Protein AF-0000000087531389 (afdb_homodimer)

pLDDT: mean 83.0, std 13.51, range [29.88, 97.56]

Foldseek 3Di:
DAPLLVQLVVCLVPAPFFDALCRSCVSVVHDSVVSVVSLVVNQVVCVVQQWGWDQDPPQHTHIGGRDPVSNVVCCCVVVVCCVPPVVFQQNDLVSNLLVVLLVQLVDPFADALVVSCVRNVHDSVSSVVSVVVNQVVCVLLVWHWDQDPPGHTHIDDAPLSSLLSCLCRQQVPDPDLDLVSVVRRDVPPPNVLLVQLLVLLVVLLVVVQFDADSVLSVSLSSSVVSLVVCVVVPHDGDDDPVLLVVLCPDPLLVSLVSSQVSSCVVVVDDDDSVVSSVSSLSVQLTLTHDLDDADPVRLCVVFPPVLLVLLLVLLVQLCVFFVLVLSPPPSLSSVSSSNVRSVLSCVVVVRDADAPCLQVCCLQPVLLLLSLLSSQVSVCVVNVDHDASNSSSVNSVSVVVSSVVVLVVVWAAEEEEEEAPDDVLQVVVQVVCCVVQPGNYHYPYYDYPVCVVVDDCPRHQEYEYCDDDPDDDPHHYQHAHSPHDPVSVVSVVCSSVVLPDQLVVQEDQVQEAAAAADAAPLVVLVVSVVVCVVVVFFDPCQSVQQVVVCVSPWQDAPLQEGETEGSFATGQAWHWHKYAHNDWYDGDPDTHGIYIYTHHHGNCSVVVSSNSVNCVVVRVRNSLVVQCNPDDHDVSNVVSSVVVVD/DAPLLVQLVVCLVPAPFFDALCRSCVSVVHDSVVSVVSLVVNQVVCVVQQWGWDQDPPQHTHIGGRDPVSNVVCCCVVVVCCVPPVVFQQNDLVSNLLVVLLVQLPDPFADALVVSCVRNVHDSVSSVVSVVVNQVVCVLLVWHWDQDPPGHTHIDDAPLSSLLSCLCRQQVPDPDLDPVSVPRRCVPPPPVLLVQLLVLLVVLLVVVQFDADSVLSVSLSSSVSSLVVCVVVPHDGDDDPVLLVVLCPDPLLVSLVSSQVSSCVVVVDDDDSVVSSVSSLSVQLTLTHDLDDADPVRLCVVFPPVLLVLLLVLLVQLCVFFVLVLSPPPSLSSVSSSNVRSVLSCVVVVRDADAPCLQVCCLQPVLLLLSLLSSQVSVCVVNVDHDASNSSSVNSVSVVVSSVVVLVVVWAAEEEEEEAPDDVLQVVVQVVCCVVQPGNYHYPYYDYPVCVVVDDCVRHQEYEYCDDDPDDDPHHYQHAHSPHDPVSVVSVVCSSVVLPDQLVVQEDQVQEAAAAADADPLVVLVVSVVVCVVVVFFDPCQSVQQVVVCVSPWQDAPLQEGETEGSFATGQAWHWHKYAHNDWYDGDPDTHGIYIYTHHHGNCSVVVSSNSVNCVVVRVRSSLVVQCNPDDHDVSNVVSSVVVVD

Secondary structure (DSSP, 8-state):
--HHHHHHHHHHHH-SS-B-HHHHHHHTT--HHHHHHHHHHHHHHHGGGTEEEEEETTTEEEEEES-HHHHHHHHIIIIIHHHHTTTSS--SHHHHHHHHHHHHHH-SS-B-HHHHHHHHT--HHHHHHHHHHHHHHHHHTT-EEEEETTTEEEEE--HHHHHHHHHHHTSTT----SHHHHHHH-TTS-HHHHHHHHHHHHHHHHHTT----HHHHHHHHHHHHHHHHHHHTT------HHHHHHHHTSHHHHHHHHHHHHHHHHHT----HHHHHHHHHHHHTS-----TT--HHHHHHHS-HHHHHHHHHHHHHHHHHH--S-TT-HHHHHHHHHHHHHHHHHHHTT-----TTHHHHHHH-HHHHHHHHHHHHHHHHHHTSPPPHHHHHHHHHHHHHHHHHHHHHS--EEEEEE-SS-HHHHHHHHHHHHHHHGGGEEEEEEE-GGGGGGS--TT-SEEEESS---S--SS-EEE--SS--HHHHHHHHHHHTT----GGGGEEEEEEEEEE---SHHHHHHHHHHHHHHTTSS-TTHHHHHHHHHHHS--B-STTEE----SS--BSS-EEEEEEEEEEEEETTEEEEEEEEEEPBTT-HHHHHHHHHHHHHHHH-HHHHHHHHH--SHHHHHHHHHHHH-/--HHHHHHHHHHHH-SS-B-HHHHHHHTT--HHHHHHHHHHHHHHHGGGTEEEEEETTTEEEEEES-HHHHHHHHIIIIIHHHHTTTSS--SHHHHHHHHHHHHHH-SS-B-HHHHHHHHT--HHHHHHHHHHHHHHHHHTT-EEEEETTTEEEEE--HHHHHHHHHHHTSTT----SHHHHHHH-TTS-HHHHHHHHHHHHHHHHHTT----HHHHHHHHHHHHHHHHHHHTT------HHHHHHHHTSHHHHHHHHHHHHHHHHHT----HHHHHHHHHHHHTS-----TT--HHHHHHHS-HHHHHHHHHHHHHHHHHH--S-TT-HHHHHHHHHHHHHHHHHHHTT-----TTHHHHHHH-HHHHHHHHHHHHHHHHHHTSPPPHHHHHHHHHHHHHHHHHHHHHS--EEEEEE-SS-HHHHHHHHHHHHHHHGGGEEEEEEE-GGGGGGS--TT-SEEEESS---S--SS-EEE--SS--HHHHHHHHHHHTT----GGGGEEEEEEEEEE---SHHHHHHHHHHHHHHTTSS-TTHHHHHHHHHHHS--B-STTEE----SS--BSS-EEEEEEEEEEEEETTEEEEEEEEEEPBTT-HHHHHHHHHHHHHHHH-HHHHHHHHH--SHHHHHHHHHHHH-

Structure (mmCIF, N/CA/C/O backbone):
data_AF-0000000087531389-model_v1
#
loop_
_entity.id
_entity.type
_entity.pdbx_description
1 polymer 'Lichenan operon transcriptional antiterminator'
#
loop_
_atom_site.group_PDB
_atom_site.id
_atom_site.type_symbol
_atom_site.label_atom_id
_atom_site.label_alt_id
_atom_site.label_comp_id
_atom_site.label_asym_id
_atom_site.label_entity_id
_atom_site.label_seq_id
_atom_site.pdbx_PDB_ins_code
_atom_site.Cartn_x
_atom_site.Cartn_y
_atom_site.Cartn_z
_atom_site.occupancy
_atom_site.B_iso_or_equiv
_atom_site.auth_seq_id
_atom_site.auth_comp_id
_atom_site.auth_asym_id
_atom_site.auth_atom_id
_atom_site.pdbx_PDB_model_num
ATOM 1 N N . MET A 1 1 ? 5.367 38.719 -14.312 1 62.41 1 MET A N 1
ATOM 2 C CA . MET A 1 1 ? 4.031 38.188 -14.57 1 62.41 1 MET A CA 1
ATOM 3 C C . MET A 1 1 ? 3.006 38.812 -13.633 1 62.41 1 MET A C 1
ATOM 5 O O . MET A 1 1 ? 3.307 39.094 -12.469 1 62.41 1 MET A O 1
ATOM 9 N N . ASP A 1 2 ? 1.898 39.188 -14.148 1 63.62 2 ASP A N 1
ATOM 10 C CA . ASP A 1 2 ? 0.855 39.812 -13.336 1 63.62 2 ASP A CA 1
ATOM 11 C C . ASP A 1 2 ? 0.294 38.844 -12.312 1 63.62 2 ASP A C 1
ATOM 13 O O . ASP A 1 2 ? 0.524 37.625 -12.414 1 63.62 2 ASP A O 1
ATOM 17 N N . THR A 1 3 ? -0.313 39.406 -11.359 1 61.31 3 THR A N 1
ATOM 18 C CA . THR A 1 3 ? -0.785 38.656 -10.203 1 61.31 3 THR A CA 1
ATOM 19 C C . THR A 1 3 ? -1.704 37.5 -10.633 1 61.31 3 THR A C 1
ATOM 21 O O . THR A 1 3 ? -1.59 36.375 -10.125 1 61.31 3 THR A O 1
ATOM 24 N N . ARG A 1 4 ? -2.592 37.844 -11.531 1 71 4 ARG A N 1
ATOM 25 C CA . ARG A 1 4 ? -3.521 36.844 -12.039 1 71 4 ARG A CA 1
ATOM 26 C C . ARG A 1 4 ? -2.775 35.688 -12.703 1 71 4 ARG A C 1
ATOM 28 O O . ARG A 1 4 ? -3.096 34.5 -12.484 1 71 4 ARG A O 1
ATOM 35 N N . SER A 1 5 ? -1.825 36.125 -13.375 1 79.06 5 SER A N 1
ATOM 36 C CA . SER A 1 5 ? -1.039 35.156 -14.109 1 79.06 5 SER A CA 1
ATOM 37 C C . SER A 1 5 ? -0.225 34.281 -13.164 1 79.06 5 SER A C 1
ATOM 39 O O . SER A 1 5 ? -0.094 33.062 -13.383 1 79.06 5 SER A O 1
ATOM 41 N N . SER A 1 6 ? 0.169 34.875 -12.102 1 73.88 6 SER A N 1
ATOM 42 C CA . SER A 1 6 ? 0.965 34.125 -11.141 1 73.88 6 SER A CA 1
ATOM 43 C C . SER A 1 6 ? 0.119 33.062 -10.422 1 73.88 6 SER A C 1
ATOM 45 O O . SER A 1 6 ? 0.569 31.938 -10.211 1 73.88 6 SER A O 1
ATOM 47 N N . VAL A 1 7 ? -1.075 33.5 -10.078 1 72.31 7 VAL A N 1
ATOM 48 C CA . VAL A 1 7 ? -2.002 32.594 -9.414 1 72.31 7 VAL A CA 1
ATOM 49 C C . VAL A 1 7 ? -2.311 31.422 -10.328 1 72.31 7 VAL A C 1
ATOM 51 O O . VAL A 1 7 ? -2.287 30.266 -9.891 1 72.31 7 VAL A O 1
ATOM 54 N N . ILE A 1 8 ? -2.562 31.766 -11.531 1 81.12 8 ILE A N 1
ATOM 55 C CA . ILE A 1 8 ? -2.885 30.734 -12.508 1 81.12 8 ILE A CA 1
ATOM 56 C C . ILE A 1 8 ? -1.696 29.797 -12.672 1 81.12 8 ILE A C 1
ATOM 58 O O . ILE A 1 8 ? -1.863 28.562 -12.68 1 81.12 8 ILE A O 1
ATOM 62 N N . LEU A 1 9 ? -0.542 30.391 -12.688 1 81.44 9 LEU A N 1
ATOM 63 C CA . LEU A 1 9 ? 0.653 29.578 -12.883 1 81.44 9 LEU A CA 1
ATOM 64 C C . LEU A 1 9 ? 0.884 28.641 -11.695 1 81.44 9 LEU A C 1
ATOM 66 O O . LEU A 1 9 ? 1.198 27.469 -11.867 1 81.44 9 LEU A O 1
ATOM 70 N N . LYS A 1 10 ? 0.691 29.172 -10.516 1 73.38 10 LYS A N 1
ATOM 71 C CA . LYS A 1 10 ? 0.859 28.375 -9.312 1 73.38 10 LYS A CA 1
ATOM 72 C C . LYS A 1 10 ? -0.124 27.203 -9.281 1 73.38 10 LYS A C 1
ATOM 74 O O . LYS A 1 10 ? 0.245 26.094 -8.922 1 73.38 10 LYS A O 1
ATOM 79 N N . GLU A 1 11 ? -1.311 27.594 -9.656 1 75.69 11 GLU A N 1
ATOM 80 C CA . GLU A 1 11 ? -2.346 26.562 -9.695 1 75.69 11 GLU A CA 1
ATOM 81 C C . GLU A 1 11 ? -2.02 25.5 -10.734 1 75.69 11 GLU A C 1
ATOM 83 O O . GLU A 1 11 ? -2.219 24.297 -10.484 1 75.69 11 GLU A O 1
ATOM 88 N N . LEU A 1 12 ? -1.521 25.984 -11.828 1 81.44 12 LEU A N 1
ATOM 89 C CA . LEU A 1 12 ? -1.164 25.047 -12.898 1 81.44 12 LEU A CA 1
ATOM 90 C C . LEU A 1 12 ? 0.001 24.156 -12.484 1 81.44 12 LEU A C 1
ATOM 92 O O . LEU A 1 12 ? 0.037 22.984 -12.828 1 81.44 12 LEU A O 1
ATOM 96 N N . MET A 1 13 ? 0.821 24.703 -11.656 1 74.44 13 MET A N 1
ATOM 97 C CA . MET A 1 13 ? 2 23.969 -11.203 1 74.44 13 MET A CA 1
ATOM 98 C C . MET A 1 13 ? 1.619 22.906 -10.195 1 74.44 13 MET A C 1
ATOM 100 O O . MET A 1 13 ? 2.219 21.828 -10.164 1 74.44 13 MET A O 1
ATOM 104 N N . ALA A 1 14 ? 0.636 23.281 -9.406 1 65.12 14 ALA A N 1
ATOM 105 C CA . ALA A 1 14 ? 0.239 22.422 -8.289 1 65.12 14 ALA A CA 1
ATOM 106 C C . ALA A 1 14 ? -0.743 21.344 -8.742 1 65.12 14 ALA A C 1
ATOM 108 O O . ALA A 1 14 ? -0.89 20.312 -8.086 1 65.12 14 ALA A O 1
ATOM 109 N N . ALA A 1 15 ? -1.365 21.625 -9.883 1 66.62 15 ALA A N 1
ATOM 110 C CA . ALA A 1 15 ? -2.467 20.766 -10.32 1 66.62 15 ALA A CA 1
ATOM 111 C C . ALA A 1 15 ? -1.944 19.453 -10.914 1 66.62 15 ALA A C 1
ATOM 113 O O . ALA A 1 15 ? -1.051 19.469 -11.766 1 66.62 15 ALA A O 1
ATOM 114 N N . PRO A 1 16 ? -2.369 18.344 -10.328 1 61.03 16 PRO A N 1
ATOM 115 C CA . PRO A 1 16 ? -1.964 17.062 -10.914 1 61.03 16 PRO A CA 1
ATOM 116 C C . PRO A 1 16 ? -2.57 16.828 -12.297 1 61.03 16 PRO A C 1
ATOM 118 O O . PRO A 1 16 ? -2.135 15.93 -13.023 1 61.03 16 PRO A O 1
ATOM 121 N N . GLY A 1 17 ? -3.559 17.656 -12.75 1 66.88 17 GLY A N 1
ATOM 122 C CA . GLY A 1 17 ? -4.234 17.516 -14.031 1 66.88 17 GLY A CA 1
ATOM 123 C C . GLY A 1 17 ? -4.672 18.828 -14.633 1 66.88 17 GLY A C 1
ATOM 124 O O . GLY A 1 17 ? -4.336 19.891 -14.117 1 66.88 17 GLY A O 1
ATOM 125 N N . PRO A 1 18 ? -5.344 18.703 -15.812 1 80.25 18 PRO A N 1
ATOM 126 C CA . PRO A 1 18 ? -5.754 19.922 -16.516 1 80.25 18 PRO A CA 1
ATOM 127 C C . PRO A 1 18 ? -6.742 20.766 -15.703 1 80.25 18 PRO A C 1
ATOM 129 O O . PRO A 1 18 ? -7.602 20.219 -15.008 1 80.25 18 PRO A O 1
ATOM 132 N N . LEU A 1 19 ? -6.629 22.031 -15.758 1 83.19 19 LEU A N 1
ATOM 133 C CA . LEU A 1 19 ? -7.516 23 -15.109 1 83.19 19 LEU A CA 1
ATOM 134 C C . LEU A 1 19 ? -8.375 23.719 -16.141 1 83.19 19 LEU A C 1
ATOM 136 O O . LEU A 1 19 ? -7.879 24.156 -17.172 1 83.19 19 LEU A O 1
ATOM 140 N N . THR A 1 20 ? -9.68 23.812 -15.938 1 81.12 20 THR A N 1
ATOM 141 C CA . THR A 1 20 ? -10.586 24.469 -16.875 1 81.12 20 THR A CA 1
ATOM 142 C C . THR A 1 20 ? -10.477 26 -16.75 1 81.12 20 THR A C 1
ATOM 144 O O . THR A 1 20 ? -10.047 26.516 -15.719 1 81.12 20 THR A O 1
ATOM 147 N N . SER A 1 21 ? -10.875 26.641 -17.781 1 83.19 21 SER A N 1
ATOM 148 C CA . SER A 1 21 ? -10.906 28.109 -17.781 1 83.19 21 SER A CA 1
ATOM 149 C C . SER A 1 21 ? -11.867 28.641 -16.719 1 83.19 21 SER A C 1
ATOM 151 O O . SER A 1 21 ? -11.602 29.656 -16.078 1 83.19 21 SER A O 1
ATOM 153 N N . GLN A 1 22 ? -12.883 27.859 -16.562 1 76.62 22 GLN A N 1
ATOM 154 C CA . GLN A 1 22 ? -13.875 28.266 -15.578 1 76.62 22 GLN A CA 1
ATOM 155 C C . GLN A 1 22 ? -13.305 28.219 -14.164 1 76.62 22 GLN A C 1
ATOM 157 O O . GLN A 1 22 ? -13.523 29.125 -13.367 1 76.62 22 GLN A O 1
ATOM 162 N N . TYR A 1 23 ? -12.594 27.25 -13.93 1 78.19 23 TYR A N 1
ATOM 163 C CA . TYR A 1 23 ? -11.969 27.109 -12.617 1 78.19 23 TYR A CA 1
ATOM 164 C C . TYR A 1 23 ? -10.961 28.219 -12.375 1 78.19 23 TYR A C 1
ATOM 166 O O . TYR A 1 23 ? -10.953 28.844 -11.312 1 78.19 23 TYR A O 1
ATOM 174 N N . LEU A 1 24 ? -10.164 28.453 -13.391 1 81.62 24 LEU A N 1
ATOM 175 C CA . LEU A 1 24 ? -9.141 29.484 -13.266 1 81.62 24 LEU A CA 1
ATOM 176 C C . LEU A 1 24 ? -9.773 30.859 -13.117 1 81.62 24 LEU A C 1
ATOM 178 O O . LEU A 1 24 ? -9.25 31.719 -12.398 1 81.62 24 LEU A O 1
ATOM 182 N N . ALA A 1 25 ? -10.922 30.984 -13.781 1 79 25 ALA A N 1
ATOM 183 C CA . ALA A 1 25 ? -11.672 32.219 -13.672 1 79 25 ALA A CA 1
ATOM 184 C C . ALA A 1 25 ? -12.195 32.438 -12.25 1 79 25 ALA A C 1
ATOM 186 O O . ALA A 1 25 ? -12.117 33.531 -11.703 1 79 25 ALA A O 1
ATOM 187 N N . GLN A 1 26 ? -12.602 31.328 -11.797 1 70.94 26 GLN A N 1
ATOM 188 C CA . GLN A 1 26 ? -13.164 31.391 -10.453 1 70.94 26 GLN A CA 1
ATOM 189 C C . GLN A 1 26 ? -12.094 31.672 -9.414 1 70.94 26 GLN A C 1
ATOM 191 O O . GLN A 1 26 ? -12.328 32.406 -8.453 1 70.94 26 GLN A O 1
ATOM 196 N N . LEU A 1 27 ? -10.961 31.109 -9.656 1 68.62 27 LEU A N 1
ATOM 197 C CA . LEU A 1 27 ? -9.836 31.312 -8.758 1 68.62 27 LEU A CA 1
ATOM 198 C C . LEU A 1 27 ? -9.477 32.781 -8.648 1 68.62 27 LEU A C 1
ATOM 200 O O . LEU A 1 27 ? -9.188 33.281 -7.555 1 68.62 27 LEU A O 1
ATOM 204 N N . ASN A 1 28 ? -9.562 33.469 -9.805 1 65.31 28 ASN A N 1
ATOM 205 C CA . ASN A 1 28 ? -9.172 34.875 -9.883 1 65.31 28 ASN A CA 1
ATOM 206 C C . ASN A 1 28 ? -10.391 35.812 -9.938 1 65.31 28 ASN A C 1
ATOM 208 O O . ASN A 1 28 ? -10.258 37 -10.18 1 65.31 28 ASN A O 1
ATOM 212 N N . ARG A 1 29 ? -11.602 35.156 -9.688 1 69.88 29 ARG A N 1
ATOM 213 C CA . ARG A 1 29 ? -12.859 35.906 -9.719 1 69.88 29 ARG A CA 1
ATOM 214 C C . ARG A 1 29 ? -12.961 36.75 -10.984 1 69.88 29 ARG A C 1
ATOM 216 O O . ARG A 1 29 ? -13.266 37.938 -10.914 1 69.88 29 ARG A O 1
ATOM 223 N N . VAL A 1 30 ? -12.664 36.219 -12.125 1 76.25 30 VAL A N 1
ATOM 224 C CA . VAL A 1 30 ? -12.797 36.875 -13.43 1 76.25 30 VAL A CA 1
ATOM 225 C C . VAL A 1 30 ? -13.625 36 -14.359 1 76.25 30 VAL A C 1
ATOM 227 O O . VAL A 1 30 ? -14.078 34.906 -13.969 1 76.25 30 VAL A O 1
ATOM 230 N N . THR A 1 31 ? -13.992 36.5 -15.438 1 75.44 31 THR A N 1
ATOM 231 C CA . THR A 1 31 ? -14.742 35.75 -16.438 1 75.44 31 THR A CA 1
ATOM 232 C C . THR A 1 31 ? -13.859 34.719 -17.109 1 75.44 31 THR A C 1
ATOM 234 O O . THR A 1 31 ? -12.633 34.844 -17.109 1 75.44 31 THR A O 1
ATOM 237 N N . SER A 1 32 ? -14.484 33.719 -17.672 1 84 32 SER A N 1
ATOM 238 C CA . SER A 1 32 ? -13.742 32.688 -18.391 1 84 32 SER A CA 1
ATOM 239 C C . SER A 1 32 ? -12.938 33.25 -19.547 1 84 32 SER A C 1
ATOM 241 O O . SER A 1 32 ? -11.867 32.75 -19.875 1 84 32 SER A O 1
ATOM 243 N N . ARG A 1 33 ? -13.484 34.312 -20.109 1 81.38 33 ARG A N 1
ATOM 244 C CA . ARG A 1 33 ? -12.789 34.969 -21.203 1 81.38 33 ARG A CA 1
ATOM 245 C C . ARG A 1 33 ? -11.484 35.594 -20.734 1 81.38 33 ARG A C 1
ATOM 247 O O . ARG A 1 33 ? -10.438 35.438 -21.375 1 81.38 33 ARG A O 1
ATOM 254 N N . THR A 1 34 ? -11.547 36.219 -19.656 1 81.44 34 THR A N 1
ATOM 255 C CA . THR A 1 34 ? -10.375 36.844 -19.078 1 81.44 34 THR A CA 1
ATOM 256 C C . THR A 1 34 ? -9.344 35.812 -18.656 1 81.44 34 THR A C 1
ATOM 258 O O . THR A 1 34 ? -8.141 36 -18.875 1 81.44 34 THR A O 1
ATOM 261 N N . ALA A 1 35 ? -9.859 34.75 -18.094 1 86.88 35 ALA A N 1
ATOM 262 C CA . ALA A 1 35 ? -8.961 33.688 -17.688 1 86.88 35 ALA A CA 1
ATOM 263 C C . ALA A 1 35 ? -8.211 33.094 -18.875 1 86.88 35 ALA A C 1
ATOM 265 O O . ALA A 1 35 ? -7.012 32.812 -18.781 1 86.88 35 ALA A O 1
ATOM 266 N N . ARG A 1 36 ? -8.867 33 -20.016 1 86.94 36 ARG A N 1
ATOM 267 C CA . ARG A 1 36 ? -8.242 32.469 -21.234 1 86.94 36 ARG A CA 1
ATOM 268 C C . ARG A 1 36 ? -7.152 33.406 -21.734 1 86.94 36 ARG A C 1
ATOM 270 O O . ARG A 1 36 ? -6.094 32.938 -22.172 1 86.94 36 ARG A O 1
ATOM 277 N N . GLU A 1 37 ? -7.496 34.625 -21.609 1 84.31 37 GLU A N 1
ATOM 278 C CA . GLU A 1 37 ? -6.516 35.656 -22.016 1 84.31 37 GLU A CA 1
ATOM 279 C C . GLU A 1 37 ? -5.289 35.625 -21.109 1 84.31 37 GLU A C 1
ATOM 281 O O . GLU A 1 37 ? -4.16 35.75 -21.578 1 84.31 37 GLU A O 1
ATOM 286 N N . ASP A 1 38 ? -5.605 35.406 -19.891 1 85.81 38 ASP A N 1
ATOM 287 C CA . ASP A 1 38 ? -4.508 35.344 -18.938 1 85.81 38 ASP A CA 1
ATOM 288 C C . ASP A 1 38 ? -3.609 34.156 -19.219 1 85.81 38 ASP A C 1
ATOM 290 O O . ASP A 1 38 ? -2.383 34.25 -19.203 1 85.81 38 ASP A O 1
ATOM 294 N N . VAL A 1 39 ? -4.191 33.062 -19.5 1 89.25 39 VAL A N 1
ATOM 295 C CA . VAL A 1 39 ? -3.451 31.844 -19.781 1 89.25 39 VAL A CA 1
ATOM 296 C C . VAL A 1 39 ? -2.588 32.031 -21.031 1 89.25 39 VAL A C 1
ATOM 298 O O . VAL A 1 39 ? -1.441 31.562 -21.062 1 89.25 39 VAL A O 1
ATOM 301 N N . LYS A 1 40 ? -3.172 32.688 -21.969 1 86.88 40 LYS A N 1
ATOM 302 C CA . LYS A 1 40 ? -2.43 32.969 -23.203 1 86.88 40 LYS A CA 1
ATOM 303 C C . LYS A 1 40 ? -1.195 33.812 -22.906 1 86.88 40 LYS A C 1
ATOM 305 O O . LYS A 1 40 ? -0.113 33.562 -23.438 1 86.88 40 LYS A O 1
ATOM 310 N N . GLN A 1 41 ? -1.404 34.75 -22.094 1 85 41 GLN A N 1
ATOM 311 C CA . GLN A 1 41 ? -0.305 35.625 -21.719 1 85 41 GLN A CA 1
ATOM 312 C C . GLN A 1 41 ? 0.778 34.875 -20.953 1 85 41 GLN A C 1
ATOM 314 O O . GLN A 1 41 ? 1.97 35.062 -21.203 1 85 41 GLN A O 1
ATOM 319 N N . ILE A 1 42 ? 0.321 34.062 -20.031 1 86.44 42 ILE A N 1
ATOM 320 C CA . ILE A 1 42 ? 1.239 33.219 -19.25 1 86.44 42 ILE A CA 1
ATOM 321 C C . ILE A 1 42 ? 2.037 32.344 -20.203 1 86.44 42 ILE A C 1
ATOM 323 O O . ILE A 1 42 ? 3.26 32.219 -20.078 1 86.44 42 ILE A O 1
ATOM 327 N N . ASN A 1 43 ? 1.38 31.766 -21.125 1 88.06 43 ASN A N 1
ATOM 328 C CA . ASN A 1 43 ? 1.995 30.828 -22.062 1 88.06 43 ASN A CA 1
ATOM 329 C C . ASN A 1 43 ? 3.061 31.516 -22.922 1 88.06 43 ASN A C 1
ATOM 331 O O . ASN A 1 43 ? 4.129 30.953 -23.156 1 88.06 43 ASN A O 1
ATOM 335 N N . ASP A 1 44 ? 2.754 32.656 -23.359 1 84.5 44 ASP A N 1
ATOM 336 C CA . ASP A 1 44 ? 3.693 33.438 -24.156 1 84.5 44 ASP A CA 1
ATOM 337 C C . ASP A 1 44 ? 4.992 33.688 -23.391 1 84.5 44 ASP A C 1
ATOM 339 O O . ASP A 1 44 ? 6.078 33.625 -23.969 1 84.5 44 ASP A O 1
ATOM 343 N N . LYS A 1 45 ? 4.789 33.875 -22.156 1 84.56 45 LYS A N 1
ATOM 344 C CA . LYS A 1 45 ? 5.957 34.125 -21.312 1 84.56 45 LYS A CA 1
ATOM 345 C C . LYS A 1 45 ? 6.723 32.844 -21.031 1 84.56 45 LYS A C 1
ATOM 347 O O . LYS A 1 45 ? 7.953 32.812 -21.078 1 84.56 45 LYS A O 1
ATOM 352 N N . LEU A 1 46 ? 6.031 31.844 -20.781 1 86.5 46 LEU A N 1
ATOM 353 C CA . LEU A 1 46 ? 6.621 30.578 -20.375 1 86.5 46 LEU A CA 1
ATOM 354 C C . LEU A 1 46 ? 7.344 29.906 -21.547 1 86.5 46 LEU A C 1
ATOM 356 O O . LEU A 1 46 ? 8.367 29.25 -21.344 1 86.5 46 LEU A O 1
ATOM 360 N N . MET A 1 47 ? 6.836 30.094 -22.734 1 84.06 47 MET A N 1
ATOM 361 C CA . MET A 1 47 ? 7.402 29.469 -23.938 1 84.06 47 MET A CA 1
ATOM 362 C C . MET A 1 47 ? 8.852 29.891 -24.125 1 84.06 47 MET A C 1
ATOM 364 O O . MET A 1 47 ? 9.656 29.125 -24.672 1 84.06 47 MET A O 1
ATOM 368 N N . GLN A 1 48 ? 9.219 31 -23.547 1 81.25 48 GLN A N 1
ATOM 369 C CA . GLN A 1 48 ? 10.578 31.516 -23.656 1 81.25 48 GLN A CA 1
ATOM 370 C C . GLN A 1 48 ? 11.445 31.016 -22.5 1 81.25 48 GLN A C 1
ATOM 372 O O . GLN A 1 48 ? 12.664 31.172 -22.516 1 81.25 48 GLN A O 1
ATOM 377 N N . HIS A 1 49 ? 10.781 30.391 -21.609 1 84.44 49 HIS A N 1
ATOM 378 C CA . HIS A 1 49 ? 11.516 30.031 -20.391 1 84.44 49 HIS A CA 1
ATOM 379 C C . HIS A 1 49 ? 11.359 28.547 -20.078 1 84.44 49 HIS A C 1
ATOM 381 O O . HIS A 1 49 ? 11.32 28.172 -18.906 1 84.44 49 HIS A O 1
ATOM 387 N N . GLY A 1 50 ? 11.195 27.797 -21.094 1 81.38 50 GLY A N 1
ATOM 388 C CA . GLY A 1 50 ? 11.336 26.359 -20.984 1 81.38 50 GLY A CA 1
ATOM 389 C C . GLY A 1 50 ? 10.047 25.672 -20.578 1 81.38 50 GLY A C 1
ATOM 390 O O . GLY A 1 50 ? 10.062 24.5 -20.172 1 81.38 50 GLY A O 1
ATOM 391 N N . ALA A 1 51 ? 8.875 26.375 -20.453 1 86.38 51 ALA A N 1
ATOM 392 C CA . ALA A 1 51 ? 7.586 25.766 -20.141 1 86.38 51 ALA A CA 1
ATOM 393 C C . ALA A 1 51 ? 6.488 26.281 -21.062 1 86.38 51 ALA A C 1
ATOM 395 O O . ALA A 1 51 ? 6.676 27.281 -21.75 1 86.38 51 ALA A O 1
ATOM 396 N N . GLU A 1 52 ? 5.469 25.531 -21.156 1 89.62 52 GLU A N 1
ATOM 397 C CA . GLU A 1 52 ? 4.312 25.953 -21.938 1 89.62 52 GLU A CA 1
ATOM 398 C C . GLU A 1 52 ? 3.01 25.469 -21.312 1 89.62 52 GLU A C 1
ATOM 400 O O . GLU A 1 52 ? 2.975 24.406 -20.688 1 89.62 52 GLU A O 1
ATOM 405 N N . VAL A 1 53 ? 1.988 26.328 -21.406 1 89.44 53 VAL A N 1
ATOM 406 C CA . VAL A 1 53 ? 0.642 25.922 -21 1 89.44 53 VAL A CA 1
ATOM 407 C C . VAL A 1 53 ? -0.102 25.344 -22.203 1 89.44 53 VAL A C 1
ATOM 409 O O . VAL A 1 53 ? -0.357 26.062 -23.188 1 89.44 53 VAL A O 1
ATOM 412 N N . GLN A 1 54 ? -0.346 24.094 -22.172 1 86.38 54 GLN A N 1
ATOM 413 C CA . GLN A 1 54 ? -1.035 23.422 -23.281 1 86.38 54 GLN A CA 1
ATOM 414 C C . GLN A 1 54 ? -2.533 23.312 -23 1 86.38 54 GLN A C 1
ATOM 416 O O . GLN A 1 54 ? -2.943 23.031 -21.875 1 86.38 54 GLN A O 1
ATOM 421 N N . SER A 1 55 ? -3.248 23.734 -23.984 1 84.88 55 SER A N 1
ATOM 422 C CA . SER A 1 55 ? -4.695 23.578 -23.906 1 84.88 55 SER A CA 1
ATOM 423 C C . SER A 1 55 ? -5.125 22.219 -24.438 1 84.88 55 SER A C 1
ATOM 425 O O . SER A 1 55 ? -4.887 21.891 -25.609 1 84.88 55 SER A O 1
ATOM 427 N N . LEU A 1 56 ? -5.57 21.406 -23.547 1 78.62 56 LEU A N 1
ATOM 428 C CA . LEU A 1 56 ? -6.125 20.109 -23.953 1 78.62 56 LEU A CA 1
ATOM 429 C C . LEU A 1 56 ? -7.613 20.234 -24.25 1 78.62 56 LEU A C 1
ATOM 431 O O . LEU A 1 56 ? -8.398 20.641 -23.391 1 78.62 56 LEU A O 1
ATOM 435 N N . LYS A 1 57 ? -7.996 19.969 -25.469 1 73.69 57 LYS A N 1
ATOM 436 C CA . LYS A 1 57 ? -9.383 20.125 -25.906 1 73.69 57 LYS A CA 1
ATOM 437 C C . LYS A 1 57 ? -10.336 19.344 -25 1 73.69 57 LYS A C 1
ATOM 439 O O . LYS A 1 57 ? -10.18 18.141 -24.812 1 73.69 57 LYS A O 1
ATOM 444 N N . GLY A 1 58 ? -11.297 20.078 -24.375 1 69.12 58 GLY A N 1
ATOM 445 C CA . GLY A 1 58 ? -12.344 19.516 -23.531 1 69.12 58 GLY A CA 1
ATOM 446 C C . GLY A 1 58 ? -11.867 19.172 -22.141 1 69.12 58 GLY A C 1
ATOM 447 O O . GLY A 1 58 ? -12.664 18.781 -21.281 1 69.12 58 GLY A O 1
ATOM 448 N N . LYS A 1 59 ? -10.625 19.312 -21.844 1 74.5 59 LYS A N 1
ATOM 449 C CA . LYS A 1 59 ? -10.109 18.906 -20.531 1 74.5 59 LYS A CA 1
ATOM 450 C C . LYS A 1 59 ? -9.602 20.109 -19.75 1 74.5 59 LYS A C 1
ATOM 452 O O . LYS A 1 59 ? -9.805 20.203 -18.531 1 74.5 59 LYS A O 1
ATOM 457 N N . GLY A 1 60 ? -8.961 21.031 -20.359 1 83.5 60 GLY A N 1
ATOM 458 C CA . GLY A 1 60 ? -8.461 22.219 -19.703 1 83.5 60 GLY A CA 1
ATOM 459 C C . GLY A 1 60 ? -6.996 22.5 -20 1 83.5 60 GLY A C 1
ATOM 460 O O . GLY A 1 60 ? -6.516 22.219 -21.094 1 83.5 60 GLY A O 1
ATOM 461 N N . TYR A 1 61 ? -6.398 23.266 -19.125 1 88.25 61 TYR A N 1
ATOM 462 C CA . TYR A 1 61 ? -5.02 23.703 -19.312 1 88.25 61 TYR A CA 1
ATOM 463 C C . TYR A 1 61 ? -4.066 22.875 -18.453 1 88.25 61 TYR A C 1
ATOM 465 O O . TYR A 1 61 ? -4.395 22.5 -17.328 1 88.25 61 TYR A O 1
ATOM 473 N N . VAL A 1 62 ? -3.006 22.453 -19 1 87.25 62 VAL A N 1
ATOM 474 C CA . VAL A 1 62 ? -1.965 21.75 -18.25 1 87.25 62 VAL A CA 1
ATOM 475 C C . VAL A 1 62 ? -0.621 22.453 -18.469 1 87.25 62 VAL A C 1
ATOM 477 O O . VAL A 1 62 ? -0.32 22.891 -19.578 1 87.25 62 VAL A O 1
ATOM 480 N N . LEU A 1 63 ? 0.167 22.516 -17.438 1 86 63 LEU A N 1
ATOM 481 C CA . LEU A 1 63 ? 1.52 23.062 -17.531 1 86 63 LEU A CA 1
ATOM 482 C C . LEU A 1 63 ? 2.51 21.969 -17.953 1 86 63 LEU A C 1
ATOM 484 O O . LEU A 1 63 ? 2.566 20.906 -17.328 1 86 63 LEU A O 1
ATOM 488 N N . VAL A 1 64 ? 3.162 22.141 -19.047 1 84.25 64 VAL A N 1
ATOM 489 C CA . VAL A 1 64 ? 4.172 21.203 -19.531 1 84.25 64 VAL A CA 1
ATOM 490 C C . VAL A 1 64 ? 5.555 21.844 -19.438 1 84.25 64 VAL A C 1
ATOM 492 O O . VAL A 1 64 ? 5.789 22.906 -20.031 1 84.25 64 VAL A O 1
ATOM 495 N N . ILE A 1 65 ? 6.461 21.281 -18.719 1 78.88 65 ILE A N 1
ATOM 496 C CA . ILE A 1 65 ? 7.809 21.812 -18.562 1 78.88 65 ILE A CA 1
ATOM 497 C C . ILE A 1 65 ? 8.75 21.125 -19.547 1 78.88 65 ILE A C 1
ATOM 499 O O . ILE A 1 65 ? 8.961 19.922 -19.469 1 78.88 65 ILE A O 1
ATOM 503 N N . GLU A 1 66 ? 9.234 21.766 -20.562 1 76.5 66 GLU A N 1
ATOM 504 C CA . GLU A 1 66 ? 10.133 21.266 -21.594 1 76.5 66 GLU A CA 1
ATOM 505 C C . GLU A 1 66 ? 11.586 21.312 -21.125 1 76.5 66 GLU A C 1
ATOM 507 O O . GLU A 1 66 ? 12.359 20.391 -21.406 1 76.5 66 GLU A O 1
ATOM 512 N N . ASP A 1 67 ? 11.945 22.422 -20.469 1 74.5 67 ASP A N 1
ATOM 513 C CA . ASP A 1 67 ? 13.273 22.656 -19.906 1 74.5 67 ASP A CA 1
ATOM 514 C C . ASP A 1 67 ? 13.188 23.031 -18.438 1 74.5 67 ASP A C 1
ATOM 516 O O . ASP A 1 67 ? 12.93 24.188 -18.094 1 74.5 67 ASP A O 1
ATOM 520 N N . ASP A 1 68 ? 13.375 22.062 -17.656 1 74.19 68 ASP A N 1
ATOM 521 C CA . ASP A 1 68 ? 13.203 22.219 -16.219 1 74.19 68 ASP A CA 1
ATOM 522 C C . ASP A 1 68 ? 14.156 23.281 -15.664 1 74.19 68 ASP A C 1
ATOM 524 O O . ASP A 1 68 ? 13.773 24.078 -14.805 1 74.19 68 ASP A O 1
ATOM 528 N N . ALA A 1 69 ? 15.391 23.203 -16.172 1 70.88 69 ALA A N 1
ATOM 529 C CA . ALA A 1 69 ? 16.375 24.156 -15.68 1 70.88 69 ALA A CA 1
ATOM 530 C C . ALA A 1 69 ? 15.984 25.594 -16.031 1 70.88 69 ALA A C 1
ATOM 532 O O . ALA A 1 69 ? 16.031 26.484 -15.172 1 70.88 69 ALA A O 1
ATOM 533 N N . ALA A 1 70 ? 15.641 25.75 -17.266 1 79.06 70 ALA A N 1
ATOM 534 C CA . ALA A 1 70 ? 15.227 27.078 -17.703 1 79.06 70 ALA A CA 1
ATOM 535 C C . ALA A 1 70 ? 13.977 27.547 -16.953 1 79.06 70 ALA A C 1
ATOM 537 O O . ALA A 1 70 ? 13.875 28.719 -16.578 1 79.06 70 ALA A O 1
ATOM 538 N N . PHE A 1 71 ? 13.047 26.672 -16.688 1 81.31 71 PHE A N 1
ATOM 539 C CA . PHE A 1 71 ? 11.805 27 -16 1 81.31 71 PHE A CA 1
ATOM 540 C C . PHE A 1 71 ? 12.07 27.312 -14.531 1 81.31 71 PHE A C 1
ATOM 542 O O . PHE A 1 71 ? 11.523 28.281 -13.992 1 81.31 71 PHE A O 1
ATOM 549 N N . LYS A 1 72 ? 13.008 26.547 -13.977 1 73.5 72 LYS A N 1
ATOM 550 C CA . LYS A 1 72 ? 13.375 26.812 -12.586 1 73.5 72 LYS A CA 1
ATOM 551 C C . LYS A 1 72 ? 14.055 28.172 -12.445 1 73.5 72 LYS A C 1
ATOM 553 O O . LYS A 1 72 ? 13.789 28.906 -11.484 1 73.5 72 LYS A O 1
ATOM 558 N N . SER A 1 73 ? 14.922 28.391 -13.336 1 71.5 73 SER A N 1
ATOM 559 C CA . SER A 1 73 ? 15.578 29.703 -13.359 1 71.5 73 SER A CA 1
ATOM 560 C C . SER A 1 73 ? 14.555 30.828 -13.523 1 71.5 73 SER A C 1
ATOM 562 O O . SER A 1 73 ? 14.664 31.875 -12.875 1 71.5 73 SER A O 1
ATOM 564 N N . PHE A 1 74 ? 13.523 30.609 -14.344 1 76.06 74 PHE A N 1
ATOM 565 C CA . PHE A 1 74 ? 12.438 31.562 -14.539 1 76.06 74 PHE A CA 1
ATOM 566 C C . PHE A 1 74 ? 11.641 31.75 -13.258 1 76.06 74 PHE A C 1
ATOM 568 O O . PHE A 1 74 ? 11.359 32.875 -12.859 1 76.06 74 PHE A O 1
ATOM 575 N N . LEU A 1 75 ? 11.406 30.594 -12.734 1 70.44 75 LEU A N 1
ATOM 576 C CA . LEU A 1 75 ? 10.625 30.641 -11.5 1 70.44 75 LEU A CA 1
ATOM 577 C C . LEU A 1 75 ? 11.391 31.391 -10.406 1 70.44 75 LEU A C 1
ATOM 579 O O . LEU A 1 75 ? 10.812 32.188 -9.672 1 70.44 75 LEU A O 1
ATOM 583 N N . GLU A 1 76 ? 12.695 31.016 -10.305 1 61.38 76 GLU A N 1
ATOM 584 C CA . GLU A 1 76 ? 13.555 31.703 -9.344 1 61.38 76 GLU A CA 1
ATOM 585 C C . GLU A 1 76 ? 13.602 33.188 -9.617 1 61.38 76 GLU A C 1
ATOM 587 O O . GLU A 1 76 ? 13.555 34 -8.68 1 61.38 76 GLU A O 1
ATOM 592 N N . LYS A 1 77 ? 13.844 33.5 -10.914 1 61.44 77 LYS A N 1
ATOM 593 C CA . LYS A 1 77 ? 13.883 34.906 -11.305 1 61.44 77 LYS A CA 1
ATOM 594 C C . LYS A 1 77 ? 12.531 35.562 -11.102 1 61.44 77 LYS A C 1
ATOM 596 O O . LYS A 1 77 ? 12.453 36.719 -10.625 1 61.44 77 LYS A O 1
ATOM 601 N N . GLU A 1 78 ? 11.562 34.812 -11.578 1 56.19 78 GLU A N 1
ATOM 602 C CA . GLU A 1 78 ? 10.211 35.344 -11.547 1 56.19 78 GLU A CA 1
ATOM 603 C C . GLU A 1 78 ? 9.648 35.344 -10.125 1 56.19 78 GLU A C 1
ATOM 605 O O . GLU A 1 78 ? 8.945 36.281 -9.727 1 56.19 78 GLU A O 1
ATOM 610 N N . PHE A 1 79 ? 10.094 34.156 -9.594 1 48.56 79 PHE A N 1
ATOM 611 C CA . PHE A 1 79 ? 9.562 34 -8.242 1 48.56 79 PHE A CA 1
ATOM 612 C C . PHE A 1 79 ? 10.625 34.375 -7.207 1 48.56 79 PHE A C 1
ATOM 614 O O . PHE A 1 79 ? 10.297 34.75 -6.082 1 48.56 79 PHE A O 1
ATOM 621 N N . GLN A 1 80 ? 11.969 34 -7.406 1 41.59 80 GLN A N 1
ATOM 622 C CA . GLN A 1 80 ? 13.023 34.5 -6.52 1 41.59 80 GLN A CA 1
ATOM 623 C C . GLN A 1 80 ? 13.109 36.031 -6.562 1 41.59 80 GLN A C 1
ATOM 625 O O . GLN A 1 80 ? 13.375 36.656 -5.543 1 41.59 80 GLN A O 1
ATOM 630 N N . THR A 1 81 ? 13.453 36.5 -7.895 1 36.12 81 THR A N 1
ATOM 631 C CA . THR A 1 81 ? 13.461 37.938 -7.883 1 36.12 81 THR A CA 1
ATOM 632 C C . THR A 1 81 ? 12.219 38.5 -7.184 1 36.12 81 THR A C 1
ATOM 634 O O . THR A 1 81 ? 12.195 39.625 -6.738 1 36.12 81 THR A O 1
ATOM 637 N N . ALA A 1 82 ? 11.234 37.75 -7.309 1 35.5 82 ALA A N 1
ATOM 638 C CA . ALA A 1 82 ? 10.094 38.188 -6.52 1 35.5 82 ALA A CA 1
ATOM 639 C C . ALA A 1 82 ? 10.359 38.031 -5.027 1 35.5 82 ALA A C 1
ATOM 641 O O . ALA A 1 82 ? 9.562 38.469 -4.195 1 35.5 82 ALA A O 1
ATOM 642 N N . SER A 1 83 ? 11.234 37.156 -4.656 1 33.16 83 SER A N 1
ATOM 643 C CA . SER A 1 83 ? 11.602 37.188 -3.246 1 33.16 83 SER A CA 1
ATOM 644 C C . SER A 1 83 ? 12.297 38.5 -2.889 1 33.16 83 SER A C 1
ATOM 646 O O . SER A 1 83 ? 12.039 39.094 -1.833 1 33.16 83 SER A O 1
ATOM 648 N N . VAL A 1 84 ? 13.688 38.812 -3.482 1 31.89 84 VAL A N 1
ATOM 649 C CA . VAL A 1 84 ? 14.398 40 -3.055 1 31.89 84 VAL A CA 1
ATOM 650 C C . VAL A 1 84 ? 13.688 41.25 -3.596 1 31.89 84 VAL A C 1
ATOM 652 O O . VAL A 1 84 ? 13.445 42.219 -2.855 1 31.89 84 VAL A O 1
ATOM 655 N N . LEU A 1 85 ? 13.93 41.688 -4.949 1 29.88 85 LEU A N 1
ATOM 656 C CA . LEU A 1 85 ? 13.508 42.969 -5.492 1 29.88 85 LEU A CA 1
ATOM 657 C C . LEU A 1 85 ? 12.055 42.906 -5.957 1 29.88 85 LEU A C 1
ATOM 659 O O . LEU A 1 85 ? 11.352 43.906 -5.93 1 29.88 85 LEU A O 1
ATOM 663 N N . ALA A 1 86 ? 11.719 42.062 -6.891 1 33.47 86 ALA A N 1
ATOM 664 C CA . ALA A 1 86 ? 10.359 42.094 -7.434 1 33.47 86 ALA A CA 1
ATOM 665 C C . ALA A 1 86 ? 9.352 41.594 -6.398 1 33.47 86 ALA A C 1
ATOM 667 O O . ALA A 1 86 ? 8.188 41.344 -6.734 1 33.47 86 ALA A O 1
ATOM 668 N N . SER A 1 87 ? 9.625 41.031 -5.43 1 35.94 87 SER A N 1
ATOM 669 C CA . SER A 1 87 ? 8.875 40.812 -4.195 1 35.94 87 SER A CA 1
ATOM 670 C C . SER A 1 87 ? 7.984 42 -3.863 1 35.94 87 SER A C 1
ATOM 672 O O . SER A 1 87 ? 7.27 41.969 -2.859 1 35.94 87 SER A O 1
ATOM 674 N N . SER A 1 88 ? 8.422 43.125 -4.141 1 35.34 88 SER A N 1
ATOM 675 C CA . SER A 1 88 ? 8.008 44.312 -3.398 1 35.34 88 SER A CA 1
ATOM 676 C C . SER A 1 88 ? 6.5 44.5 -3.475 1 35.34 88 SER A C 1
ATOM 678 O O . SER A 1 88 ? 5.863 44.844 -2.475 1 35.34 88 SER A O 1
ATOM 680 N N . PHE A 1 89 ? 6.039 44.875 -4.691 1 37.72 89 PHE A N 1
ATOM 681 C CA . PHE A 1 89 ? 4.641 45.25 -4.531 1 37.72 89 PHE A CA 1
ATOM 682 C C . PHE A 1 89 ? 3.736 44.031 -4.547 1 37.72 89 PHE A C 1
ATOM 684 O O . PHE A 1 89 ? 3.797 43.219 -5.477 1 37.72 89 PHE A O 1
ATOM 691 N N . PRO A 1 90 ? 3.346 43.438 -3.422 1 49.53 90 PRO A N 1
ATOM 692 C CA . PRO A 1 90 ? 2.393 42.344 -3.246 1 49.53 90 PRO A CA 1
ATOM 693 C C . PRO A 1 90 ? 1.248 42.375 -4.254 1 49.53 90 PRO A C 1
ATOM 695 O O . PRO A 1 90 ? 0.508 43.375 -4.312 1 49.53 90 PRO A O 1
ATOM 698 N N . ASP A 1 91 ? 1.269 41.75 -5.352 1 51.88 91 ASP A N 1
ATOM 699 C CA . ASP A 1 91 ? 0.246 41.812 -6.391 1 51.88 91 ASP A CA 1
ATOM 700 C C . ASP A 1 91 ? -1.035 41.094 -5.934 1 51.88 91 ASP A C 1
ATOM 702 O O . ASP A 1 91 ? -2.131 41.469 -6.371 1 51.88 91 ASP A O 1
ATOM 706 N N . PHE A 1 92 ? -0.945 40.094 -5.043 1 52.81 92 PHE A N 1
ATOM 707 C CA . PHE A 1 92 ? -2.162 39.438 -4.57 1 52.81 92 PHE A CA 1
ATOM 708 C C . PHE A 1 92 ? -2.736 40.188 -3.365 1 52.81 92 PHE A C 1
ATOM 710 O O . PHE A 1 92 ? -1.989 40.75 -2.562 1 52.81 92 PHE A O 1
ATOM 717 N N . PRO A 1 93 ? -4.047 40.25 -3.496 1 68.12 93 PRO A N 1
ATOM 718 C CA . PRO A 1 93 ? -4.668 40.938 -2.373 1 68.12 93 PRO A CA 1
ATOM 719 C C . PRO A 1 93 ? -4.141 40.469 -1.018 1 68.12 93 PRO A C 1
ATOM 721 O O . PRO A 1 93 ? -3.881 41.312 -0.135 1 68.12 93 PRO A O 1
ATOM 724 N N . GLU A 1 94 ? -3.859 39.156 -0.986 1 72 94 GLU A N 1
ATOM 725 C CA . GLU A 1 94 ? -3.406 38.656 0.298 1 72 94 GLU A CA 1
ATOM 726 C C . GLU A 1 94 ? -2 39.125 0.629 1 72 94 GLU A C 1
ATOM 728 O O . GLU A 1 94 ? -1.708 39.469 1.779 1 72 94 GLU A O 1
ATOM 733 N N . GLU A 1 95 ? -1.265 39.156 -0.372 1 74.75 95 GLU A N 1
ATOM 734 C CA . GLU A 1 95 ? 0.103 39.625 -0.176 1 74.75 95 GLU A CA 1
ATOM 735 C C . GLU A 1 95 ? 0.136 41.125 0.104 1 74.75 95 GLU A C 1
ATOM 737 O O . GLU A 1 95 ? 0.924 41.594 0.931 1 74.75 95 GLU A O 1
ATOM 742 N N . ARG A 1 96 ? -0.764 41.844 -0.623 1 80.88 96 ARG A N 1
ATOM 743 C CA . ARG A 1 96 ? -0.848 43.281 -0.397 1 80.88 96 ARG A CA 1
ATOM 744 C C . ARG A 1 96 ? -1.32 43.594 1.021 1 80.88 96 ARG A C 1
ATOM 746 O O . ARG A 1 96 ? -0.786 44.5 1.68 1 80.88 96 ARG A O 1
ATOM 753 N N . VAL A 1 97 ? -2.285 42.812 1.356 1 87.12 97 VAL A N 1
ATOM 754 C CA . VAL A 1 97 ? -2.838 43 2.693 1 87.12 97 VAL A CA 1
ATOM 755 C C . VAL A 1 97 ? -1.758 42.75 3.742 1 87.12 97 VAL A C 1
ATOM 757 O O . VAL A 1 97 ? -1.628 43.5 4.707 1 87.12 97 VAL A O 1
ATOM 760 N N . ARG A 1 98 ? -1.016 41.719 3.557 1 83.31 98 ARG A N 1
ATOM 761 C CA . ARG A 1 98 ? 0.073 41.406 4.48 1 83.31 98 ARG A CA 1
ATOM 762 C C . ARG A 1 98 ? 1.104 42.531 4.504 1 83.31 98 ARG A C 1
ATOM 764 O O . ARG A 1 98 ? 1.615 42.906 5.57 1 83.31 98 ARG A O 1
ATOM 771 N N . PHE A 1 99 ? 1.419 43.031 3.365 1 83.75 99 PHE A N 1
ATOM 772 C CA . PHE A 1 99 ? 2.354 44.156 3.252 1 83.75 99 PHE A CA 1
ATOM 773 C C . PHE A 1 99 ? 1.833 45.375 3.996 1 83.75 99 PHE A C 1
ATOM 775 O O . PHE A 1 99 ? 2.58 46.031 4.73 1 83.75 99 PHE A O 1
ATOM 782 N N . LEU A 1 100 ? 0.589 45.625 3.74 1 90.06 100 LEU A N 1
ATOM 783 C CA . LEU A 1 100 ? -0.025 46.812 4.371 1 90.06 100 LEU A CA 1
ATOM 784 C C . LEU A 1 100 ? -0.013 46.656 5.891 1 90.06 100 LEU A C 1
ATOM 786 O O . LEU A 1 100 ? 0.259 47.625 6.602 1 90.06 100 LEU A O 1
ATOM 790 N N . ILE A 1 101 ? -0.319 45.469 6.355 1 90.25 101 ILE A N 1
ATOM 791 C CA . ILE A 1 101 ? -0.311 45.219 7.793 1 90.25 101 ILE A CA 1
ATOM 792 C C . ILE A 1 101 ? 1.09 45.438 8.352 1 90.25 101 ILE A C 1
ATOM 794 O O . ILE A 1 101 ? 1.255 46.125 9.359 1 90.25 101 ILE A O 1
ATOM 798 N N . LYS A 1 102 ? 2.033 44.906 7.66 1 86.75 102 LYS A N 1
ATOM 799 C CA . LYS A 1 102 ? 3.424 45.062 8.078 1 86.75 102 LYS A CA 1
ATOM 800 C C . LYS A 1 102 ? 3.826 46.531 8.102 1 86.75 102 LYS A C 1
ATOM 802 O O . LYS A 1 102 ? 4.43 47 9.062 1 86.75 102 LYS A O 1
ATOM 807 N N . ARG A 1 103 ? 3.494 47.25 7.078 1 87.25 103 ARG A N 1
ATOM 808 C CA . ARG A 1 103 ? 3.842 48.688 6.941 1 87.25 103 ARG A CA 1
ATOM 809 C C . ARG A 1 103 ? 3.201 49.5 8.047 1 87.25 103 ARG A C 1
ATOM 811 O O . ARG A 1 103 ? 3.818 50.438 8.57 1 87.25 103 ARG A O 1
ATOM 818 N N . LEU A 1 104 ? 1.999 49.219 8.281 1 90.62 104 LEU A N 1
ATOM 819 C CA . LEU A 1 104 ? 1.246 50 9.273 1 90.62 104 LEU A CA 1
ATOM 820 C C . LEU A 1 104 ? 1.738 49.688 10.688 1 90.62 104 LEU A C 1
ATOM 822 O O . LEU A 1 104 ? 1.798 50.562 11.531 1 90.62 104 LEU A O 1
ATOM 826 N N . LEU A 1 105 ? 2.135 48.438 10.93 1 88.62 105 LEU A N 1
ATOM 827 C CA . LEU A 1 105 ? 2.58 48.031 12.258 1 88.62 105 LEU A CA 1
ATOM 828 C C . LEU A 1 105 ? 3.971 48.562 12.555 1 88.62 105 LEU A C 1
ATOM 830 O O . LEU A 1 105 ? 4.281 48.906 13.703 1 88.62 105 LEU A O 1
ATOM 834 N N . LEU A 1 106 ? 4.727 48.656 11.508 1 84.81 106 LEU A N 1
ATOM 835 C CA . LEU A 1 106 ? 6.117 49.031 11.711 1 84.81 106 LEU A CA 1
ATOM 836 C C . LEU A 1 106 ? 6.266 50.562 11.68 1 84.81 106 LEU A C 1
ATOM 838 O O . LEU A 1 106 ? 7.301 51.094 12.078 1 84.81 106 LEU A O 1
ATOM 842 N N . SER A 1 107 ? 5.211 51.188 11.266 1 82.81 107 SER A N 1
ATOM 843 C CA . SER A 1 107 ? 5.277 52.656 11.18 1 82.81 107 SER A CA 1
ATOM 844 C C . SER A 1 107 ? 4.859 53.281 12.5 1 82.81 107 SER A C 1
ATOM 846 O O . SER A 1 107 ? 3.918 52.844 13.148 1 82.81 107 SER A O 1
ATOM 848 N N . ASN A 1 108 ? 5.629 54.281 12.961 1 79 108 ASN A N 1
ATOM 849 C CA . ASN A 1 108 ? 5.262 55.031 14.148 1 79 108 ASN A CA 1
ATOM 850 C C . ASN A 1 108 ? 4.523 56.344 13.789 1 79 108 ASN A C 1
ATOM 852 O O . ASN A 1 108 ? 4.191 57.125 14.664 1 79 108 ASN A O 1
ATOM 856 N N . THR A 1 109 ? 4.273 56.469 12.484 1 85.12 109 THR A N 1
ATOM 857 C CA . THR A 1 109 ? 3.621 57.688 12.023 1 85.12 109 THR A CA 1
ATOM 858 C C . THR A 1 109 ? 2.412 57.375 11.156 1 85.12 109 THR A C 1
ATOM 860 O O . THR A 1 109 ? 2.174 56.188 10.82 1 85.12 109 THR A O 1
ATOM 863 N N . PHE A 1 110 ? 1.642 58.375 10.945 1 92.88 110 PHE A N 1
ATOM 864 C CA . PHE A 1 110 ? 0.516 58.219 10.031 1 92.88 110 PHE A CA 1
ATOM 865 C C . PHE A 1 110 ? 1.003 58 8.602 1 92.88 110 PHE A C 1
ATOM 867 O O . PHE A 1 110 ? 1.981 58.625 8.172 1 92.88 110 PHE A O 1
ATOM 874 N N . LEU A 1 111 ? 0.441 57.125 7.953 1 92.81 111 LEU A N 1
ATOM 875 C CA . LEU A 1 111 ? 0.766 56.844 6.562 1 92.81 111 LEU A CA 1
ATOM 876 C C . LEU A 1 111 ? -0.387 57.25 5.645 1 92.81 111 LEU A C 1
ATOM 878 O O . LEU A 1 111 ? -1.528 56.812 5.859 1 92.81 111 LEU A O 1
ATOM 882 N N . LYS A 1 112 ? -0.092 57.969 4.66 1 92.31 112 LYS A N 1
ATOM 883 C CA . LYS A 1 112 ? -1.118 58.406 3.707 1 92.31 112 LYS A CA 1
ATOM 884 C C . LYS A 1 112 ? -1.483 57.25 2.758 1 92.31 112 LYS A C 1
ATOM 886 O O . LYS A 1 112 ? -0.608 56.531 2.289 1 92.31 112 LYS A O 1
ATOM 891 N N . LEU A 1 113 ? -2.736 57.188 2.525 1 90.56 113 LEU A N 1
ATOM 892 C CA . LEU A 1 113 ? -3.24 56.156 1.646 1 90.56 113 LEU A CA 1
ATOM 893 C C . LEU A 1 113 ? -2.631 56.281 0.253 1 90.56 113 LEU A C 1
ATOM 895 O O . LEU A 1 113 ? -2.34 55.25 -0.391 1 90.56 113 LEU A O 1
ATOM 899 N N . GLU A 1 114 ? -2.43 57.438 -0.195 1 86.56 114 GLU A N 1
ATOM 900 C CA . GLU A 1 114 ? -1.872 57.688 -1.521 1 86.56 114 GLU A CA 1
ATOM 901 C C . GLU A 1 114 ? -0.424 57.219 -1.608 1 86.56 114 GLU A C 1
ATOM 903 O O . GLU A 1 114 ? -0.009 56.656 -2.627 1 86.56 114 GLU A O 1
ATOM 908 N N . ASP A 1 115 ? 0.229 57.5 -0.538 1 90.44 115 ASP A N 1
ATOM 909 C CA . ASP A 1 115 ? 1.622 57.062 -0.504 1 90.44 115 ASP A CA 1
ATOM 910 C C . ASP A 1 115 ? 1.721 55.531 -0.552 1 90.44 115 ASP A C 1
ATOM 912 O O . ASP A 1 115 ? 2.604 54.969 -1.214 1 90.44 115 ASP A O 1
ATOM 916 N N . LEU A 1 116 ? 0.842 54.875 0.219 1 91 116 LEU A N 1
ATOM 917 C CA . LEU A 1 116 ? 0.82 53.438 0.245 1 91 116 LEU A CA 1
ATOM 918 C C . LEU A 1 116 ? 0.442 52.875 -1.121 1 91 116 LEU A C 1
ATOM 920 O O . LEU A 1 116 ? 1.012 51.875 -1.564 1 91 116 LEU A O 1
ATOM 924 N N . ALA A 1 117 ? -0.492 53.406 -1.789 1 86.56 117 ALA A N 1
ATOM 925 C CA . ALA A 1 117 ? -0.896 53 -3.131 1 86.56 117 ALA A CA 1
ATOM 926 C C . ALA A 1 117 ? 0.264 53.125 -4.113 1 86.56 117 ALA A C 1
ATOM 928 O O . ALA A 1 117 ? 0.459 52.281 -4.969 1 86.56 117 ALA A O 1
ATOM 929 N N . ASP A 1 118 ? 0.961 54.25 -3.979 1 80.81 118 ASP A N 1
ATOM 930 C CA . ASP A 1 118 ? 2.109 54.5 -4.844 1 80.81 118 ASP A CA 1
ATOM 931 C C . ASP A 1 118 ? 3.207 53.469 -4.605 1 80.81 118 ASP A C 1
ATOM 933 O O . ASP A 1 118 ? 3.844 53 -5.551 1 80.81 118 ASP A O 1
ATOM 937 N N . GLU A 1 119 ? 3.393 53.219 -3.346 1 82.25 119 GLU A N 1
ATOM 938 C CA . GLU A 1 119 ? 4.402 52.219 -2.992 1 82.25 119 GLU A CA 1
ATOM 939 C C . GLU A 1 119 ? 4.066 50.844 -3.584 1 82.25 119 GLU A C 1
ATOM 941 O O . GLU A 1 119 ? 4.965 50.094 -3.955 1 82.25 119 GLU A O 1
ATOM 946 N N . LEU A 1 120 ? 2.816 50.562 -3.572 1 81.62 120 LEU A N 1
ATOM 947 C CA . LEU A 1 120 ? 2.354 49.281 -4.043 1 81.62 120 LEU A CA 1
ATOM 948 C C . LEU A 1 120 ? 2.021 49.312 -5.531 1 81.62 120 LEU A C 1
ATOM 950 O O . LEU A 1 120 ? 1.727 48.281 -6.141 1 81.62 120 LEU A O 1
ATOM 954 N N . LEU A 1 121 ? 2.066 50.5 -6.082 1 76.06 121 LEU A N 1
ATOM 955 C CA . LEU A 1 121 ? 1.771 50.719 -7.488 1 76.06 121 LEU A CA 1
ATOM 956 C C . LEU A 1 121 ? 0.386 50.219 -7.852 1 76.06 121 LEU A C 1
ATOM 958 O O . LEU A 1 121 ? 0.236 49.469 -8.82 1 76.06 121 LEU A O 1
ATOM 962 N N . ILE A 1 122 ? -0.568 50.5 -7.027 1 80 122 ILE A N 1
ATOM 963 C CA . ILE A 1 122 ? -1.943 50.062 -7.277 1 80 122 ILE A CA 1
ATOM 964 C C . ILE A 1 122 ? -2.863 51.281 -7.285 1 80 122 ILE A C 1
ATOM 966 O O . ILE A 1 122 ? -2.451 52.375 -6.906 1 80 122 ILE A O 1
ATOM 970 N N . SER A 1 123 ? -4.047 51.062 -7.746 1 76.5 123 SER A N 1
ATOM 971 C CA . SER A 1 123 ? -5.027 52.125 -7.852 1 76.5 123 SER A CA 1
ATOM 972 C C . SER A 1 123 ? -5.613 52.469 -6.488 1 76.5 123 SER A C 1
ATOM 974 O O . SER A 1 123 ? -5.469 51.719 -5.531 1 76.5 123 SER A O 1
ATOM 976 N N . LYS A 1 124 ? -6.328 53.656 -6.43 1 81.62 124 LYS A N 1
ATOM 977 C CA . LYS A 1 124 ? -6.98 54.094 -5.203 1 81.62 124 LYS A CA 1
ATOM 978 C C . LYS A 1 124 ? -8.117 53.156 -4.805 1 81.62 124 LYS A C 1
ATOM 980 O O . LYS A 1 124 ? -8.336 52.906 -3.617 1 81.62 124 LYS A O 1
ATOM 985 N N . SER A 1 125 ? -8.75 52.688 -5.77 1 80.25 125 SER A N 1
ATOM 986 C CA . SER A 1 125 ? -9.852 51.781 -5.492 1 80.25 125 SER A CA 1
ATOM 987 C C . SER A 1 125 ? -9.344 50.469 -4.91 1 80.25 125 SER A C 1
ATOM 989 O O . SER A 1 125 ? -9.93 49.938 -3.971 1 80.25 125 SER A O 1
ATOM 991 N N . THR A 1 126 ? -8.266 50 -5.352 1 81 126 THR A N 1
ATOM 992 C CA . THR A 1 126 ? -7.676 48.719 -4.91 1 81 126 THR A CA 1
ATOM 993 C C . THR A 1 126 ? -7.16 48.844 -3.48 1 81 126 THR A C 1
ATOM 995 O O . THR A 1 126 ? -7.379 47.938 -2.66 1 81 126 THR A O 1
ATOM 998 N N . ILE A 1 127 ? -6.547 49.906 -3.223 1 89 127 ILE A N 1
ATOM 999 C CA . ILE A 1 127 ? -5.961 50.062 -1.895 1 89 127 ILE A CA 1
ATOM 1000 C C . ILE A 1 127 ? -7.074 50.219 -0.857 1 89 127 ILE A C 1
ATOM 1002 O O . ILE A 1 127 ? -6.93 49.781 0.285 1 89 127 ILE A O 1
ATOM 1006 N N . GLN A 1 128 ? -8.148 50.844 -1.283 1 88 128 GLN A N 1
ATOM 1007 C CA . GLN A 1 128 ? -9.273 50.969 -0.369 1 88 128 GLN A CA 1
ATOM 1008 C C . GLN A 1 128 ? -9.867 49.625 -0.007 1 88 128 GLN A C 1
ATOM 1010 O O . GLN A 1 128 ? -10.227 49.375 1.148 1 88 128 GLN A O 1
ATOM 1015 N N . ASN A 1 129 ? -9.922 48.844 -0.938 1 85.25 129 ASN A N 1
ATOM 1016 C CA . ASN A 1 129 ? -10.398 47.5 -0.69 1 85.25 129 ASN A CA 1
ATOM 1017 C C . ASN A 1 129 ? -9.438 46.719 0.196 1 85.25 129 ASN A C 1
ATOM 1019 O O . ASN A 1 129 ? -9.867 45.938 1.066 1 85.25 129 ASN A O 1
ATOM 1023 N N . ASP A 1 130 ? -8.219 46.844 -0.042 1 89.06 130 ASP A N 1
ATOM 1024 C CA . ASP A 1 130 ? -7.199 46.156 0.756 1 89.06 130 ASP A CA 1
ATOM 1025 C C . ASP A 1 130 ? -7.238 46.625 2.209 1 89.06 130 ASP A C 1
ATOM 1027 O O . ASP A 1 130 ? -7.055 45.812 3.129 1 89.06 130 ASP A O 1
ATOM 1031 N N . ILE A 1 131 ? -7.512 47.875 2.369 1 91.94 131 ILE A N 1
ATOM 1032 C CA . ILE A 1 131 ? -7.531 48.469 3.707 1 91.94 131 ILE A CA 1
ATOM 1033 C C . ILE A 1 131 ? -8.734 47.906 4.484 1 91.94 131 ILE A C 1
ATOM 1035 O O . ILE A 1 131 ? -8.656 47.719 5.699 1 91.94 131 ILE A O 1
ATOM 1039 N N . ARG A 1 132 ? -9.75 47.656 3.789 1 89.81 132 ARG A N 1
ATOM 1040 C CA . ARG A 1 132 ? -10.898 47.031 4.438 1 89.81 132 ARG A CA 1
ATOM 1041 C C . ARG A 1 132 ? -10.531 45.656 4.988 1 89.81 132 ARG A C 1
ATOM 1043 O O . ARG A 1 132 ? -10.93 45.312 6.098 1 89.81 132 ARG A O 1
ATOM 1050 N N . MET A 1 133 ? -9.781 45 4.242 1 88.88 133 MET A N 1
ATOM 1051 C CA . MET A 1 133 ? -9.32 43.688 4.68 1 88.88 133 MET A CA 1
ATOM 1052 C C . MET A 1 133 ? -8.367 43.812 5.859 1 88.88 133 MET A C 1
ATOM 1054 O O . MET A 1 133 ? -8.414 43 6.789 1 88.88 133 MET A O 1
ATOM 1058 N N . VAL A 1 134 ? -7.582 44.812 5.781 1 92.19 134 VAL A N 1
ATOM 1059 C CA . VAL A 1 134 ? -6.645 45.062 6.867 1 92.19 134 VAL A CA 1
ATOM 1060 C C . VAL A 1 134 ? -7.414 45.375 8.148 1 92.19 134 VAL A C 1
ATOM 1062 O O . VAL A 1 134 ? -7.066 44.875 9.227 1 92.19 134 VAL A O 1
ATOM 1065 N N . LYS A 1 135 ? -8.469 46.094 7.996 1 92.88 135 LYS A N 1
ATOM 1066 C CA . LYS A 1 135 ? -9.289 46.438 9.148 1 92.88 135 LYS A CA 1
ATOM 1067 C C . LYS A 1 135 ? -9.914 45.219 9.781 1 92.88 135 LYS A C 1
ATOM 1069 O O . LYS A 1 135 ? -9.984 45.094 11.008 1 92.88 135 LYS A O 1
ATOM 1074 N N . ASN A 1 136 ? -10.297 44.406 8.945 1 88.12 136 ASN A N 1
ATOM 1075 C CA . ASN A 1 136 ? -10.906 43.188 9.422 1 88.12 136 ASN A CA 1
ATOM 1076 C C . ASN A 1 136 ? -9.898 42.312 10.188 1 88.12 136 ASN A C 1
ATOM 1078 O O . ASN A 1 136 ? -10.234 41.719 11.203 1 88.12 136 ASN A O 1
ATOM 1082 N N . ILE A 1 137 ? -8.734 42.25 9.758 1 87.56 137 ILE A N 1
ATOM 1083 C CA . ILE A 1 137 ? -7.691 41.469 10.414 1 87.56 137 ILE A CA 1
ATOM 1084 C C . ILE A 1 137 ? -7.297 42.156 11.727 1 87.56 137 ILE A C 1
ATOM 1086 O O . ILE A 1 137 ? -7.137 41.469 12.75 1 87.56 137 ILE A O 1
ATOM 1090 N N . PHE A 1 138 ? -7.168 43.469 11.68 1 91.38 138 PHE A N 1
ATOM 1091 C CA . PHE A 1 138 ? -6.793 44.219 12.867 1 91.38 138 PHE A CA 1
ATOM 1092 C C . PHE A 1 138 ? -7.848 44.094 13.961 1 91.38 138 PHE A C 1
ATOM 1094 O O . PHE A 1 138 ? -7.516 44.031 15.148 1 91.38 138 PHE A O 1
ATOM 1101 N N . LYS A 1 139 ? -9.008 43.969 13.5 1 88.81 139 LYS A N 1
ATOM 1102 C CA . LYS A 1 139 ? -10.109 43.812 14.453 1 88.81 139 LYS A CA 1
ATOM 1103 C C . LYS A 1 139 ? -9.938 42.531 15.289 1 88.81 139 LYS A C 1
ATOM 1105 O O . LYS A 1 139 ? -10.266 42.531 16.484 1 88.81 139 LYS A O 1
ATOM 1110 N N . LYS A 1 140 ? -9.391 41.562 14.742 1 80.56 140 LYS A N 1
ATOM 1111 C CA . LYS A 1 140 ? -9.172 40.281 15.438 1 80.56 140 LYS A CA 1
ATOM 1112 C C . LYS A 1 140 ? -8.148 40.438 16.562 1 80.56 140 LYS A C 1
ATOM 1114 O O . LYS A 1 140 ? -8.148 39.656 17.516 1 80.56 140 LYS A O 1
ATOM 1119 N N . TYR A 1 141 ? -7.332 41.438 16.453 1 85.94 141 TYR A N 1
ATOM 1120 C CA . TYR A 1 141 ? -6.297 41.688 17.453 1 85.94 141 TYR A CA 1
ATOM 1121 C C . TYR A 1 141 ? -6.645 42.906 18.312 1 85.94 141 TYR A C 1
ATOM 1123 O O . TYR A 1 141 ? -5.797 43.406 19.047 1 85.94 141 TYR A O 1
ATOM 1131 N N . ASP A 1 142 ? -7.828 43.438 18.141 1 87.12 142 ASP A N 1
ATOM 1132 C CA . ASP A 1 142 ? -8.281 44.625 18.844 1 87.12 142 ASP A CA 1
ATOM 1133 C C . ASP A 1 142 ? -7.422 45.844 18.469 1 87.12 142 ASP A C 1
ATOM 1135 O O . ASP A 1 142 ? -7.023 46.594 19.344 1 87.12 142 ASP A O 1
ATOM 1139 N N . ILE A 1 143 ? -6.984 45.812 17.25 1 92.81 143 ILE A N 1
ATOM 1140 C CA . ILE A 1 143 ? -6.258 46.938 16.688 1 92.81 143 ILE A CA 1
ATOM 1141 C C . ILE A 1 143 ? -7.188 47.75 15.789 1 92.81 143 ILE A C 1
ATOM 1143 O O . ILE A 1 143 ? -8.008 47.188 15.062 1 92.81 143 ILE A O 1
ATOM 1147 N N . THR A 1 144 ? -7.145 49.031 15.891 1 94.19 144 THR A N 1
ATOM 1148 C CA . THR A 1 144 ? -7.965 49.906 15.047 1 94.19 144 THR A CA 1
ATOM 1149 C C . THR A 1 144 ? -7.094 50.781 14.18 1 94.19 144 THR A C 1
ATOM 1151 O O . THR A 1 144 ? -5.949 51.094 14.539 1 94.19 144 THR A O 1
ATOM 1154 N N . LEU A 1 145 ? -7.641 51.156 13.078 1 93.62 145 LEU A N 1
ATOM 1155 C CA . LEU A 1 145 ? -6.973 52.125 12.195 1 93.62 145 LEU A CA 1
ATOM 1156 C C . LEU A 1 145 ? -7.512 53.531 12.398 1 93.62 145 LEU A C 1
ATOM 1158 O O . LEU A 1 145 ? -8.641 53.812 12.008 1 93.62 145 LEU A O 1
ATOM 1162 N N . GLU A 1 146 ? -6.684 54.312 12.992 1 93.31 146 GLU A N 1
ATOM 1163 C CA . GLU A 1 146 ? -7.059 55.719 13.188 1 93.31 146 GLU A CA 1
ATOM 1164 C C . GLU A 1 146 ? -6.773 56.531 11.938 1 93.31 146 GLU A C 1
ATOM 1166 O O . GLU A 1 146 ? -5.68 56.469 11.367 1 93.31 146 GLU A O 1
ATOM 1171 N N . LYS A 1 147 ? -7.801 57.156 11.547 1 92.12 147 LYS A N 1
ATOM 1172 C CA . LYS A 1 147 ? -7.672 58 10.367 1 92.12 147 LYS A CA 1
ATOM 1173 C C . LYS A 1 147 ? -7.676 59.469 10.75 1 92.12 147 LYS A C 1
ATOM 1175 O O . LYS A 1 147 ? -8.555 59.938 11.484 1 92.12 147 LYS A O 1
ATOM 1180 N N . ARG A 1 148 ? -6.637 60.188 10.391 1 91.25 148 ARG A N 1
ATOM 1181 C CA . ARG A 1 148 ? -6.574 61.656 10.562 1 91.25 148 ARG A CA 1
ATOM 1182 C C . ARG A 1 148 ? -6.512 62.344 9.219 1 91.25 148 ARG A C 1
ATOM 1184 O O . ARG A 1 148 ? -5.641 62.062 8.391 1 91.25 148 ARG A O 1
ATOM 1191 N N . PRO A 1 149 ? -7.41 63.312 9.047 1 87 149 PRO A N 1
ATOM 1192 C CA . PRO A 1 149 ? -7.441 64 7.766 1 87 149 PRO A CA 1
ATOM 1193 C C . PRO A 1 149 ? -6.102 64.625 7.414 1 87 149 PRO A C 1
ATOM 1195 O O . PRO A 1 149 ? -5.445 65.25 8.273 1 87 149 PRO A O 1
ATOM 1198 N N . ASN A 1 150 ? -5.68 64.562 6.246 1 84.31 150 ASN A N 1
ATOM 1199 C CA . ASN A 1 150 ? -4.477 65.125 5.645 1 84.31 150 ASN A CA 1
ATOM 1200 C C . ASN A 1 150 ? -3.215 64.438 6.172 1 84.31 150 ASN A C 1
ATOM 1202 O O . ASN A 1 150 ? -2.107 64.75 5.734 1 84.31 150 ASN A O 1
ATOM 1206 N N . TYR A 1 151 ? -3.336 63.594 7.215 1 87.94 151 TYR A N 1
ATOM 1207 C CA . TYR A 1 151 ? -2.162 62.906 7.762 1 87.94 151 TYR A CA 1
ATOM 1208 C C . TYR A 1 151 ? -2.119 61.438 7.32 1 87.94 151 TYR A C 1
ATOM 1210 O O . TYR A 1 151 ? -1.053 60.938 6.988 1 87.94 151 TYR A O 1
ATOM 1218 N N . GLY A 1 152 ? -3.277 60.781 7.344 1 92.44 152 GLY A N 1
ATOM 1219 C CA . GLY A 1 152 ? -3.312 59.406 6.875 1 92.44 152 GLY A CA 1
ATOM 1220 C C . GLY A 1 152 ? -3.828 58.406 7.914 1 92.44 152 GLY A C 1
ATOM 1221 O O . GLY A 1 152 ? -4.754 58.75 8.664 1 92.44 152 GLY A O 1
ATOM 1222 N N . LEU A 1 153 ? -3.309 57.125 7.816 1 94.38 153 LEU A N 1
ATOM 1223 C CA . LEU A 1 153 ? -3.791 56.031 8.664 1 94.38 153 LEU A CA 1
ATOM 1224 C C . LEU A 1 153 ? -2.703 55.562 9.625 1 94.38 153 LEU A C 1
ATOM 1226 O O . LEU A 1 153 ? -1.518 55.594 9.289 1 94.38 153 LEU A O 1
ATOM 1230 N N . LYS A 1 154 ? -3.09 55.188 10.828 1 94.31 154 LYS A N 1
ATOM 1231 C CA . LYS A 1 154 ? -2.166 54.656 11.82 1 94.31 154 LYS A CA 1
ATOM 1232 C C . LYS A 1 154 ? -2.816 53.531 12.625 1 94.31 154 LYS A C 1
ATOM 1234 O O . LYS A 1 154 ? -3.988 53.625 13 1 94.31 154 LYS A O 1
ATOM 1239 N N . ALA A 1 155 ? -2.031 52.5 12.828 1 93.75 155 ALA A N 1
ATOM 1240 C CA . ALA A 1 155 ? -2.52 51.406 13.648 1 93.75 155 ALA A CA 1
ATOM 1241 C C . ALA A 1 155 ? -2.412 51.719 15.133 1 93.75 155 ALA A C 1
ATOM 1243 O O . ALA A 1 155 ? -1.357 52.156 15.609 1 93.75 155 ALA A O 1
ATOM 1244 N N . VAL A 1 156 ? -3.527 51.625 15.805 1 92.88 156 VAL A N 1
ATOM 1245 C CA . VAL A 1 156 ? -3.559 51.938 17.234 1 92.88 156 VAL A CA 1
ATOM 1246 C C . VAL A 1 156 ? -4.145 50.75 18 1 92.88 156 VAL A C 1
ATOM 1248 O O . VAL A 1 156 ? -5.145 50.156 17.594 1 92.88 156 VAL A O 1
ATOM 1251 N N . GLY A 1 157 ? -3.482 50.375 19.047 1 89.44 157 GLY A N 1
ATOM 1252 C CA . GLY A 1 157 ? -3.922 49.312 19.922 1 89.44 157 GLY A CA 1
ATOM 1253 C C . GLY A 1 157 ? -3.02 49.094 21.125 1 89.44 157 GLY A C 1
ATOM 1254 O O . GLY A 1 157 ? -2.027 49.812 21.281 1 89.44 157 GLY A O 1
ATOM 1255 N N . ASN A 1 158 ? -3.492 48.219 22.016 1 89.31 158 ASN A N 1
ATOM 1256 C CA . ASN A 1 158 ? -2.637 47.844 23.141 1 89.31 158 ASN A CA 1
ATOM 1257 C C . ASN A 1 158 ? -1.339 47.219 22.672 1 89.31 158 ASN A C 1
ATOM 1259 O O . ASN A 1 158 ? -1.337 46.438 21.703 1 89.31 158 ASN A O 1
ATOM 1263 N N . GLU A 1 159 ? -0.224 47.531 23.25 1 90.88 159 GLU A N 1
ATOM 1264 C CA . GLU A 1 159 ? 1.096 47.062 22.828 1 90.88 159 GLU A CA 1
ATOM 1265 C C . GLU A 1 159 ? 1.151 45.562 22.766 1 90.88 159 GLU A C 1
ATOM 1267 O O . GLU A 1 159 ? 1.8 45 21.891 1 90.88 159 GLU A O 1
ATOM 1272 N N . PHE A 1 160 ? 0.436 44.938 23.719 1 87.88 160 PHE A N 1
ATOM 1273 C CA . PHE A 1 160 ? 0.38 43.5 23.75 1 87.88 160 PHE A CA 1
ATOM 1274 C C . PHE A 1 160 ? -0.215 42.938 22.453 1 87.88 160 PHE A C 1
ATOM 1276 O O . PHE A 1 160 ? 0.339 42.031 21.844 1 87.88 160 PHE A O 1
ATOM 1283 N N . LYS A 1 161 ? -1.241 43.469 22.031 1 86.81 161 LYS A N 1
ATOM 1284 C CA . LYS A 1 161 ? -1.96 43.031 20.844 1 86.81 161 LYS A CA 1
ATOM 1285 C C . LYS A 1 161 ? -1.195 43.375 19.578 1 86.81 161 LYS A C 1
ATOM 1287 O O . LYS A 1 161 ? -1.242 42.656 18.594 1 86.81 161 LYS A O 1
ATOM 1292 N N . LEU A 1 162 ? -0.559 44.562 19.625 1 89.62 162 LEU A N 1
ATOM 1293 C CA . LEU A 1 162 ? 0.266 44.938 18.5 1 89.62 162 LEU A CA 1
ATOM 1294 C C . LEU A 1 162 ? 1.393 43.938 18.266 1 89.62 162 LEU A C 1
ATOM 1296 O O . LEU A 1 162 ? 1.647 43.562 17.125 1 89.62 162 LEU A O 1
ATOM 1300 N N . ARG A 1 163 ? 2.023 43.5 19.297 1 88.56 163 ARG A N 1
ATOM 1301 C CA . ARG A 1 163 ? 3.133 42.562 19.172 1 88.56 163 ARG A CA 1
ATOM 1302 C C . ARG A 1 163 ? 2.652 41.219 18.656 1 88.56 163 ARG A C 1
ATOM 1304 O O . ARG A 1 163 ? 3.357 40.531 17.891 1 88.56 163 ARG A O 1
ATOM 1311 N N . PHE A 1 164 ? 1.507 40.844 19.125 1 85.94 164 PHE A N 1
ATOM 1312 C CA . PHE A 1 164 ? 0.949 39.562 18.656 1 85.94 164 PHE A CA 1
ATOM 1313 C C . PHE A 1 164 ? 0.685 39.625 17.156 1 85.94 164 PHE A C 1
ATOM 1315 O O . PHE A 1 164 ? 0.955 38.688 16.422 1 85.94 164 PHE A O 1
ATOM 1322 N N . CYS A 1 165 ? 0.117 40.688 16.734 1 86.88 165 CYS A N 1
ATOM 1323 C CA . CYS A 1 165 ? -0.145 40.875 15.305 1 86.88 165 CYS A CA 1
ATOM 1324 C C . CYS A 1 165 ? 1.155 40.938 14.516 1 86.88 165 CYS A C 1
ATOM 1326 O O . CYS A 1 165 ? 1.24 40.375 13.422 1 86.88 165 CYS A O 1
ATOM 1328 N N . MET A 1 166 ? 2.188 41.594 15.062 1 85.94 166 MET A N 1
ATOM 1329 C CA . MET A 1 166 ? 3.498 41.656 14.422 1 85.94 166 MET A CA 1
ATOM 1330 C C . MET A 1 166 ? 4.102 40.281 14.258 1 85.94 166 MET A C 1
ATOM 1332 O O . MET A 1 166 ? 4.711 39.969 13.227 1 85.94 166 MET A O 1
ATOM 1336 N N . SER A 1 167 ? 3.963 39.469 15.266 1 83 167 SER A N 1
ATOM 1337 C CA . SER A 1 167 ? 4.531 38.125 15.211 1 83 167 SER A CA 1
ATOM 1338 C C . SER A 1 167 ? 3.922 37.344 14.07 1 83 167 SER A C 1
ATOM 1340 O O . SER A 1 167 ? 4.594 36.469 13.477 1 83 167 SER A O 1
ATOM 1342 N N . GLU A 1 168 ? 2.713 37.531 13.789 1 78.12 168 GLU A N 1
ATOM 1343 C CA . GLU A 1 168 ? 2.012 36.781 12.766 1 78.12 168 GLU A CA 1
ATOM 1344 C C . GLU A 1 168 ? 2.297 37.312 11.375 1 78.12 168 GLU A C 1
ATOM 1346 O O . GLU A 1 168 ? 2.354 36.562 10.398 1 78.12 168 GLU A O 1
ATOM 1351 N N . TYR A 1 169 ? 2.326 38.531 11.219 1 78.12 169 TYR A N 1
ATOM 1352 C CA . TYR A 1 169 ? 2.307 39.125 9.883 1 78.12 169 TYR A CA 1
ATOM 1353 C C . TYR A 1 169 ? 3.68 39.656 9.508 1 78.12 169 TYR A C 1
ATOM 1355 O O . TYR A 1 169 ? 3.969 39.875 8.328 1 78.12 169 TYR A O 1
ATOM 1363 N N . VAL A 1 170 ? 4.414 39.938 10.438 1 72.25 170 VAL A N 1
ATOM 1364 C CA . VAL A 1 170 ? 5.738 40.469 10.133 1 72.25 170 VAL A CA 1
ATOM 1365 C C . VAL A 1 170 ? 6.742 39.312 10.031 1 72.25 170 VAL A C 1
ATOM 1367 O O . VAL A 1 170 ? 7.613 39.312 9.164 1 72.25 170 VAL A O 1
ATOM 1370 N N . PHE A 1 171 ? 6.586 38.281 10.836 1 60.53 171 PHE A N 1
ATOM 1371 C CA . PHE A 1 171 ? 7.59 37.219 10.914 1 60.53 171 PHE A CA 1
ATOM 1372 C C . PHE A 1 171 ? 7.074 35.938 10.289 1 60.53 171 PHE A C 1
ATOM 1374 O O . PHE A 1 171 ? 7.848 35 10.031 1 60.53 171 PHE A O 1
ATOM 1381 N N . ALA A 1 172 ? 5.824 35.656 10.055 1 53.72 172 ALA A N 1
ATOM 1382 C CA . ALA A 1 172 ? 5.246 34.344 9.727 1 53.72 172 ALA A CA 1
ATOM 1383 C C . ALA A 1 172 ? 5.699 33.875 8.352 1 53.72 172 ALA A C 1
ATOM 1385 O O . ALA A 1 172 ? 5.422 32.75 7.953 1 53.72 172 ALA A O 1
ATOM 1386 N N . GLU A 1 173 ? 6.195 34.688 7.492 1 45.31 173 GLU A N 1
ATOM 1387 C CA . GLU A 1 173 ? 6.176 34.156 6.125 1 45.31 173 GLU A CA 1
ATOM 1388 C C . GLU A 1 173 ? 6.895 32.812 6.039 1 45.31 173 GLU A C 1
ATOM 1390 O O . GLU A 1 173 ? 6.645 32.031 5.121 1 45.31 173 GLU A O 1
ATOM 1395 N N . ARG A 1 174 ? 8.242 32.75 6.188 1 40.75 174 ARG A N 1
ATOM 1396 C CA . ARG A 1 174 ? 8.961 31.719 5.449 1 40.75 174 ARG A CA 1
ATOM 1397 C C . ARG A 1 174 ? 8.82 30.359 6.121 1 40.75 174 ARG A C 1
ATOM 1399 O O . ARG A 1 174 ? 9.172 30.203 7.293 1 40.75 174 ARG A O 1
ATOM 1406 N N . GLU A 1 175 ? 7.898 29.781 5.879 1 41.91 175 GLU A N 1
ATOM 1407 C CA . GLU A 1 175 ? 7.523 28.422 6.266 1 41.91 175 GLU A CA 1
ATOM 1408 C C . GLU A 1 175 ? 8.75 27.594 6.609 1 41.91 175 GLU A C 1
ATOM 1410 O O . GLU A 1 175 ? 8.625 26.484 7.152 1 41.91 175 GLU A O 1
ATOM 1415 N N . GLY A 1 176 ? 10.031 28 6.105 1 39.16 176 GLY A N 1
ATOM 1416 C CA . GLY A 1 176 ? 11.125 27.062 6.309 1 39.16 176 GLY A CA 1
ATOM 1417 C C . GLY A 1 176 ? 11.914 27.328 7.574 1 39.16 176 GLY A C 1
ATOM 1418 O O . GLY A 1 176 ? 12.336 28.469 7.824 1 39.16 176 GLY A O 1
ATOM 1419 N N . VAL A 1 177 ? 11.734 26.578 8.648 1 41.12 177 VAL A N 1
ATOM 1420 C CA . VAL A 1 177 ? 12.367 26.625 9.961 1 41.12 177 VAL A CA 1
ATOM 1421 C C . VAL A 1 177 ? 13.883 26.719 9.797 1 41.12 177 VAL A C 1
ATOM 1423 O O . VAL A 1 177 ? 14.633 26.391 10.719 1 41.12 177 VAL A O 1
ATOM 1426 N N . THR A 1 178 ? 14.562 26.672 8.727 1 39.06 178 THR A N 1
ATOM 1427 C CA . THR A 1 178 ? 16.016 26.516 8.812 1 39.06 178 THR A CA 1
ATOM 1428 C C . THR A 1 178 ? 16.656 27.797 9.344 1 39.06 178 THR A C 1
ATOM 1430 O O . THR A 1 178 ? 16.094 28.875 9.211 1 39.06 178 THR A O 1
ATOM 1433 N N . LYS A 1 179 ? 17.703 27.734 10.047 1 43.75 179 LYS A N 1
ATOM 1434 C CA . LYS A 1 179 ? 18.609 28.781 10.461 1 43.75 179 LYS A CA 1
ATOM 1435 C C . LYS A 1 179 ? 18.688 29.891 9.414 1 43.75 179 LYS A C 1
ATOM 1437 O O . LYS A 1 179 ? 18.781 31.078 9.758 1 43.75 179 LYS A O 1
ATOM 1442 N N . ASP A 1 180 ? 18.766 29.5 8.203 1 41.5 180 ASP A N 1
ATOM 1443 C CA . ASP A 1 180 ? 18.828 30.438 7.086 1 41.5 180 ASP A CA 1
ATOM 1444 C C . ASP A 1 180 ? 17.5 31.188 6.922 1 41.5 180 ASP A C 1
ATOM 1446 O O . ASP A 1 180 ? 17.406 32.125 6.121 1 41.5 180 ASP A O 1
ATOM 1450 N N . ILE A 1 181 ? 16.547 30.672 7.309 1 41 181 ILE A N 1
ATOM 1451 C CA . ILE A 1 181 ? 15.227 31.281 7.297 1 41 181 ILE A CA 1
ATOM 1452 C C . ILE A 1 181 ? 15.266 32.625 8.016 1 41 181 ILE A C 1
ATOM 1454 O O . ILE A 1 181 ? 14.578 33.562 7.625 1 41 181 ILE A O 1
ATOM 1458 N N . PHE A 1 182 ? 16.109 32.688 9.07 1 40.84 182 PHE A N 1
ATOM 1459 C CA . PHE A 1 182 ? 16.203 33.812 10.023 1 40.84 182 PHE A CA 1
ATOM 1460 C C . PHE A 1 182 ? 16.859 35.031 9.375 1 40.84 182 PHE A C 1
ATOM 1462 O O . PHE A 1 182 ? 16.516 36.156 9.688 1 40.84 182 PHE A O 1
ATOM 1469 N N . ASP A 1 183 ? 17.766 34.656 8.641 1 44.09 183 ASP A N 1
ATOM 1470 C CA . ASP A 1 183 ? 18.5 35.75 8.039 1 44.09 183 ASP A CA 1
ATOM 1471 C C . ASP A 1 183 ? 17.594 36.625 7.199 1 44.09 183 ASP A C 1
ATOM 1473 O O . ASP A 1 183 ? 17.766 37.844 7.145 1 44.09 183 ASP A O 1
ATOM 1477 N N . SER A 1 184 ? 16.641 36 6.641 1 41.47 184 SER A N 1
ATOM 1478 C CA . SER A 1 184 ? 15.914 36.781 5.652 1 41.47 184 SER A CA 1
ATOM 1479 C C . SER A 1 184 ? 14.703 37.469 6.277 1 41.47 184 SER A C 1
ATOM 1481 O O . SER A 1 184 ? 14.133 38.406 5.695 1 41.47 184 SER A O 1
ATOM 1483 N N . GLN A 1 185 ? 14.266 37.062 7.305 1 42.56 185 GLN A N 1
ATOM 1484 C CA . GLN A 1 185 ? 12.922 37.469 7.711 1 42.56 185 GLN A CA 1
ATOM 1485 C C . GLN A 1 185 ? 12.961 38.75 8.516 1 42.56 185 GLN A C 1
ATOM 1487 O O . GLN A 1 185 ? 11.93 39.375 8.734 1 42.56 185 GLN A O 1
ATOM 1492 N N . LEU A 1 186 ? 14.047 39.188 9.164 1 42.25 186 LEU A N 1
ATOM 1493 C CA . LEU A 1 186 ? 14.023 40.375 9.992 1 42.25 186 LEU A CA 1
ATOM 1494 C C . LEU A 1 186 ? 14.867 41.5 9.367 1 42.25 186 LEU A C 1
ATOM 1496 O O . LEU A 1 186 ? 16.031 41.656 9.727 1 42.25 186 LEU A O 1
ATOM 1500 N N . PRO A 1 187 ? 14.32 42.219 8.5 1 41.91 187 PRO A N 1
ATOM 1501 C CA . PRO A 1 187 ? 15.078 43.406 8.047 1 41.91 187 PRO A CA 1
ATOM 1502 C C . PRO A 1 187 ? 15.367 44.375 9.18 1 41.91 187 PRO A C 1
ATOM 1504 O O . PRO A 1 187 ? 14.477 44.719 9.953 1 41.91 187 PRO A O 1
ATOM 1507 N N . GLY A 1 188 ? 16.797 44.281 9.609 1 49.47 188 GLY A N 1
ATOM 1508 C CA . GLY A 1 188 ? 17.344 45.25 10.547 1 49.47 188 GLY A CA 1
ATOM 1509 C C . GLY A 1 188 ? 17.891 44.625 11.812 1 49.47 188 GLY A C 1
ATOM 1510 O O . GLY A 1 188 ? 18.578 45.281 12.602 1 49.47 188 GLY A O 1
ATOM 1511 N N . LEU A 1 189 ? 17.125 43.594 12.266 1 51.5 189 LEU A N 1
ATOM 1512 C CA . LEU A 1 189 ? 17.844 42.969 13.375 1 51.5 189 LEU A CA 1
ATOM 1513 C C . LEU A 1 189 ? 19.125 42.312 12.898 1 51.5 189 LEU A C 1
ATOM 1515 O O . LEU A 1 189 ? 19.109 41.531 11.953 1 51.5 189 LEU A O 1
ATOM 1519 N N . ILE A 1 190 ? 20.234 42.938 13.281 1 52.66 190 ILE A N 1
ATOM 1520 C CA . ILE A 1 190 ? 21.562 42.469 12.883 1 52.66 190 ILE A CA 1
ATOM 1521 C C . ILE A 1 190 ? 21.688 40.969 13.148 1 52.66 190 ILE A C 1
ATOM 1523 O O . ILE A 1 190 ? 21.281 40.5 14.203 1 52.66 190 ILE A O 1
ATOM 1527 N N . LYS A 1 191 ? 22.109 40.281 12.148 1 57.31 191 LYS A N 1
ATOM 1528 C CA . LYS A 1 191 ? 22.359 38.844 12.125 1 57.31 191 LYS A CA 1
ATOM 1529 C C . LYS A 1 191 ? 23 38.375 13.438 1 57.31 191 LYS A C 1
ATOM 1531 O O . LYS A 1 191 ? 22.625 37.344 13.977 1 57.31 191 LYS A O 1
ATOM 1536 N N . GLU A 1 192 ? 23.875 39.219 13.953 1 59.03 192 GLU A N 1
ATOM 1537 C CA . GLU A 1 192 ? 24.625 38.875 15.148 1 59.03 192 GLU A CA 1
ATOM 1538 C C . GLU A 1 192 ? 23.719 38.844 16.375 1 59.03 192 GLU A C 1
ATOM 1540 O O . GLU A 1 192 ? 23.828 37.938 17.203 1 59.03 192 GLU A O 1
ATOM 1545 N N . ASN A 1 193 ? 22.781 39.719 16.438 1 70.31 193 ASN A N 1
ATOM 1546 C CA . ASN A 1 193 ? 21.875 39.781 17.594 1 70.31 193 ASN A CA 1
ATOM 1547 C C . ASN A 1 193 ? 20.844 38.656 17.578 1 70.31 193 ASN A C 1
ATOM 1549 O O . ASN A 1 193 ? 20.5 38.125 18.641 1 70.31 193 ASN A O 1
ATOM 1553 N N . VAL A 1 194 ? 20.656 38.25 16.438 1 73.62 194 VAL A N 1
ATOM 1554 C CA . VAL A 1 194 ? 19.656 37.188 16.281 1 73.62 194 VAL A CA 1
ATOM 1555 C C . VAL A 1 194 ? 20.188 35.875 16.828 1 73.62 194 VAL A C 1
ATOM 1557 O O . VAL A 1 194 ? 19.484 35.156 17.562 1 73.62 194 VAL A O 1
ATOM 1560 N N . ASN A 1 195 ? 21.375 35.625 16.531 1 78.25 195 ASN A N 1
ATOM 1561 C CA . ASN A 1 195 ? 21.984 34.375 17 1 78.25 195 ASN A CA 1
ATOM 1562 C C . ASN A 1 195 ? 22.141 34.344 18.516 1 78.25 195 ASN A C 1
ATOM 1564 O O . ASN A 1 195 ? 21.969 33.312 19.141 1 78.25 195 ASN A O 1
ATOM 1568 N N . ASP A 1 196 ? 22.406 35.562 19.016 1 84.56 196 ASP A N 1
ATOM 1569 C CA . ASP A 1 196 ? 22.578 35.656 20.453 1 84.56 196 ASP A CA 1
ATOM 1570 C C . ASP A 1 196 ? 21.281 35.344 21.188 1 84.56 196 ASP A C 1
ATOM 1572 O O . ASP A 1 196 ? 21.266 34.625 22.188 1 84.56 196 ASP A O 1
ATOM 1576 N N . ILE A 1 197 ? 20.219 35.875 20.641 1 86.56 197 ILE A N 1
ATOM 1577 C CA . ILE A 1 197 ? 18.906 35.656 21.266 1 86.56 197 ILE A CA 1
ATOM 1578 C C . ILE A 1 197 ? 18.562 34.188 21.25 1 86.56 197 ILE A C 1
ATOM 1580 O O . ILE A 1 197 ? 18.141 33.625 22.281 1 86.56 197 ILE A O 1
ATOM 1584 N N . TRP A 1 198 ? 18.844 33.562 20.203 1 86.19 198 TRP A N 1
ATOM 1585 C CA . TRP A 1 198 ? 18.531 32.156 20.047 1 86.19 198 TRP A CA 1
ATOM 1586 C C . TRP A 1 198 ? 19.328 31.312 21.031 1 86.19 198 TRP A C 1
ATOM 1588 O O . TRP A 1 198 ? 18.766 30.438 21.703 1 86.19 198 TRP A O 1
ATOM 1598 N N . ASP A 1 199 ? 20.578 31.594 21.094 1 88 199 ASP A N 1
ATOM 1599 C CA . ASP A 1 199 ? 21.469 30.844 21.969 1 88 199 ASP A CA 1
ATOM 1600 C C . ASP A 1 199 ? 21.062 31 23.438 1 88 199 ASP A C 1
ATOM 1602 O O . ASP A 1 199 ? 21.141 30.047 24.203 1 88 199 ASP A O 1
ATOM 1606 N N . ILE A 1 200 ? 20.672 32.156 23.734 1 91.25 200 ILE A N 1
ATOM 1607 C CA . ILE A 1 200 ? 20.266 32.438 25.109 1 91.25 200 ILE A CA 1
ATOM 1608 C C . ILE A 1 200 ? 19.016 31.641 25.469 1 91.25 200 ILE A C 1
ATOM 1610 O O . ILE A 1 200 ? 18.922 31.047 26.547 1 91.25 200 ILE A O 1
ATOM 1614 N N . ILE A 1 201 ? 18.047 31.641 24.547 1 89.25 201 ILE A N 1
ATOM 1615 C CA . ILE A 1 201 ? 16.812 30.891 24.781 1 89.25 201 ILE A CA 1
ATOM 1616 C C . ILE A 1 201 ? 17.141 29.422 24.953 1 89.25 201 ILE A C 1
ATOM 1618 O O . ILE A 1 201 ? 16.625 28.766 25.875 1 89.25 201 ILE A O 1
ATOM 1622 N N . LEU A 1 202 ? 17.984 28.922 24.078 1 87.12 202 LEU A N 1
ATOM 1623 C CA . LEU A 1 202 ? 18.359 27.5 24.109 1 87.12 202 LEU A CA 1
ATOM 1624 C C . LEU A 1 202 ? 19.047 27.156 25.438 1 87.12 202 LEU A C 1
ATOM 1626 O O . LEU A 1 202 ? 18.719 26.141 26.047 1 87.12 202 LEU A O 1
ATOM 1630 N N . GLU A 1 203 ? 19.922 27.938 25.812 1 88.88 203 GLU A N 1
ATOM 1631 C CA . GLU A 1 203 ? 20.688 27.719 27.016 1 88.88 203 GLU A CA 1
ATOM 1632 C C . GLU A 1 203 ? 19.797 27.75 28.25 1 88.88 203 GLU A C 1
ATOM 1634 O O . GLU A 1 203 ? 19.906 26.875 29.125 1 88.88 203 GLU A O 1
ATOM 1639 N N . GLU A 1 204 ? 18.953 28.719 28.312 1 88.25 204 GLU A N 1
ATOM 1640 C CA . GLU A 1 204 ? 18.109 28.891 29.484 1 88.25 204 GLU A CA 1
ATOM 1641 C C . GLU A 1 204 ? 17.031 27.812 29.547 1 88.25 204 GLU A C 1
ATOM 1643 O O . GLU A 1 204 ? 16.625 27.391 30.641 1 88.25 204 GLU A O 1
ATOM 1648 N N . SER A 1 205 ? 16.547 27.453 28.406 1 83.38 205 SER A N 1
ATOM 1649 C CA . SER A 1 205 ? 15.578 26.359 28.359 1 83.38 205 SER A CA 1
ATOM 1650 C C . SER A 1 205 ? 16.188 25.062 28.891 1 83.38 205 SER A C 1
ATOM 1652 O O . SER A 1 205 ? 15.539 24.328 29.625 1 83.38 205 SER A O 1
ATOM 1654 N N . LYS A 1 206 ? 17.359 24.766 28.5 1 81.25 206 LYS A N 1
ATOM 1655 C CA . LYS A 1 206 ? 18.062 23.594 28.969 1 81.25 206 LYS A CA 1
ATOM 1656 C C . LYS A 1 206 ? 18.312 23.656 30.484 1 81.25 206 LYS A C 1
ATOM 1658 O O . LYS A 1 206 ? 18.109 22.672 31.188 1 81.25 206 LYS A O 1
ATOM 1663 N N . ALA A 1 207 ? 18.719 24.781 30.875 1 84.19 207 ALA A N 1
ATOM 1664 C CA . ALA A 1 207 ? 19.047 24.984 32.281 1 84.19 207 ALA A CA 1
ATOM 1665 C C . ALA A 1 207 ? 17.812 24.859 33.156 1 84.19 207 ALA A C 1
ATOM 1667 O O . ALA A 1 207 ? 17.906 24.375 34.312 1 84.19 207 ALA A O 1
ATOM 1668 N N . SER A 1 208 ? 16.766 25.297 32.719 1 79.81 208 SER A N 1
ATOM 1669 C CA . SER A 1 208 ? 15.531 25.266 33.5 1 79.81 208 SER A CA 1
ATOM 1670 C C . SER A 1 208 ? 14.742 23.984 33.25 1 79.81 208 SER A C 1
ATOM 1672 O O . SER A 1 208 ? 13.602 23.844 33.688 1 79.81 208 SER A O 1
ATOM 1674 N N . ASN A 1 209 ? 15.242 23.031 32.469 1 76.56 209 ASN A N 1
ATOM 1675 C CA . ASN A 1 209 ? 14.625 21.75 32.156 1 76.56 209 ASN A CA 1
ATOM 1676 C C . ASN A 1 209 ? 13.281 21.938 31.453 1 76.56 209 ASN A C 1
ATOM 1678 O O . ASN A 1 209 ? 12.297 21.281 31.797 1 76.56 209 ASN A O 1
ATOM 1682 N N . ILE A 1 210 ? 13.227 22.969 30.703 1 75.75 210 ILE A N 1
ATOM 1683 C CA . ILE A 1 210 ? 12.047 23.234 29.891 1 75.75 210 ILE A CA 1
ATOM 1684 C C . ILE A 1 210 ? 12.281 22.719 28.469 1 75.75 210 ILE A C 1
ATOM 1686 O O . ILE A 1 210 ? 13.312 23.016 27.859 1 75.75 210 ILE A O 1
ATOM 1690 N N . THR A 1 211 ? 11.383 21.875 28.078 1 75.69 211 THR A N 1
ATOM 1691 C CA . THR A 1 211 ? 11.492 21.406 26.703 1 75.69 211 THR A CA 1
ATOM 1692 C C . THR A 1 211 ? 10.484 22.125 25.812 1 75.69 211 THR A C 1
ATOM 1694 O O . THR A 1 211 ? 9.281 22.078 26.062 1 75.69 211 THR A O 1
ATOM 1697 N N . LEU A 1 212 ? 11.023 22.812 24.828 1 82.44 212 LEU A N 1
ATOM 1698 C CA . LEU A 1 212 ? 10.203 23.516 23.859 1 82.44 212 LEU A CA 1
ATOM 1699 C C . LEU A 1 212 ? 10.242 22.812 22.5 1 82.44 212 LEU A C 1
ATOM 1701 O O . LEU A 1 212 ? 11.273 22.266 22.109 1 82.44 212 LEU A O 1
ATOM 1705 N N . SER A 1 213 ? 9.047 22.766 21.906 1 80.88 213 SER A N 1
ATOM 1706 C CA . SER A 1 213 ? 9.07 22.344 20.516 1 80.88 213 SER A CA 1
ATOM 1707 C C . SER A 1 213 ? 9.836 23.344 19.641 1 80.88 213 SER A C 1
ATOM 1709 O O . SER A 1 213 ? 10.109 24.469 20.078 1 80.88 213 SER A O 1
ATOM 1711 N N . ASP A 1 214 ? 10.219 22.938 18.5 1 81.38 214 ASP A N 1
ATOM 1712 C CA . ASP A 1 214 ? 10.906 23.844 17.594 1 81.38 214 ASP A CA 1
ATOM 1713 C C . ASP A 1 214 ? 10.039 25.062 17.266 1 81.38 214 ASP A C 1
ATOM 1715 O O . ASP A 1 214 ? 10.539 26.188 17.188 1 81.38 214 ASP A O 1
ATOM 1719 N N . ILE A 1 215 ? 8.781 24.828 17.141 1 77.81 215 ILE A N 1
ATOM 1720 C CA . ILE A 1 215 ? 7.848 25.906 16.828 1 77.81 215 ILE A CA 1
ATOM 1721 C C . ILE A 1 215 ? 7.723 26.844 18.016 1 77.81 215 ILE A C 1
ATOM 1723 O O . ILE A 1 215 ? 7.711 28.062 17.859 1 77.81 215 ILE A O 1
ATOM 1727 N N . ALA A 1 216 ? 7.629 26.266 19.172 1 82 216 ALA A N 1
ATOM 1728 C CA . ALA A 1 216 ? 7.543 27.078 20.375 1 82 216 ALA A CA 1
ATOM 1729 C C . ALA A 1 216 ? 8.812 27.906 20.578 1 82 216 ALA A C 1
ATOM 1731 O O . ALA A 1 216 ? 8.75 29.062 21 1 82 216 ALA A O 1
ATOM 1732 N N . MET A 1 217 ? 9.898 27.328 20.312 1 83.44 217 MET A N 1
ATOM 1733 C CA . MET A 1 217 ? 11.188 28.016 20.406 1 83.44 217 MET A CA 1
ATOM 1734 C C . MET A 1 217 ? 11.242 29.188 19.438 1 83.44 217 MET A C 1
ATOM 1736 O O . MET A 1 217 ? 11.656 30.281 19.812 1 83.44 217 MET A O 1
ATOM 1740 N N . ASN A 1 218 ? 10.828 28.938 18.312 1 80.81 218 ASN A N 1
ATOM 1741 C CA . ASN A 1 218 ? 10.805 30 17.312 1 80.81 218 ASN A CA 1
ATOM 1742 C C . ASN A 1 218 ? 9.852 31.125 17.688 1 80.81 218 ASN A C 1
ATOM 1744 O O . ASN A 1 218 ? 10.141 32.312 17.469 1 80.81 218 ASN A O 1
ATOM 1748 N N . ASN A 1 219 ? 8.727 30.734 18.156 1 81.12 219 ASN A N 1
ATOM 1749 C CA . ASN A 1 219 ? 7.766 31.734 18.594 1 81.12 219 ASN A CA 1
ATOM 1750 C C . ASN A 1 219 ? 8.336 32.625 19.703 1 81.12 219 ASN A C 1
ATOM 1752 O O . ASN A 1 219 ? 8.164 33.844 19.688 1 81.12 219 ASN A O 1
ATOM 1756 N N . LEU A 1 220 ? 8.945 31.969 20.672 1 86.25 220 LEU A N 1
ATOM 1757 C CA . LEU A 1 220 ? 9.562 32.719 21.766 1 86.25 220 LEU A CA 1
ATOM 1758 C C . LEU A 1 220 ? 10.641 33.656 21.234 1 86.25 220 LEU A C 1
ATOM 1760 O O . LEU A 1 220 ? 10.75 34.781 21.672 1 86.25 220 LEU A O 1
ATOM 1764 N N . PHE A 1 221 ? 11.406 33.188 20.375 1 86.69 221 PHE A N 1
ATOM 1765 C CA . PHE A 1 221 ? 12.453 34 19.734 1 86.69 221 PHE A CA 1
ATOM 1766 C C . PHE A 1 221 ? 11.875 35.219 19.062 1 86.69 221 PHE A C 1
ATOM 1768 O O . PHE A 1 221 ? 12.375 36.344 19.266 1 86.69 221 PHE A O 1
ATOM 1775 N N . ILE A 1 222 ? 10.82 35 18.312 1 83.25 222 ILE A N 1
ATOM 1776 C CA . ILE A 1 222 ? 10.188 36.094 17.562 1 83.25 222 ILE A CA 1
ATOM 1777 C C . ILE A 1 222 ? 9.648 37.125 18.547 1 83.25 222 ILE A C 1
ATOM 1779 O O . ILE A 1 222 ? 9.844 38.344 18.359 1 83.25 222 ILE A O 1
ATOM 1783 N N . HIS A 1 223 ? 9.008 36.719 19.516 1 86.62 223 HIS A N 1
ATOM 1784 C CA . HIS A 1 223 ? 8.422 37.656 20.484 1 86.62 223 HIS A CA 1
ATOM 1785 C C . HIS A 1 223 ? 9.508 38.438 21.234 1 86.62 223 HIS A C 1
ATOM 1787 O O . HIS A 1 223 ? 9.328 39.594 21.578 1 86.62 223 HIS A O 1
ATOM 1793 N N . ILE A 1 224 ? 10.586 37.781 21.5 1 88.88 224 ILE A N 1
ATOM 1794 C CA . ILE A 1 224 ? 11.703 38.469 22.172 1 88.88 224 ILE A CA 1
ATOM 1795 C C . ILE A 1 224 ? 12.32 39.5 21.234 1 88.88 224 ILE A C 1
ATOM 1797 O O . ILE A 1 224 ? 12.656 40.594 21.641 1 88.88 224 ILE A O 1
ATOM 1801 N N . ALA A 1 225 ? 12.469 39.094 19.969 1 85.56 225 ALA A N 1
ATOM 1802 C CA . ALA A 1 225 ? 13.016 40 18.969 1 85.56 225 ALA A CA 1
ATOM 1803 C C . ALA A 1 225 ? 12.125 41.219 18.812 1 85.56 225 ALA A C 1
ATOM 1805 O O . ALA A 1 225 ? 12.617 42.344 18.719 1 85.56 225 ALA A O 1
ATOM 1806 N N . ILE A 1 226 ? 10.836 40.969 18.797 1 86.25 226 ILE A N 1
ATOM 1807 C CA . ILE A 1 226 ? 9.883 42.062 18.688 1 86.25 226 ILE A CA 1
ATOM 1808 C C . ILE A 1 226 ? 9.977 42.938 19.938 1 86.25 226 ILE A C 1
ATOM 1810 O O . ILE A 1 226 ? 9.984 44.188 19.828 1 86.25 226 ILE A O 1
ATOM 1814 N N . THR A 1 227 ? 10.055 42.375 21.078 1 88.94 227 THR A N 1
ATOM 1815 C CA . THR A 1 227 ? 10.18 43.094 22.344 1 88.94 227 THR A CA 1
ATOM 1816 C C . THR A 1 227 ? 11.414 44 22.328 1 88.94 227 THR A C 1
ATOM 1818 O O . THR A 1 227 ? 11.352 45.156 22.75 1 88.94 227 THR A O 1
ATOM 1821 N N . TYR A 1 228 ? 12.453 43.469 21.875 1 86.25 228 TYR A N 1
ATOM 1822 C CA . TYR A 1 228 ? 13.711 44.188 21.797 1 86.25 228 TYR A CA 1
ATOM 1823 C C . TYR A 1 228 ? 13.555 45.438 20.953 1 86.25 228 TYR A C 1
ATOM 1825 O O . TYR A 1 228 ? 13.906 46.531 21.375 1 86.25 228 TYR A O 1
ATOM 1833 N N . LYS A 1 229 ? 12.984 45.25 19.766 1 83 229 LYS A N 1
ATOM 1834 C CA . LYS A 1 229 ? 12.836 46.375 18.844 1 83 229 LYS A CA 1
ATOM 1835 C C . LYS A 1 229 ? 11.844 47.406 19.375 1 83 229 LYS A C 1
ATOM 1837 O O . LYS A 1 229 ? 12.023 48.625 19.172 1 83 229 LYS A O 1
ATOM 1842 N N . ARG A 1 230 ? 10.797 46.938 19.953 1 87.12 230 ARG A N 1
ATOM 1843 C CA . ARG A 1 230 ? 9.75 47.844 20.469 1 87.12 230 ARG A CA 1
ATOM 1844 C C . ARG A 1 230 ? 10.242 48.625 21.672 1 87.12 230 ARG A C 1
ATOM 1846 O O . ARG A 1 230 ? 9.992 49.812 21.781 1 87.12 230 ARG A O 1
ATOM 1853 N N . VAL A 1 231 ? 10.961 48 22.531 1 87.94 231 VAL A N 1
ATOM 1854 C CA . VAL A 1 231 ? 11.508 48.656 23.719 1 87.94 231 VAL A CA 1
ATOM 1855 C C . VAL A 1 231 ? 12.523 49.719 23.281 1 87.94 231 VAL A C 1
ATOM 1857 O O . VAL A 1 231 ? 12.562 50.812 23.844 1 87.94 231 VAL A O 1
ATOM 1860 N N . GLN A 1 232 ? 13.281 49.375 22.297 1 82.81 232 GLN A N 1
ATOM 1861 C CA . GLN A 1 232 ? 14.258 50.312 21.766 1 82.81 232 GLN A CA 1
ATOM 1862 C C . GLN A 1 232 ? 13.57 51.531 21.203 1 82.81 232 GLN A C 1
ATOM 1864 O O . GLN A 1 232 ? 14.109 52.656 21.266 1 82.81 232 GLN A O 1
ATOM 1869 N N . SER A 1 233 ? 12.406 51.344 20.703 1 82.69 233 SER A N 1
ATOM 1870 C CA . SER A 1 233 ? 11.672 52.469 20.109 1 82.69 233 SER A CA 1
ATOM 1871 C C . SER A 1 233 ? 10.773 53.156 21.125 1 82.69 233 SER A C 1
ATOM 1873 O O . SER A 1 233 ? 9.945 54 20.766 1 82.69 233 SER A O 1
ATOM 1875 N N . GLY A 1 234 ? 10.781 52.688 22.344 1 84.94 234 GLY A N 1
ATOM 1876 C CA . GLY A 1 234 ? 10.109 53.375 23.438 1 84.94 234 GLY A CA 1
ATOM 1877 C C . GLY A 1 234 ? 8.711 52.844 23.703 1 84.94 234 GLY A C 1
ATOM 1878 O O . GLY A 1 234 ? 7.934 53.469 24.438 1 84.94 234 GLY A O 1
ATOM 1879 N N . HIS A 1 235 ? 8.367 51.781 23.078 1 88 235 HIS A N 1
ATOM 1880 C CA . HIS A 1 235 ? 7.059 51.156 23.297 1 88 235 HIS A CA 1
ATOM 1881 C C . HIS A 1 235 ? 7.121 50.094 24.375 1 88 235 HIS A C 1
ATOM 1883 O O . HIS A 1 235 ? 7.895 49.125 24.266 1 88 235 HIS A O 1
ATOM 1889 N N . HIS A 1 236 ? 6.312 50.188 25.484 1 88.56 236 HIS A N 1
ATOM 1890 C CA . HIS A 1 236 ? 6.297 49.219 26.578 1 88.56 236 HIS A CA 1
ATOM 1891 C C . HIS A 1 236 ? 4.902 48.656 26.766 1 88.56 236 HIS A C 1
ATOM 1893 O O . HIS A 1 236 ? 3.902 49.281 26.438 1 88.56 236 HIS A O 1
ATOM 1899 N N . ILE A 1 237 ? 4.875 47.5 27.266 1 89.62 237 ILE A N 1
ATOM 1900 C CA . ILE A 1 237 ? 3.592 46.844 27.531 1 89.62 237 ILE A CA 1
ATOM 1901 C C . ILE A 1 237 ? 3.018 47.375 28.844 1 89.62 237 ILE A C 1
ATOM 1903 O O . ILE A 1 237 ? 3.746 47.938 29.656 1 89.62 237 ILE A O 1
ATOM 1907 N N . THR A 1 238 ? 1.733 47.281 28.906 1 86.69 238 THR A N 1
ATOM 1908 C CA . THR A 1 238 ? 1.045 47.625 30.141 1 86.69 238 THR A CA 1
ATOM 1909 C C . THR A 1 238 ? 0.294 46.438 30.703 1 86.69 238 THR A C 1
ATOM 1911 O O . THR A 1 238 ? -0.349 45.688 29.969 1 86.69 238 THR A O 1
ATOM 1914 N N . LEU A 1 239 ? 0.494 46.125 32 1 86.94 239 LEU A N 1
ATOM 1915 C CA . LEU A 1 239 ? -0.211 45.062 32.719 1 86.94 239 LEU A CA 1
ATOM 1916 C C . LEU A 1 239 ? -0.9 45.594 33.969 1 86.94 239 LEU A C 1
ATOM 1918 O O . LEU A 1 239 ? -0.382 46.469 34.625 1 86.94 239 LEU A O 1
ATOM 1922 N N . TYR A 1 240 ? -2.027 45 34.219 1 82.56 240 TYR A N 1
ATOM 1923 C CA . TYR A 1 240 ? -2.68 45.344 35.469 1 82.56 240 TYR A CA 1
ATOM 1924 C C . TYR A 1 240 ? -1.852 44.844 36.656 1 82.56 240 TYR A C 1
ATOM 1926 O O . TYR A 1 240 ? -1.272 43.75 36.594 1 82.56 240 TYR A O 1
ATOM 1934 N N . PRO A 1 241 ? -1.802 45.594 37.688 1 86.38 241 PRO A N 1
ATOM 1935 C CA . PRO A 1 241 ? -0.957 45.25 38.844 1 86.38 241 PRO A CA 1
ATOM 1936 C C . PRO A 1 241 ? -1.243 43.844 39.375 1 86.38 241 PRO A C 1
ATOM 1938 O O . PRO A 1 241 ? -0.313 43.125 39.719 1 86.38 241 PRO A O 1
ATOM 1941 N N . ARG A 1 242 ? -2.445 43.531 39.438 1 86.38 242 ARG A N 1
ATOM 1942 C CA . ARG A 1 242 ? -2.803 42.219 39.969 1 86.38 242 ARG A CA 1
ATOM 1943 C C . ARG A 1 242 ? -2.266 41.094 39.094 1 86.38 242 ARG A C 1
ATOM 1945 O O . ARG A 1 242 ? -1.763 40.094 39.594 1 86.38 242 ARG A O 1
ATOM 1952 N N . GLU A 1 243 ? -2.434 41.281 37.844 1 87.31 243 GLU A N 1
ATOM 1953 C CA . GLU A 1 243 ? -1.945 40.312 36.875 1 87.31 243 GLU A CA 1
ATOM 1954 C C . GLU A 1 243 ? -0.424 40.188 36.906 1 87.31 243 GLU A C 1
ATOM 1956 O O . GLU A 1 243 ? 0.128 39.094 36.812 1 87.31 243 GLU A O 1
ATOM 1961 N N . PHE A 1 244 ? 0.141 41.344 37.094 1 91 244 PHE A N 1
ATOM 1962 C CA . PHE A 1 244 ? 1.597 41.375 37.156 1 91 244 PHE A CA 1
ATOM 1963 C C . PHE A 1 244 ? 2.107 40.594 38.375 1 91 244 PHE A C 1
ATOM 1965 O O . PHE A 1 244 ? 3.074 39.844 38.281 1 91 244 PHE A O 1
ATOM 1972 N N . LYS A 1 245 ? 1.447 40.781 39.469 1 91.44 245 LYS A N 1
ATOM 1973 C CA . LYS A 1 245 ? 1.835 40.062 40.719 1 91.44 245 LYS A CA 1
ATOM 1974 C C . LYS A 1 245 ? 1.665 38.562 40.562 1 91.44 245 LYS A C 1
ATOM 1976 O O . LYS A 1 245 ? 2.494 37.781 41.031 1 91.44 245 LYS A O 1
ATOM 1981 N N . ASP A 1 246 ? 0.633 38.188 39.906 1 90.81 246 ASP A N 1
ATOM 1982 C CA . ASP A 1 246 ? 0.362 36.781 39.656 1 90.81 246 ASP A CA 1
ATOM 1983 C C . ASP A 1 246 ? 1.45 36.156 38.812 1 90.81 246 ASP A C 1
ATOM 1985 O O . ASP A 1 246 ? 1.911 35.062 39.094 1 90.81 246 ASP A O 1
ATOM 1989 N N . ILE A 1 247 ? 1.881 36.812 37.781 1 91.5 247 ILE A N 1
ATOM 1990 C CA . ILE A 1 247 ? 2.883 36.312 36.844 1 91.5 247 ILE A CA 1
ATOM 1991 C C . ILE A 1 247 ? 4.242 36.219 37.531 1 91.5 247 ILE A C 1
ATOM 1993 O O . ILE A 1 247 ? 4.996 35.281 37.312 1 91.5 247 ILE A O 1
ATOM 1997 N N . LYS A 1 248 ? 4.477 37.156 38.375 1 92.25 248 LYS A N 1
ATOM 1998 C CA . LYS A 1 248 ? 5.758 37.25 39.062 1 92.25 248 LYS A CA 1
ATOM 1999 C C . LYS A 1 248 ? 5.949 36.062 40 1 92.25 248 LYS A C 1
ATOM 2001 O O . LYS A 1 248 ? 7.082 35.656 40.281 1 92.25 248 LYS A O 1
ATOM 2006 N N . SER A 1 249 ? 4.875 35.5 40.438 1 90.56 249 SER A N 1
ATOM 2007 C CA . SER A 1 249 ? 4.941 34.406 41.375 1 90.56 249 SER A CA 1
ATOM 2008 C C . SER A 1 249 ? 5.18 33.062 40.688 1 90.56 249 SER A C 1
ATOM 2010 O O . SER A 1 249 ? 5.484 32.062 41.344 1 90.56 249 SER A O 1
ATOM 2012 N N . LYS A 1 250 ? 5.117 33.031 39.406 1 87.94 250 LYS A N 1
ATOM 2013 C CA . LYS A 1 250 ? 5.238 31.797 38.656 1 87.94 250 LYS A CA 1
ATOM 2014 C C . LYS A 1 250 ? 6.703 31.453 38.375 1 87.94 250 LYS A C 1
ATOM 2016 O O . LYS A 1 250 ? 7.555 32.344 38.344 1 87.94 250 LYS A O 1
ATOM 2021 N N . GLU A 1 251 ? 7.008 30.156 38.25 1 85.44 251 GLU A N 1
ATOM 2022 C CA . GLU A 1 251 ? 8.359 29.703 37.938 1 85.44 251 GLU A CA 1
ATOM 2023 C C . GLU A 1 251 ? 8.828 30.219 36.562 1 85.44 251 GLU A C 1
ATOM 2025 O O . GLU A 1 251 ? 10.008 30.5 36.375 1 85.44 251 GLU A O 1
ATOM 2030 N N . GLU A 1 252 ? 7.957 30.406 35.625 1 88.69 252 GLU A N 1
ATOM 2031 C CA . GLU A 1 252 ? 8.25 30.891 34.281 1 88.69 252 GLU A CA 1
ATOM 2032 C C . GLU A 1 252 ? 8.828 32.312 34.344 1 88.69 252 GLU A C 1
ATOM 2034 O O . GLU A 1 252 ? 9.656 32.688 33.5 1 88.69 252 GLU A O 1
ATOM 2039 N N . TYR A 1 253 ? 8.398 33.062 35.344 1 91.88 253 TYR A N 1
ATOM 2040 C CA . TYR A 1 253 ? 8.922 34.406 35.5 1 91.88 253 TYR A CA 1
ATOM 2041 C C . TYR A 1 253 ? 10.414 34.375 35.812 1 91.88 253 TYR A C 1
ATOM 2043 O O . TYR A 1 253 ? 11.18 35.188 35.281 1 91.88 253 TYR A O 1
ATOM 2051 N N . LYS A 1 254 ? 10.797 33.438 36.625 1 91.81 254 LYS A N 1
ATOM 2052 C CA . LYS A 1 254 ? 12.211 33.312 36.969 1 91.81 254 LYS A CA 1
ATOM 2053 C C . LYS A 1 254 ? 13.047 32.969 35.719 1 91.81 254 LYS A C 1
ATOM 2055 O O . LYS A 1 254 ? 14.125 33.531 35.531 1 91.81 254 LYS A O 1
ATOM 2060 N N . THR A 1 255 ? 12.531 32.125 34.969 1 90.56 255 THR A N 1
ATOM 2061 C CA . THR A 1 255 ? 13.211 31.797 33.719 1 90.56 255 THR A CA 1
ATOM 2062 C C . THR A 1 255 ? 13.281 33 32.812 1 90.56 255 THR A C 1
ATOM 2064 O O . THR A 1 255 ? 14.32 33.25 32.188 1 90.56 255 THR A O 1
ATOM 2067 N N . ALA A 1 256 ? 12.164 33.75 32.656 1 93.69 256 ALA A N 1
ATOM 2068 C CA . ALA A 1 256 ? 12.117 34.938 31.844 1 93.69 256 ALA A CA 1
ATOM 2069 C C . ALA A 1 256 ? 13.125 35.969 32.344 1 93.69 256 ALA A C 1
ATOM 2071 O O . ALA A 1 256 ? 13.766 36.656 31.531 1 93.69 256 ALA A O 1
ATOM 2072 N N . GLU A 1 257 ? 13.242 36.031 33.656 1 94.88 257 GLU A N 1
ATOM 2073 C CA . GLU A 1 257 ? 14.203 36.969 34.25 1 94.88 257 GLU A CA 1
ATOM 2074 C C . GLU A 1 257 ? 15.633 36.625 33.812 1 94.88 257 GLU A C 1
ATOM 2076 O O . GLU A 1 257 ? 16.422 37.531 33.531 1 94.88 257 GLU A O 1
ATOM 2081 N N . ARG A 1 258 ? 15.93 35.406 33.875 1 94.44 258 ARG A N 1
ATOM 2082 C CA . ARG A 1 258 ? 17.266 34.969 33.469 1 94.44 258 ARG A CA 1
ATOM 2083 C C . ARG A 1 258 ? 17.516 35.25 31.984 1 94.44 258 ARG A C 1
ATOM 2085 O O . ARG A 1 258 ? 18.594 35.719 31.609 1 94.44 258 ARG A O 1
ATOM 2092 N N . ILE A 1 259 ? 16.547 35 31.172 1 93.25 259 ILE A N 1
ATOM 2093 C CA . ILE A 1 259 ? 16.656 35.25 29.75 1 93.25 259 ILE A CA 1
ATOM 2094 C C . ILE A 1 259 ? 16.906 36.75 29.5 1 93.25 259 ILE A C 1
ATOM 2096 O O . ILE A 1 259 ? 17.828 37.125 28.781 1 93.25 259 ILE A O 1
ATOM 2100 N N . VAL A 1 260 ? 16.141 37.594 30.156 1 94.31 260 VAL A N 1
ATOM 2101 C CA . VAL A 1 260 ? 16.203 39.031 29.953 1 94.31 260 VAL A CA 1
ATOM 2102 C C . VAL A 1 260 ? 17.547 39.562 30.453 1 94.31 260 VAL A C 1
ATOM 2104 O O . VAL A 1 260 ? 18.141 40.469 29.844 1 94.31 260 VAL A O 1
ATOM 2107 N N . SER A 1 261 ? 17.969 39.031 31.578 1 94.75 261 SER A N 1
ATOM 2108 C CA . SER A 1 261 ? 19.25 39.469 32.125 1 94.75 261 SER A CA 1
ATOM 2109 C C . SER A 1 261 ? 20.406 39.188 31.156 1 94.75 261 SER A C 1
ATOM 2111 O O . SER A 1 261 ? 21.281 40.031 30.969 1 94.75 261 SER A O 1
ATOM 2113 N N . LYS A 1 262 ? 20.359 38.062 30.594 1 94.06 262 LYS A N 1
ATOM 2114 C CA . LYS A 1 262 ? 21.391 37.719 29.625 1 94.06 262 LYS A CA 1
ATOM 2115 C C . LYS A 1 262 ? 21.281 38.562 28.359 1 94.06 262 LYS A C 1
ATOM 2117 O O . LYS A 1 262 ? 22.297 38.938 27.766 1 94.06 262 LYS A O 1
ATOM 2122 N N . LEU A 1 263 ? 20.094 38.812 28 1 92.06 263 LEU A N 1
ATOM 2123 C CA . LEU A 1 263 ? 19.859 39.656 26.844 1 92.06 263 LEU A CA 1
ATOM 2124 C C . LEU A 1 263 ? 20.375 41.094 27.062 1 92.06 263 LEU A C 1
ATOM 2126 O O . LEU A 1 263 ? 20.984 41.688 26.188 1 92.06 263 LEU A O 1
ATOM 2130 N N . GLU A 1 264 ? 20.062 41.594 28.25 1 93.69 264 GLU A N 1
ATOM 2131 C CA . GLU A 1 264 ? 20.516 42.938 28.594 1 93.69 264 GLU A CA 1
ATOM 2132 C C . GLU A 1 264 ? 22.047 43.031 28.531 1 93.69 264 GLU A C 1
ATOM 2134 O O . GLU A 1 264 ? 22.594 44.031 28.016 1 93.69 264 GLU A O 1
ATOM 2139 N N . ALA A 1 265 ? 22.641 42 29.031 1 91.94 265 ALA A N 1
ATOM 2140 C CA . ALA A 1 265 ? 24.109 41.969 29.047 1 91.94 265 ALA A CA 1
ATOM 2141 C C . ALA A 1 265 ? 24.672 41.906 27.625 1 91.94 265 ALA A C 1
ATOM 2143 O O . ALA A 1 265 ? 25.672 42.562 27.328 1 91.94 265 ALA A O 1
ATOM 2144 N N . LYS A 1 266 ? 24.062 41.188 26.812 1 89 266 LYS A N 1
ATOM 2145 C CA . LYS A 1 266 ? 24.594 40.938 25.469 1 89 266 LYS A CA 1
ATOM 2146 C C . LYS A 1 266 ? 24.234 42.062 24.516 1 89 266 LYS A C 1
ATOM 2148 O O . LYS A 1 266 ? 25 42.375 23.594 1 89 266 LYS A O 1
ATOM 2153 N N . LEU A 1 267 ? 23.062 42.625 24.672 1 84.94 267 LEU A N 1
ATOM 2154 C CA . LEU A 1 267 ? 22.562 43.562 23.703 1 84.94 267 LEU A CA 1
ATOM 2155 C C . LEU A 1 267 ? 22.766 45 24.188 1 84.94 267 LEU A C 1
ATOM 2157 O O . LEU A 1 267 ? 22.656 45.938 23.406 1 84.94 267 LEU A O 1
ATOM 2161 N N . GLY A 1 268 ? 23.047 45.25 25.422 1 83.75 268 GLY A N 1
ATOM 2162 C CA . GLY A 1 268 ? 23.312 46.562 25.969 1 83.75 268 GLY A CA 1
ATOM 2163 C C . GLY A 1 268 ? 22.062 47.406 26.141 1 83.75 268 GLY A C 1
ATOM 2164 O O . GLY A 1 268 ? 22.078 48.594 25.875 1 83.75 268 GLY A O 1
ATOM 2165 N N . ILE A 1 269 ? 20.984 46.688 26.406 1 84.75 269 ILE A N 1
ATOM 2166 C CA . ILE A 1 269 ? 19.734 47.406 26.641 1 84.75 269 ILE A CA 1
ATOM 2167 C C . ILE A 1 269 ? 19.125 46.969 27.969 1 84.75 269 ILE A C 1
ATOM 2169 O O . ILE A 1 269 ? 19.453 45.906 28.5 1 84.75 269 ILE A O 1
ATOM 2173 N N . THR A 1 270 ? 18.312 47.844 28.547 1 90.31 270 THR A N 1
ATOM 2174 C CA . THR A 1 270 ? 17.609 47.531 29.797 1 90.31 270 THR A CA 1
ATOM 2175 C C . THR A 1 270 ? 16.125 47.312 29.531 1 90.31 270 THR A C 1
ATOM 2177 O O . THR A 1 270 ? 15.477 48.156 28.875 1 90.31 270 THR A O 1
ATOM 2180 N N . PHE A 1 271 ? 15.602 46.281 29.969 1 92.31 271 PHE A N 1
ATOM 2181 C CA . PHE A 1 271 ? 14.18 45.969 29.844 1 92.31 271 PHE A CA 1
ATOM 2182 C C . PHE A 1 271 ? 13.438 46.312 31.125 1 92.31 271 PHE A C 1
ATOM 2184 O O . PHE A 1 271 ? 13.875 45.938 32.219 1 92.31 271 PHE A O 1
ATOM 2191 N N . PRO A 1 272 ? 12.344 47 30.984 1 92.25 272 PRO A N 1
ATOM 2192 C CA . PRO A 1 272 ? 11.492 47.188 32.188 1 92.25 272 PRO A CA 1
ATOM 2193 C C . PRO A 1 272 ? 10.969 45.844 32.719 1 92.25 272 PRO A C 1
ATOM 2195 O O . PRO A 1 272 ? 10.859 44.875 31.969 1 92.25 272 PRO A O 1
ATOM 2198 N N . GLU A 1 273 ? 10.609 45.75 33.969 1 91.81 273 GLU A N 1
ATOM 2199 C CA . GLU A 1 273 ? 10.148 44.531 34.625 1 91.81 273 GLU A CA 1
ATOM 2200 C C . GLU A 1 273 ? 8.906 43.969 33.938 1 91.81 273 GLU A C 1
ATOM 2202 O O . GLU A 1 273 ? 8.711 42.75 33.875 1 91.81 273 GLU A O 1
ATOM 2207 N N . VAL A 1 274 ? 8.117 44.906 33.438 1 92.38 274 VAL A N 1
ATOM 2208 C CA . VAL A 1 274 ? 6.875 44.5 32.812 1 92.38 274 VAL A CA 1
ATOM 2209 C C . VAL A 1 274 ? 7.188 43.688 31.547 1 92.38 274 VAL A C 1
ATOM 2211 O O . VAL A 1 274 ? 6.398 42.812 31.141 1 92.38 274 VAL A O 1
ATOM 2214 N N . GLU A 1 275 ? 8.344 43.969 30.984 1 94.12 275 GLU A N 1
ATOM 2215 C CA . GLU A 1 275 ? 8.734 43.219 29.781 1 94.12 275 GLU A CA 1
ATOM 2216 C C . GLU A 1 275 ? 9.172 41.812 30.141 1 94.12 275 GLU A C 1
ATOM 2218 O O . GLU A 1 275 ? 9.039 40.875 29.328 1 94.12 275 GLU A O 1
ATOM 2223 N N . VAL A 1 276 ? 9.695 41.594 31.312 1 94.5 276 VAL A N 1
ATOM 2224 C CA . VAL A 1 276 ? 10 40.25 31.812 1 94.5 276 VAL A CA 1
ATOM 2225 C C . VAL A 1 276 ? 8.719 39.438 31.953 1 94.5 276 VAL A C 1
ATOM 2227 O O . VAL A 1 276 ? 8.68 38.25 31.594 1 94.5 276 VAL A O 1
ATOM 2230 N N . ALA A 1 277 ? 7.719 40.188 32.469 1 93.44 277 ALA A N 1
ATOM 2231 C CA . ALA A 1 277 ? 6.418 39.531 32.594 1 93.44 277 ALA A CA 1
ATOM 2232 C C . ALA A 1 277 ? 5.859 39.125 31.25 1 93.44 277 ALA A C 1
ATOM 2234 O O . ALA A 1 277 ? 5.203 38.094 31.125 1 93.44 277 ALA A O 1
ATOM 2235 N N . TYR A 1 278 ? 6.121 39.875 30.25 1 92.12 278 TYR A N 1
ATOM 2236 C CA . TYR A 1 278 ? 5.668 39.594 28.891 1 92.12 278 TYR A CA 1
ATOM 2237 C C . TYR A 1 278 ? 6.293 38.281 28.391 1 92.12 278 TYR A C 1
ATOM 2239 O O . TYR A 1 278 ? 5.598 37.438 27.828 1 92.12 278 TYR A O 1
ATOM 2247 N N . ILE A 1 279 ? 7.531 38.156 28.594 1 91.38 279 ILE A N 1
ATOM 2248 C CA . ILE A 1 279 ? 8.234 36.938 28.172 1 91.38 279 ILE A CA 1
ATOM 2249 C C . ILE A 1 279 ? 7.754 35.75 28.984 1 91.38 279 ILE A C 1
ATOM 2251 O O . ILE A 1 279 ? 7.594 34.656 28.453 1 91.38 279 ILE A O 1
ATOM 2255 N N . ALA A 1 280 ? 7.52 36 30.266 1 92.06 280 ALA A N 1
ATOM 2256 C CA . ALA A 1 280 ? 7.008 34.969 31.141 1 92.06 280 ALA A CA 1
ATOM 2257 C C . ALA A 1 280 ? 5.652 34.438 30.656 1 92.06 280 ALA A C 1
ATOM 2259 O O . ALA A 1 280 ? 5.355 33.25 30.75 1 92.06 280 ALA A O 1
ATOM 2260 N N . ILE A 1 281 ? 4.84 35.344 30.188 1 90 281 ILE A N 1
ATOM 2261 C CA . ILE A 1 281 ? 3.523 34.969 29.672 1 90 281 ILE A CA 1
ATOM 2262 C C . ILE A 1 281 ? 3.674 34 28.484 1 90 281 ILE A C 1
ATOM 2264 O O . ILE A 1 281 ? 2.934 33.031 28.375 1 90 281 ILE A O 1
ATOM 2268 N N . HIS A 1 282 ? 4.609 34.219 27.672 1 88.06 282 HIS A N 1
ATOM 2269 C CA . HIS A 1 282 ? 4.848 33.344 26.547 1 88.06 282 HIS A CA 1
ATOM 2270 C C . HIS A 1 282 ? 5.328 31.969 27 1 88.06 282 HIS A C 1
ATOM 2272 O O . HIS A 1 282 ? 4.969 30.953 26.406 1 88.06 282 HIS A O 1
ATOM 2278 N N . LEU A 1 283 ? 6.113 31.953 27.984 1 88.12 283 LEU A N 1
ATOM 2279 C CA . LEU A 1 283 ? 6.578 30.688 28.547 1 88.12 283 LEU A CA 1
ATOM 2280 C C . LEU A 1 283 ? 5.43 29.922 29.203 1 88.12 283 LEU A C 1
ATOM 2282 O O . LEU A 1 283 ? 5.355 28.703 29.094 1 88.12 283 LEU A O 1
ATOM 2286 N N . LEU A 1 284 ? 4.574 30.719 29.828 1 86.06 284 LEU A N 1
ATOM 2287 C CA . LEU A 1 284 ? 3.404 30.125 30.469 1 86.06 284 LEU A CA 1
ATOM 2288 C C . LEU A 1 284 ? 2.477 29.5 29.438 1 86.06 284 LEU A C 1
ATOM 2290 O O . LEU A 1 284 ? 1.79 28.516 29.719 1 86.06 284 LEU A O 1
ATOM 2294 N N . GLY A 1 285 ? 2.479 30.047 28.234 1 83.75 285 GLY A N 1
ATOM 2295 C CA . GLY A 1 285 ? 1.624 29.562 27.156 1 83.75 285 GLY A CA 1
ATOM 2296 C C . GLY A 1 285 ? 2.234 28.406 26.391 1 83.75 285 GLY A C 1
ATOM 2297 O O . GLY A 1 285 ? 1.626 27.891 25.453 1 83.75 285 GLY A O 1
ATOM 2298 N N . THR A 1 286 ? 3.396 28.062 26.672 1 77.88 286 THR A N 1
ATOM 2299 C CA . THR A 1 286 ? 4.086 27 25.969 1 77.88 286 THR A CA 1
ATOM 2300 C C . THR A 1 286 ? 4.289 25.781 26.859 1 77.88 286 THR A C 1
ATOM 2302 O O . THR A 1 286 ? 4.465 25.938 28.078 1 77.88 286 THR A O 1
ATOM 2305 N N . LYS A 1 287 ? 3.93 24.469 26.219 1 62.69 287 LYS A N 1
ATOM 2306 C CA . LYS A 1 287 ? 4.023 23.203 26.922 1 62.69 287 LYS A CA 1
ATOM 2307 C C . LYS A 1 287 ? 5.461 22.906 27.328 1 62.69 287 LYS A C 1
ATOM 2309 O O . LYS A 1 287 ? 6.371 22.938 26.5 1 62.69 287 LYS A O 1
ATOM 2314 N N . MET A 1 288 ? 5.863 22.906 28.672 1 51.72 288 MET A N 1
ATOM 2315 C CA . MET A 1 288 ? 7.25 22.781 29.109 1 51.72 288 MET A CA 1
ATOM 2316 C C . MET A 1 288 ? 7.633 21.312 29.25 1 51.72 288 MET A C 1
ATOM 2318 O O . MET A 1 288 ? 8.82 20.984 29.328 1 51.72 288 MET A O 1
ATOM 2322 N N . ILE A 1 289 ? 6.738 20.297 29.625 1 51.94 289 ILE A N 1
ATOM 2323 C CA . ILE A 1 289 ? 7.34 19.203 30.359 1 51.94 289 ILE A CA 1
ATOM 2324 C C . ILE A 1 289 ? 7.418 17.969 29.469 1 51.94 289 ILE A C 1
ATOM 2326 O O . ILE A 1 289 ? 6.504 17.703 28.688 1 51.94 289 ILE A O 1
ATOM 2330 N N . SER A 1 290 ? 8.641 17.266 29.328 1 48.72 290 SER A N 1
ATOM 2331 C CA . SER A 1 290 ? 8.961 15.977 28.734 1 48.72 290 SER A CA 1
ATOM 2332 C C . SER A 1 290 ? 8.148 14.852 29.359 1 48.72 290 SER A C 1
ATOM 2334 O O . SER A 1 290 ? 8.07 14.758 30.594 1 48.72 290 SER A O 1
ATOM 2336 N N . GLN A 1 291 ? 7.184 14.211 28.734 1 48 291 GLN A N 1
ATOM 2337 C CA . GLN A 1 291 ? 6.203 13.18 29.062 1 48 291 GLN A CA 1
ATOM 2338 C C . GLN A 1 291 ? 6.891 11.875 29.453 1 48 291 GLN A C 1
ATOM 2340 O O . GLN A 1 291 ? 6.227 10.914 29.844 1 48 291 GLN A O 1
ATOM 2345 N N . ALA A 1 292 ? 8.07 11.414 29.141 1 45.81 292 ALA A N 1
ATOM 2346 C CA . ALA A 1 292 ? 8.414 10.031 28.812 1 45.81 292 ALA A CA 1
ATOM 2347 C C . ALA A 1 292 ? 8.078 9.102 29.969 1 45.81 292 ALA A C 1
ATOM 2349 O O . ALA A 1 292 ? 7.805 7.914 29.766 1 45.81 292 ALA A O 1
ATOM 2350 N N . ASN A 1 293 ? 8.023 9.453 31.281 1 49.12 293 ASN A N 1
ATOM 2351 C CA . ASN A 1 293 ? 8.086 8.312 32.188 1 49.12 293 ASN A CA 1
ATOM 2352 C C . ASN A 1 293 ? 7.43 8.633 33.531 1 49.12 293 ASN A C 1
ATOM 2354 O O . ASN A 1 293 ? 8.016 8.391 34.594 1 49.12 293 ASN A O 1
ATOM 2358 N N . LEU A 1 294 ? 6.219 9.125 33.375 1 53.25 294 LEU A N 1
ATOM 2359 C CA . LEU A 1 294 ? 5.746 9.43 34.719 1 53.25 294 LEU A CA 1
ATOM 2360 C C . LEU A 1 294 ? 4.773 8.367 35.188 1 53.25 294 LEU A C 1
ATOM 2362 O O . LEU A 1 294 ? 3.932 7.891 34.438 1 53.25 294 LEU A O 1
ATOM 2366 N N . SER A 1 295 ? 4.957 7.719 36.438 1 54.34 295 SER A N 1
ATOM 2367 C CA . SER A 1 295 ? 3.986 6.887 37.125 1 54.34 295 SER A CA 1
ATOM 2368 C C . SER A 1 295 ? 2.682 7.641 37.375 1 54.34 295 SER A C 1
ATOM 2370 O O . SER A 1 295 ? 2.637 8.867 37.25 1 54.34 295 SER A O 1
ATOM 2372 N N . ALA A 1 296 ? 1.51 6.961 37.656 1 55.44 296 ALA A N 1
ATOM 2373 C CA . ALA A 1 296 ? 0.209 7.57 37.938 1 55.44 296 ALA A CA 1
ATOM 2374 C C . ALA A 1 296 ? 0.322 8.656 39 1 55.44 296 ALA A C 1
ATOM 2376 O O . ALA A 1 296 ? -0.298 9.719 38.875 1 55.44 296 ALA A O 1
ATOM 2377 N N . GLN A 1 297 ? 0.958 8.336 40.062 1 57.06 297 GLN A N 1
ATOM 2378 C CA . GLN A 1 297 ? 1.188 9.258 41.156 1 57.06 297 GLN A CA 1
ATOM 2379 C C . GLN A 1 297 ? 1.998 10.469 40.688 1 57.06 297 GLN A C 1
ATOM 2381 O O . GLN A 1 297 ? 1.718 11.602 41.094 1 57.06 297 GLN A O 1
ATOM 2386 N N . GLU A 1 298 ? 2.822 10.211 39.812 1 61.25 298 GLU A N 1
ATOM 2387 C CA . GLU A 1 298 ? 3.678 11.281 39.312 1 61.25 298 GLU A CA 1
ATOM 2388 C C . GLU A 1 298 ? 2.908 12.211 38.375 1 61.25 298 GLU A C 1
ATOM 2390 O O . GLU A 1 298 ? 3.172 13.414 38.344 1 61.25 298 GLU A O 1
ATOM 2395 N N . VAL A 1 299 ? 1.903 11.617 37.875 1 65.12 299 VAL A N 1
ATOM 2396 C CA . VAL A 1 299 ? 1.077 12.422 36.969 1 65.12 299 VAL A CA 1
ATOM 2397 C C . VAL A 1 299 ? 0.313 13.477 37.781 1 65.12 299 VAL A C 1
ATOM 2399 O O . VAL A 1 299 ? 0.245 14.641 37.375 1 65.12 299 VAL A O 1
ATOM 2402 N N . GLU A 1 300 ? -0.255 12.969 38.844 1 63.69 300 GLU A N 1
ATOM 2403 C CA . GLU A 1 300 ? -1.012 13.891 39.688 1 63.69 300 GLU A CA 1
ATOM 2404 C C . GLU A 1 300 ? -0.113 14.984 40.25 1 63.69 300 GLU A C 1
ATOM 2406 O O . GLU A 1 300 ? -0.542 16.125 40.438 1 63.69 300 GLU A O 1
ATOM 2411 N N . GLU A 1 301 ? 0.999 14.547 40.562 1 61.91 301 GLU A N 1
ATOM 2412 C CA . GLU A 1 301 ? 1.936 15.516 41.125 1 61.91 301 GLU A CA 1
ATOM 2413 C C . GLU A 1 301 ? 2.367 16.547 40.094 1 61.91 301 GLU A C 1
ATOM 2415 O O . GLU A 1 301 ? 2.561 17.719 40.406 1 61.91 301 GLU A O 1
ATOM 2420 N N . VAL A 1 302 ? 2.449 15.93 38.906 1 63.81 302 VAL A N 1
ATOM 2421 C CA . VAL A 1 302 ? 2.932 16.828 37.844 1 63.81 302 VAL A CA 1
ATOM 2422 C C . VAL A 1 302 ? 1.814 17.781 37.438 1 63.81 302 VAL A C 1
ATOM 2424 O O . VAL A 1 302 ? 2.059 18.953 37.188 1 63.81 302 VAL A O 1
ATOM 2427 N N . LEU A 1 303 ? 0.601 17.172 37.531 1 75.94 303 LEU A N 1
ATOM 2428 C CA . LEU A 1 303 ? -0.543 17.984 37.156 1 75.94 303 LEU A CA 1
ATOM 2429 C C . LEU A 1 303 ? -1.232 18.594 38.375 1 75.94 303 LEU A C 1
ATOM 2431 O O . LEU A 1 303 ? -1.42 17.906 39.375 1 75.94 303 LEU A O 1
ATOM 2435 N N . ASP A 1 304 ? -1.333 19.891 38.406 1 80.06 304 ASP A N 1
ATOM 2436 C CA . ASP A 1 304 ? -2.125 20.453 39.5 1 80.06 304 ASP A CA 1
ATOM 2437 C C . ASP A 1 304 ? -3.537 19.859 39.5 1 80.06 304 ASP A C 1
ATOM 2439 O O . ASP A 1 304 ? -4.035 19.422 38.469 1 80.06 304 ASP A O 1
ATOM 2443 N N . VAL A 1 305 ? -4.188 19.688 40.656 1 83.81 305 VAL A N 1
ATOM 2444 C CA . VAL A 1 305 ? -5.445 18.984 40.938 1 83.81 305 VAL A CA 1
ATOM 2445 C C . VAL A 1 305 ? -6.539 19.531 40 1 83.81 305 VAL A C 1
ATOM 2447 O O . VAL A 1 305 ? -7.258 18.766 39.375 1 83.81 305 VAL A O 1
ATOM 2450 N N . PRO A 1 306 ? -6.633 20.859 39.781 1 89.69 306 PRO A N 1
ATOM 2451 C CA . PRO A 1 306 ? -7.703 21.375 38.938 1 89.69 306 PRO A CA 1
ATOM 2452 C C . PRO A 1 306 ? -7.562 20.922 37.469 1 89.69 306 PRO A C 1
ATOM 2454 O O . PRO A 1 306 ? -8.562 20.609 36.812 1 89.69 306 PRO A O 1
ATOM 2457 N N . ILE A 1 307 ? -6.375 20.844 37.031 1 90.94 307 ILE A N 1
ATOM 2458 C CA . ILE A 1 307 ? -6.125 20.469 35.656 1 90.94 307 ILE A CA 1
ATOM 2459 C C . ILE A 1 307 ? -6.426 18.984 35.469 1 90.94 307 ILE A C 1
ATOM 2461 O O . ILE A 1 307 ? -6.984 18.578 34.438 1 90.94 307 ILE A O 1
ATOM 2465 N N . TYR A 1 308 ? -6.02 18.203 36.438 1 90.31 308 TYR A N 1
ATOM 2466 C CA . TYR A 1 308 ? -6.297 16.781 36.375 1 90.31 308 TYR A CA 1
ATOM 2467 C C . TYR A 1 308 ? -7.797 16.516 36.344 1 90.31 308 TYR A C 1
ATOM 2469 O O . TYR A 1 308 ? -8.258 15.672 35.562 1 90.31 308 TYR A O 1
ATOM 2477 N N . GLN A 1 309 ? -8.516 17.219 37.125 1 93.06 309 GLN A N 1
ATOM 2478 C CA . GLN A 1 309 ? -9.969 17.062 37.156 1 93.06 309 GLN A CA 1
ATOM 2479 C C . GLN A 1 309 ? -10.609 17.5 35.875 1 93.06 309 GLN A C 1
ATOM 2481 O O . GLN A 1 309 ? -11.555 16.859 35.375 1 93.06 309 GLN A O 1
ATOM 2486 N N . LEU A 1 310 ? -10.117 18.547 35.375 1 94.88 310 LEU A N 1
ATOM 2487 C CA . LEU A 1 310 ? -10.633 19.047 34.094 1 94.88 310 LEU A CA 1
ATOM 2488 C C . LEU A 1 310 ? -10.383 18.031 32.969 1 94.88 310 LEU A C 1
ATOM 2490 O O . LEU A 1 310 ? -11.281 17.75 32.188 1 94.88 310 LEU A O 1
ATOM 2494 N N . ALA A 1 311 ? -9.18 17.484 32.938 1 94.44 311 ALA A N 1
ATOM 2495 C CA . ALA A 1 311 ? -8.828 16.484 31.938 1 94.44 311 ALA A CA 1
ATOM 2496 C C . ALA A 1 311 ? -9.742 15.266 32.031 1 94.44 311 ALA A C 1
ATOM 2498 O O . ALA A 1 311 ? -10.211 14.742 31.031 1 94.44 311 ALA A O 1
ATOM 2499 N N . ASN A 1 312 ? -9.992 14.867 33.25 1 94.5 312 ASN A N 1
ATOM 2500 C CA . ASN A 1 312 ? -10.875 13.727 33.469 1 94.5 312 ASN A CA 1
ATOM 2501 C C . ASN A 1 312 ? -12.297 14.031 33.031 1 94.5 312 ASN A C 1
ATOM 2503 O O . ASN A 1 312 ? -12.977 13.156 32.469 1 94.5 312 ASN A O 1
ATOM 2507 N N . SER A 1 313 ? -12.711 15.211 33.312 1 96.25 313 SER A N 1
ATOM 2508 C CA . SER A 1 313 ? -14.047 15.609 32.906 1 96.25 313 SER A CA 1
ATOM 2509 C C . SER A 1 313 ? -14.188 15.602 31.375 1 96.25 313 SER A C 1
ATOM 2511 O O . SER A 1 313 ? -15.227 15.211 30.844 1 96.25 313 SER A O 1
ATOM 2513 N N . ILE A 1 314 ? -13.203 16.016 30.75 1 96.94 314 ILE A N 1
ATOM 2514 C CA . ILE A 1 314 ? -13.172 16.031 29.281 1 96.94 314 ILE A CA 1
ATOM 2515 C C . ILE A 1 314 ? -13.273 14.609 28.75 1 96.94 314 ILE A C 1
ATOM 2517 O O . ILE A 1 314 ? -14.094 14.312 27.891 1 96.94 314 ILE A O 1
ATOM 2521 N N . LEU A 1 315 ? -12.453 13.734 29.312 1 96.75 315 LEU A N 1
ATOM 2522 C CA . LEU A 1 315 ? -12.414 12.359 28.828 1 96.75 315 LEU A CA 1
ATOM 2523 C C . LEU A 1 315 ? -13.734 11.648 29.125 1 96.75 315 LEU A C 1
ATOM 2525 O O . LEU A 1 315 ? -14.188 10.82 28.312 1 96.75 315 LEU A O 1
ATOM 2529 N N . GLU A 1 316 ? -14.297 11.969 30.172 1 95.88 316 GLU A N 1
ATOM 2530 C CA . GLU A 1 316 ? -15.609 11.406 30.5 1 95.88 316 GLU A CA 1
ATOM 2531 C C . GLU A 1 316 ? -16.672 11.875 29.516 1 95.88 316 GLU A C 1
ATOM 2533 O O . GLU A 1 316 ? -17.516 11.086 29.094 1 95.88 316 GLU A O 1
ATOM 2538 N N . ALA A 1 317 ? -16.672 13.117 29.219 1 95.06 317 ALA A N 1
ATOM 2539 C CA . ALA A 1 317 ? -17.625 13.664 28.266 1 95.06 317 ALA A CA 1
ATOM 2540 C C . ALA A 1 317 ? -17.484 13.008 26.906 1 95.06 317 ALA A C 1
ATOM 2542 O O . ALA A 1 317 ? -18.469 12.68 26.25 1 95.06 317 ALA A O 1
ATOM 2543 N N . ILE A 1 318 ? -16.25 12.836 26.484 1 93.81 318 ILE A N 1
ATOM 2544 C CA . ILE A 1 318 ? -15.977 12.203 25.203 1 93.81 318 ILE A CA 1
ATOM 2545 C C . ILE A 1 318 ? -16.484 10.758 25.219 1 93.81 318 ILE A C 1
ATOM 2547 O O . ILE A 1 318 ? -17.125 10.312 24.266 1 93.81 318 ILE A O 1
ATOM 2551 N N . GLU A 1 319 ? -16.203 10.023 26.281 1 93.31 319 GLU A N 1
ATOM 2552 C CA . GLU A 1 319 ? -16.625 8.625 26.391 1 93.31 319 GLU A CA 1
ATOM 2553 C C . GLU A 1 319 ? -18.141 8.508 26.375 1 93.31 319 GLU A C 1
ATOM 2555 O O . GLU A 1 319 ? -18.688 7.633 25.703 1 93.31 319 GLU A O 1
ATOM 2560 N N . ASN A 1 320 ? -18.781 9.344 27.047 1 90.19 320 ASN A N 1
ATOM 2561 C CA . ASN A 1 320 ? -20.234 9.312 27.156 1 90.19 320 ASN A CA 1
ATOM 2562 C C . ASN A 1 320 ? -20.891 9.617 25.812 1 90.19 320 ASN A C 1
ATOM 2564 O O . ASN A 1 320 ? -21.891 9 25.453 1 90.19 320 ASN A O 1
ATOM 2568 N N . LYS A 1 321 ? -20.312 10.523 25.094 1 86.94 321 LYS A N 1
ATOM 2569 C CA . LYS A 1 321 ? -20.953 11.008 23.891 1 86.94 321 LYS A CA 1
ATOM 2570 C C . LYS A 1 321 ? -20.531 10.18 22.672 1 86.94 321 LYS A C 1
ATOM 2572 O O . LYS A 1 321 ? -21.312 10.016 21.719 1 86.94 321 LYS A O 1
ATOM 2577 N N . MET A 1 322 ? -19.281 9.672 22.734 1 88 322 MET A N 1
ATOM 2578 C CA . MET A 1 322 ? -18.766 9.078 21.5 1 88 322 MET A CA 1
ATOM 2579 C C . MET A 1 322 ? -18.375 7.617 21.719 1 88 322 MET A C 1
ATOM 2581 O O . MET A 1 322 ? -18.234 6.859 20.75 1 88 322 MET A O 1
ATOM 2585 N N . GLY A 1 323 ? -18.094 7.18 22.875 1 86.94 323 GLY A N 1
ATOM 2586 C CA . GLY A 1 323 ? -17.719 5.805 23.172 1 86.94 323 GLY A CA 1
ATOM 2587 C C . GLY A 1 323 ? -16.453 5.371 22.469 1 86.94 323 GLY A C 1
ATOM 2588 O O . GLY A 1 323 ? -16.406 4.305 21.844 1 86.94 323 GLY A O 1
ATOM 2589 N N . LEU A 1 324 ? -15.367 6.164 22.531 1 87.94 324 LEU A N 1
ATOM 2590 C CA . LEU A 1 324 ? -14.141 5.887 21.797 1 87.94 324 LEU A CA 1
ATOM 2591 C C . LEU A 1 324 ? -13.289 4.855 22.531 1 87.94 324 LEU A C 1
ATOM 2593 O O . LEU A 1 324 ? -12.367 4.281 21.938 1 87.94 324 LEU A O 1
ATOM 2597 N N . GLY A 1 325 ? -13.578 4.605 23.844 1 88.88 325 GLY A N 1
ATOM 2598 C CA . GLY A 1 325 ? -12.836 3.629 24.625 1 88.88 325 GLY A CA 1
ATOM 2599 C C . GLY A 1 325 ? -11.438 4.094 24.984 1 88.88 325 GLY A C 1
ATOM 2600 O O . GLY A 1 325 ? -10.523 3.279 25.141 1 88.88 325 GLY A O 1
ATOM 2601 N N . ILE A 1 326 ? -11.18 5.422 25.109 1 92 326 ILE A N 1
ATOM 2602 C CA . ILE A 1 326 ? -9.844 5.93 25.406 1 92 326 ILE A CA 1
ATOM 2603 C C . ILE A 1 326 ? -9.844 6.633 26.75 1 92 326 ILE A C 1
ATOM 2605 O O . ILE A 1 326 ? -8.891 7.328 27.109 1 92 326 ILE A O 1
ATOM 2609 N N . ARG A 1 327 ? -10.875 6.449 27.484 1 92.62 327 ARG A N 1
ATOM 2610 C CA . ARG A 1 327 ? -11.008 7.137 28.766 1 92.62 327 ARG A CA 1
ATOM 2611 C C . ARG A 1 327 ? -9.906 6.719 29.734 1 92.62 327 ARG A C 1
ATOM 2613 O O . ARG A 1 327 ? -9.422 7.535 30.516 1 92.62 327 ARG A O 1
ATOM 2620 N N . ARG A 1 328 ? -9.469 5.492 29.688 1 89.31 328 ARG A N 1
ATOM 2621 C CA . ARG A 1 328 ? -8.516 4.953 30.656 1 89.31 328 ARG A CA 1
ATOM 2622 C C . ARG A 1 328 ? -7.09 5.039 30.125 1 89.31 328 ARG A C 1
ATOM 2624 O O . ARG A 1 328 ? -6.168 4.469 30.703 1 89.31 328 ARG A O 1
ATOM 2631 N N . ASP A 1 329 ? -6.934 5.703 28.938 1 91.94 329 ASP A N 1
ATOM 2632 C CA . ASP A 1 329 ? -5.594 5.883 28.391 1 91.94 329 ASP A CA 1
ATOM 2633 C C . ASP A 1 329 ? -4.773 6.852 29.234 1 91.94 329 ASP A C 1
ATOM 2635 O O . ASP A 1 329 ? -4.98 8.07 29.172 1 91.94 329 ASP A O 1
ATOM 2639 N N . LYS A 1 330 ? -3.746 6.367 29.984 1 88.5 330 LYS A N 1
ATOM 2640 C CA . LYS A 1 330 ? -2.963 7.172 30.922 1 88.5 330 LYS A CA 1
ATOM 2641 C C . LYS A 1 330 ? -2.115 8.203 30.188 1 88.5 330 LYS A C 1
ATOM 2643 O O . LYS A 1 330 ? -1.948 9.328 30.656 1 88.5 330 LYS A O 1
ATOM 2648 N N . GLU A 1 331 ? -1.559 7.785 29.094 1 89.25 331 GLU A N 1
ATOM 2649 C CA . GLU A 1 331 ? -0.74 8.703 28.312 1 89.25 331 GLU A CA 1
ATOM 2650 C C . GLU A 1 331 ? -1.568 9.875 27.797 1 89.25 331 GLU A C 1
ATOM 2652 O O . GLU A 1 331 ? -1.084 11.008 27.734 1 89.25 331 GLU A O 1
ATOM 2657 N N . LEU A 1 332 ? -2.805 9.562 27.391 1 92.94 332 LEU A N 1
ATOM 2658 C CA . LEU A 1 332 ? -3.703 10.617 26.938 1 92.94 332 LEU A CA 1
ATOM 2659 C C . LEU A 1 332 ? -4.027 11.578 28.078 1 92.94 332 LEU A C 1
ATOM 2661 O O . LEU A 1 332 ? -4.027 12.797 27.875 1 92.94 332 LEU A O 1
ATOM 2665 N N . LEU A 1 333 ? -4.316 11.031 29.203 1 92.06 333 LEU A N 1
ATOM 2666 C CA . LEU A 1 333 ? -4.645 11.852 30.359 1 92.06 333 LEU A CA 1
ATOM 2667 C C . LEU A 1 333 ? -3.502 12.812 30.703 1 92.06 333 LEU A C 1
ATOM 2669 O O . LEU A 1 333 ? -3.727 14.008 30.906 1 92.06 333 LEU A O 1
ATOM 2673 N N . VAL A 1 334 ? -2.314 12.305 30.719 1 87.69 334 VAL A N 1
ATOM 2674 C CA . VAL A 1 334 ? -1.137 13.102 31.031 1 87.69 334 VAL A CA 1
ATOM 2675 C C . VAL A 1 334 ? -0.894 14.125 29.922 1 87.69 334 VAL A C 1
ATOM 2677 O O . VAL A 1 334 ? -0.673 15.312 30.203 1 87.69 334 VAL A O 1
ATOM 2680 N N . GLY A 1 335 ? -0.907 13.688 28.688 1 88.56 335 GLY A N 1
ATOM 2681 C CA . GLY A 1 335 ? -0.688 14.578 27.562 1 88.56 335 GLY A CA 1
ATOM 2682 C C . GLY A 1 335 ? -1.693 15.711 27.484 1 88.56 335 GLY A C 1
ATOM 2683 O O . GLY A 1 335 ? -1.326 16.859 27.234 1 88.56 335 GLY A O 1
ATOM 2684 N N . LEU A 1 336 ? -2.963 15.398 27.734 1 91.81 336 LEU A N 1
ATOM 2685 C CA . LEU A 1 336 ? -4.023 16.391 27.734 1 91.81 336 LEU A CA 1
ATOM 2686 C C . LEU A 1 336 ? -3.844 17.375 28.891 1 91.81 336 LEU A C 1
ATOM 2688 O O . LEU A 1 336 ? -4.023 18.594 28.719 1 91.81 336 LEU A O 1
ATOM 2692 N N . GLY A 1 337 ? -3.523 16.859 30.047 1 89.38 337 GLY A N 1
ATOM 2693 C CA . GLY A 1 337 ? -3.277 17.734 31.188 1 89.38 337 GLY A CA 1
ATOM 2694 C C . GLY A 1 337 ? -2.154 18.719 30.953 1 89.38 337 GLY A C 1
ATOM 2695 O O . GLY A 1 337 ? -2.289 19.906 31.266 1 89.38 337 GLY A O 1
ATOM 2696 N N . LEU A 1 338 ? -1.097 18.219 30.391 1 86.94 338 LEU A N 1
ATOM 2697 C CA . LEU A 1 338 ? 0.059 19.062 30.109 1 86.94 338 LEU A CA 1
ATOM 2698 C C . LEU A 1 338 ? -0.264 20.078 29.031 1 86.94 338 LEU A C 1
ATOM 2700 O O . LEU A 1 338 ? 0.355 21.156 28.953 1 86.94 338 LEU A O 1
ATOM 2704 N N . HIS A 1 339 ? -1.233 19.766 28.172 1 89.69 339 HIS A N 1
ATOM 2705 C CA . HIS A 1 339 ? -1.671 20.672 27.125 1 89.69 339 HIS A CA 1
ATOM 2706 C C . HIS A 1 339 ? -2.629 21.734 27.656 1 89.69 339 HIS A C 1
ATOM 2708 O O . HIS A 1 339 ? -2.57 22.891 27.266 1 89.69 339 HIS A O 1
ATOM 2714 N N . LEU A 1 340 ? -3.465 21.359 28.609 1 92 340 LEU A N 1
ATOM 2715 C CA . LEU A 1 340 ? -4.539 22.219 29.078 1 92 340 LEU A CA 1
ATOM 2716 C C . LEU A 1 340 ? -3.988 23.375 29.906 1 92 340 LEU A C 1
ATOM 2718 O O . LEU A 1 340 ? -4.496 24.5 29.844 1 92 340 LEU A O 1
ATOM 2722 N N . LYS A 1 341 ? -2.961 23.109 30.656 1 87.94 341 LYS A N 1
ATOM 2723 C CA . LYS A 1 341 ? -2.406 24.156 31.5 1 87.94 341 LYS A CA 1
ATOM 2724 C C . LYS A 1 341 ? -1.929 25.344 30.672 1 87.94 341 LYS A C 1
ATOM 2726 O O . LYS A 1 341 ? -2.381 26.469 30.875 1 87.94 341 LYS A O 1
ATOM 2731 N N . PRO A 1 342 ? -1.067 25.094 29.688 1 88.19 342 PRO A N 1
ATOM 2732 C CA . PRO A 1 342 ? -0.681 26.203 28.828 1 88.19 342 PRO A CA 1
ATOM 2733 C C . PRO A 1 342 ? -1.856 26.766 28.031 1 88.19 342 PRO A C 1
ATOM 2735 O O . PRO A 1 342 ? -1.922 27.969 27.781 1 88.19 342 PRO A O 1
ATOM 2738 N N . ALA A 1 343 ? -2.766 25.953 27.625 1 90.31 343 ALA A N 1
ATOM 2739 C CA . ALA A 1 343 ? -3.928 26.422 26.875 1 90.31 343 ALA A CA 1
ATOM 2740 C C . ALA A 1 343 ? -4.758 27.406 27.688 1 90.31 343 ALA A C 1
ATOM 2742 O O . ALA A 1 343 ? -5.188 28.438 27.188 1 90.31 343 ALA A O 1
ATOM 2743 N N . ILE A 1 344 ? -4.977 27.078 28.922 1 90.69 344 ILE A N 1
ATOM 2744 C CA . ILE A 1 344 ? -5.738 27.938 29.828 1 90.69 344 ILE A CA 1
ATOM 2745 C C . ILE A 1 344 ? -5.02 29.281 29.984 1 90.69 344 ILE A C 1
ATOM 2747 O O . ILE A 1 344 ? -5.656 30.344 29.953 1 90.69 344 ILE A O 1
ATOM 2751 N N . ASN A 1 345 ? -3.686 29.219 30.094 1 87.81 345 ASN A N 1
ATOM 2752 C CA . ASN A 1 345 ? -2.9 30.438 30.188 1 87.81 345 ASN A CA 1
ATOM 2753 C C . ASN A 1 345 ? -3.021 31.281 28.922 1 87.81 345 ASN A C 1
ATOM 2755 O O . ASN A 1 345 ? -3.08 32.5 29 1 87.81 345 ASN A O 1
ATOM 2759 N N . ARG A 1 346 ? -3.074 30.688 27.828 1 87.44 346 ARG A N 1
ATOM 2760 C CA . ARG A 1 346 ? -3.201 31.406 26.562 1 87.44 346 ARG A CA 1
ATOM 2761 C C . ARG A 1 346 ? -4.52 32.188 26.5 1 87.44 346 ARG A C 1
ATOM 2763 O O . ARG A 1 346 ? -4.559 33.344 26.078 1 87.44 346 ARG A O 1
ATOM 2770 N N . TYR A 1 347 ? -5.496 31.562 26.906 1 87.69 347 TYR A N 1
ATOM 2771 C CA . TYR A 1 347 ? -6.801 32.219 26.875 1 87.69 347 TYR A CA 1
ATOM 2772 C C . TYR A 1 347 ? -6.898 33.281 27.969 1 87.69 347 TYR A C 1
ATOM 2774 O O . TYR A 1 347 ? -7.477 34.344 27.766 1 87.69 347 TYR A O 1
ATOM 2782 N N . LYS A 1 348 ? -6.301 32.969 29.078 1 85.06 348 LYS A N 1
ATOM 2783 C CA . LYS A 1 348 ? -6.312 33.906 30.188 1 85.06 348 LYS A CA 1
ATOM 2784 C C . LYS A 1 348 ? -5.637 35.219 29.797 1 85.06 348 LYS A C 1
ATOM 2786 O O . LYS A 1 348 ? -6.105 36.312 30.172 1 85.06 348 LYS A O 1
ATOM 2791 N N . TYR A 1 349 ? -4.605 35.094 29.047 1 81.31 349 TYR A N 1
ATOM 2792 C CA . TYR A 1 349 ? -3.822 36.281 28.719 1 81.31 349 TYR A CA 1
ATOM 2793 C C . TYR A 1 349 ? -4.102 36.75 27.297 1 81.31 349 TYR A C 1
ATOM 2795 O O . TYR A 1 349 ? -3.385 37.594 26.766 1 81.31 349 TYR A O 1
ATOM 2803 N N . GLY A 1 350 ? -5.078 36.094 26.641 1 78.81 350 GLY A N 1
ATOM 2804 C CA . GLY A 1 350 ? -5.559 36.531 25.344 1 78.81 350 GLY A CA 1
ATOM 2805 C C . GLY A 1 350 ? -4.562 36.281 24.219 1 78.81 350 GLY A C 1
ATOM 2806 O O . GLY A 1 350 ? -4.434 37.125 23.312 1 78.81 350 GLY A O 1
ATOM 2807 N N . MET A 1 351 ? -3.846 35.281 24.328 1 78.69 351 MET A N 1
ATOM 2808 C CA . MET A 1 351 ? -2.883 34.938 23.281 1 78.69 351 MET A CA 1
ATOM 2809 C C . MET A 1 351 ? -3.59 34.375 22.047 1 78.69 351 MET A C 1
ATOM 2811 O O . MET A 1 351 ? -4.645 33.75 22.156 1 78.69 351 MET A O 1
ATOM 2815 N N . ASN A 1 352 ? -3.131 34.844 20.859 1 70.19 352 ASN A N 1
ATOM 2816 C CA . ASN A 1 352 ? -3.67 34.25 19.625 1 70.19 352 ASN A CA 1
ATOM 2817 C C . ASN A 1 352 ? -3.088 32.875 19.344 1 70.19 352 ASN A C 1
ATOM 2819 O O . ASN A 1 352 ? -1.91 32.625 19.609 1 70.19 352 ASN A O 1
ATOM 2823 N N . ILE A 1 353 ? -4.008 31.969 18.984 1 74 353 ILE A N 1
ATOM 2824 C CA . ILE A 1 353 ? -3.551 30.609 18.672 1 74 353 ILE A CA 1
ATOM 2825 C C . ILE A 1 353 ? -3.793 30.312 17.203 1 74 353 ILE A C 1
ATOM 2827 O O . ILE A 1 353 ? -4.902 30.484 16.703 1 74 353 ILE A O 1
ATOM 2831 N N . ARG A 1 354 ? -2.766 30.031 16.438 1 74.25 354 ARG A N 1
ATOM 2832 C CA . ARG A 1 354 ? -2.883 29.547 15.07 1 74.25 354 ARG A CA 1
ATOM 2833 C C . ARG A 1 354 ? -2.459 28.094 14.961 1 74.25 354 ARG A C 1
ATOM 2835 O O . ARG A 1 354 ? -1.494 27.672 15.602 1 74.25 354 ARG A O 1
ATOM 2842 N N . ASN A 1 355 ? -3.342 27.328 14.281 1 82.56 355 ASN A N 1
ATOM 2843 C CA . ASN A 1 355 ? -3.035 25.922 14.062 1 82.56 355 ASN A CA 1
ATOM 2844 C C . ASN A 1 355 ? -2.865 25.609 12.578 1 82.56 355 ASN A C 1
ATOM 2846 O O . ASN A 1 355 ? -3.848 25.406 11.867 1 82.56 355 ASN A O 1
ATOM 2850 N N . PRO A 1 356 ? -1.639 25.578 12.148 1 78.5 356 PRO A N 1
ATOM 2851 C CA . PRO A 1 356 ? -1.382 25.328 10.734 1 78.5 356 PRO A CA 1
ATOM 2852 C C . PRO A 1 356 ? -1.813 23.922 10.297 1 78.5 356 PRO A C 1
ATOM 2854 O O . PRO A 1 356 ? -1.928 23.656 9.094 1 78.5 356 PRO A O 1
ATOM 2857 N N . LEU A 1 357 ? -2.141 23.031 11.25 1 86.94 357 LEU A N 1
ATOM 2858 C CA . LEU A 1 357 ? -2.467 21.641 10.93 1 86.94 357 LEU A CA 1
ATOM 2859 C C . LEU A 1 357 ? -3.977 21.422 10.93 1 86.94 357 LEU A C 1
ATOM 2861 O O . LEU A 1 357 ? -4.445 20.297 10.734 1 86.94 357 LEU A O 1
ATOM 2865 N N . LEU A 1 358 ? -4.652 22.453 11.062 1 88 358 LEU A N 1
ATOM 2866 C CA . LEU A 1 358 ? -6.078 22.344 11.352 1 88 358 LEU A CA 1
ATOM 2867 C C . LEU A 1 358 ? -6.805 21.594 10.242 1 88 358 LEU A C 1
ATOM 2869 O O . LEU A 1 358 ? -7.547 20.641 10.508 1 88 358 LEU A O 1
ATOM 2873 N N . SER A 1 359 ? -6.637 21.922 8.977 1 84 359 SER A N 1
ATOM 2874 C CA . SER A 1 359 ? -7.336 21.312 7.859 1 84 359 SER A CA 1
ATOM 2875 C C . SER A 1 359 ? -6.961 19.828 7.719 1 84 359 SER A C 1
ATOM 2877 O O . SER A 1 359 ? -7.82 18.984 7.445 1 84 359 SER A O 1
ATOM 2879 N N . ASP A 1 360 ? -5.699 19.578 7.93 1 86.62 360 ASP A N 1
ATOM 2880 C CA . ASP A 1 360 ? -5.227 18.203 7.832 1 86.62 360 ASP A CA 1
ATOM 2881 C C . ASP A 1 360 ? -5.809 17.344 8.953 1 86.62 360 ASP A C 1
ATOM 2883 O O . ASP A 1 360 ? -6.148 16.172 8.734 1 86.62 360 ASP A O 1
ATOM 2887 N N . ILE A 1 361 ? -5.902 17.922 10.117 1 91.38 361 ILE A N 1
ATOM 2888 C CA . ILE A 1 361 ? -6.465 17.203 11.258 1 91.38 361 ILE A CA 1
ATOM 2889 C C . ILE A 1 361 ? -7.93 16.875 10.984 1 91.38 361 ILE A C 1
ATOM 2891 O O . ILE A 1 361 ? -8.359 15.727 11.18 1 91.38 361 ILE A O 1
ATOM 2895 N N . LYS A 1 362 ? -8.602 17.828 10.492 1 89.56 362 LYS A N 1
ATOM 2896 C CA . LYS A 1 362 ? -10.023 17.656 10.219 1 89.56 362 LYS A CA 1
ATOM 2897 C C . LYS A 1 362 ? -10.25 16.562 9.172 1 89.56 362 LYS A C 1
ATOM 2899 O O . LYS A 1 362 ? -11.172 15.75 9.297 1 89.56 362 LYS A O 1
ATOM 2904 N N . MET A 1 363 ? -9.414 16.516 8.234 1 86.06 363 MET A N 1
ATOM 2905 C CA . MET A 1 363 ? -9.617 15.617 7.105 1 86.06 363 MET A CA 1
ATOM 2906 C C . MET A 1 363 ?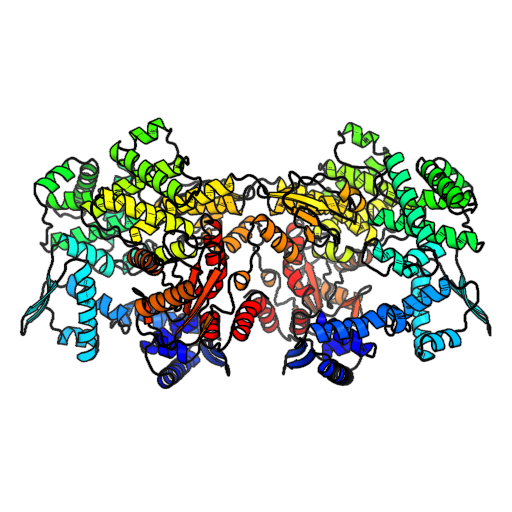 -9.141 14.203 7.445 1 86.06 363 MET A C 1
ATOM 2908 O O . MET A 1 363 ? -9.773 13.219 7.062 1 86.06 363 MET A O 1
ATOM 2912 N N . ASN A 1 364 ? -8.094 14.109 8.164 1 87 364 ASN A N 1
ATOM 2913 C CA . ASN A 1 364 ? -7.465 12.805 8.352 1 87 364 ASN A CA 1
ATOM 2914 C C . ASN A 1 364 ? -7.863 12.18 9.688 1 87 364 ASN A C 1
ATOM 2916 O O . ASN A 1 364 ? -7.766 10.969 9.859 1 87 364 ASN A O 1
ATOM 2920 N N . TYR A 1 365 ? -8.273 13.023 10.602 1 90 365 TYR A N 1
ATOM 2921 C CA . TYR A 1 365 ? -8.703 12.547 11.914 1 90 365 TYR A CA 1
ATOM 2922 C C . TYR A 1 365 ? -10.023 13.18 12.32 1 90 365 TYR A C 1
ATOM 2924 O O . TYR A 1 365 ? -10.125 13.789 13.391 1 90 365 TYR A O 1
ATOM 2932 N N . PRO A 1 366 ? -11.023 12.961 11.539 1 88.25 366 PRO A N 1
ATOM 2933 C CA . PRO A 1 366 ? -12.305 13.617 11.805 1 88.25 366 PRO A CA 1
ATOM 2934 C C . PRO A 1 366 ? -12.906 13.211 13.148 1 88.25 366 PRO A C 1
ATOM 2936 O O . PRO A 1 366 ? -13.484 14.047 13.852 1 88.25 366 PRO A O 1
ATOM 2939 N N . VAL A 1 367 ? -12.75 11.938 13.508 1 89.38 367 VAL A N 1
ATOM 2940 C CA . VAL A 1 367 ? -13.312 11.461 14.766 1 89.38 367 VAL A CA 1
ATOM 2941 C C . VAL A 1 367 ? -12.578 12.117 15.938 1 89.38 367 VAL A C 1
ATOM 2943 O O . VAL A 1 367 ? -13.203 12.539 16.906 1 89.38 367 VAL A O 1
ATOM 2946 N N . ALA A 1 368 ? -11.281 12.156 15.836 1 93.38 368 ALA A N 1
ATOM 2947 C CA . ALA A 1 368 ? -10.5 12.844 16.859 1 93.38 368 ALA A CA 1
ATOM 2948 C C . ALA A 1 368 ? -10.898 14.312 16.969 1 93.38 368 ALA A C 1
ATOM 2950 O O . ALA A 1 368 ? -10.961 14.867 18.062 1 93.38 368 ALA A O 1
ATOM 2951 N N . PHE A 1 369 ? -11.148 14.961 15.898 1 93.12 369 PHE A N 1
ATOM 2952 C CA . PHE A 1 369 ? -11.547 16.359 15.891 1 93.12 369 PHE A CA 1
ATOM 2953 C C . PHE A 1 369 ? -12.898 16.547 16.562 1 93.12 369 PHE A C 1
ATOM 2955 O O . PHE A 1 369 ? -13.102 17.484 17.328 1 93.12 369 PHE A O 1
ATOM 2962 N N . GLU A 1 370 ? -13.828 15.633 16.203 1 91.88 370 GLU A N 1
ATOM 2963 C CA . GLU A 1 370 ? -15.133 15.688 16.859 1 91.88 370 GLU A CA 1
ATOM 2964 C C . GLU A 1 370 ? -14.992 15.547 18.375 1 91.88 370 GLU A C 1
ATOM 2966 O O . GLU A 1 370 ? -15.68 16.219 19.125 1 91.88 370 GLU A O 1
ATOM 2971 N N . ALA A 1 371 ? -14.18 14.648 18.734 1 93.81 371 ALA A N 1
ATOM 2972 C CA . ALA A 1 371 ? -13.898 14.516 20.156 1 93.81 371 ALA A CA 1
ATOM 2973 C C . ALA A 1 371 ? -13.297 15.805 20.719 1 93.81 371 ALA A C 1
ATOM 2975 O O . ALA A 1 371 ? -13.586 16.188 21.859 1 93.81 371 ALA A O 1
ATOM 2976 N N . GLY A 1 372 ? -12.422 16.422 19.953 1 95.62 372 GLY A N 1
ATOM 2977 C CA . GLY A 1 372 ? -11.867 17.703 20.312 1 95.62 372 GLY A CA 1
ATOM 2978 C C . GLY A 1 372 ? -12.93 18.781 20.531 1 95.62 372 GLY A C 1
ATOM 2979 O O . GLY A 1 372 ? -12.797 19.625 21.406 1 95.62 372 GLY A O 1
ATOM 2980 N N . ILE A 1 373 ? -13.93 18.734 19.719 1 93.38 373 ILE A N 1
ATOM 2981 C CA . ILE A 1 373 ? -15.047 19.672 19.859 1 93.38 373 ILE A CA 1
ATOM 2982 C C . ILE A 1 373 ? -15.711 19.469 21.219 1 93.38 373 ILE A C 1
ATOM 2984 O O . ILE A 1 373 ? -15.992 20.453 21.922 1 93.38 373 ILE A O 1
ATOM 2988 N N . ILE A 1 374 ? -15.938 18.266 21.547 1 93.31 374 ILE A N 1
ATOM 2989 C CA . ILE A 1 374 ? -16.531 17.969 22.844 1 93.31 374 ILE A CA 1
ATOM 2990 C C . ILE A 1 374 ? -15.633 18.484 23.969 1 93.31 374 ILE A C 1
ATOM 2992 O O . ILE A 1 374 ? -16.109 19.078 24.938 1 93.31 374 ILE A O 1
ATOM 2996 N N . ALA A 1 375 ? -14.383 18.219 23.812 1 95.56 375 ALA A N 1
ATOM 2997 C CA . ALA A 1 375 ? -13.406 18.734 24.781 1 95.56 375 ALA A CA 1
ATOM 2998 C C . ALA A 1 375 ? -13.477 20.25 24.875 1 95.56 375 ALA A C 1
ATOM 3000 O O . ALA A 1 375 ? -13.414 20.812 25.953 1 95.56 375 ALA A O 1
ATOM 3001 N N . GLY A 1 376 ? -13.539 20.875 23.703 1 93.56 376 GLY A N 1
ATOM 3002 C CA . GLY A 1 376 ? -13.656 22.328 23.641 1 93.56 376 GLY A CA 1
ATOM 3003 C C . GLY A 1 376 ? -14.875 22.859 24.391 1 93.56 376 GLY A C 1
ATOM 3004 O O . GLY A 1 376 ? -14.805 23.891 25.047 1 93.56 376 GLY A O 1
ATOM 3005 N N . LEU A 1 377 ? -15.977 22.156 24.281 1 92.56 377 LEU A N 1
ATOM 3006 C CA . LEU A 1 377 ? -17.203 22.547 24.953 1 92.56 377 LEU A CA 1
ATOM 3007 C C . LEU A 1 377 ? -17.031 22.469 26.469 1 92.56 377 LEU A C 1
ATOM 3009 O O . LEU A 1 377 ? -17.484 23.359 27.203 1 92.56 377 LEU A O 1
ATOM 3013 N N . VAL A 1 378 ? -16.422 21.453 26.922 1 95.12 378 VAL A N 1
ATOM 3014 C CA . VAL A 1 378 ? -16.156 21.312 28.359 1 95.12 378 VAL A CA 1
ATOM 3015 C C . VAL A 1 378 ? -15.219 22.422 28.828 1 95.12 378 VAL A C 1
ATOM 3017 O O . VAL A 1 378 ? -15.438 23.016 29.875 1 95.12 378 VAL A O 1
ATOM 3020 N N . LEU A 1 379 ? -14.219 22.656 28.062 1 93.81 379 LEU A N 1
ATOM 3021 C CA . LEU A 1 379 ? -13.25 23.703 28.375 1 93.81 379 LEU A CA 1
ATOM 3022 C C . LEU A 1 379 ? -13.914 25.062 28.391 1 93.81 379 LEU A C 1
ATOM 3024 O O . LEU A 1 379 ? -13.586 25.922 29.219 1 93.81 379 LEU A O 1
ATOM 3028 N N . GLU A 1 380 ? -14.766 25.281 27.438 1 93.12 380 GLU A N 1
ATOM 3029 C CA . GLU A 1 380 ? -15.508 26.547 27.359 1 93.12 380 GLU A CA 1
ATOM 3030 C C . GLU A 1 380 ? -16.344 26.75 28.625 1 93.12 380 GLU A C 1
ATOM 3032 O O . GLU A 1 380 ? -16.406 27.875 29.156 1 93.12 380 GLU A O 1
ATOM 3037 N N . GLU A 1 381 ? -16.984 25.766 29.031 1 92.56 381 GLU A N 1
ATOM 3038 C CA . GLU A 1 381 ? -17.766 25.844 30.25 1 92.56 381 GLU A CA 1
ATOM 3039 C C . GLU A 1 381 ? -16.891 26.125 31.469 1 92.56 381 GLU A C 1
ATOM 3041 O O . GLU A 1 381 ? -17.281 26.859 32.375 1 92.56 381 GLU A O 1
ATOM 3046 N N . TYR A 1 382 ? -15.797 25.531 31.469 1 91.62 382 TYR A N 1
ATOM 3047 C CA . TYR A 1 382 ? -14.852 25.688 32.562 1 91.62 382 TYR A CA 1
ATOM 3048 C C . TYR A 1 382 ? -14.281 27.094 32.625 1 91.62 382 TYR A C 1
ATOM 3050 O O . TYR A 1 382 ? -14.164 27.703 33.688 1 91.62 382 TYR A O 1
ATOM 3058 N N . MET A 1 383 ? -13.898 27.625 31.484 1 91.12 383 MET A N 1
ATOM 3059 C CA . MET A 1 383 ? -13.18 28.891 31.406 1 91.12 383 MET A CA 1
ATOM 3060 C C . MET A 1 383 ? -14.141 30.062 31.219 1 91.12 383 MET A C 1
ATOM 3062 O O . MET A 1 383 ? -13.789 31.219 31.469 1 91.12 383 MET A O 1
ATOM 3066 N N . GLY A 1 384 ? -15.266 29.797 30.719 1 89.5 384 GLY A N 1
ATOM 3067 C CA . GLY A 1 384 ? -16.234 30.844 30.438 1 89.5 384 GLY A CA 1
ATOM 3068 C C . GLY A 1 384 ? -15.891 31.641 29.188 1 89.5 384 GLY A C 1
ATOM 3069 O O . GLY A 1 384 ? -16.203 32.844 29.094 1 89.5 384 GLY A O 1
ATOM 3070 N N . VAL A 1 385 ? -15.086 31.047 28.312 1 87.38 385 VAL A N 1
ATOM 3071 C CA . VAL A 1 385 ? -14.688 31.719 27.078 1 87.38 385 VAL A CA 1
ATOM 3072 C C . VAL A 1 385 ? -14.922 30.781 25.891 1 87.38 385 VAL A C 1
ATOM 3074 O O . VAL A 1 385 ? -15.039 29.562 26.062 1 87.38 385 VAL A O 1
ATOM 3077 N N . HIS A 1 386 ? -15.062 31.406 24.781 1 87.19 386 HIS A N 1
ATOM 3078 C CA . HIS A 1 386 ? -15.195 30.609 23.562 1 87.19 386 HIS A CA 1
ATOM 3079 C C . HIS A 1 386 ? -13.859 30.016 23.141 1 87.19 386 HIS A C 1
ATOM 3081 O O . HIS A 1 386 ? -12.844 30.719 23.078 1 87.19 386 HIS A O 1
ATOM 3087 N N . ILE A 1 387 ? -13.82 28.75 22.906 1 90.06 387 ILE A N 1
ATOM 3088 C CA . ILE A 1 387 ? -12.609 28.062 22.484 1 90.06 387 ILE A CA 1
ATOM 3089 C C . ILE A 1 387 ? -12.523 28.031 20.969 1 90.06 387 ILE A C 1
ATOM 3091 O O . ILE A 1 387 ? -13.43 27.547 20.297 1 90.06 387 ILE A O 1
ATOM 3095 N N . GLU A 1 388 ? -11.453 28.5 20.422 1 87.94 388 GLU A N 1
ATOM 3096 C CA . GLU A 1 388 ? -11.258 28.594 18.969 1 87.94 388 GLU A CA 1
ATOM 3097 C C . GLU A 1 388 ? -10.938 27.234 18.375 1 87.94 388 GLU A C 1
ATOM 3099 O O . GLU A 1 388 ? -10.43 26.344 19.062 1 87.94 388 GLU A O 1
ATOM 3104 N N . GLU A 1 389 ? -11.156 27.047 17.109 1 90.19 389 GLU A N 1
ATOM 3105 C CA . GLU A 1 389 ? -10.969 25.781 16.422 1 90.19 389 GLU A CA 1
ATOM 3106 C C . GLU A 1 389 ? -9.5 25.359 16.422 1 90.19 389 GLU A C 1
ATOM 3108 O O . GLU A 1 389 ? -9.195 24.156 16.438 1 90.19 389 GLU A O 1
ATOM 3113 N N . GLY A 1 390 ? -8.68 26.391 16.359 1 89.69 390 GLY A N 1
ATOM 3114 C CA . GLY A 1 390 ? -7.262 26.062 16.406 1 89.69 390 GLY A CA 1
ATOM 3115 C C . GLY A 1 390 ? -6.879 25.25 17.641 1 89.69 390 GLY A C 1
ATOM 3116 O O . GLY A 1 390 ? -6.133 24.281 17.531 1 89.69 390 GLY A O 1
ATOM 3117 N N . GLU A 1 391 ? -7.402 25.688 18.734 1 92 391 GLU A N 1
ATOM 3118 C CA . GLU A 1 391 ? -7.145 24.984 19.984 1 92 391 GLU A CA 1
ATOM 3119 C C . GLU A 1 391 ? -7.781 23.594 19.984 1 92 391 GLU A C 1
ATOM 3121 O O . GLU A 1 391 ? -7.18 22.625 20.453 1 92 391 GLU A O 1
ATOM 3126 N N . ILE A 1 392 ? -8.93 23.484 19.406 1 93.69 392 ILE A N 1
ATOM 3127 C CA . ILE A 1 392 ? -9.617 22.219 19.281 1 93.69 392 ILE A CA 1
ATOM 3128 C C . ILE A 1 392 ? -8.766 21.25 18.469 1 93.69 392 ILE A C 1
ATOM 3130 O O . ILE A 1 392 ? -8.672 20.062 18.797 1 93.69 392 ILE A O 1
ATOM 3134 N N . GLY A 1 393 ? -8.188 21.781 17.422 1 93.69 393 GLY A N 1
ATOM 3135 C CA . GLY A 1 393 ? -7.301 20.984 16.594 1 93.69 393 GLY A CA 1
ATOM 3136 C C . GLY A 1 393 ? -6.129 20.406 17.359 1 93.69 393 GLY A C 1
ATOM 3137 O O . GLY A 1 393 ? -5.773 19.234 17.188 1 93.69 393 GLY A O 1
ATOM 3138 N N . TYR A 1 394 ? -5.555 21.156 18.25 1 91.69 394 TYR A N 1
ATOM 3139 C CA . TYR A 1 394 ? -4.418 20.688 19.031 1 91.69 394 TYR A CA 1
ATOM 3140 C C . TYR A 1 394 ? -4.844 19.609 20.016 1 91.69 394 TYR A C 1
ATOM 3142 O O . TYR A 1 394 ? -4.113 18.625 20.234 1 91.69 394 TYR A O 1
ATOM 3150 N N . ILE A 1 395 ? -5.969 19.781 20.562 1 94.38 395 ILE A N 1
ATOM 3151 C CA . ILE A 1 395 ? -6.512 18.766 21.469 1 94.38 395 ILE A CA 1
ATOM 3152 C C . ILE A 1 395 ? -6.754 17.469 20.688 1 94.38 395 ILE A C 1
ATOM 3154 O O . ILE A 1 395 ? -6.457 16.391 21.188 1 94.38 395 ILE A O 1
ATOM 3158 N N . ALA A 1 396 ? -7.242 17.672 19.5 1 95.12 396 ALA A N 1
ATOM 3159 C CA . ALA A 1 396 ? -7.547 16.531 18.641 1 95.12 396 ALA A CA 1
ATOM 3160 C C . ALA A 1 396 ? -6.297 15.703 18.359 1 95.12 396 ALA A C 1
ATOM 3162 O O . ALA A 1 396 ? -6.383 14.484 18.188 1 95.12 396 ALA A O 1
ATOM 3163 N N . LEU A 1 397 ? -5.152 16.297 18.328 1 94.06 397 LEU A N 1
ATOM 3164 C CA . LEU A 1 397 ? -3.906 15.578 18.094 1 94.06 397 LEU A CA 1
ATOM 3165 C C . LEU A 1 397 ? -3.65 14.562 19.203 1 94.06 397 LEU A C 1
ATOM 3167 O O . LEU A 1 397 ? -3.229 13.438 18.938 1 94.06 397 LEU A O 1
ATOM 3171 N N . HIS A 1 398 ? -3.896 14.93 20.453 1 93.94 398 HIS A N 1
ATOM 3172 C CA . HIS A 1 398 ? -3.719 14.031 21.594 1 93.94 398 HIS A CA 1
ATOM 3173 C C . HIS A 1 398 ? -4.715 12.875 21.547 1 93.94 398 HIS A C 1
ATOM 3175 O O . HIS A 1 398 ? -4.363 11.727 21.844 1 93.94 398 HIS A O 1
ATOM 3181 N N . ILE A 1 399 ? -5.879 13.266 21.156 1 95.38 399 ILE A N 1
ATOM 3182 C CA . ILE A 1 399 ? -6.922 12.25 21.062 1 95.38 399 ILE A CA 1
ATOM 3183 C C . ILE A 1 399 ? -6.594 11.289 19.922 1 95.38 399 ILE A C 1
ATOM 3185 O O . ILE A 1 399 ? -6.742 10.07 20.062 1 95.38 399 ILE A O 1
ATOM 3189 N N . GLY A 1 400 ? -6.207 11.867 18.812 1 94 400 GLY A N 1
ATOM 3190 C CA . GLY A 1 400 ? -5.785 11.039 17.688 1 94 400 GLY A CA 1
ATOM 3191 C C . GLY A 1 400 ? -4.684 10.055 18.047 1 94 400 GLY A C 1
ATOM 3192 O O . GLY A 1 400 ? -4.727 8.891 17.656 1 94 400 GLY A O 1
ATOM 3193 N N . ALA A 1 401 ? -3.699 10.484 18.781 1 92.69 401 ALA A N 1
ATOM 3194 C CA . ALA A 1 401 ? -2.602 9.625 19.234 1 92.69 401 ALA A CA 1
ATOM 3195 C C . ALA A 1 401 ? -3.117 8.477 20.094 1 92.69 401 ALA A C 1
ATOM 3197 O O . ALA A 1 401 ? -2.648 7.344 19.969 1 92.69 401 ALA A O 1
ATOM 3198 N N . ALA A 1 402 ? -4.023 8.789 20.969 1 93.75 402 ALA A N 1
ATOM 3199 C CA . ALA A 1 402 ? -4.609 7.762 21.828 1 93.75 402 ALA A CA 1
ATOM 3200 C C . ALA A 1 402 ? -5.363 6.719 21 1 93.75 402 ALA A C 1
ATOM 3202 O O . ALA A 1 402 ? -5.301 5.523 21.297 1 93.75 402 ALA A O 1
ATOM 3203 N N . MET A 1 403 ? -6.055 7.211 20.047 1 91.31 403 MET A N 1
ATOM 3204 C CA . MET A 1 403 ? -6.785 6.305 19.156 1 91.31 403 MET A CA 1
ATOM 3205 C C . MET A 1 403 ? -5.828 5.383 18.422 1 91.31 403 MET A C 1
ATOM 3207 O O . MET A 1 403 ? -6.086 4.184 18.281 1 91.31 403 MET A O 1
ATOM 3211 N N . GLU A 1 404 ? -4.801 5.926 17.891 1 88.62 404 GLU A N 1
ATOM 3212 C CA . GLU A 1 404 ? -3.795 5.121 17.203 1 88.62 404 GLU A CA 1
ATOM 3213 C C . GLU A 1 404 ? -3.16 4.105 18.156 1 88.62 404 GLU A C 1
ATOM 3215 O O . GLU A 1 404 ? -2.865 2.979 17.75 1 88.62 404 GLU A O 1
ATOM 3220 N N . ARG A 1 405 ? -2.918 4.555 19.375 1 88.25 405 ARG A N 1
ATOM 3221 C CA . ARG A 1 405 ? -2.348 3.666 20.375 1 88.25 405 ARG A CA 1
ATOM 3222 C C . ARG A 1 405 ? -3.281 2.498 20.672 1 88.25 405 ARG A C 1
ATOM 3224 O O . ARG A 1 405 ? -2.834 1.358 20.812 1 88.25 405 ARG A O 1
ATOM 3231 N N . LYS A 1 406 ? -4.516 2.799 20.797 1 87 406 LYS A N 1
ATOM 3232 C CA . LYS A 1 406 ? -5.508 1.749 21 1 87 406 LYS A CA 1
ATOM 3233 C C . LYS A 1 406 ? -5.512 0.75 19.859 1 87 406 LYS A C 1
ATOM 3235 O O . LYS A 1 406 ? -5.586 -0.46 20.078 1 87 406 LYS A O 1
ATOM 3240 N N . LYS A 1 407 ? -5.457 1.268 18.641 1 80.69 407 LYS A N 1
ATOM 3241 C CA . LYS A 1 407 ? -5.414 0.421 17.453 1 80.69 407 LYS A CA 1
ATOM 3242 C C . LYS A 1 407 ? -4.195 -0.499 17.484 1 80.69 407 LYS A C 1
ATOM 3244 O O . LYS A 1 407 ? -4.285 -1.662 17.078 1 80.69 407 LYS A O 1
ATOM 3249 N N . ALA A 1 408 ? -3.145 0.042 17.844 1 76 408 ALA A N 1
ATOM 3250 C CA . ALA A 1 408 ? -1.897 -0.715 17.891 1 76 408 ALA A CA 1
ATOM 3251 C C . ALA A 1 408 ? -1.991 -1.859 18.891 1 76 408 ALA A C 1
ATOM 3253 O O . ALA A 1 408 ? -1.324 -2.885 18.734 1 76 408 ALA A O 1
ATOM 3254 N N . HIS A 1 409 ? -2.941 -1.724 19.859 1 74.75 409 HIS A N 1
ATOM 3255 C CA . HIS A 1 409 ? -3.031 -2.721 20.906 1 74.75 409 HIS A CA 1
ATOM 3256 C C . HIS A 1 409 ? -4.227 -3.643 20.703 1 74.75 409 HIS A C 1
ATOM 3258 O O . HIS A 1 409 ? -4.488 -4.527 21.516 1 74.75 409 HIS A O 1
ATOM 3264 N N . SER A 1 410 ? -5.168 -3.381 19.766 1 72.31 410 SER A N 1
ATOM 3265 C CA . SER A 1 410 ? -6.363 -4.184 19.516 1 72.31 410 SER A CA 1
ATOM 3266 C C . SER A 1 410 ? -6.004 -5.562 18.984 1 72.31 410 SER A C 1
ATOM 3268 O O . SER A 1 410 ? -6.883 -6.406 18.781 1 72.31 410 SER A O 1
ATOM 3270 N N . GLY A 1 411 ? -4.934 -6.098 19.203 1 72.44 411 GLY A N 1
ATOM 3271 C CA . GLY A 1 411 ? -4.52 -7.422 18.766 1 72.44 411 GLY A CA 1
ATOM 3272 C C . GLY A 1 411 ? -4.633 -7.617 17.266 1 72.44 411 GLY A C 1
ATOM 3273 O O . GLY A 1 411 ? -5.328 -6.859 16.594 1 72.44 411 GLY A O 1
ATOM 3274 N N . PRO A 1 412 ? -4.129 -8.57 16.625 1 80.62 412 PRO A N 1
ATOM 3275 C CA . PRO A 1 412 ? -4.09 -8.805 15.18 1 80.62 412 PRO A CA 1
ATOM 3276 C C . PRO A 1 412 ? -5.387 -9.414 14.641 1 80.62 412 PRO A C 1
ATOM 3278 O O . PRO A 1 412 ? -6.117 -10.07 15.391 1 80.62 412 PRO A O 1
ATOM 3281 N N . LYS A 1 413 ? -5.875 -8.969 13.508 1 86.69 413 LYS A N 1
ATOM 3282 C CA . LYS A 1 413 ? -6.879 -9.758 12.797 1 86.69 413 LYS A CA 1
ATOM 3283 C C . LYS A 1 413 ? -6.398 -11.188 12.578 1 86.69 413 LYS A C 1
ATOM 3285 O O . LYS A 1 413 ? -5.195 -11.445 12.492 1 86.69 413 LYS A O 1
ATOM 3290 N N . ARG A 1 414 ? -7.383 -12.109 12.656 1 92.06 414 ARG A N 1
ATOM 3291 C CA . ARG A 1 414 ? -7.035 -13.523 12.523 1 92.06 414 ARG A CA 1
ATOM 3292 C C . ARG A 1 414 ? -7.605 -14.109 11.234 1 92.06 414 ARG A C 1
ATOM 3294 O O . ARG A 1 414 ? -8.789 -13.93 10.938 1 92.06 414 ARG A O 1
ATOM 3301 N N . CYS A 1 415 ? -6.742 -14.719 10.453 1 93.81 415 CYS A N 1
ATOM 3302 C CA . CYS A 1 415 ? -7.242 -15.312 9.219 1 93.81 415 CYS A CA 1
ATOM 3303 C C . CYS A 1 415 ? -6.762 -16.75 9.078 1 93.81 415 CYS A C 1
ATOM 3305 O O . CYS A 1 415 ? -5.836 -17.172 9.773 1 93.81 415 CYS A O 1
ATOM 3307 N N . MET A 1 416 ? -7.473 -17.578 8.289 1 94.62 416 MET A N 1
ATOM 3308 C CA . MET A 1 416 ? -7.105 -18.922 7.879 1 94.62 416 MET A CA 1
ATOM 3309 C C . MET A 1 416 ? -6.812 -18.969 6.383 1 94.62 416 MET A C 1
ATOM 3311 O O . MET A 1 416 ? -7.496 -18.328 5.59 1 94.62 416 MET A O 1
ATOM 3315 N N . VAL A 1 417 ? -5.75 -19.703 6.012 1 94.5 417 VAL A N 1
ATOM 3316 C CA . VAL A 1 417 ? -5.383 -19.812 4.605 1 94.5 417 VAL A CA 1
ATOM 3317 C C . VAL A 1 417 ? -5.875 -21.156 4.047 1 94.5 417 VAL A C 1
ATOM 3319 O O . VAL A 1 417 ? -5.586 -22.219 4.605 1 94.5 417 VAL A O 1
ATOM 3322 N N . VAL A 1 418 ? -6.652 -21.078 3.059 1 92.62 418 VAL A N 1
ATOM 3323 C CA . VAL A 1 418 ? -7.082 -22.25 2.32 1 92.62 418 VAL A CA 1
ATOM 3324 C C . VAL A 1 418 ? -6.305 -22.359 1.01 1 92.62 418 VAL A C 1
ATOM 3326 O O . VAL A 1 418 ? -6.473 -21.531 0.115 1 92.62 418 VAL A O 1
ATOM 3329 N N . CYS A 1 419 ? -5.461 -23.344 0.942 1 89.06 419 CYS A N 1
ATOM 3330 C CA . CYS A 1 419 ? -4.594 -23.5 -0.221 1 89.06 419 CYS A CA 1
ATOM 3331 C C . CYS A 1 419 ? -4.793 -24.859 -0.869 1 89.06 419 CYS A C 1
ATOM 3333 O O . CYS A 1 419 ? -4.746 -25.891 -0.189 1 89.06 419 CYS A O 1
ATOM 3335 N N . ALA A 1 420 ? -4.922 -24.812 -2.162 1 83.5 420 ALA A N 1
ATOM 3336 C CA . ALA A 1 420 ? -5.234 -26.047 -2.881 1 83.5 420 ALA A CA 1
ATOM 3337 C C . ALA A 1 420 ? -3.965 -26.719 -3.396 1 83.5 420 ALA A C 1
ATOM 3339 O O . ALA A 1 420 ? -3.953 -27.938 -3.648 1 83.5 420 ALA A O 1
ATOM 3340 N N . SER A 1 421 ? -2.873 -26.031 -3.609 1 80.62 421 SER A N 1
ATOM 3341 C CA . SER A 1 421 ? -1.73 -26.516 -4.387 1 80.62 421 SER A CA 1
ATOM 3342 C C . SER A 1 421 ? -0.759 -27.297 -3.514 1 80.62 421 SER A C 1
ATOM 3344 O O . SER A 1 421 ? 0.123 -27.984 -4.027 1 80.62 421 SER A O 1
ATOM 3346 N N . GLY A 1 422 ? -0.823 -27.156 -2.152 1 83.38 422 GLY A N 1
ATOM 3347 C CA . GLY A 1 422 ? 0.04 -27.984 -1.332 1 83.38 422 GLY A CA 1
ATOM 3348 C C . GLY A 1 422 ? 0.682 -27.234 -0.183 1 83.38 422 GLY A C 1
ATOM 3349 O O . GLY A 1 422 ? 0.446 -26.031 -0.011 1 83.38 422 GLY A O 1
ATOM 3350 N N . ALA A 1 423 ? 1.543 -27.984 0.517 1 81.19 423 ALA A N 1
ATOM 3351 C CA . ALA A 1 423 ? 2.127 -27.484 1.76 1 81.19 423 ALA A CA 1
ATOM 3352 C C . ALA A 1 423 ? 3.143 -26.391 1.485 1 81.19 423 ALA A C 1
ATOM 3354 O O . ALA A 1 423 ? 3.203 -25.391 2.215 1 81.19 423 ALA A O 1
ATOM 3355 N N . GLY A 1 424 ? 3.963 -26.594 0.435 1 85.94 424 GLY A N 1
ATOM 3356 C CA . GLY A 1 424 ? 4.945 -25.562 0.105 1 85.94 424 GLY A CA 1
ATOM 3357 C C . GLY A 1 424 ? 4.324 -24.219 -0.205 1 85.94 424 GLY A C 1
ATOM 3358 O O . GLY A 1 424 ? 4.773 -23.188 0.303 1 85.94 424 GLY A O 1
ATOM 3359 N N . SER A 1 425 ? 3.328 -24.234 -0.997 1 89.19 425 SER A N 1
ATOM 3360 C CA . SER A 1 425 ? 2.613 -23.016 -1.354 1 89.19 425 SER A CA 1
ATOM 3361 C C . SER A 1 425 ? 1.912 -22.406 -0.142 1 89.19 425 SER A C 1
ATOM 3363 O O . SER A 1 425 ? 1.903 -21.188 0.033 1 89.19 425 SER A O 1
ATOM 3365 N N . ALA A 1 426 ? 1.356 -23.266 0.625 1 88.94 426 ALA A N 1
ATOM 3366 C CA . ALA A 1 426 ? 0.657 -22.812 1.821 1 88.94 426 ALA A CA 1
ATOM 3367 C C . ALA A 1 426 ? 1.612 -22.094 2.773 1 88.94 426 ALA A C 1
ATOM 3369 O O . ALA A 1 426 ? 1.28 -21.047 3.32 1 88.94 426 ALA A O 1
ATOM 3370 N N . GLN A 1 427 ? 2.738 -22.703 2.918 1 88.81 427 GLN A N 1
ATOM 3371 C CA . GLN A 1 427 ? 3.734 -22.094 3.799 1 88.81 427 GLN A CA 1
ATOM 3372 C C . GLN A 1 427 ? 4.223 -20.766 3.248 1 88.81 427 GLN A C 1
ATOM 3374 O O . GLN A 1 427 ? 4.465 -19.828 4.008 1 88.81 427 GLN A O 1
ATOM 3379 N N . LEU A 1 428 ? 4.395 -20.766 1.962 1 91.31 428 LEU A N 1
ATOM 3380 C CA . LEU A 1 428 ? 4.82 -19.516 1.34 1 91.31 428 LEU A CA 1
ATOM 3381 C C . LEU A 1 428 ? 3.82 -18.406 1.621 1 91.31 428 LEU A C 1
ATOM 3383 O O . LEU A 1 428 ? 4.211 -17.297 2.018 1 91.31 428 LEU A O 1
ATOM 3387 N N . ILE A 1 429 ? 2.562 -18.672 1.459 1 92.88 429 ILE A N 1
ATOM 3388 C CA . ILE A 1 429 ? 1.52 -17.672 1.718 1 92.88 429 ILE A CA 1
ATOM 3389 C C . ILE A 1 429 ? 1.529 -17.297 3.195 1 92.88 429 ILE A C 1
ATOM 3391 O O . ILE A 1 429 ? 1.467 -16.109 3.535 1 92.88 429 ILE A O 1
ATOM 3395 N N . PHE A 1 430 ? 1.632 -18.328 3.998 1 91.69 430 PHE A N 1
ATOM 3396 C CA . PHE A 1 430 ? 1.622 -18.125 5.445 1 91.69 430 PHE A CA 1
ATOM 3397 C C . PHE A 1 430 ? 2.699 -17.141 5.867 1 91.69 430 PHE A C 1
ATOM 3399 O O . PHE A 1 430 ? 2.404 -16.125 6.504 1 91.69 430 PHE A O 1
ATOM 3406 N N . TYR A 1 431 ? 3.861 -17.391 5.426 1 88.44 431 TYR A N 1
ATOM 3407 C CA . TYR A 1 431 ? 4.977 -16.562 5.883 1 88.44 431 TYR A CA 1
ATOM 3408 C C . TYR A 1 431 ? 5.012 -15.234 5.148 1 88.44 431 TYR A C 1
ATOM 3410 O O . TYR A 1 431 ? 5.465 -14.227 5.695 1 88.44 431 TYR A O 1
ATOM 3418 N N . LYS A 1 432 ? 4.582 -15.25 3.889 1 91.44 432 LYS A N 1
ATOM 3419 C CA . LYS A 1 432 ? 4.465 -13.977 3.182 1 91.44 432 LYS A CA 1
ATOM 3420 C C . LYS A 1 432 ? 3.516 -13.031 3.908 1 91.44 432 LYS A C 1
ATOM 3422 O O . LYS A 1 432 ? 3.805 -11.836 4.047 1 91.44 432 LYS A O 1
ATOM 3427 N N . LEU A 1 433 ? 2.41 -13.516 4.402 1 91.25 433 LEU A N 1
ATOM 3428 C CA . LEU A 1 433 ? 1.448 -12.711 5.152 1 91.25 433 LEU A CA 1
ATOM 3429 C C . LEU A 1 433 ? 2.043 -12.242 6.477 1 91.25 433 LEU A C 1
ATOM 3431 O O . LEU A 1 433 ? 1.845 -11.094 6.883 1 91.25 433 LEU A O 1
ATOM 3435 N N . GLN A 1 434 ? 2.787 -13.125 7.055 1 86.62 434 GLN A N 1
ATOM 3436 C CA . GLN A 1 434 ? 3.434 -12.766 8.312 1 86.62 434 GLN A CA 1
ATOM 3437 C C . GLN A 1 434 ? 4.461 -11.656 8.117 1 86.62 434 GLN A C 1
ATOM 3439 O O . GLN A 1 434 ? 4.539 -10.727 8.914 1 86.62 434 GLN A O 1
ATOM 3444 N N . SER A 1 435 ? 5.215 -11.844 7.102 1 84.12 435 SER A N 1
ATOM 3445 C CA . SER A 1 435 ? 6.258 -10.859 6.84 1 84.12 435 SER A CA 1
ATOM 3446 C C . SER A 1 435 ? 5.66 -9.516 6.418 1 84.12 435 SER A C 1
ATOM 3448 O O . SER A 1 435 ? 6.199 -8.461 6.754 1 84.12 435 SER A O 1
ATOM 3450 N N . GLN A 1 436 ? 4.57 -9.531 5.73 1 83.12 436 GLN A N 1
ATOM 3451 C CA . GLN A 1 436 ? 3.951 -8.328 5.188 1 83.12 436 GLN A CA 1
ATOM 3452 C C . GLN A 1 436 ? 3.174 -7.578 6.262 1 83.12 436 GLN A C 1
ATOM 3454 O O . GLN A 1 436 ? 3.182 -6.344 6.297 1 83.12 436 GLN A O 1
ATOM 3459 N N . PHE A 1 437 ? 2.51 -8.266 7.168 1 84.56 437 PHE A N 1
ATOM 3460 C CA . PHE A 1 437 ? 1.559 -7.609 8.062 1 84.56 437 PHE A CA 1
ATOM 3461 C C . PHE A 1 437 ? 2.051 -7.652 9.5 1 84.56 437 PHE A C 1
ATOM 3463 O O . PHE A 1 437 ? 1.551 -6.918 10.352 1 84.56 437 PHE A O 1
ATOM 3470 N N . GLY A 1 438 ? 3.006 -8.508 9.734 1 79.38 438 GLY A N 1
ATOM 3471 C CA . GLY A 1 438 ? 3.555 -8.602 11.078 1 79.38 438 GLY A CA 1
ATOM 3472 C C . GLY A 1 438 ? 2.502 -8.883 12.133 1 79.38 438 GLY A C 1
ATOM 3473 O O . GLY A 1 438 ? 1.71 -9.812 12 1 79.38 438 GLY A O 1
ATOM 3474 N N . ASN A 1 439 ? 2.379 -8.062 13.109 1 78.56 439 ASN A N 1
ATOM 3475 C CA . ASN A 1 439 ? 1.482 -8.297 14.234 1 78.56 439 ASN A CA 1
ATOM 3476 C C . ASN A 1 439 ? 0.065 -7.82 13.93 1 78.56 439 ASN A C 1
ATOM 3478 O O . ASN A 1 439 ? -0.841 -7.992 14.75 1 78.56 439 ASN A O 1
ATOM 3482 N N . ARG A 1 440 ? -0.141 -7.309 12.836 1 81.69 440 ARG A N 1
ATOM 3483 C CA . ARG A 1 440 ? -1.478 -6.855 12.461 1 81.69 440 ARG A CA 1
ATOM 3484 C C . ARG A 1 440 ? -2.34 -8.023 12 1 81.69 440 ARG A C 1
ATOM 3486 O O . ARG A 1 440 ? -3.564 -7.91 11.93 1 81.69 440 ARG A O 1
ATOM 3493 N N . LEU A 1 441 ? -1.664 -9.031 11.648 1 88.25 441 LEU A N 1
ATOM 3494 C CA . LEU A 1 441 ? -2.371 -10.195 11.133 1 88.25 441 LEU A CA 1
ATOM 3495 C C . LEU A 1 441 ? -1.801 -11.477 11.727 1 88.25 441 LEU A C 1
ATOM 3497 O O . LEU A 1 441 ? -0.585 -11.688 11.711 1 88.25 441 LEU A O 1
ATOM 3501 N N . GLU A 1 442 ? -2.662 -12.211 12.352 1 91.12 442 GLU A N 1
ATOM 3502 C CA . GLU A 1 442 ? -2.289 -13.547 12.812 1 91.12 442 GLU A CA 1
ATOM 3503 C C . GLU A 1 442 ? -2.865 -14.625 11.906 1 91.12 442 GLU A C 1
ATOM 3505 O O . GLU A 1 442 ? -4.082 -14.789 11.812 1 91.12 442 GLU A O 1
ATOM 3510 N N . VAL A 1 443 ? -2.014 -15.289 11.227 1 92.69 443 VAL A N 1
ATOM 3511 C CA . VAL A 1 443 ? -2.451 -16.453 10.453 1 92.69 443 VAL A CA 1
ATOM 3512 C C . VAL A 1 443 ? -2.568 -17.672 11.367 1 92.69 443 VAL A C 1
ATOM 3514 O O . VAL A 1 443 ? -1.558 -18.203 11.828 1 92.69 443 VAL A O 1
ATOM 3517 N N . VAL A 1 444 ? -3.758 -18.078 11.625 1 91.44 444 VAL A N 1
ATOM 3518 C CA . VAL A 1 444 ? -4.031 -19.141 12.586 1 91.44 444 VAL A CA 1
ATOM 3519 C C . VAL A 1 444 ? -3.5 -20.469 12.047 1 91.44 444 VAL A C 1
ATOM 3521 O O . VAL A 1 444 ? -3.053 -21.312 12.82 1 91.44 444 VAL A O 1
ATOM 3524 N N . GLY A 1 445 ? -3.617 -20.656 10.695 1 90.75 445 GLY A N 1
ATOM 3525 C CA . GLY A 1 445 ? -3.148 -21.875 10.07 1 90.75 445 GLY A CA 1
ATOM 3526 C C . GLY A 1 445 ? -3.506 -21.984 8.602 1 90.75 445 GLY A C 1
ATOM 3527 O O . GLY A 1 445 ? -3.979 -21 8 1 90.75 445 GLY A O 1
ATOM 3528 N N . THR A 1 446 ? -3.117 -23.094 8.055 1 90.94 446 THR A N 1
ATOM 3529 C CA . THR A 1 446 ? -3.457 -23.422 6.676 1 90.94 446 THR A CA 1
ATOM 3530 C C . THR A 1 446 ? -4.277 -24.703 6.605 1 90.94 446 THR A C 1
ATOM 3532 O O . THR A 1 446 ? -4.176 -25.562 7.488 1 90.94 446 THR A O 1
ATOM 3535 N N . THR A 1 447 ? -5.16 -24.766 5.617 1 89.44 447 THR A N 1
ATOM 3536 C CA . THR A 1 447 ? -5.961 -25.969 5.453 1 89.44 447 THR A CA 1
ATOM 3537 C C . THR A 1 447 ? -6.285 -26.203 3.98 1 89.44 447 THR A C 1
ATOM 3539 O O . THR A 1 447 ? -6.121 -25.312 3.15 1 89.44 447 THR A O 1
ATOM 3542 N N . GLU A 1 448 ? -6.59 -27.469 3.713 1 88.31 448 GLU A N 1
ATOM 3543 C CA . GLU A 1 448 ? -7.098 -27.812 2.393 1 88.31 448 GLU A CA 1
ATOM 3544 C C . GLU A 1 448 ? -8.586 -27.5 2.27 1 88.31 448 GLU A C 1
ATOM 3546 O O . GLU A 1 448 ? -9.305 -27.453 3.273 1 88.31 448 GLU A O 1
ATOM 3551 N N . TYR A 1 449 ? -9.016 -27.328 1.092 1 86.56 449 TYR A N 1
ATOM 3552 C CA . TYR A 1 449 ? -10.414 -26.984 0.847 1 86.56 449 TYR A CA 1
ATOM 3553 C C . TYR A 1 449 ? -11.344 -28.078 1.351 1 86.56 449 TYR A C 1
ATOM 3555 O O . TYR A 1 449 ? -12.383 -27.781 1.947 1 86.56 449 TYR A O 1
ATOM 3563 N N . TYR A 1 450 ? -10.969 -29.359 1.116 1 83.56 450 TYR A N 1
ATOM 3564 C CA . TYR A 1 450 ? -11.867 -30.453 1.435 1 83.56 450 TYR A CA 1
ATOM 3565 C C . TYR A 1 450 ? -11.992 -30.641 2.943 1 83.56 450 TYR A C 1
ATOM 3567 O O . TYR A 1 450 ? -12.906 -31.328 3.418 1 83.56 450 TYR A O 1
ATOM 3575 N N . LYS A 1 451 ? -11.141 -29.969 3.738 1 86.56 451 LYS A N 1
ATOM 3576 C CA . LYS A 1 451 ? -11.195 -30.047 5.195 1 86.56 451 LYS A CA 1
ATOM 3577 C C . LYS A 1 451 ? -11.836 -28.797 5.785 1 86.56 451 LYS A C 1
ATOM 3579 O O . LYS A 1 451 ? -11.93 -28.656 7.004 1 86.56 451 LYS A O 1
ATOM 3584 N N . LEU A 1 452 ? -12.25 -27.844 4.961 1 88.06 452 LEU A N 1
ATOM 3585 C CA . LEU A 1 452 ? -12.719 -26.531 5.383 1 88.06 452 LEU A CA 1
ATOM 3586 C C . LEU A 1 452 ? -13.945 -26.656 6.281 1 88.06 452 LEU A C 1
ATOM 3588 O O . LEU A 1 452 ? -14.102 -25.875 7.23 1 88.06 452 LEU A O 1
ATOM 3592 N N . SER A 1 453 ? -14.742 -27.672 6.02 1 84.62 453 SER A N 1
ATOM 3593 C CA . SER A 1 453 ? -15.984 -27.844 6.77 1 84.62 453 SER A CA 1
ATOM 3594 C C . SER A 1 453 ? -15.703 -28.312 8.195 1 84.62 453 SER A C 1
ATOM 3596 O O . SER A 1 453 ? -16.562 -28.188 9.07 1 84.62 453 SER A O 1
ATOM 3598 N N . GLN A 1 454 ? -14.523 -28.766 8.445 1 85 454 GLN A N 1
ATOM 3599 C CA . GLN A 1 454 ? -14.172 -29.312 9.75 1 85 454 GLN A CA 1
ATOM 3600 C C . GLN A 1 454 ? -13.547 -28.25 10.641 1 85 454 GLN A C 1
ATOM 3602 O O . GLN A 1 454 ? -13.336 -28.469 11.836 1 85 454 GLN A O 1
ATOM 3607 N N . ILE A 1 455 ? -13.359 -27.047 10.117 1 87 455 ILE A N 1
ATOM 3608 C CA . ILE A 1 455 ? -12.641 -26.031 10.875 1 87 455 ILE A CA 1
ATOM 3609 C C . ILE A 1 455 ? -13.641 -25.125 11.586 1 87 455 ILE A C 1
ATOM 3611 O O . ILE A 1 455 ? -14.727 -24.859 11.062 1 87 455 ILE A O 1
ATOM 3615 N N . SER A 1 456 ? -13.242 -24.703 12.781 1 89.12 456 SER A N 1
ATOM 3616 C CA . SER A 1 456 ? -14.039 -23.734 13.531 1 89.12 456 SER A CA 1
ATOM 3617 C C . SER A 1 456 ? -13.727 -22.297 13.086 1 89.12 456 SER A C 1
ATOM 3619 O O . SER A 1 456 ? -12.555 -21.922 13 1 89.12 456 SER A O 1
ATOM 3621 N N . PHE A 1 457 ? -14.805 -21.547 12.898 1 89.5 457 PHE A N 1
ATOM 3622 C CA . PHE A 1 457 ? -14.633 -20.172 12.43 1 89.5 457 PHE A CA 1
ATOM 3623 C C . PHE A 1 457 ? -14.727 -19.188 13.586 1 89.5 457 PHE A C 1
ATOM 3625 O O . PHE A 1 457 ? -14.672 -17.969 13.383 1 89.5 457 PHE A O 1
ATOM 3632 N N . ALA A 1 458 ? -14.922 -19.594 14.836 1 86.5 458 ALA A N 1
ATOM 3633 C CA . ALA A 1 458 ? -15.188 -18.75 16 1 86.5 458 ALA A CA 1
ATOM 3634 C C . ALA A 1 458 ? -14.086 -17.719 16.188 1 86.5 458 ALA A C 1
ATOM 3636 O O . ALA A 1 458 ? -14.367 -16.562 16.562 1 86.5 458 ALA A O 1
ATOM 3637 N N . ASN A 1 459 ? -12.891 -18 15.906 1 87.81 459 ASN A N 1
ATOM 3638 C CA . ASN A 1 459 ? -11.789 -17.078 16.141 1 87.81 459 ASN A CA 1
ATOM 3639 C C . ASN A 1 459 ? -11.094 -16.672 14.844 1 87.81 459 ASN A C 1
ATOM 3641 O O . ASN A 1 459 ? -9.883 -16.453 14.828 1 87.81 459 ASN A O 1
ATOM 3645 N N . ILE A 1 460 ? -11.859 -16.641 13.797 1 91.75 460 ILE A N 1
ATOM 3646 C CA . ILE A 1 460 ? -11.312 -16.281 12.492 1 91.75 460 ILE A CA 1
ATOM 3647 C C . ILE A 1 460 ? -12.078 -15.086 11.93 1 91.75 460 ILE A C 1
ATOM 3649 O O . ILE A 1 460 ? -13.312 -15.086 11.914 1 91.75 460 ILE A O 1
ATOM 3653 N N . ASP A 1 461 ? -11.375 -14.062 11.555 1 89.88 461 ASP A N 1
ATOM 3654 C CA . ASP A 1 461 ? -12.008 -12.859 11.031 1 89.88 461 ASP A CA 1
ATOM 3655 C C . ASP A 1 461 ? -12.289 -12.984 9.539 1 89.88 461 ASP A C 1
ATOM 3657 O O . ASP A 1 461 ? -13.281 -12.453 9.039 1 89.88 461 ASP A O 1
ATOM 3661 N N . PHE A 1 462 ? -11.43 -13.641 8.828 1 92.5 462 PHE A N 1
ATOM 3662 C CA . PHE A 1 462 ? -11.648 -13.867 7.398 1 92.5 462 PHE A CA 1
ATOM 3663 C C . PHE A 1 462 ? -10.781 -15.008 6.891 1 92.5 462 PHE A C 1
ATOM 3665 O O . PHE A 1 462 ? -9.898 -15.484 7.605 1 92.5 462 PHE A O 1
ATOM 3672 N N . ILE A 1 463 ? -11.07 -15.492 5.66 1 94.38 463 ILE A N 1
ATOM 3673 C CA . ILE A 1 463 ? -10.344 -16.594 5.031 1 94.38 463 ILE A CA 1
ATOM 3674 C C . ILE A 1 463 ? -9.586 -16.078 3.809 1 94.38 463 ILE A C 1
ATOM 3676 O O . ILE A 1 463 ? -10.117 -15.281 3.037 1 94.38 463 ILE A O 1
ATOM 3680 N N . VAL A 1 464 ? -8.367 -16.469 3.703 1 94.81 464 VAL A N 1
ATOM 3681 C CA . VAL A 1 464 ? -7.594 -16.25 2.484 1 94.81 464 VAL A CA 1
ATOM 3682 C C . VAL A 1 464 ? -7.543 -17.547 1.667 1 94.81 464 VAL A C 1
ATOM 3684 O O . VAL A 1 464 ? -6.961 -18.531 2.105 1 94.81 464 VAL A O 1
ATOM 3687 N N . SER A 1 465 ? -8.156 -17.547 0.488 1 93.94 465 SER A N 1
ATOM 3688 C CA . SER A 1 465 ? -8.273 -18.781 -0.27 1 93.94 465 SER A CA 1
ATOM 3689 C C . SER A 1 465 ? -7.645 -18.656 -1.653 1 93.94 465 SER A C 1
ATOM 3691 O O . SER A 1 465 ? -7.812 -17.625 -2.318 1 93.94 465 SER A O 1
ATOM 3693 N N . THR A 1 466 ? -6.926 -19.672 -2.08 1 91.38 466 THR A N 1
ATOM 3694 C CA . THR A 1 466 ? -6.328 -19.672 -3.41 1 91.38 466 THR A CA 1
ATOM 3695 C C . THR A 1 466 ? -7.324 -20.172 -4.453 1 91.38 466 THR A C 1
ATOM 3697 O O . THR A 1 466 ? -7.039 -20.172 -5.648 1 91.38 466 THR A O 1
ATOM 3700 N N . ILE A 1 467 ? -8.5 -20.641 -3.963 1 86 467 ILE A N 1
ATOM 3701 C CA . ILE A 1 467 ? -9.531 -21.125 -4.863 1 86 467 ILE A CA 1
ATOM 3702 C C . ILE A 1 467 ? -10.875 -20.5 -4.5 1 86 467 ILE A C 1
ATOM 3704 O O . ILE A 1 467 ? -11.07 -20.062 -3.363 1 86 467 ILE A O 1
ATOM 3708 N N . PRO A 1 468 ? -11.773 -20.406 -5.484 1 85.81 468 PRO A N 1
ATOM 3709 C CA . PRO A 1 468 ? -13.109 -19.906 -5.152 1 85.81 468 PRO A CA 1
ATOM 3710 C C . PRO A 1 468 ? -13.875 -20.844 -4.219 1 85.81 468 PRO A C 1
ATOM 3712 O O . PRO A 1 468 ? -13.812 -22.062 -4.375 1 85.81 468 PRO A O 1
ATOM 3715 N N . ILE A 1 469 ? -14.422 -20.312 -3.254 1 86 469 ILE A N 1
ATOM 3716 C CA . ILE A 1 469 ? -15.258 -21.062 -2.322 1 86 469 ILE A CA 1
ATOM 3717 C C . ILE A 1 469 ? -16.734 -20.734 -2.562 1 86 469 ILE A C 1
ATOM 3719 O O . ILE A 1 469 ? -17.156 -19.594 -2.338 1 86 469 ILE A O 1
ATOM 3723 N N . ALA A 1 470 ? -17.453 -21.594 -3.082 1 74.62 470 ALA A N 1
ATOM 3724 C CA . ALA A 1 470 ? -18.844 -21.391 -3.471 1 74.62 470 ALA A CA 1
ATOM 3725 C C . ALA A 1 470 ? -19.766 -21.359 -2.248 1 74.62 470 ALA A C 1
ATOM 3727 O O . ALA A 1 470 ? -20.766 -20.656 -2.24 1 74.62 470 ALA A O 1
ATOM 3728 N N . GLU A 1 471 ? -19.422 -22.031 -1.268 1 81.06 471 GLU A N 1
ATOM 3729 C CA . GLU A 1 471 ? -20.25 -22.125 -0.066 1 81.06 471 GLU A CA 1
ATOM 3730 C C . GLU A 1 471 ? -20.219 -20.812 0.714 1 81.06 471 GLU A C 1
ATOM 3732 O O . GLU A 1 471 ? -19.203 -20.109 0.73 1 81.06 471 GLU A O 1
ATOM 3737 N N . LYS A 1 472 ? -21.344 -20.453 1.242 1 83.56 472 LYS A N 1
ATOM 3738 C CA . LYS A 1 472 ? -21.406 -19.281 2.115 1 83.56 472 LYS A CA 1
ATOM 3739 C C . LYS A 1 472 ? -20.812 -19.594 3.488 1 83.56 472 LYS A C 1
ATOM 3741 O O . LYS A 1 472 ? -21.266 -20.5 4.172 1 83.56 472 LYS A O 1
ATOM 3746 N N . LEU A 1 473 ? -19.844 -18.938 3.822 1 88.31 473 LEU A N 1
ATOM 3747 C CA . LEU A 1 473 ? -19.172 -19.125 5.109 1 88.31 473 LEU A CA 1
ATOM 3748 C C . LEU A 1 473 ? -19.531 -18 6.07 1 88.31 473 LEU A C 1
ATOM 3750 O O . LEU A 1 473 ? -19.969 -16.938 5.641 1 88.31 473 LEU A O 1
ATOM 3754 N N . PRO A 1 474 ? -19.438 -18.219 7.363 1 88.19 474 PRO A N 1
ATOM 3755 C CA . PRO A 1 474 ? -19.75 -17.188 8.359 1 88.19 474 PRO A CA 1
ATOM 3756 C C . PRO A 1 474 ? -18.781 -16.016 8.336 1 88.19 474 PRO A C 1
ATOM 3758 O O . PRO A 1 474 ? -19.078 -14.953 8.898 1 88.19 474 PRO A O 1
ATOM 3761 N N . VAL A 1 475 ? -17.656 -16.234 7.746 1 89.44 475 VAL A N 1
ATOM 3762 C CA . VAL A 1 475 ? -16.641 -15.18 7.656 1 89.44 475 VAL A CA 1
ATOM 3763 C C . VAL A 1 475 ? -16.359 -14.867 6.191 1 89.44 475 VAL A C 1
ATOM 3765 O O . VAL A 1 475 ? -16.5 -15.734 5.324 1 89.44 475 VAL A O 1
ATOM 3768 N N . PRO A 1 476 ? -15.891 -13.633 5.902 1 88.31 476 PRO A N 1
ATOM 3769 C CA . PRO A 1 476 ? -15.586 -13.281 4.512 1 88.31 476 PRO A CA 1
ATOM 3770 C C . PRO A 1 476 ? -14.398 -14.055 3.955 1 88.31 476 PRO A C 1
ATOM 3772 O O . PRO A 1 476 ? -13.508 -14.461 4.711 1 88.31 476 PRO A O 1
ATOM 3775 N N . VAL A 1 477 ? -14.453 -14.242 2.617 1 91.88 477 VAL A N 1
ATOM 3776 C CA . VAL A 1 477 ? -13.391 -14.969 1.931 1 91.88 477 VAL A CA 1
ATOM 3777 C C . VAL A 1 477 ? -12.68 -14.039 0.947 1 91.88 477 VAL A C 1
ATOM 3779 O O . VAL A 1 477 ? -13.328 -13.383 0.129 1 91.88 477 VAL A O 1
ATOM 3782 N N . VAL A 1 478 ? -11.406 -13.922 1.143 1 91.25 478 VAL A N 1
ATOM 3783 C CA . VAL A 1 478 ? -10.578 -13.18 0.193 1 91.25 478 VAL A CA 1
ATOM 3784 C C . VAL A 1 478 ? -9.883 -14.156 -0.75 1 91.25 478 VAL A C 1
ATOM 3786 O O . VAL A 1 478 ? -9.008 -14.922 -0.327 1 91.25 478 VAL A O 1
ATOM 3789 N N . GLN A 1 479 ? -10.281 -14.156 -1.995 1 91.69 479 GLN A N 1
ATOM 3790 C CA . GLN A 1 479 ? -9.633 -15.023 -2.971 1 91.69 479 GLN A CA 1
ATOM 3791 C C . GLN A 1 479 ? -8.344 -14.398 -3.488 1 91.69 479 GLN A C 1
ATOM 3793 O O . GLN A 1 479 ? -8.32 -13.234 -3.885 1 91.69 479 GLN A O 1
ATOM 3798 N N . VAL A 1 480 ? -7.258 -15.148 -3.441 1 91 480 VAL A N 1
ATOM 3799 C CA . VAL A 1 480 ? -5.953 -14.656 -3.871 1 91 480 VAL A CA 1
ATOM 3800 C C . VAL A 1 480 ? -5.277 -15.695 -4.766 1 91 480 VAL A C 1
ATOM 3802 O O . VAL A 1 480 ? -5.738 -16.828 -4.863 1 91 480 VAL A O 1
ATOM 3805 N N . LYS A 1 481 ? -4.188 -15.312 -5.438 1 88.88 481 LYS A N 1
ATOM 3806 C CA . LYS A 1 481 ? -3.316 -16.25 -6.137 1 88.88 481 LYS A CA 1
ATOM 3807 C C . LYS A 1 481 ? -2.375 -16.953 -5.164 1 88.88 481 LYS A C 1
ATOM 3809 O O . LYS A 1 481 ? -2.16 -16.484 -4.047 1 88.88 481 LYS A O 1
ATOM 3814 N N . THR A 1 482 ? -1.899 -18.094 -5.625 1 89 482 THR A N 1
ATOM 3815 C CA . THR A 1 482 ? -0.968 -18.828 -4.785 1 89 482 THR A CA 1
ATOM 3816 C C . THR A 1 482 ? 0.306 -18.031 -4.543 1 89 482 THR A C 1
ATOM 3818 O O . THR A 1 482 ? 0.847 -18.031 -3.436 1 89 482 THR A O 1
ATOM 3821 N N . ILE A 1 483 ? 0.735 -17.453 -5.594 1 91.31 483 ILE A N 1
ATOM 3822 C CA . ILE A 1 483 ? 1.82 -16.484 -5.473 1 91.31 483 ILE A CA 1
ATOM 3823 C C . ILE A 1 483 ? 1.244 -15.078 -5.359 1 91.31 483 ILE A C 1
ATOM 3825 O O . ILE A 1 483 ? 0.834 -14.484 -6.359 1 91.31 483 ILE A O 1
ATOM 3829 N N . LEU A 1 484 ? 1.331 -14.539 -4.18 1 89.56 484 LEU A N 1
ATOM 3830 C CA . LEU A 1 484 ? 0.65 -13.281 -3.883 1 89.56 484 LEU A CA 1
ATOM 3831 C C . LEU A 1 484 ? 1.274 -12.133 -4.66 1 89.56 484 LEU A C 1
ATOM 3833 O O . LEU A 1 484 ? 2.49 -11.93 -4.609 1 89.56 484 LEU A O 1
ATOM 3837 N N . GLY A 1 485 ? 0.428 -11.477 -5.41 1 81.25 485 GLY A N 1
ATOM 3838 C CA . GLY A 1 485 ? 0.841 -10.234 -6.047 1 81.25 485 GLY A CA 1
ATOM 3839 C C . GLY A 1 485 ? 0.452 -9 -5.262 1 81.25 485 GLY A C 1
ATOM 3840 O O . GLY A 1 485 ? -0.119 -9.102 -4.172 1 81.25 485 GLY A O 1
ATOM 3841 N N . GLU A 1 486 ? 0.757 -7.848 -5.773 1 74.62 486 GLU A N 1
ATOM 3842 C CA . GLU A 1 486 ? 0.441 -6.59 -5.102 1 74.62 486 GLU A CA 1
ATOM 3843 C C . GLU A 1 486 ? -1.066 -6.414 -4.941 1 74.62 486 GLU A C 1
ATOM 3845 O O . GLU A 1 486 ? -1.533 -5.93 -3.908 1 74.62 486 GLU A O 1
ATOM 3850 N N . GLY A 1 487 ? -1.743 -6.801 -5.992 1 76.44 487 GLY A N 1
ATOM 3851 C CA . GLY A 1 487 ? -3.193 -6.715 -5.91 1 76.44 487 GLY A CA 1
ATOM 3852 C C . GLY A 1 487 ? -3.783 -7.594 -4.824 1 76.44 487 GLY A C 1
ATOM 3853 O O . GLY A 1 487 ? -4.707 -7.184 -4.117 1 76.44 487 GLY A O 1
ATOM 3854 N N . ASP A 1 488 ? -3.256 -8.773 -4.695 1 88.94 488 ASP A N 1
ATOM 3855 C CA . ASP A 1 488 ? -3.699 -9.688 -3.648 1 88.94 488 ASP A CA 1
ATOM 3856 C C . ASP A 1 488 ? -3.439 -9.102 -2.26 1 88.94 488 ASP A C 1
ATOM 3858 O O . ASP A 1 488 ? -4.312 -9.141 -1.393 1 88.94 488 ASP A O 1
ATOM 3862 N N . LEU A 1 489 ? -2.303 -8.578 -2.1 1 87.06 489 LEU A N 1
ATOM 3863 C CA . LEU A 1 489 ? -1.905 -8.031 -0.805 1 87.06 489 LEU A CA 1
ATOM 3864 C C . LEU A 1 489 ? -2.762 -6.828 -0.435 1 87.06 489 LEU A C 1
ATOM 3866 O O . LEU A 1 489 ? -3.121 -6.648 0.731 1 87.06 489 LEU A O 1
ATOM 3870 N N . GLU A 1 490 ? -3.08 -6.043 -1.421 1 79.94 490 GLU A N 1
ATOM 3871 C CA . GLU A 1 490 ? -3.947 -4.891 -1.188 1 79.94 490 GLU A CA 1
ATOM 3872 C C . GLU A 1 490 ? -5.328 -5.328 -0.711 1 79.94 490 GLU A C 1
ATOM 3874 O O . GLU A 1 490 ? -5.898 -4.723 0.199 1 79.94 490 GLU A O 1
ATOM 3879 N N . ARG A 1 491 ? -5.859 -6.312 -1.305 1 83.94 491 ARG A N 1
ATOM 3880 C CA . ARG A 1 491 ? -7.168 -6.828 -0.909 1 83.94 491 ARG A CA 1
ATOM 3881 C C . ARG A 1 491 ? -7.137 -7.359 0.52 1 83.94 491 ARG A C 1
ATOM 3883 O O . ARG A 1 491 ? -8.078 -7.145 1.288 1 83.94 491 ARG A O 1
ATOM 3890 N N . ILE A 1 492 ? -6.113 -8.039 0.825 1 89.75 492 ILE A N 1
ATOM 3891 C CA . ILE A 1 492 ? -5.977 -8.57 2.178 1 89.75 492 ILE A CA 1
ATOM 3892 C C . ILE A 1 492 ? -5.832 -7.418 3.17 1 89.75 492 ILE A C 1
ATOM 3894 O O . ILE A 1 492 ? -6.43 -7.445 4.25 1 89.75 492 ILE A O 1
ATOM 3898 N N . GLU A 1 493 ? -5.035 -6.418 2.727 1 83.25 493 GLU A N 1
ATOM 3899 C CA . GLU A 1 493 ? -4.855 -5.234 3.564 1 83.25 493 GLU A CA 1
ATOM 3900 C C . GLU A 1 493 ? -6.195 -4.574 3.873 1 83.25 493 GLU A C 1
ATOM 3902 O O . GLU A 1 493 ? -6.422 -4.109 4.996 1 83.25 493 GLU A O 1
ATOM 3907 N N . ASN A 1 494 ? -7.004 -4.496 2.906 1 76.62 494 ASN A N 1
ATOM 3908 C CA . ASN A 1 494 ? -8.328 -3.902 3.082 1 76.62 494 ASN A CA 1
ATOM 3909 C C . ASN A 1 494 ? -9.141 -4.652 4.129 1 76.62 494 ASN A C 1
ATOM 3911 O O . ASN A 1 494 ? -9.906 -4.043 4.879 1 76.62 494 ASN A O 1
ATOM 3915 N N . HIS A 1 495 ? -9 -5.91 4.141 1 81.25 495 HIS A N 1
ATOM 3916 C CA . HIS A 1 495 ? -9.734 -6.711 5.117 1 81.25 495 HIS A CA 1
ATOM 3917 C C . HIS A 1 495 ? -9.109 -6.586 6.504 1 81.25 495 HIS A C 1
ATOM 3919 O O . HIS A 1 495 ? -9.812 -6.672 7.516 1 81.25 495 HIS A O 1
ATOM 3925 N N . VAL A 1 496 ? -7.844 -6.484 6.438 1 81.31 496 VAL A N 1
ATOM 3926 C CA . VAL A 1 496 ? -7.141 -6.32 7.703 1 81.31 496 VAL A CA 1
ATOM 3927 C C . VAL A 1 496 ? -7.488 -4.965 8.32 1 81.31 496 VAL A C 1
ATOM 3929 O O . VAL A 1 496 ? -7.699 -4.859 9.531 1 81.31 496 VAL A O 1
ATOM 3932 N N . ALA A 1 497 ? -7.461 -3.951 7.398 1 68.19 497 ALA A N 1
ATOM 3933 C CA . ALA A 1 497 ? -7.711 -2.588 7.855 1 68.19 497 ALA A CA 1
ATOM 3934 C C . ALA A 1 497 ? -9.211 -2.326 8 1 68.19 497 ALA A C 1
ATOM 3936 O O . ALA A 1 497 ? -9.617 -1.276 8.508 1 68.19 497 ALA A O 1
ATOM 3937 N N . GLU A 1 498 ? -10.117 -3.256 7.82 1 59.12 498 GLU A N 1
ATOM 3938 C CA . GLU A 1 498 ? -11.57 -3.143 7.91 1 59.12 498 GLU A CA 1
ATOM 3939 C C . GLU A 1 498 ? -12.094 -2.041 7 1 59.12 498 GLU A C 1
ATOM 3941 O O . GLU A 1 498 ? -13.016 -1.309 7.367 1 59.12 498 GLU A O 1
ATOM 3946 N N . GLN A 1 499 ? -11.398 -1.592 5.91 1 55.16 499 GLN A N 1
ATOM 3947 C CA . GLN A 1 499 ? -11.695 -0.391 5.137 1 55.16 499 GLN A CA 1
ATOM 3948 C C . GLN A 1 499 ? -12.703 -0.687 4.027 1 55.16 499 GLN A C 1
ATOM 3950 O O . GLN A 1 499 ? -12.328 -0.802 2.859 1 55.16 499 GLN A O 1
ATOM 3955 N N . HIS A 1 500 ? -13.594 -1.671 4.027 1 50.09 500 HIS A N 1
ATOM 3956 C CA . HIS A 1 500 ? -14.141 -2.215 2.791 1 50.09 500 HIS A CA 1
ATOM 3957 C C . HIS A 1 500 ? -14.984 -1.179 2.059 1 50.09 500 HIS A C 1
ATOM 3959 O O . HIS A 1 500 ? -15.391 -1.396 0.914 1 50.09 500 HIS A O 1
ATOM 3965 N N . SER A 1 501 ? -15.836 -0.265 2.66 1 56.12 501 SER A N 1
ATOM 3966 C CA . SER A 1 501 ? -17.016 0.047 1.864 1 56.12 501 SER A CA 1
ATOM 3967 C C . SER A 1 501 ? -16.781 1.268 0.98 1 56.12 501 SER A C 1
ATOM 3969 O O . SER A 1 501 ? -16.094 2.203 1.378 1 56.12 501 SER A O 1
ATOM 3971 N N . SER A 1 502 ? -16.922 1.044 -0.377 1 65.12 502 SER A N 1
ATOM 3972 C CA . SER A 1 502 ? -16.953 2.17 -1.305 1 65.12 502 SER A CA 1
ATOM 3973 C C . SER A 1 502 ? -17.922 3.252 -0.826 1 65.12 502 SER A C 1
ATOM 3975 O O . SER A 1 502 ? -18.969 2.947 -0.261 1 65.12 502 SER A O 1
ATOM 3977 N N . ILE A 1 503 ? -17.5 4.535 -0.829 1 78.62 503 ILE A N 1
ATOM 3978 C CA . ILE A 1 503 ? -18.312 5.68 -0.433 1 78.62 503 ILE A CA 1
ATOM 3979 C C . ILE A 1 503 ? -19.625 5.672 -1.208 1 78.62 503 ILE A C 1
ATOM 3981 O O . ILE A 1 503 ? -20.641 6.188 -0.73 1 78.62 503 ILE A O 1
ATOM 3985 N N . ALA A 1 504 ? -19.594 4.977 -2.398 1 77.62 504 ALA A N 1
ATOM 3986 C CA . ALA A 1 504 ? -20.766 4.93 -3.26 1 77.62 504 ALA A CA 1
ATOM 3987 C C . ALA A 1 504 ? -21.922 4.184 -2.582 1 77.62 504 ALA A C 1
ATOM 3989 O O . ALA A 1 504 ? -23.094 4.473 -2.832 1 77.62 504 ALA A O 1
ATOM 3990 N N . GLU A 1 505 ? -21.578 3.344 -1.677 1 80.38 505 GLU A N 1
ATOM 3991 C CA . GLU A 1 505 ? -22.578 2.543 -0.99 1 80.38 505 GLU A CA 1
ATOM 3992 C C . GLU A 1 505 ? -23.406 3.395 -0.025 1 80.38 505 GLU A C 1
ATOM 3994 O O . GLU A 1 505 ? -24.516 3.029 0.337 1 80.38 505 GLU A O 1
ATOM 3999 N N . TYR A 1 506 ? -22.906 4.562 0.302 1 88.44 506 TYR A N 1
ATOM 4000 C CA . TYR A 1 506 ? -23.562 5.41 1.286 1 88.44 506 TYR A CA 1
ATOM 4001 C C . TYR A 1 506 ? -24.391 6.496 0.604 1 88.44 506 TYR A C 1
ATOM 4003 O O . TYR A 1 506 ? -25.172 7.195 1.257 1 88.44 506 TYR A O 1
ATOM 4011 N N . ILE A 1 507 ? -24.219 6.57 -0.692 1 87.69 507 ILE A N 1
ATOM 4012 C CA . ILE A 1 507 ? -24.906 7.633 -1.409 1 87.69 507 ILE A CA 1
ATOM 4013 C C . ILE A 1 507 ? -26.234 7.105 -1.964 1 87.69 507 ILE A C 1
ATOM 4015 O O . ILE A 1 507 ? -26.25 6.129 -2.715 1 87.69 507 ILE A O 1
ATOM 4019 N N . LYS A 1 508 ? -27.312 7.727 -1.575 1 85.94 508 LYS A N 1
ATOM 4020 C CA . LYS A 1 508 ? -28.641 7.363 -2.061 1 85.94 508 LYS A CA 1
ATOM 4021 C C . LYS A 1 508 ? -29.062 8.25 -3.23 1 85.94 508 LYS A C 1
ATOM 4023 O O . LYS A 1 508 ? -28.922 9.477 -3.172 1 85.94 508 LYS A O 1
ATOM 4028 N N . LYS A 1 509 ? -29.625 7.652 -4.242 1 88.88 509 LYS A N 1
ATOM 4029 C CA . LYS A 1 509 ? -30.016 8.344 -5.465 1 88.88 509 LYS A CA 1
ATOM 4030 C C . LYS A 1 509 ? -31.062 9.414 -5.176 1 88.88 509 LYS A C 1
ATOM 4032 O O . LYS A 1 509 ? -31.031 10.508 -5.75 1 88.88 509 LYS A O 1
ATOM 4037 N N . ASP A 1 510 ? -31.906 9.141 -4.332 1 92.31 510 ASP A N 1
ATOM 4038 C CA . ASP A 1 510 ? -33.031 10.039 -4.055 1 92.31 510 ASP A CA 1
ATOM 4039 C C . ASP A 1 510 ? -32.594 11.18 -3.137 1 92.31 510 ASP A C 1
ATOM 4041 O O . ASP A 1 510 ? -33.406 12.062 -2.826 1 92.31 510 ASP A O 1
ATOM 4045 N N . LEU A 1 511 ? -31.406 11.234 -2.746 1 94.69 511 LEU A N 1
ATOM 4046 C CA . LEU A 1 511 ? -30.922 12.289 -1.861 1 94.69 511 LEU A CA 1
ATOM 4047 C C . LEU A 1 511 ? -29.812 13.086 -2.527 1 94.69 511 LEU A C 1
ATOM 4049 O O . LEU A 1 511 ? -28.906 13.578 -1.85 1 94.69 511 LEU A O 1
ATOM 4053 N N . PHE A 1 512 ? -29.844 13.039 -3.76 1 94.44 512 PHE A N 1
ATOM 4054 C CA . PHE A 1 512 ? -28.906 13.836 -4.547 1 94.44 512 PHE A CA 1
ATOM 4055 C C . PHE A 1 512 ? -29.609 15.039 -5.168 1 94.44 512 PHE A C 1
ATOM 4057 O O . PHE A 1 512 ? -30.594 14.883 -5.887 1 94.44 512 PHE A O 1
ATOM 4064 N N . TYR A 1 513 ? -29.109 16.266 -4.941 1 96.06 513 TYR A N 1
ATOM 4065 C CA . TYR A 1 513 ? -29.719 17.5 -5.438 1 96.06 513 TYR A CA 1
ATOM 4066 C C . TYR A 1 513 ? -28.734 18.281 -6.293 1 96.06 513 TYR A C 1
ATOM 4068 O O . TYR A 1 513 ? -27.734 18.797 -5.785 1 96.06 513 TYR A O 1
ATOM 4076 N N . PHE A 1 514 ? -29.109 18.375 -7.555 1 94.69 514 PHE A N 1
ATOM 4077 C CA . PHE A 1 514 ? -28.156 18.938 -8.508 1 94.69 514 PHE A CA 1
ATOM 4078 C C . PHE A 1 514 ? -28.422 20.406 -8.734 1 94.69 514 PHE A C 1
ATOM 4080 O O . PHE A 1 514 ? -29.578 20.828 -8.844 1 94.69 514 PHE A O 1
ATOM 4087 N N . GLN A 1 515 ? -27.438 21.234 -8.812 1 93.38 515 GLN A N 1
ATOM 4088 C CA . GLN A 1 515 ? -27.391 22.594 -9.344 1 93.38 515 GLN A CA 1
ATOM 4089 C C . GLN A 1 515 ? -28.422 23.484 -8.68 1 93.38 515 GLN A C 1
ATOM 4091 O O . GLN A 1 515 ? -29.234 24.109 -9.359 1 93.38 515 GLN A O 1
ATOM 4096 N N . LYS A 1 516 ? -28.359 23.469 -7.383 1 95.06 516 LYS A N 1
ATOM 4097 C CA . LYS A 1 516 ? -29.281 24.312 -6.637 1 95.06 516 LYS A CA 1
ATOM 4098 C C . LYS A 1 516 ? -28.766 25.75 -6.57 1 95.06 516 LYS A C 1
ATOM 4100 O O . LYS A 1 516 ? -27.562 26 -6.586 1 95.06 516 LYS A O 1
ATOM 4105 N N . SER A 1 517 ? -29.703 26.672 -6.473 1 94.56 517 SER A N 1
ATOM 4106 C CA . SER A 1 517 ? -29.344 28.094 -6.453 1 94.56 517 SER A CA 1
ATOM 4107 C C . SER A 1 517 ? -29.516 28.688 -5.059 1 94.56 517 SER A C 1
ATOM 4109 O O . SER A 1 517 ? -30.516 29.359 -4.785 1 94.56 517 SER A O 1
ATOM 4111 N N . PHE A 1 518 ? -28.672 28.422 -4.168 1 94.75 518 PHE A N 1
ATOM 4112 C CA . PHE A 1 518 ? -28.656 29 -2.832 1 94.75 518 PHE A CA 1
ATOM 4113 C C . PHE A 1 518 ? -27.562 30.047 -2.697 1 94.75 518 PHE A C 1
ATOM 4115 O O . PHE A 1 518 ? -26.578 30.016 -3.434 1 94.75 518 PHE A O 1
ATOM 4122 N N . SER A 1 519 ? -27.719 30.969 -1.786 1 90.75 519 SER A N 1
ATOM 4123 C CA . SER A 1 519 ? -26.75 32.062 -1.672 1 90.75 519 SER A CA 1
ATOM 4124 C C . SER A 1 519 ? -26.016 32.031 -0.339 1 90.75 519 SER A C 1
ATOM 4126 O O . SER A 1 519 ? -25.016 32.719 -0.149 1 90.75 519 SER A O 1
ATOM 4128 N N . ALA A 1 520 ? -26.578 31.234 0.548 1 93.44 520 ALA A N 1
ATOM 4129 C CA . ALA A 1 520 ? -25.969 31.188 1.874 1 93.44 520 ALA A CA 1
ATOM 4130 C C . ALA A 1 520 ? -25.922 29.766 2.408 1 93.44 520 ALA A C 1
ATOM 4132 O O . ALA A 1 520 ? -26.766 28.938 2.055 1 93.44 520 ALA A O 1
ATOM 4133 N N . ARG A 1 521 ? -24.969 29.516 3.273 1 95.19 521 ARG A N 1
ATOM 4134 C CA . ARG A 1 521 ? -24.781 28.234 3.932 1 95.19 521 ARG A CA 1
ATOM 4135 C C . ARG A 1 521 ? -26.062 27.797 4.652 1 95.19 521 ARG A C 1
ATOM 4137 O O . ARG A 1 521 ? -26.453 26.641 4.59 1 95.19 521 ARG A O 1
ATOM 4144 N N . GLU A 1 522 ? -26.75 28.781 5.301 1 95.5 522 GLU A N 1
ATOM 4145 C CA . GLU A 1 522 ? -27.969 28.516 6.078 1 95.5 522 GLU A CA 1
ATOM 4146 C C . GLU A 1 522 ? -29.094 28.016 5.184 1 95.5 522 GLU A C 1
ATOM 4148 O O . GLU A 1 522 ? -29.859 27.141 5.582 1 95.5 522 GLU A O 1
ATOM 4153 N N . ASP A 1 523 ? -29.078 28.547 4.039 1 96.56 523 ASP A N 1
ATOM 4154 C CA . ASP A 1 523 ? -30.125 28.141 3.096 1 96.56 523 ASP A CA 1
ATOM 4155 C C . ASP A 1 523 ? -29.906 26.703 2.648 1 96.56 523 ASP A C 1
ATOM 4157 O O . ASP A 1 523 ? -30.875 25.938 2.508 1 96.56 523 ASP A O 1
ATOM 4161 N N . VAL A 1 524 ? -28.703 26.359 2.395 1 97.25 524 VAL A N 1
ATOM 4162 C CA . VAL A 1 524 ? -28.359 25.016 1.952 1 97.25 524 VAL A CA 1
ATOM 4163 C C . VAL A 1 524 ? -28.719 24.016 3.049 1 97.25 524 VAL A C 1
ATOM 4165 O O . VAL A 1 524 ? -29.391 23 2.789 1 97.25 524 VAL A O 1
ATOM 4168 N N . LEU A 1 525 ? -28.297 24.281 4.273 1 97.5 525 LEU A N 1
ATOM 4169 C CA . LEU A 1 525 ? -28.516 23.375 5.402 1 97.5 525 LEU A CA 1
ATOM 4170 C C . LEU A 1 525 ? -30 23.25 5.715 1 97.5 525 LEU A C 1
ATOM 4172 O O . LEU A 1 525 ? -30.469 22.156 6.035 1 97.5 525 LEU A O 1
ATOM 4176 N N . SER A 1 526 ? -30.703 24.391 5.605 1 97.06 526 SER A N 1
ATOM 4177 C CA . SER A 1 526 ? -32.156 24.359 5.832 1 97.06 526 SER A CA 1
ATOM 4178 C C . SER A 1 526 ? -32.844 23.5 4.797 1 97.06 526 SER A C 1
ATOM 4180 O O . SER A 1 526 ? -33.781 22.734 5.133 1 97.06 526 SER A O 1
ATOM 4182 N N . PHE A 1 527 ? -32.469 23.656 3.631 1 97.06 527 PHE A N 1
ATOM 4183 C CA . PHE A 1 527 ? -33.062 22.875 2.545 1 97.06 527 PHE A CA 1
ATOM 4184 C C . PHE A 1 527 ? -32.812 21.391 2.76 1 97.06 527 PHE A C 1
ATOM 4186 O O . PHE A 1 527 ? -33.75 20.578 2.682 1 97.06 527 PHE A O 1
ATOM 4193 N N . LEU A 1 528 ? -31.562 21.016 2.947 1 96.94 528 LEU A N 1
ATOM 4194 C CA . LEU A 1 528 ? -31.203 19.609 3.104 1 96.94 528 LEU A CA 1
ATOM 4195 C C . LEU A 1 528 ? -31.875 19 4.32 1 96.94 528 LEU A C 1
ATOM 4197 O O . LEU A 1 528 ? -32.344 17.859 4.27 1 96.94 528 LEU A O 1
ATOM 4201 N N . ALA A 1 529 ? -31.938 19.75 5.41 1 96.56 529 ALA A N 1
ATOM 4202 C CA . ALA A 1 529 ? -32.594 19.281 6.617 1 96.56 529 ALA A CA 1
ATOM 4203 C C . ALA A 1 529 ? -34.094 19.047 6.363 1 96.56 529 ALA A C 1
ATOM 4205 O O . ALA A 1 529 ? -34.656 18.047 6.836 1 96.56 529 ALA A O 1
ATOM 4206 N N . LYS A 1 530 ? -34.688 19.953 5.703 1 96.38 530 LYS A N 1
ATOM 4207 C CA . LYS A 1 530 ? -36.094 19.844 5.391 1 96.38 530 LYS A CA 1
ATOM 4208 C C . LYS A 1 530 ? -36.375 18.609 4.52 1 96.38 530 LYS A C 1
ATOM 4210 O O . LYS A 1 530 ? -37.344 17.875 4.75 1 96.38 530 LYS A O 1
ATOM 4215 N N . GLU A 1 531 ? -35.562 18.422 3.508 1 96.06 531 GLU A N 1
ATOM 4216 C CA . GLU A 1 531 ? -35.688 17.25 2.633 1 96.06 531 GLU A CA 1
ATOM 4217 C C . GLU A 1 531 ? -35.625 15.953 3.426 1 96.06 531 GLU A C 1
ATOM 4219 O O . GLU A 1 531 ? -36.406 15.023 3.174 1 96.06 531 GLU A O 1
ATOM 4224 N N . LEU A 1 532 ? -34.719 15.875 4.32 1 96 532 LEU A N 1
ATOM 4225 C CA . LEU A 1 532 ? -34.531 14.672 5.125 1 96 532 LEU A CA 1
ATOM 4226 C C . LEU A 1 532 ? -35.688 14.484 6.094 1 96 532 LEU A C 1
ATOM 4228 O O . LEU A 1 532 ? -36.125 13.359 6.336 1 96 532 LEU A O 1
ATOM 4232 N N . GLN A 1 533 ? -36.156 15.602 6.617 1 95.31 533 GLN A N 1
ATOM 4233 C CA . GLN A 1 533 ? -37.312 15.555 7.512 1 95.31 533 GLN A CA 1
ATOM 4234 C C . GLN A 1 533 ? -38.562 15.07 6.777 1 95.31 533 GLN A C 1
ATOM 4236 O O . GLN A 1 533 ? -39.312 14.258 7.305 1 95.31 533 GLN A O 1
ATOM 4241 N N . ASP A 1 534 ? -38.719 15.594 5.621 1 95.25 534 ASP A N 1
ATOM 4242 C CA . ASP A 1 534 ? -39.875 15.219 4.805 1 95.25 534 ASP A CA 1
ATOM 4243 C C . ASP A 1 534 ? -39.844 13.727 4.484 1 95.25 534 ASP A C 1
ATOM 4245 O O . ASP A 1 534 ? -40.906 13.102 4.34 1 95.25 534 ASP A O 1
ATOM 4249 N N . LYS A 1 535 ? -38.656 13.203 4.418 1 94.31 535 LYS A N 1
ATOM 4250 C CA . LYS A 1 535 ? -38.531 11.781 4.113 1 94.31 535 LYS A CA 1
ATOM 4251 C C . LYS A 1 535 ? -38.438 10.953 5.391 1 94.31 535 LYS A C 1
ATOM 4253 O O . LYS A 1 535 ? -38.219 9.742 5.34 1 94.31 535 LYS A O 1
ATOM 4258 N N . ASN A 1 536 ? -38.562 11.562 6.555 1 93.81 536 ASN A N 1
ATOM 4259 C CA . ASN A 1 536 ? -38.562 10.953 7.879 1 93.81 536 ASN A CA 1
ATOM 4260 C C . ASN A 1 536 ? -37.25 10.234 8.172 1 93.81 536 ASN A C 1
ATOM 4262 O O . ASN A 1 536 ? -37.25 9.141 8.742 1 93.81 536 ASN A O 1
ATOM 4266 N N . LEU A 1 537 ? -36.25 10.867 7.691 1 94.44 537 LEU A N 1
ATOM 4267 C CA . LEU A 1 537 ? -34.938 10.258 7.902 1 94.44 537 LEU A CA 1
ATOM 4268 C C . LEU A 1 537 ? -34.25 10.875 9.109 1 94.44 537 LEU A C 1
ATOM 4270 O O . LEU A 1 537 ? -33.281 10.312 9.617 1 94.44 537 LEU A O 1
ATOM 4274 N N . VAL A 1 538 ? -34.75 12.062 9.531 1 94.56 538 VAL A N 1
ATOM 4275 C CA . VAL A 1 538 ? -34.156 12.75 10.68 1 94.56 538 VAL A CA 1
ATOM 4276 C C . VAL A 1 538 ? -35.25 13.359 11.547 1 94.56 538 VAL A C 1
ATOM 4278 O O . VAL A 1 538 ? -36.406 13.406 11.141 1 94.56 538 VAL A O 1
ATOM 4281 N N . GLN A 1 539 ? -34.844 13.789 12.727 1 91.94 539 GLN A N 1
ATOM 4282 C CA . GLN A 1 539 ? -35.781 14.375 13.672 1 91.94 539 GLN A CA 1
ATOM 4283 C C . GLN A 1 539 ? -35.969 15.867 13.406 1 91.94 539 GLN A C 1
ATOM 4285 O O . GLN A 1 539 ? -35.25 16.453 12.594 1 91.94 539 GLN A O 1
ATOM 4290 N N . GLU A 1 540 ? -36.875 16.484 14.148 1 90.56 540 GLU A N 1
ATOM 4291 C CA . GLU A 1 540 ? -37.281 17.859 13.922 1 90.56 540 GLU A CA 1
ATOM 4292 C C . GLU A 1 540 ? -36.156 18.828 14.297 1 90.56 540 GLU A C 1
ATOM 4294 O O . GLU A 1 540 ? -36.031 19.906 13.711 1 90.56 540 GLU A O 1
ATOM 4299 N N . ASP A 1 541 ? -35.312 18.422 15.156 1 92.69 541 ASP A N 1
ATOM 4300 C CA . ASP A 1 541 ? -34.281 19.344 15.633 1 92.69 541 ASP A CA 1
ATOM 4301 C C . ASP A 1 541 ? -32.969 19.156 14.859 1 92.69 541 ASP A C 1
ATOM 4303 O O . ASP A 1 541 ? -31.922 19.609 15.289 1 92.69 541 ASP A O 1
ATOM 4307 N N . TYR A 1 542 ? -33.062 18.516 13.758 1 94.88 542 TYR A N 1
ATOM 4308 C CA . TYR A 1 542 ? -31.859 18.156 13 1 94.88 542 TYR A CA 1
ATOM 4309 C C . TYR A 1 542 ? -31.141 19.406 12.508 1 94.88 542 TYR A C 1
ATOM 4311 O O . TYR A 1 542 ? -29.906 19.484 12.555 1 94.88 542 TYR A O 1
ATOM 4319 N N . LEU A 1 543 ? -31.875 20.406 11.953 1 95.38 543 LEU A N 1
ATOM 4320 C CA . LEU A 1 543 ? -31.281 21.641 11.477 1 95.38 543 LEU A CA 1
ATOM 4321 C C . LEU A 1 543 ? -30.531 22.359 12.594 1 95.38 543 LEU A C 1
ATOM 4323 O O . LEU A 1 543 ? -29.438 22.891 12.383 1 95.38 543 LEU A O 1
ATOM 4327 N N . GLU A 1 544 ? -31.125 22.344 13.75 1 94.62 544 GLU A N 1
ATOM 4328 C CA . GLU A 1 544 ? -30.484 22.984 14.898 1 94.62 544 GLU A CA 1
ATOM 4329 C C . GLU A 1 544 ? -29.156 22.312 15.242 1 94.62 544 GLU A C 1
ATOM 4331 O O . GLU A 1 544 ? -28.188 22.969 15.594 1 94.62 544 GLU A O 1
ATOM 4336 N N . GLN A 1 545 ? -29.141 21.078 15.172 1 93.19 545 GLN A N 1
ATOM 4337 C CA . GLN A 1 545 ? -27.938 20.328 15.469 1 93.19 545 GLN A CA 1
ATOM 4338 C C . GLN A 1 545 ? -26.844 20.594 14.438 1 93.19 545 GLN A C 1
ATOM 4340 O O . GLN A 1 545 ? -25.672 20.703 14.781 1 93.19 545 GLN A O 1
ATOM 4345 N N . LEU A 1 546 ? -27.234 20.672 13.203 1 94.75 546 LEU A N 1
ATOM 4346 C CA . LEU A 1 546 ? -26.297 21 12.141 1 94.75 546 LEU A CA 1
ATOM 4347 C C . LEU A 1 546 ? -25.672 22.391 12.359 1 94.75 546 LEU A C 1
ATOM 4349 O O . LEU A 1 546 ? -24.469 22.562 12.211 1 94.75 546 LEU A O 1
ATOM 4353 N N . MET A 1 547 ? -26.531 23.297 12.703 1 94.25 547 MET A N 1
ATOM 4354 C CA . MET A 1 547 ? -26.094 24.672 12.898 1 94.25 547 MET A CA 1
ATOM 4355 C C . MET A 1 547 ? -25.172 24.781 14.117 1 94.25 547 MET A C 1
ATOM 4357 O O . MET A 1 547 ? -24.203 25.547 14.109 1 94.25 547 MET A O 1
ATOM 4361 N N . GLU A 1 548 ? -25.547 24.078 15.078 1 90.19 548 GLU A N 1
ATOM 4362 C CA . GLU A 1 548 ? -24.703 24.047 16.266 1 90.19 548 GLU A CA 1
ATOM 4363 C C . GLU A 1 548 ? -23.281 23.609 15.938 1 90.19 548 GLU A C 1
ATOM 4365 O O . GLU A 1 548 ? -22.312 24.234 16.359 1 90.19 548 GLU A O 1
ATOM 4370 N N . ARG A 1 549 ? -23.203 22.516 15.203 1 90.94 549 ARG A N 1
ATOM 4371 C CA . ARG A 1 549 ? -21.906 22 14.797 1 90.94 549 ARG A CA 1
ATOM 4372 C C . ARG A 1 549 ? -21.156 23.031 13.945 1 90.94 549 ARG A C 1
ATOM 4374 O O . ARG A 1 549 ? -19.953 23.234 14.117 1 90.94 549 ARG A O 1
ATOM 4381 N N . GLU A 1 550 ? -21.781 23.703 13.039 1 91.25 550 GLU A N 1
ATOM 4382 C CA . GLU A 1 550 ? -21.188 24.672 12.133 1 91.25 550 GLU A CA 1
ATOM 4383 C C . GLU A 1 550 ? -20.672 25.906 12.891 1 91.25 550 GLU A C 1
ATOM 4385 O O . GLU A 1 550 ? -19.672 26.516 12.5 1 91.25 550 GLU A O 1
ATOM 4390 N N . ASN A 1 551 ? -21.359 26.141 13.945 1 87.94 551 ASN A N 1
ATOM 4391 C CA . ASN A 1 551 ? -20.984 27.328 14.719 1 87.94 551 ASN A CA 1
ATOM 4392 C C . ASN A 1 551 ? -19.734 27.078 15.547 1 87.94 551 ASN A C 1
ATOM 4394 O O . ASN A 1 551 ? -18.984 28.016 15.852 1 87.94 551 ASN A O 1
ATOM 4398 N N . ILE A 1 552 ? -19.594 25.891 15.922 1 87.06 552 ILE A N 1
ATOM 4399 C CA . ILE A 1 552 ? -18.391 25.531 16.672 1 87.06 552 ILE A CA 1
ATOM 4400 C C . ILE A 1 552 ? -17.172 25.562 15.75 1 87.06 552 ILE A C 1
ATOM 4402 O O . ILE A 1 552 ? -16.156 26.156 16.078 1 87.06 552 ILE A O 1
ATOM 4406 N N . ALA A 1 553 ? -17.297 24.906 14.672 1 88.88 553 ALA A N 1
ATOM 4407 C CA . ALA A 1 553 ? -16.25 24.859 13.656 1 88.88 553 ALA A CA 1
ATOM 4408 C C . ALA A 1 553 ? -16.844 24.594 12.273 1 88.88 553 ALA A C 1
ATOM 4410 O O . ALA A 1 553 ? -17.594 23.641 12.086 1 88.88 553 ALA A O 1
ATOM 4411 N N . PRO A 1 554 ? -16.453 25.438 11.383 1 90.12 554 PRO A N 1
ATOM 4412 C CA . PRO A 1 554 ? -17 25.219 10.039 1 90.12 554 PRO A CA 1
ATOM 4413 C C . PRO A 1 554 ? -16.578 23.891 9.43 1 90.12 554 PRO A C 1
ATOM 4415 O O . PRO A 1 554 ? -15.492 23.391 9.727 1 90.12 554 PRO A O 1
ATOM 4418 N N . THR A 1 555 ? -17.406 23.297 8.539 1 93.25 555 THR A N 1
ATOM 4419 C CA . THR A 1 555 ? -17.141 21.984 7.934 1 93.25 555 THR A CA 1
ATOM 4420 C C . THR A 1 555 ? -16.734 22.141 6.473 1 93.25 555 THR A C 1
ATOM 4422 O O . THR A 1 555 ? -16.953 21.234 5.664 1 93.25 555 THR A O 1
ATOM 4425 N N . SER A 1 556 ? -16.25 23.344 6.141 1 92.19 556 SER A N 1
ATOM 4426 C CA . SER A 1 556 ? -15.797 23.594 4.781 1 92.19 556 SER A CA 1
ATOM 4427 C C . SER A 1 556 ? -14.336 23.188 4.605 1 92.19 556 SER A C 1
ATOM 4429 O O . SER A 1 556 ? -13.531 23.328 5.535 1 92.19 556 SER A O 1
ATOM 4431 N N . PHE A 1 557 ? -14.031 22.656 3.502 1 88.62 557 PHE A N 1
ATOM 4432 C CA . PHE A 1 557 ? -12.688 22.219 3.148 1 88.62 557 PHE A CA 1
ATOM 4433 C C . PHE A 1 557 ? -12.211 22.906 1.874 1 88.62 557 PHE A C 1
ATOM 4435 O O . PHE A 1 557 ? -12.906 23.766 1.327 1 88.62 557 PHE A O 1
ATOM 4442 N N . TRP A 1 558 ? -10.992 22.656 1.528 1 80.44 558 TRP A N 1
ATOM 4443 C CA . TRP A 1 558 ? -10.438 23.203 0.296 1 80.44 558 TRP A CA 1
ATOM 4444 C C . TRP A 1 558 ? -11.125 22.609 -0.926 1 80.44 558 TRP A C 1
ATOM 4446 O O . TRP A 1 558 ? -11.945 21.703 -0.8 1 80.44 558 TRP A O 1
ATOM 4456 N N . ASN A 1 559 ? -11.055 23.172 -2.029 1 82.06 559 ASN A N 1
ATOM 4457 C CA . ASN A 1 559 ? -11.547 22.719 -3.324 1 82.06 559 ASN A CA 1
ATOM 4458 C C . ASN A 1 559 ? -13.07 22.75 -3.389 1 82.06 559 ASN A C 1
ATOM 4460 O O . ASN A 1 559 ? -13.688 21.828 -3.918 1 82.06 559 ASN A O 1
ATOM 4464 N N . LEU A 1 560 ? -13.695 23.641 -2.666 1 90.56 560 LEU A N 1
ATOM 4465 C CA . LEU A 1 560 ? -15.102 23.984 -2.812 1 90.56 560 LEU A CA 1
ATOM 4466 C C . LEU A 1 560 ? -15.992 22.922 -2.184 1 90.56 560 LEU A C 1
ATOM 4468 O O . LEU A 1 560 ? -17.156 22.75 -2.582 1 90.56 560 LEU A O 1
ATOM 4472 N N . VAL A 1 561 ? -15.484 22.172 -1.24 1 94.31 561 VAL A N 1
ATOM 4473 C CA . VAL A 1 561 ? -16.25 21.062 -0.691 1 94.31 561 VAL A CA 1
ATOM 4474 C C . VAL A 1 561 ? -16.578 21.328 0.775 1 94.31 561 VAL A C 1
ATOM 4476 O O . VAL A 1 561 ? -15.758 21.875 1.512 1 94.31 561 VAL A O 1
ATOM 4479 N N . ALA A 1 562 ? -17.781 21 1.164 1 95.94 562 ALA A N 1
ATOM 4480 C CA . ALA A 1 562 ? -18.172 21.031 2.572 1 95.94 562 ALA A CA 1
ATOM 4481 C C . ALA A 1 562 ? -18.734 19.688 3.016 1 95.94 562 ALA A C 1
ATOM 4483 O O . ALA A 1 562 ? -19.406 19 2.246 1 95.94 562 ALA A O 1
ATOM 4484 N N . LEU A 1 563 ? -18.469 19.312 4.258 1 95.75 563 LEU A N 1
ATOM 4485 C CA . LEU A 1 563 ? -18.922 18.047 4.82 1 95.75 563 LEU A CA 1
ATOM 4486 C C . LEU A 1 563 ? -19.703 18.266 6.109 1 95.75 563 LEU A C 1
ATOM 4488 O O . LEU A 1 563 ? -19.344 17.719 7.16 1 95.75 563 LEU A O 1
ATOM 4492 N N . PRO A 1 564 ? -20.828 18.906 5.984 1 96.25 564 PRO A N 1
ATOM 4493 C CA . PRO A 1 564 ? -21.578 19.172 7.211 1 96.25 564 PRO A CA 1
ATOM 4494 C C . PRO A 1 564 ? -22.141 17.906 7.848 1 96.25 564 PRO A C 1
ATOM 4496 O O . PRO A 1 564 ? -22.469 16.953 7.141 1 96.25 564 PRO A O 1
ATOM 4499 N N . HIS A 1 565 ? -22.172 17.844 9.109 1 94.25 565 HIS A N 1
ATOM 4500 C CA . HIS A 1 565 ? -22.734 16.781 9.93 1 94.25 565 HIS A CA 1
ATOM 4501 C C . HIS A 1 565 ? -23.031 17.266 11.344 1 94.25 565 HIS A C 1
ATOM 4503 O O . HIS A 1 565 ? -22.469 18.266 11.789 1 94.25 565 HIS A O 1
ATOM 4509 N N . PRO A 1 566 ? -23.969 16.688 12.008 1 90.25 566 PRO A N 1
ATOM 4510 C CA . PRO A 1 566 ? -24.25 17.109 13.383 1 90.25 566 PRO A CA 1
ATOM 4511 C C . PRO A 1 566 ? -23.172 16.688 14.367 1 90.25 566 PRO A C 1
ATOM 4513 O O . PRO A 1 566 ? -22.344 15.828 14.055 1 90.25 566 PRO A O 1
ATOM 4516 N N . VAL A 1 567 ? -23.141 17.266 15.484 1 81.19 567 VAL A N 1
ATOM 4517 C CA . VAL A 1 567 ? -22.172 16.984 16.531 1 81.19 567 VAL A CA 1
ATOM 4518 C C . VAL A 1 567 ? -22.328 15.539 17 1 81.19 567 VAL A C 1
ATOM 4520 O O . VAL A 1 567 ? -21.344 14.844 17.234 1 81.19 567 VAL A O 1
ATOM 4523 N N . THR A 1 568 ? -23.531 15.156 17.172 1 80.56 568 THR A N 1
ATOM 4524 C CA . THR A 1 568 ? -23.828 13.789 17.562 1 80.56 568 THR A CA 1
ATOM 4525 C C . THR A 1 568 ? -24.562 13.047 16.438 1 80.56 568 THR A C 1
ATOM 4527 O O . THR A 1 568 ? -25.297 13.656 15.672 1 80.56 568 THR A O 1
ATOM 4530 N N . THR A 1 569 ? -24.281 11.773 16.469 1 80.69 569 THR A N 1
ATOM 4531 C CA . THR A 1 569 ? -24.938 10.953 15.469 1 80.69 569 THR A CA 1
ATOM 4532 C C . THR A 1 569 ? -26.438 10.891 15.719 1 80.69 569 THR A C 1
ATOM 4534 O O . THR A 1 569 ? -26.875 10.742 16.859 1 80.69 569 THR A O 1
ATOM 4537 N N . GLN A 1 570 ? -27.219 11.094 14.617 1 80.62 570 GLN A N 1
ATOM 4538 C CA . GLN A 1 570 ? -28.656 11.32 14.812 1 80.62 570 GLN A CA 1
ATOM 4539 C C . GLN A 1 570 ? -29.484 10.336 13.992 1 80.62 570 GLN A C 1
ATOM 4541 O O . GLN A 1 570 ? -30.672 10.141 14.266 1 80.62 570 GLN A O 1
ATOM 4546 N N . THR A 1 571 ? -28.906 9.648 13.086 1 89.5 571 THR A N 1
ATOM 4547 C CA . THR A 1 571 ? -29.703 8.891 12.125 1 89.5 571 THR A CA 1
ATOM 4548 C C . THR A 1 571 ? -29.672 7.398 12.445 1 89.5 571 THR A C 1
ATOM 4550 O O . THR A 1 571 ? -28.766 6.934 13.148 1 89.5 571 THR A O 1
ATOM 4553 N N . ASP A 1 572 ? -30.562 6.656 11.898 1 88.19 572 ASP A N 1
ATOM 4554 C CA . ASP A 1 572 ? -30.672 5.223 12.141 1 88.19 572 ASP A CA 1
ATOM 4555 C C . ASP A 1 572 ? -29.703 4.449 11.242 1 88.19 572 ASP A C 1
ATOM 4557 O O . ASP A 1 572 ? -29.297 3.328 11.57 1 88.19 572 ASP A O 1
ATOM 4561 N N . GLU A 1 573 ? -29.453 5.035 10.148 1 90 573 GLU A N 1
ATOM 4562 C CA . GLU A 1 573 ? -28.469 4.457 9.227 1 90 573 GLU A CA 1
ATOM 4563 C C . GLU A 1 573 ? -27.484 5.508 8.727 1 90 573 GLU A C 1
ATOM 4565 O O . GLU A 1 573 ? -27.75 6.711 8.82 1 90 573 GLU A O 1
ATOM 4570 N N . THR A 1 574 ? -26.375 4.977 8.289 1 91.62 574 THR A N 1
ATOM 4571 C CA . THR A 1 574 ? -25.375 5.879 7.738 1 91.62 574 THR A CA 1
ATOM 4572 C C . THR A 1 574 ? -25.609 6.098 6.246 1 91.62 574 THR A C 1
ATOM 4574 O O . THR A 1 574 ? -25.75 5.137 5.488 1 91.62 574 THR A O 1
ATOM 4577 N N . PHE A 1 575 ? -25.734 7.305 5.875 1 93.69 575 PHE A N 1
ATOM 4578 C CA . PHE A 1 575 ? -25.906 7.629 4.465 1 93.69 575 PHE A CA 1
ATOM 4579 C C . PHE A 1 575 ? -25.422 9.047 4.172 1 93.69 575 PHE A C 1
ATOM 4581 O O . PHE A 1 575 ? -25.172 9.828 5.098 1 93.69 575 PHE A O 1
ATOM 4588 N N . LEU A 1 576 ? -25.328 9.344 2.857 1 94.06 576 LEU A N 1
ATOM 4589 C CA . LEU A 1 576 ? -24.859 10.656 2.418 1 94.06 576 LEU A CA 1
ATOM 4590 C C . LEU A 1 576 ? -25.953 11.367 1.611 1 94.06 576 LEU A C 1
ATOM 4592 O O . LEU A 1 576 ? -26.703 10.727 0.868 1 94.06 576 LEU A O 1
ATOM 4596 N N . THR A 1 577 ? -26.094 12.594 1.843 1 95.25 577 THR A N 1
ATOM 4597 C CA . THR A 1 577 ? -26.859 13.5 0.998 1 95.25 577 THR A CA 1
ATOM 4598 C C . THR A 1 577 ? -25.938 14.461 0.25 1 95.25 577 THR A C 1
ATOM 4600 O O . THR A 1 577 ? -25.016 15.031 0.839 1 95.25 577 THR A O 1
ATOM 4603 N N . VAL A 1 578 ? -26.172 14.562 -1.065 1 96.19 578 VAL A N 1
ATOM 4604 C CA . VAL A 1 578 ? -25.25 15.352 -1.875 1 96.19 578 VAL A CA 1
ATOM 4605 C C . VAL A 1 578 ? -26 16.531 -2.504 1 96.19 578 VAL A C 1
ATOM 4607 O O . VAL A 1 578 ? -27.156 16.375 -2.936 1 96.19 578 VAL A O 1
ATOM 4610 N N . CYS A 1 579 ? -25.438 17.719 -2.475 1 96.94 579 CYS A N 1
ATOM 4611 C CA . CYS A 1 579 ? -26 18.906 -3.098 1 96.94 579 CYS A CA 1
ATOM 4612 C C . CYS A 1 579 ? -24.938 19.688 -3.873 1 96.94 579 CYS A C 1
ATOM 4614 O O . CYS A 1 579 ? -23.891 20.016 -3.324 1 96.94 579 CYS A O 1
ATOM 4616 N N . THR A 1 580 ? -25.125 19.891 -5.152 1 96.38 580 THR A N 1
ATOM 4617 C CA . THR A 1 580 ? -24.266 20.766 -5.934 1 96.38 580 THR A CA 1
ATOM 4618 C C . THR A 1 580 ? -24.922 22.125 -6.145 1 96.38 580 THR A C 1
ATOM 4620 O O . THR A 1 580 ? -26.125 22.203 -6.328 1 96.38 580 THR A O 1
ATOM 4623 N N . LEU A 1 581 ? -24.109 23.156 -6.078 1 95.44 581 LEU A N 1
ATOM 4624 C CA . LEU A 1 581 ? -24.609 24.516 -6.23 1 95.44 581 LEU A CA 1
ATOM 4625 C C . LEU A 1 581 ? -24.219 25.109 -7.582 1 95.44 581 LEU A C 1
ATOM 4627 O O . LEU A 1 581 ? -23.172 24.75 -8.133 1 95.44 581 LEU A O 1
ATOM 4631 N N . GLN A 1 582 ? -25.031 25.984 -8.078 1 91.69 582 GLN A N 1
ATOM 4632 C CA . GLN A 1 582 ? -24.75 26.641 -9.352 1 91.69 582 GLN A CA 1
ATOM 4633 C C . GLN A 1 582 ? -23.547 27.578 -9.242 1 91.69 582 GLN A C 1
ATOM 4635 O O . GLN A 1 582 ? -22.766 27.703 -10.188 1 91.69 582 GLN A O 1
ATOM 4640 N N . ARG A 1 583 ? -23.453 28.188 -8.078 1 88.56 583 ARG A N 1
ATOM 4641 C CA . ARG A 1 583 ? -22.344 29.094 -7.789 1 88.56 583 ARG A CA 1
ATOM 4642 C C . ARG A 1 583 ? -21.781 28.828 -6.402 1 88.56 583 ARG A C 1
ATOM 4644 O O . ARG A 1 583 ? -22.5 28.422 -5.492 1 88.56 583 ARG A O 1
ATOM 4651 N N . PRO A 1 584 ? -20.484 29.094 -6.34 1 91.12 584 PRO A N 1
ATOM 4652 C CA . PRO A 1 584 ? -19.906 28.922 -5.008 1 91.12 584 PRO A CA 1
ATOM 4653 C C . PRO A 1 584 ? -20.453 29.922 -3.99 1 91.12 584 PRO A C 1
ATOM 4655 O O . PRO A 1 584 ? -20.734 31.078 -4.34 1 91.12 584 PRO A O 1
ATOM 4658 N N . ILE A 1 585 ? -20.562 29.531 -2.807 1 91.81 585 ILE A N 1
ATOM 4659 C CA . ILE A 1 585 ? -21.047 30.391 -1.73 1 91.81 585 ILE A CA 1
ATOM 4660 C C . ILE A 1 585 ? -20 30.422 -0.608 1 91.81 585 ILE A C 1
ATOM 4662 O O . ILE A 1 585 ? -19.156 29.547 -0.514 1 91.81 585 ILE A O 1
ATOM 4666 N N . ASN A 1 586 ? -20.125 31.406 0.22 1 89.19 586 ASN A N 1
ATOM 4667 C CA . ASN A 1 586 ? -19.25 31.5 1.385 1 89.19 586 ASN A CA 1
ATOM 4668 C C . ASN A 1 586 ? -19.672 30.516 2.48 1 89.19 586 ASN A C 1
ATOM 4670 O O . ASN A 1 586 ? -20.844 30.438 2.832 1 89.19 586 ASN A O 1
ATOM 4674 N N . TRP A 1 587 ? -18.812 29.781 2.934 1 91.94 587 TRP A N 1
ATOM 4675 C CA . TRP A 1 587 ? -18.969 28.828 4.035 1 91.94 587 TRP A CA 1
ATOM 4676 C C . TRP A 1 587 ? -17.844 28.984 5.051 1 91.94 587 TRP A C 1
ATOM 4678 O O . TRP A 1 587 ? -16.812 28.328 4.949 1 91.94 587 TRP A O 1
ATOM 4688 N N . GLY A 1 588 ? -18.141 29.844 5.98 1 80.69 588 GLY A N 1
ATOM 4689 C CA . GLY A 1 588 ? -17.031 30.281 6.805 1 80.69 588 GLY A CA 1
ATOM 4690 C C . GLY A 1 588 ? -15.992 31.078 6.035 1 80.69 588 GLY A C 1
ATOM 4691 O O . GLY A 1 588 ? -16.328 32.062 5.387 1 80.69 588 GLY A O 1
ATOM 4692 N N . GLU A 1 589 ? -14.719 30.625 6.062 1 75.31 589 GLU A N 1
ATOM 4693 C CA . GLU A 1 589 ? -13.633 31.328 5.395 1 75.31 589 GLU A CA 1
ATOM 4694 C C . GLU A 1 589 ? -13.336 30.719 4.023 1 75.31 589 GLU A C 1
ATOM 4696 O O . GLU A 1 589 ? -12.43 31.172 3.322 1 75.31 589 GLU A O 1
ATOM 4701 N N . LYS A 1 590 ? -14.18 29.75 3.689 1 83.88 590 LYS A N 1
ATOM 4702 C CA . LYS A 1 590 ? -13.922 29.062 2.43 1 83.88 590 LYS A CA 1
ATOM 4703 C C . LYS A 1 590 ? -15.141 29.109 1.514 1 83.88 590 LYS A C 1
ATOM 4705 O O . LYS A 1 590 ? -16.266 29.375 1.972 1 83.88 590 LYS A O 1
ATOM 4710 N N . ARG A 1 591 ? -14.867 28.906 0.294 1 87.69 591 ARG A N 1
ATOM 4711 C CA . ARG A 1 591 ? -15.945 28.828 -0.682 1 87.69 591 ARG A CA 1
ATOM 4712 C C . ARG A 1 591 ? -16.344 27.375 -0.929 1 87.69 591 ARG A C 1
ATOM 4714 O O . ARG A 1 591 ? -15.492 26.484 -0.976 1 87.69 591 ARG A O 1
ATOM 4721 N N . VAL A 1 592 ? -17.703 27.188 -1.1 1 94.06 592 VAL A N 1
ATOM 4722 C CA . VAL A 1 592 ? -18.203 25.828 -1.23 1 94.06 592 VAL A CA 1
ATOM 4723 C C . VAL A 1 592 ? -19.219 25.766 -2.379 1 94.06 592 VAL A C 1
ATOM 4725 O O . VAL A 1 592 ? -20.016 26.672 -2.562 1 94.06 592 VAL A O 1
ATOM 4728 N N . GLN A 1 593 ? -19.078 24.766 -3.154 1 95 593 GLN A N 1
ATOM 4729 C CA . GLN A 1 593 ? -20.016 24.547 -4.254 1 95 593 GLN A CA 1
ATOM 4730 C C . GLN A 1 593 ? -20.5 23.109 -4.297 1 95 593 GLN A C 1
ATOM 4732 O O . GLN A 1 593 ? -21.438 22.781 -5.023 1 95 593 GLN A O 1
ATOM 4737 N N . LEU A 1 594 ? -19.875 22.281 -3.625 1 96.62 594 LEU A N 1
ATOM 4738 C CA . LEU A 1 594 ? -20.234 20.859 -3.484 1 96.62 594 LEU A CA 1
ATOM 4739 C C . LEU A 1 594 ? -20.391 20.484 -2.016 1 96.62 594 LEU A C 1
ATOM 4741 O O . LEU A 1 594 ? -19.453 20.625 -1.231 1 96.62 594 LEU A O 1
ATOM 4745 N N . VAL A 1 595 ? -21.578 19.969 -1.635 1 97.25 595 VAL A N 1
ATOM 4746 C CA . VAL A 1 595 ? -21.859 19.688 -0.232 1 97.25 595 VAL A CA 1
ATOM 4747 C C . VAL A 1 595 ? -22.219 18.219 -0.061 1 97.25 595 VAL A C 1
ATOM 4749 O O . VAL A 1 595 ? -23.109 17.703 -0.735 1 97.25 595 VAL A O 1
ATOM 4752 N N . PHE A 1 596 ? -21.484 17.531 0.762 1 96.56 596 PHE A N 1
ATOM 4753 C CA . PHE A 1 596 ? -21.828 16.188 1.228 1 96.56 596 PHE A CA 1
ATOM 4754 C C . PHE A 1 596 ? -22.312 16.234 2.674 1 96.56 596 PHE A C 1
ATOM 4756 O O . PHE A 1 596 ? -21.516 16.422 3.592 1 96.56 596 PHE A O 1
ATOM 4763 N N . LEU A 1 597 ? -23.609 16.109 2.842 1 96.88 597 LEU A N 1
ATOM 4764 C CA . LEU A 1 597 ? -24.125 16.031 4.199 1 96.88 597 LEU A CA 1
ATOM 4765 C C . LEU A 1 597 ? -23.969 14.617 4.754 1 96.88 597 LEU A C 1
ATOM 4767 O O . LEU A 1 597 ? -24.484 13.656 4.191 1 96.88 597 LEU A O 1
ATOM 4771 N N . LEU A 1 598 ? -23.203 14.477 5.84 1 94.94 598 LEU A N 1
ATOM 4772 C CA . LEU A 1 598 ? -22.906 13.18 6.426 1 94.94 598 LEU A CA 1
ATOM 4773 C C . LEU A 1 598 ? -23.922 12.82 7.508 1 94.94 598 LEU A C 1
ATOM 4775 O O . LEU A 1 598 ? -24.047 13.531 8.508 1 94.94 598 LEU A O 1
ATOM 4779 N N . ASN A 1 599 ? -24.656 11.789 7.266 1 93.94 599 ASN A N 1
ATOM 4780 C CA . ASN A 1 599 ? -25.594 11.242 8.234 1 93.94 599 ASN A CA 1
ATOM 4781 C C . ASN A 1 599 ? -25.125 9.898 8.781 1 93.94 599 ASN A C 1
ATOM 4783 O O . ASN A 1 599 ? -25.25 8.875 8.102 1 93.94 599 ASN A O 1
ATOM 4787 N N . VAL A 1 600 ? -24.625 9.938 9.992 1 90.62 600 VAL A N 1
ATOM 4788 C CA . VAL A 1 600 ? -24 8.758 10.562 1 90.62 600 VAL A CA 1
ATOM 4789 C C . VAL A 1 600 ? -24.938 8.086 11.562 1 90.62 600 VAL A C 1
ATOM 4791 O O . VAL A 1 600 ? -25.625 8.773 12.336 1 90.62 600 VAL A O 1
ATOM 4794 N N . GLN A 1 601 ? -24.922 6.809 11.469 1 89.38 601 GLN A N 1
ATOM 4795 C CA . GLN A 1 601 ? -25.766 6.023 12.359 1 89.38 601 GLN A CA 1
ATOM 4796 C C . GLN A 1 601 ? -25.391 6.25 13.82 1 89.38 601 GLN A C 1
ATOM 4798 O O . GLN A 1 601 ? -24.203 6.332 14.156 1 89.38 601 GLN A O 1
ATOM 4803 N N . LYS A 1 602 ? -26.375 6.336 14.633 1 84.06 602 LYS A N 1
ATOM 4804 C CA . LYS A 1 602 ? -26.188 6.551 16.062 1 84.06 602 LYS A CA 1
ATOM 4805 C C . LYS A 1 602 ? -25.25 5.508 16.656 1 84.06 602 LYS A C 1
ATOM 4807 O O . LYS A 1 602 ? -25.406 4.309 16.406 1 84.06 602 LYS A O 1
ATOM 4812 N N . GLY A 1 603 ? -24.25 5.961 17.328 1 74.5 603 GLY A N 1
ATOM 4813 C CA . GLY A 1 603 ? -23.344 5.082 18.047 1 74.5 603 GLY A CA 1
ATOM 4814 C C . GLY A 1 603 ? -22.219 4.559 17.188 1 74.5 603 GLY A C 1
ATOM 4815 O O . GLY A 1 603 ? -21.312 3.877 17.672 1 74.5 603 GLY A O 1
ATOM 4816 N N . ASP A 1 604 ? -22.203 4.867 15.93 1 74.81 604 ASP A N 1
ATOM 4817 C CA . ASP A 1 604 ? -21.188 4.316 15.039 1 74.81 604 ASP A CA 1
ATOM 4818 C C . ASP A 1 604 ? -20.156 5.379 14.672 1 74.81 604 ASP A C 1
ATOM 4820 O O . ASP A 1 604 ? -20.219 5.961 13.586 1 74.81 604 ASP A O 1
ATOM 4824 N N . THR A 1 605 ? -19.203 5.5 15.492 1 72.31 605 THR A N 1
ATOM 4825 C CA . THR A 1 605 ? -18.172 6.492 15.234 1 72.31 605 THR A CA 1
ATOM 4826 C C . THR A 1 605 ? -17.266 6.047 14.094 1 72.31 605 THR A C 1
ATOM 4828 O O . THR A 1 605 ? -16.641 6.879 13.43 1 72.31 605 THR A O 1
ATOM 4831 N N . GLN A 1 606 ? -17.234 4.805 13.812 1 72.69 606 GLN A N 1
ATOM 4832 C CA . GLN A 1 606 ? -16.375 4.266 12.766 1 72.69 606 GLN A CA 1
ATOM 4833 C C . GLN A 1 606 ? -16.875 4.672 11.383 1 72.69 606 GLN A C 1
ATOM 4835 O O . GLN A 1 606 ? -16.078 4.859 10.461 1 72.69 606 GLN A O 1
ATOM 4840 N N . ASP A 1 607 ? -18.109 4.902 11.359 1 79.12 607 ASP A N 1
ATOM 4841 C CA . ASP A 1 607 ? -18.703 5.27 10.07 1 79.12 607 ASP A CA 1
ATOM 4842 C C . ASP A 1 607 ? -18.234 6.656 9.633 1 79.12 607 ASP A C 1
ATOM 4844 O O . ASP A 1 607 ? -18.031 6.902 8.445 1 79.12 607 ASP A O 1
ATOM 4848 N N . LEU A 1 608 ? -18.109 7.488 10.641 1 82 608 LEU A N 1
ATOM 4849 C CA . LEU A 1 608 ? -17.672 8.828 10.289 1 82 608 LEU A CA 1
ATOM 4850 C C . LEU A 1 608 ? -16.281 8.797 9.656 1 82 608 LEU A C 1
ATOM 4852 O O . LEU A 1 608 ? -16.031 9.461 8.648 1 82 608 LEU A O 1
ATOM 4856 N N . GLN A 1 609 ? -15.43 8.078 10.266 1 82.62 609 GLN A N 1
ATOM 4857 C CA . GLN A 1 609 ? -14.078 7.914 9.734 1 82.62 609 GLN A CA 1
ATOM 4858 C C . GLN A 1 609 ? -14.109 7.34 8.32 1 82.62 609 GLN A C 1
ATOM 4860 O O . GLN A 1 609 ? -13.367 7.793 7.445 1 82.62 609 GLN A O 1
ATOM 4865 N N . THR A 1 610 ? -14.938 6.359 8.156 1 81.5 610 THR A N 1
ATOM 4866 C CA . THR A 1 610 ? -15.07 5.699 6.863 1 81.5 610 THR A CA 1
ATOM 4867 C C . THR A 1 610 ? -15.531 6.691 5.797 1 81.5 610 THR A C 1
ATOM 4869 O O . THR A 1 610 ? -15.008 6.699 4.68 1 81.5 610 THR A O 1
ATOM 4872 N N . LEU A 1 611 ? -16.484 7.457 6.152 1 86 611 LEU A N 1
ATOM 4873 C CA . LEU A 1 611 ? -17.016 8.438 5.211 1 86 611 LEU A CA 1
ATOM 4874 C C . LEU A 1 611 ? -15.953 9.461 4.832 1 86 611 LEU A C 1
ATOM 4876 O O . LEU A 1 611 ? -15.781 9.781 3.654 1 86 611 LEU A O 1
ATOM 4880 N N . TYR A 1 612 ? -15.273 9.977 5.824 1 85.56 612 TYR A N 1
ATOM 4881 C CA . TYR A 1 612 ? -14.227 10.961 5.562 1 85.56 612 TYR A CA 1
ATOM 4882 C C . TYR A 1 612 ? -13.133 10.367 4.68 1 85.56 612 TYR A C 1
ATOM 4884 O O . TYR A 1 612 ? -12.648 11.031 3.76 1 85.56 612 TYR A O 1
ATOM 4892 N N . LYS A 1 613 ? -12.781 9.195 4.961 1 80.5 613 LYS A N 1
ATOM 4893 C CA . LYS A 1 613 ? -11.758 8.531 4.164 1 80.5 613 LYS A CA 1
ATOM 4894 C C . LYS A 1 613 ? -12.203 8.398 2.707 1 80.5 613 LYS A C 1
ATOM 4896 O O . LYS A 1 613 ? -11.398 8.609 1.791 1 80.5 613 LYS A O 1
ATOM 4901 N N . GLY A 1 614 ? -13.398 7.965 2.523 1 80 614 GLY A N 1
ATOM 4902 C CA . GLY A 1 614 ? -13.938 7.797 1.184 1 80 614 GLY A CA 1
ATOM 4903 C C . GLY A 1 614 ? -14.047 9.102 0.416 1 80 614 GLY A C 1
ATOM 4904 O O . GLY A 1 614 ? -13.891 9.117 -0.808 1 80 614 GLY A O 1
ATOM 4905 N N . LEU A 1 615 ? -14.219 10.156 1.143 1 87.94 615 LEU A N 1
ATOM 4906 C CA . LEU A 1 615 ? -14.438 11.453 0.514 1 87.94 615 LEU A CA 1
ATOM 4907 C C . LEU A 1 615 ? -13.125 12.203 0.331 1 87.94 615 LEU A C 1
ATOM 4909 O O . LEU A 1 615 ? -13.078 13.227 -0.352 1 87.94 615 LEU A O 1
ATOM 4913 N N . ARG A 1 616 ? -12.125 11.719 0.942 1 82.25 616 ARG A N 1
ATOM 4914 C CA . ARG A 1 616 ? -10.828 12.398 0.918 1 82.25 616 ARG A CA 1
ATOM 4915 C C . ARG A 1 616 ? -10.352 12.609 -0.513 1 82.25 616 ARG A C 1
ATOM 4917 O O . ARG A 1 616 ? -9.852 13.688 -0.852 1 82.25 616 ARG A O 1
ATOM 4924 N N . TYR A 1 617 ? -10.547 11.562 -1.287 1 78.44 617 TYR A N 1
ATOM 4925 C CA . TYR A 1 617 ? -10.086 11.641 -2.672 1 78.44 617 TYR A CA 1
ATOM 4926 C C . TYR A 1 617 ? -10.789 12.766 -3.412 1 78.44 617 TYR A C 1
ATOM 4928 O O . TYR A 1 617 ? -10.18 13.461 -4.227 1 78.44 617 TYR A O 1
ATOM 4936 N N . ILE A 1 618 ? -12.008 12.953 -3.115 1 84.62 618 ILE A N 1
ATOM 4937 C CA . ILE A 1 618 ? -12.789 13.992 -3.77 1 84.62 618 ILE A CA 1
ATOM 4938 C C . ILE A 1 618 ? -12.336 15.367 -3.279 1 84.62 618 ILE A C 1
ATOM 4940 O O . ILE A 1 618 ? -12.062 16.266 -4.086 1 84.62 618 ILE A O 1
ATOM 4944 N N . VAL A 1 619 ? -12.18 15.516 -2.049 1 86.5 619 VAL A N 1
ATOM 4945 C CA . VAL A 1 619 ? -11.82 16.781 -1.422 1 86.5 619 VAL A CA 1
ATOM 4946 C C . VAL A 1 619 ? -10.445 17.234 -1.905 1 86.5 619 VAL A C 1
ATOM 4948 O O . VAL A 1 619 ? -10.203 18.422 -2.086 1 86.5 619 VAL A O 1
ATOM 4951 N N . ASP A 1 620 ? -9.617 16.266 -2.172 1 78.94 620 ASP A N 1
ATOM 4952 C CA . ASP A 1 620 ? -8.227 16.562 -2.48 1 78.94 620 ASP A CA 1
ATOM 4953 C C . ASP A 1 620 ? -8.039 16.812 -3.977 1 78.94 620 ASP A C 1
ATOM 4955 O O . ASP A 1 620 ? -6.977 17.266 -4.406 1 78.94 620 ASP A O 1
ATOM 4959 N N . ASN A 1 621 ? -9.062 16.484 -4.738 1 78.88 621 ASN A N 1
ATOM 4960 C CA . ASN A 1 621 ? -8.906 16.547 -6.188 1 78.88 621 ASN A CA 1
ATOM 4961 C C . ASN A 1 621 ? -9.898 17.516 -6.812 1 78.88 621 ASN A C 1
ATOM 4963 O O . ASN A 1 621 ? -11.008 17.125 -7.191 1 78.88 621 ASN A O 1
ATOM 4967 N N . ILE A 1 622 ? -9.375 18.625 -7.062 1 80.88 622 ILE A N 1
ATOM 4968 C CA . ILE A 1 622 ? -10.234 19.688 -7.586 1 80.88 622 ILE A CA 1
ATOM 4969 C C . ILE A 1 622 ? -10.812 19.25 -8.938 1 80.88 622 ILE A C 1
ATOM 4971 O O . ILE A 1 622 ? -11.953 19.594 -9.266 1 80.88 622 ILE A O 1
ATOM 4975 N N . SER A 1 623 ? -10.055 18.438 -9.727 1 77.5 623 SER A N 1
ATOM 4976 C CA . SER A 1 623 ? -10.539 17.969 -11.016 1 77.5 623 SER A CA 1
ATOM 4977 C C . SER A 1 623 ? -11.773 17.094 -10.859 1 77.5 623 SER A C 1
ATOM 4979 O O . SER A 1 623 ? -12.703 17.172 -11.664 1 77.5 623 SER A O 1
ATOM 4981 N N . VAL A 1 624 ? -11.758 16.312 -9.844 1 84.19 624 VAL A N 1
ATOM 4982 C CA . VAL A 1 624 ? -12.906 15.445 -9.57 1 84.19 624 VAL A CA 1
ATOM 4983 C C . VAL A 1 624 ? -14.102 16.297 -9.141 1 84.19 624 VAL A C 1
ATOM 4985 O O . VAL A 1 624 ? -15.227 16.047 -9.57 1 84.19 624 VAL A O 1
ATOM 4988 N N . VAL A 1 625 ? -13.859 17.297 -8.32 1 89 625 VAL A N 1
ATOM 4989 C CA . VAL A 1 625 ? -14.914 18.188 -7.844 1 89 625 VAL A CA 1
ATOM 4990 C C . VAL A 1 625 ? -15.562 18.906 -9.031 1 89 625 VAL A C 1
ATOM 4992 O O . VAL A 1 625 ? -16.781 18.984 -9.117 1 89 625 VAL A O 1
ATOM 4995 N N . GLN A 1 626 ? -14.75 19.328 -9.93 1 85.75 626 GLN A N 1
ATOM 4996 C CA . GLN A 1 626 ? -15.258 20.031 -11.102 1 85.75 626 GLN A CA 1
ATOM 4997 C C . GLN A 1 626 ? -16.094 19.109 -11.984 1 85.75 626 GLN A C 1
ATOM 4999 O O . GLN A 1 626 ? -17.109 19.531 -12.555 1 85.75 626 GLN A O 1
ATOM 5004 N N . ARG A 1 627 ? -15.703 17.891 -12.094 1 88 627 ARG A N 1
ATOM 5005 C CA . ARG A 1 627 ? -16.469 16.922 -12.867 1 88 627 ARG A CA 1
ATOM 5006 C C . ARG A 1 627 ? -17.812 16.625 -12.211 1 88 627 ARG A C 1
ATOM 5008 O O . ARG A 1 627 ? -18.828 16.484 -12.898 1 88 627 ARG A O 1
ATOM 5015 N N . ILE A 1 628 ? -17.766 16.547 -10.922 1 91.5 628 ILE A N 1
ATOM 5016 C CA . ILE A 1 628 ? -19 16.297 -10.18 1 91.5 628 ILE A CA 1
ATOM 5017 C C . ILE A 1 628 ? -19.953 17.469 -10.344 1 91.5 628 ILE A C 1
ATOM 5019 O O . ILE A 1 628 ? -21.156 17.281 -10.516 1 91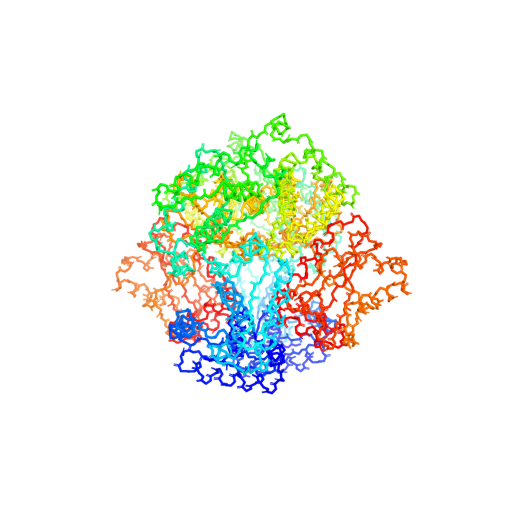.5 628 ILE A O 1
ATOM 5023 N N . LEU A 1 629 ? -19.406 18.688 -10.273 1 91.75 629 LEU A N 1
ATOM 5024 C CA . LEU A 1 629 ? -20.219 19.906 -10.367 1 91.75 629 LEU A CA 1
ATOM 5025 C C . LEU A 1 629 ? -20.891 20 -11.734 1 91.75 629 LEU A C 1
ATOM 5027 O O . LEU A 1 629 ? -21.922 20.672 -11.883 1 91.75 629 LEU A O 1
ATOM 5031 N N . LYS A 1 630 ? -20.391 19.281 -12.711 1 89.12 630 LYS A N 1
ATOM 5032 C CA . LYS A 1 630 ? -20.938 19.297 -14.062 1 89.12 630 LYS A CA 1
ATOM 5033 C C . LYS A 1 630 ? -22 18.219 -14.242 1 89.12 630 LYS A C 1
ATOM 5035 O O . LYS A 1 630 ? -22.781 18.25 -15.203 1 89.12 630 LYS A O 1
ATOM 5040 N N . CYS A 1 631 ? -21.969 17.359 -13.328 1 91.19 631 CYS A N 1
ATOM 5041 C CA . CYS A 1 631 ? -22.953 16.281 -13.422 1 91.19 631 CYS A CA 1
ATOM 5042 C C . CYS A 1 631 ? -24.375 16.828 -13.297 1 91.19 631 CYS A C 1
ATOM 5044 O O . CYS A 1 631 ? -24.609 17.781 -12.555 1 91.19 631 CYS A O 1
ATOM 5046 N N . ARG A 1 632 ? -25.297 16.109 -14.102 1 89.69 632 ARG A N 1
ATOM 5047 C CA . ARG A 1 632 ? -26.688 16.547 -14.07 1 89.69 632 ARG A CA 1
ATOM 5048 C C . ARG A 1 632 ? -27.594 15.453 -13.523 1 89.69 632 ARG A C 1
ATOM 5050 O O . ARG A 1 632 ? -28.781 15.695 -13.258 1 89.69 632 ARG A O 1
ATOM 5057 N N . ASN A 1 633 ? -26.984 14.297 -13.383 1 89.75 633 ASN A N 1
ATOM 5058 C CA . ASN A 1 633 ? -27.766 13.188 -12.836 1 89.75 633 ASN A CA 1
ATOM 5059 C C . ASN A 1 633 ? -26.875 12.219 -12.055 1 89.75 633 ASN A C 1
ATOM 5061 O O . ASN A 1 633 ? -25.656 12.336 -12.07 1 89.75 633 ASN A O 1
ATOM 5065 N N . TYR A 1 634 ? -27.547 11.336 -11.367 1 89.88 634 TYR A N 1
ATOM 5066 C CA . TYR A 1 634 ? -26.891 10.414 -10.445 1 89.88 634 TYR A CA 1
ATOM 5067 C C . TYR A 1 634 ? -25.969 9.461 -11.203 1 89.88 634 TYR A C 1
ATOM 5069 O O . TYR A 1 634 ? -24.891 9.125 -10.719 1 89.88 634 TYR A O 1
ATOM 5077 N N . GLU A 1 635 ? -26.344 9.047 -12.305 1 86.25 635 GLU A N 1
ATOM 5078 C CA . GLU A 1 635 ? -25.578 8.094 -13.094 1 86.25 635 GLU A CA 1
ATOM 5079 C C . GLU A 1 635 ? -24.234 8.695 -13.523 1 86.25 635 GLU A C 1
ATOM 5081 O O . GLU A 1 635 ? -23.203 8.023 -13.492 1 86.25 635 GLU A O 1
ATOM 5086 N N . GLU A 1 636 ? -24.344 9.906 -13.914 1 86.88 636 GLU A N 1
ATOM 5087 C CA . GLU A 1 636 ? -23.109 10.609 -14.273 1 86.88 636 GLU A CA 1
ATOM 5088 C C . GLU A 1 636 ? -22.172 10.719 -13.078 1 86.88 636 GLU A C 1
ATOM 5090 O O . GLU A 1 636 ? -20.953 10.57 -13.227 1 86.88 636 GLU A O 1
ATOM 5095 N N . PHE A 1 637 ? -22.766 10.945 -12.016 1 89.56 637 PHE A N 1
ATOM 5096 C CA . PHE A 1 637 ? -22 11.062 -10.773 1 89.56 637 PHE A CA 1
ATOM 5097 C C . PHE A 1 637 ? -21.281 9.75 -10.461 1 89.56 637 PHE A C 1
ATOM 5099 O O . PHE A 1 637 ? -20.094 9.742 -10.125 1 89.56 637 PHE A O 1
ATOM 5106 N N . LEU A 1 638 ? -21.969 8.695 -10.57 1 83.62 638 LEU A N 1
ATOM 5107 C CA . LEU A 1 638 ? -21.406 7.383 -10.273 1 83.62 638 LEU A CA 1
ATOM 5108 C C . LEU A 1 638 ? -20.25 7.062 -11.219 1 83.62 638 LEU A C 1
ATOM 5110 O O . LEU A 1 638 ? -19.281 6.41 -10.82 1 83.62 638 LEU A O 1
ATOM 5114 N N . LYS A 1 639 ? -20.438 7.484 -12.391 1 80.12 639 LYS A N 1
ATOM 5115 C CA . LYS A 1 639 ? -19.391 7.27 -13.375 1 80.12 639 LYS A CA 1
ATOM 5116 C C . LYS A 1 639 ? -18.109 7.988 -12.969 1 80.12 639 LYS A C 1
ATOM 5118 O O . LYS A 1 639 ? -17 7.453 -13.141 1 80.12 639 LYS A O 1
ATOM 5123 N N . VAL A 1 640 ? -18.312 9.164 -12.453 1 82.88 640 VAL A N 1
ATOM 5124 C CA . VAL A 1 640 ? -17.156 9.945 -12.016 1 82.88 640 VAL A CA 1
ATOM 5125 C C . VAL A 1 640 ? -16.469 9.242 -10.844 1 82.88 640 VAL A C 1
ATOM 5127 O O . VAL A 1 640 ? -15.234 9.219 -10.766 1 82.88 640 VAL A O 1
ATOM 5130 N N . LEU A 1 641 ? -17.203 8.648 -9.977 1 79.06 641 LEU A N 1
ATOM 5131 C CA . LEU A 1 641 ? -16.672 7.984 -8.789 1 79.06 641 LEU A CA 1
ATOM 5132 C C . LEU A 1 641 ? -15.969 6.688 -9.156 1 79.06 641 LEU A C 1
ATOM 5134 O O . LEU A 1 641 ? -14.953 6.332 -8.555 1 79.06 641 LEU A O 1
ATOM 5138 N N . LYS A 1 642 ? -16.5 5.91 -10.109 1 65.88 642 LYS A N 1
ATOM 5139 C CA . LYS A 1 642 ? -15.969 4.613 -10.516 1 65.88 642 LYS A CA 1
ATOM 5140 C C . LYS A 1 642 ? -14.656 4.773 -11.281 1 65.88 642 LYS A C 1
ATOM 5142 O O . LYS A 1 642 ? -13.758 3.939 -11.164 1 65.88 642 LYS A O 1
ATOM 5147 N N . ASN A 1 643 ? -14.625 5.645 -12.18 1 53.84 643 ASN A N 1
ATOM 5148 C CA . ASN A 1 643 ? -13.43 5.875 -12.977 1 53.84 643 ASN A CA 1
ATOM 5149 C C . ASN A 1 643 ? -12.219 6.168 -12.094 1 53.84 643 ASN A C 1
ATOM 5151 O O . ASN A 1 643 ? -11.07 6.004 -12.523 1 53.84 643 ASN A O 1
ATOM 5155 N N . GLN A 1 644 ? -12.406 6.488 -10.984 1 49.69 644 GLN A N 1
ATOM 5156 C CA . GLN A 1 644 ? -11.312 6.863 -10.102 1 49.69 644 GLN A CA 1
ATOM 5157 C C . GLN A 1 644 ? -10.781 5.656 -9.336 1 49.69 644 GLN A C 1
ATOM 5159 O O . GLN A 1 644 ? -9.617 5.625 -8.938 1 49.69 644 GLN A O 1
ATOM 5164 N N . GLN A 1 645 ? -11.672 4.723 -9.117 1 44.66 645 GLN A N 1
ATOM 5165 C CA . GLN A 1 645 ? -11.203 3.527 -8.422 1 44.66 645 GLN A CA 1
ATOM 5166 C C . GLN A 1 645 ? -10.406 2.625 -9.352 1 44.66 645 GLN A C 1
ATOM 5168 O O . GLN A 1 645 ? -9.641 1.773 -8.898 1 44.66 645 GLN A O 1
ATOM 5173 N N . SER A 1 646 ? -10.539 2.691 -10.617 1 35.97 646 SER A N 1
ATOM 5174 C CA . SER A 1 646 ? -9.82 1.856 -11.578 1 35.97 646 SER A CA 1
ATOM 5175 C C . SER A 1 646 ? -8.438 2.434 -11.883 1 35.97 646 SER A C 1
ATOM 5177 O O . SER A 1 646 ? -8.273 3.652 -11.977 1 35.97 646 SER A O 1
ATOM 5179 N N . MET B 1 1 ? -18.344 -16.234 -33.469 1 62.75 1 MET B N 1
ATOM 5180 C CA . MET B 1 1 ? -17.172 -15.43 -33.812 1 62.75 1 MET B CA 1
ATOM 5181 C C . MET B 1 1 ? -16 -16.312 -34.188 1 62.75 1 MET B C 1
ATOM 5183 O O . MET B 1 1 ? -15.828 -17.406 -33.625 1 62.75 1 MET B O 1
ATOM 5187 N N . ASP B 1 2 ? -15.336 -15.977 -35.219 1 63.91 2 ASP B N 1
ATOM 5188 C CA . ASP B 1 2 ? -14.203 -16.766 -35.688 1 63.91 2 ASP B CA 1
ATOM 5189 C C . ASP B 1 2 ? -13.07 -16.75 -34.688 1 63.91 2 ASP B C 1
ATOM 5191 O O . ASP B 1 2 ? -13.07 -15.938 -33.75 1 63.91 2 ASP B O 1
ATOM 5195 N N . THR B 1 3 ? -12.25 -17.703 -34.812 1 61.88 3 THR B N 1
ATOM 5196 C CA . THR B 1 3 ? -11.188 -17.953 -33.875 1 61.88 3 THR B CA 1
ATOM 5197 C C . THR B 1 3 ? -10.328 -16.703 -33.656 1 61.88 3 THR B C 1
ATOM 5199 O O . THR B 1 3 ? -9.984 -16.359 -32.531 1 61.88 3 THR B O 1
ATOM 5202 N N . ARG B 1 4 ? -9.992 -16.094 -34.75 1 71.19 4 ARG B N 1
ATOM 5203 C CA . ARG B 1 4 ? -9.18 -14.883 -34.719 1 71.19 4 ARG B CA 1
ATOM 5204 C C . ARG B 1 4 ? -9.891 -13.789 -33.906 1 71.19 4 ARG B C 1
ATOM 5206 O O . ARG B 1 4 ? -9.266 -13.125 -33.094 1 71.19 4 ARG B O 1
ATOM 5213 N N . SER B 1 5 ? -11.102 -13.773 -34.188 1 79 5 SER B N 1
ATOM 5214 C CA . SER B 1 5 ? -11.906 -12.75 -33.531 1 79 5 SER B CA 1
ATOM 5215 C C . SER B 1 5 ? -12.039 -13.023 -32.062 1 79 5 SER B C 1
ATOM 5217 O O . SER B 1 5 ? -11.992 -12.094 -31.234 1 79 5 SER B O 1
ATOM 5219 N N . SER B 1 6 ? -12.055 -14.258 -31.75 1 74.06 6 SER B N 1
ATOM 5220 C CA . SER B 1 6 ? -12.188 -14.625 -30.344 1 74.06 6 SER B CA 1
ATOM 5221 C C . SER B 1 6 ? -10.922 -14.289 -29.562 1 74.06 6 SER B C 1
ATOM 5223 O O . SER B 1 6 ? -10.992 -13.797 -28.438 1 74.06 6 SER B O 1
ATOM 5225 N N . VAL B 1 7 ? -9.812 -14.594 -30.219 1 72.38 7 VAL B N 1
ATOM 5226 C CA . VAL B 1 7 ? -8.523 -14.297 -29.594 1 72.38 7 VAL B CA 1
ATOM 5227 C C . VAL B 1 7 ? -8.398 -12.797 -29.359 1 72.38 7 VAL B C 1
ATOM 5229 O O . VAL B 1 7 ? -7.996 -12.359 -28.281 1 72.38 7 VAL B O 1
ATOM 5232 N N . ILE B 1 8 ? -8.766 -12.094 -30.359 1 81.12 8 ILE B N 1
ATOM 5233 C CA . ILE B 1 8 ? -8.68 -10.641 -30.281 1 81.12 8 ILE B CA 1
ATOM 5234 C C . ILE B 1 8 ? -9.602 -10.141 -29.156 1 81.12 8 ILE B C 1
ATOM 5236 O O . ILE B 1 8 ? -9.203 -9.297 -28.359 1 81.12 8 ILE B O 1
ATOM 5240 N N . LEU B 1 9 ? -10.742 -10.742 -29.109 1 81.44 9 LEU B N 1
ATOM 5241 C CA . LEU B 1 9 ? -11.711 -10.297 -28.125 1 81.44 9 LEU B CA 1
ATOM 5242 C C . LEU B 1 9 ? -11.219 -10.602 -26.703 1 81.44 9 LEU B C 1
ATOM 5244 O O . LEU B 1 9 ? -11.328 -9.758 -25.812 1 81.44 9 LEU B O 1
ATOM 5248 N N . LYS B 1 10 ? -10.656 -11.773 -26.547 1 73.38 10 LYS B N 1
ATOM 5249 C CA . LYS B 1 10 ? -10.125 -12.156 -25.25 1 73.38 10 LYS B CA 1
ATOM 5250 C C . LYS B 1 10 ? -9.008 -11.211 -24.812 1 73.38 10 LYS B C 1
ATOM 5252 O O . LYS B 1 10 ? -8.945 -10.812 -23.641 1 73.38 10 LYS B O 1
ATOM 5257 N N . GLU B 1 11 ? -8.203 -10.969 -25.812 1 75.62 11 GLU B N 1
ATOM 5258 C CA . GLU B 1 11 ? -7.094 -10.062 -25.531 1 75.62 11 GLU B CA 1
ATOM 5259 C C . GLU B 1 11 ? -7.598 -8.672 -25.172 1 75.62 11 GLU B C 1
ATOM 5261 O O . GLU B 1 11 ? -7.07 -8.031 -24.25 1 75.62 11 GLU B O 1
ATOM 5266 N N . LEU B 1 12 ? -8.609 -8.281 -25.875 1 81.25 12 LEU B N 1
ATOM 5267 C CA . LEU B 1 12 ? -9.188 -6.965 -25.641 1 81.25 12 LEU B CA 1
ATOM 5268 C C . LEU B 1 12 ? -9.852 -6.91 -24.266 1 81.25 12 LEU B C 1
ATOM 5270 O O . LEU B 1 12 ? -9.781 -5.891 -23.578 1 81.25 12 LEU B O 1
ATOM 5274 N N . MET B 1 13 ? -10.336 -8.023 -23.859 1 74.62 13 MET B N 1
ATOM 5275 C CA . MET B 1 13 ? -11.031 -8.102 -22.578 1 74.62 13 MET B CA 1
ATOM 5276 C C . MET B 1 13 ? -10.039 -8.062 -21.422 1 74.62 13 MET B C 1
ATOM 5278 O O . MET B 1 13 ? -10.328 -7.496 -20.359 1 74.62 13 MET B O 1
ATOM 5282 N N . ALA B 1 14 ? -8.922 -8.688 -21.688 1 65.31 14 ALA B N 1
ATOM 5283 C CA . ALA B 1 14 ? -7.914 -8.859 -20.641 1 65.31 14 ALA B CA 1
ATOM 5284 C C . ALA B 1 14 ? -7.023 -7.625 -20.531 1 65.31 14 ALA B C 1
ATOM 5286 O O . ALA B 1 14 ? -6.398 -7.395 -19.484 1 65.31 14 ALA B O 1
ATOM 5287 N N . ALA B 1 15 ? -7.02 -6.844 -21.609 1 66.75 15 ALA B N 1
ATOM 5288 C CA . ALA B 1 15 ? -6.059 -5.746 -21.688 1 66.75 15 ALA B CA 1
ATOM 5289 C C . ALA B 1 15 ? -6.504 -4.559 -20.844 1 66.75 15 ALA B C 1
ATOM 5291 O O . ALA B 1 15 ? -7.656 -4.129 -20.922 1 66.75 15 ALA B O 1
ATOM 5292 N N . PRO B 1 16 ? -5.648 -4.164 -19.891 1 60.94 16 PRO B N 1
ATOM 5293 C CA . PRO B 1 16 ? -5.992 -2.975 -19.109 1 60.94 16 PRO B CA 1
ATOM 5294 C C . PRO B 1 16 ? -6 -1.697 -19.953 1 60.94 16 PRO B C 1
ATOM 5296 O O . PRO B 1 16 ? -6.504 -0.664 -19.5 1 60.94 16 PRO B O 1
ATOM 5299 N N . GLY B 1 17 ? -5.504 -1.724 -21.234 1 66.88 17 GLY B N 1
ATOM 5300 C CA . GLY B 1 17 ? -5.422 -0.561 -22.094 1 66.88 17 GLY B CA 1
ATOM 5301 C C . GLY B 1 17 ? -5.562 -0.902 -23.562 1 66.88 17 GLY B C 1
ATOM 5302 O O . GLY B 1 17 ? -5.852 -2.049 -23.922 1 66.88 17 GLY B O 1
ATOM 5303 N N . PRO B 1 18 ? -5.449 0.168 -24.406 1 80.31 18 PRO B N 1
ATOM 5304 C CA . PRO B 1 18 ? -5.637 -0.041 -25.844 1 80.31 18 PRO B CA 1
ATOM 5305 C C . PRO B 1 18 ? -4.594 -0.986 -26.438 1 80.31 18 PRO B C 1
ATOM 5307 O O . PRO B 1 18 ? -3.43 -0.961 -26.031 1 80.31 18 PRO B O 1
ATOM 5310 N N . LEU B 1 19 ? -4.984 -1.799 -27.344 1 83.25 19 LEU B N 1
ATOM 5311 C CA . LEU B 1 19 ? -4.125 -2.729 -28.078 1 83.25 19 LEU B CA 1
ATOM 5312 C C . LEU B 1 19 ? -3.951 -2.287 -29.531 1 83.25 19 LEU B C 1
ATOM 5314 O O . LEU B 1 19 ? -4.926 -1.918 -30.188 1 83.25 19 LEU B O 1
ATOM 5318 N N . THR B 1 20 ? -2.725 -2.24 -30.047 1 81.06 20 THR B N 1
ATOM 5319 C CA . THR B 1 20 ? -2.457 -1.815 -31.422 1 81.06 20 THR B CA 1
ATOM 5320 C C . THR B 1 20 ? -2.816 -2.92 -32.406 1 81.06 20 THR B C 1
ATOM 5322 O O . THR B 1 20 ? -2.863 -4.098 -32.031 1 81.06 20 THR B O 1
ATOM 5325 N N . SER B 1 21 ? -3.049 -2.518 -33.594 1 83.25 21 SER B N 1
ATOM 5326 C CA . SER B 1 21 ? -3.324 -3.471 -34.656 1 83.25 21 SER B CA 1
ATOM 5327 C C . SER B 1 21 ? -2.137 -4.398 -34.906 1 83.25 21 SER B C 1
ATOM 5329 O O . SER B 1 21 ? -2.312 -5.586 -35.188 1 83.25 21 SER B O 1
ATOM 5331 N N . GLN B 1 22 ? -1.015 -3.801 -34.719 1 76.62 22 GLN B N 1
ATOM 5332 C CA . GLN B 1 22 ? 0.196 -4.594 -34.906 1 76.62 22 GLN B CA 1
ATOM 5333 C C . GLN B 1 22 ? 0.298 -5.703 -33.844 1 76.62 22 GLN B C 1
ATOM 5335 O O . GLN B 1 22 ? 0.642 -6.84 -34.188 1 76.62 22 GLN B O 1
ATOM 5340 N N . TYR B 1 23 ? -0.026 -5.383 -32.719 1 78.06 23 TYR B N 1
ATOM 5341 C CA . TYR B 1 23 ? 0.009 -6.367 -31.625 1 78.06 23 TYR B CA 1
ATOM 5342 C C . TYR B 1 23 ? -1.009 -7.477 -31.875 1 78.06 23 TYR B C 1
ATOM 5344 O O . TYR B 1 23 ? -0.687 -8.664 -31.75 1 78.06 23 TYR B O 1
ATOM 5352 N N . LEU B 1 24 ? -2.178 -7.043 -32.25 1 81.56 24 LEU B N 1
ATOM 5353 C CA . LEU B 1 24 ? -3.246 -8.008 -32.5 1 81.56 24 LEU B CA 1
ATOM 5354 C C . LEU B 1 24 ? -2.91 -8.898 -33.688 1 81.56 24 LEU B C 1
ATOM 5356 O O . LEU B 1 24 ? -3.242 -10.086 -33.688 1 81.56 24 LEU B O 1
ATOM 5360 N N . ALA B 1 25 ? -2.209 -8.281 -34.625 1 78.75 25 ALA B N 1
ATOM 5361 C CA . ALA B 1 25 ? -1.76 -9.031 -35.781 1 78.75 25 ALA B CA 1
ATOM 5362 C C . ALA B 1 25 ? -0.746 -10.102 -35.406 1 78.75 25 ALA B C 1
ATOM 5364 O O . ALA B 1 25 ? -0.817 -11.234 -35.875 1 78.75 25 ALA B O 1
ATOM 5365 N N . GLN B 1 26 ? 0.036 -9.625 -34.531 1 70.69 26 GLN B N 1
ATOM 5366 C CA . GLN B 1 26 ? 1.094 -10.531 -34.094 1 70.69 26 GLN B CA 1
ATOM 5367 C C . GLN B 1 26 ? 0.525 -11.688 -33.281 1 70.69 26 GLN B C 1
ATOM 5369 O O . GLN B 1 26 ? 0.989 -12.82 -33.375 1 70.69 26 GLN B O 1
ATOM 5374 N N . LEU B 1 27 ? -0.461 -11.367 -32.5 1 68.56 27 LEU B N 1
ATOM 5375 C CA . LEU B 1 27 ? -1.113 -12.375 -31.688 1 68.56 27 LEU B CA 1
ATOM 5376 C C . LEU B 1 27 ? -1.686 -13.492 -32.531 1 68.56 27 LEU B C 1
ATOM 5378 O O . LEU B 1 27 ? -1.576 -14.672 -32.188 1 68.56 27 LEU B O 1
ATOM 5382 N N . ASN B 1 28 ? -2.236 -13.094 -33.719 1 65.5 28 ASN B N 1
ATOM 5383 C CA . ASN B 1 28 ? -2.9 -14.031 -34.594 1 65.5 28 ASN B CA 1
ATOM 5384 C C . ASN B 1 28 ? -2.037 -14.352 -35.812 1 65.5 28 ASN B C 1
ATOM 5386 O O . ASN B 1 28 ? -2.502 -15 -36.75 1 65.5 28 ASN B O 1
ATOM 5390 N N . ARG B 1 29 ? -0.742 -13.883 -35.75 1 68.88 29 ARG B N 1
ATOM 5391 C CA . ARG B 1 29 ? 0.2 -14.094 -36.844 1 68.88 29 ARG B CA 1
ATOM 5392 C C . ARG B 1 29 ? -0.423 -13.719 -38.188 1 68.88 29 ARG B C 1
ATOM 5394 O O . ARG B 1 29 ? -0.361 -14.492 -39.125 1 68.88 29 ARG B O 1
ATOM 5401 N N . VAL B 1 30 ? -1.053 -12.594 -38.281 1 76.19 30 VAL B N 1
ATOM 5402 C CA . VAL B 1 30 ? -1.624 -12.039 -39.5 1 76.19 30 VAL B CA 1
ATOM 5403 C C . VAL B 1 30 ? -1.108 -10.625 -39.719 1 76.19 30 VAL B C 1
ATOM 5405 O O . VAL B 1 30 ? -0.322 -10.109 -38.938 1 76.19 30 VAL B O 1
ATOM 5408 N N . THR B 1 31 ? -1.352 -10.094 -40.844 1 75.38 31 THR B N 1
ATOM 5409 C CA . THR B 1 31 ? -0.954 -8.719 -41.156 1 75.38 31 THR B CA 1
ATOM 5410 C C . THR B 1 31 ? -1.81 -7.723 -40.375 1 75.38 31 THR B C 1
ATOM 5412 O O . THR B 1 31 ? -2.918 -8.055 -39.938 1 75.38 31 THR B O 1
ATOM 5415 N N . SER B 1 32 ? -1.3 -6.531 -40.219 1 83.94 32 SER B N 1
ATOM 5416 C CA . SER B 1 32 ? -2.035 -5.477 -39.531 1 83.94 32 SER B CA 1
ATOM 5417 C C . SER B 1 32 ? -3.357 -5.18 -40.219 1 83.94 32 SER B C 1
ATOM 5419 O O . SER B 1 32 ? -4.336 -4.805 -39.562 1 83.94 32 SER B O 1
ATOM 5421 N N . ARG B 1 33 ? -3.334 -5.355 -41.531 1 81.25 33 ARG B N 1
ATOM 5422 C CA . ARG B 1 33 ? -4.551 -5.125 -42.281 1 81.25 33 ARG B CA 1
ATOM 5423 C C . ARG B 1 33 ? -5.629 -6.141 -41.938 1 81.25 33 ARG B C 1
ATOM 5425 O O . ARG B 1 33 ? -6.785 -5.773 -41.719 1 81.25 33 ARG B O 1
ATOM 5432 N N . THR B 1 34 ? -5.227 -7.309 -41.812 1 81.5 34 THR B N 1
ATOM 5433 C CA . THR B 1 34 ? -6.145 -8.383 -41.469 1 81.5 34 THR B CA 1
ATOM 5434 C C . THR B 1 34 ? -6.668 -8.203 -40.031 1 81.5 34 THR B C 1
ATOM 5436 O O . THR B 1 34 ? -7.852 -8.406 -39.781 1 81.5 34 THR B O 1
ATOM 5439 N N . ALA B 1 35 ? -5.75 -7.82 -39.188 1 86.88 35 ALA B N 1
ATOM 5440 C CA . ALA B 1 35 ? -6.145 -7.602 -37.812 1 86.88 35 ALA B CA 1
ATOM 5441 C C . ALA B 1 35 ? -7.195 -6.5 -37.719 1 86.88 35 ALA B C 1
ATOM 5443 O O . ALA B 1 35 ? -8.148 -6.613 -36.938 1 86.88 35 ALA B O 1
ATOM 5444 N N . ARG B 1 36 ? -7.07 -5.457 -38.531 1 87 36 ARG B N 1
ATOM 5445 C CA . ARG B 1 36 ? -8.031 -4.355 -38.531 1 87 36 ARG B CA 1
ATOM 5446 C C . ARG B 1 36 ? -9.398 -4.816 -39.031 1 87 36 ARG B C 1
ATOM 5448 O O . ARG B 1 36 ? -10.422 -4.41 -38.469 1 87 36 ARG B O 1
ATOM 5455 N N . GLU B 1 37 ? -9.297 -5.668 -40 1 84.31 37 GLU B N 1
ATOM 5456 C CA . GLU B 1 37 ? -10.539 -6.223 -40.531 1 84.31 37 GLU B CA 1
ATOM 5457 C C . GLU B 1 37 ? -11.234 -7.113 -39.5 1 84.31 37 GLU B C 1
ATOM 5459 O O . GLU B 1 37 ? -12.461 -7.078 -39.344 1 84.31 37 GLU B O 1
ATOM 5464 N N . ASP B 1 38 ? -10.398 -7.797 -38.812 1 85.81 38 ASP B N 1
ATOM 5465 C CA . ASP B 1 38 ? -10.938 -8.664 -37.781 1 85.81 38 ASP B CA 1
ATOM 5466 C C . ASP B 1 38 ? -11.609 -7.844 -36.688 1 85.81 38 ASP B C 1
ATOM 5468 O O . ASP B 1 38 ? -12.703 -8.18 -36.219 1 85.81 38 ASP B O 1
ATOM 5472 N N . VAL B 1 39 ? -10.992 -6.809 -36.312 1 89.25 39 VAL B N 1
ATOM 5473 C CA . VAL B 1 39 ? -11.516 -5.953 -35.25 1 89.25 39 VAL B CA 1
ATOM 5474 C C . VAL B 1 39 ? -12.844 -5.34 -35.656 1 89.25 39 VAL B C 1
ATOM 5476 O O . VAL B 1 39 ? -13.773 -5.242 -34.875 1 89.25 39 VAL B O 1
ATOM 5479 N N . LYS B 1 40 ? -12.867 -4.969 -36.906 1 86.88 40 LYS B N 1
ATOM 5480 C CA . LYS B 1 40 ? -14.102 -4.414 -37.469 1 86.88 40 LYS B CA 1
ATOM 5481 C C . LYS B 1 40 ? -15.234 -5.43 -37.406 1 86.88 40 LYS B C 1
ATOM 5483 O O . LYS B 1 40 ? -16.359 -5.086 -37 1 86.88 40 LYS B O 1
ATOM 5488 N N . GLN B 1 41 ? -14.883 -6.586 -37.719 1 85.25 41 GLN B N 1
ATOM 5489 C CA . GLN B 1 41 ? -15.875 -7.652 -37.688 1 85.25 41 GLN B CA 1
ATOM 5490 C C . GLN B 1 41 ? -16.344 -7.93 -36.25 1 85.25 41 GLN B C 1
ATOM 5492 O O . GLN B 1 41 ? -17.547 -8.117 -36.031 1 85.25 41 GLN B O 1
ATOM 5497 N N . ILE B 1 42 ? -15.383 -7.984 -35.375 1 86.5 42 ILE B N 1
ATOM 5498 C CA . ILE B 1 42 ? -15.695 -8.18 -33.969 1 86.5 42 ILE B CA 1
ATOM 5499 C C . ILE B 1 42 ? -16.625 -7.062 -33.469 1 86.5 42 ILE B C 1
ATOM 5501 O O . ILE B 1 42 ? -17.625 -7.324 -32.812 1 86.5 42 ILE B O 1
ATOM 5505 N N . ASN B 1 43 ? -16.312 -5.883 -33.844 1 87.94 43 ASN B N 1
ATOM 5506 C CA . ASN B 1 43 ? -17.078 -4.711 -33.406 1 87.94 43 ASN B CA 1
ATOM 5507 C C . ASN B 1 43 ? -18.516 -4.758 -33.906 1 87.94 43 ASN B C 1
ATOM 5509 O O . ASN B 1 43 ? -19.438 -4.422 -33.156 1 87.94 43 ASN B O 1
ATOM 5513 N N . ASP B 1 44 ? -18.672 -5.137 -35.125 1 84.38 44 ASP B N 1
ATOM 5514 C CA . ASP B 1 44 ? -20 -5.254 -35.719 1 84.38 44 ASP B CA 1
ATOM 5515 C C . ASP B 1 44 ? -20.859 -6.23 -34.906 1 84.38 44 ASP B C 1
ATOM 5517 O O . ASP B 1 44 ? -22.047 -5.988 -34.719 1 84.38 44 ASP B O 1
ATOM 5521 N N . LYS B 1 45 ? -20.172 -7.203 -34.469 1 84.62 45 LYS B N 1
ATOM 5522 C CA . LYS B 1 45 ? -20.891 -8.211 -33.688 1 84.62 45 LYS B CA 1
ATOM 5523 C C . LYS B 1 45 ? -21.188 -7.727 -32.281 1 84.62 45 LYS B C 1
ATOM 5525 O O . LYS B 1 45 ? -22.297 -7.93 -31.766 1 84.62 45 LYS B O 1
ATOM 5530 N N . LEU B 1 46 ? -20.266 -7.109 -31.719 1 86.44 46 LEU B N 1
ATOM 5531 C CA . LEU B 1 46 ? -20.344 -6.691 -30.328 1 86.44 46 LEU B CA 1
ATOM 5532 C C . LEU B 1 46 ? -21.344 -5.551 -30.156 1 86.44 46 LEU B C 1
ATOM 5534 O O . LEU B 1 46 ? -22.031 -5.461 -29.141 1 86.44 46 LEU B O 1
ATOM 5538 N N . MET B 1 47 ? -21.453 -4.695 -31.156 1 84.12 47 MET B N 1
ATOM 5539 C CA . MET B 1 47 ? -22.344 -3.529 -31.094 1 84.12 47 MET B CA 1
ATOM 5540 C C . MET B 1 47 ? -23.781 -3.947 -30.875 1 84.12 47 MET B C 1
ATOM 5542 O O . MET B 1 47 ? -24.562 -3.209 -30.266 1 84.12 47 MET B O 1
ATOM 5546 N N . GLN B 1 48 ? -24.078 -5.184 -31.203 1 81.31 48 GLN B N 1
ATOM 5547 C CA . GLN B 1 48 ? -25.438 -5.703 -31.047 1 81.31 48 GLN B CA 1
ATOM 5548 C C . GLN B 1 48 ? -25.594 -6.395 -29.688 1 81.31 48 GLN B C 1
ATOM 5550 O O . GLN B 1 48 ? -26.719 -6.73 -29.297 1 81.31 48 GLN B O 1
ATOM 5555 N N . HIS B 1 49 ? -24.516 -6.484 -29.047 1 84.56 49 HIS B N 1
ATOM 5556 C CA . HIS B 1 49 ? -24.562 -7.281 -27.828 1 84.56 49 HIS B CA 1
ATOM 5557 C C . HIS B 1 49 ? -23.984 -6.516 -26.641 1 84.56 49 HIS B C 1
ATOM 5559 O O . HIS B 1 49 ? -23.375 -7.109 -25.75 1 84.56 49 HIS B O 1
ATOM 5565 N N . GLY B 1 50 ? -24.109 -5.258 -26.703 1 81.38 50 GLY B N 1
ATOM 5566 C CA . GLY B 1 50 ? -23.891 -4.41 -25.547 1 81.38 50 GLY B CA 1
ATOM 5567 C C . GLY B 1 50 ? -22.438 -3.994 -25.391 1 81.38 50 GLY B C 1
ATOM 5568 O O . GLY B 1 50 ? -22.047 -3.527 -24.312 1 81.38 50 GLY B O 1
ATOM 5569 N N . ALA B 1 51 ? -21.516 -4.328 -26.344 1 86.25 51 ALA B N 1
ATOM 5570 C CA . ALA B 1 51 ? -20.109 -3.896 -26.266 1 86.25 51 ALA B CA 1
ATOM 5571 C C . ALA B 1 51 ? -19.641 -3.355 -27.609 1 86.25 51 ALA B C 1
ATOM 5573 O O . ALA B 1 51 ? -20.312 -3.555 -28.641 1 86.25 51 ALA B O 1
ATOM 5574 N N . GLU B 1 52 ? -18.641 -2.574 -27.578 1 89.62 52 GLU B N 1
ATOM 5575 C CA . GLU B 1 52 ? -18.047 -2.047 -28.797 1 89.62 52 GLU B CA 1
ATOM 5576 C C . GLU B 1 52 ? -16.531 -1.935 -28.656 1 89.62 52 GLU B C 1
ATOM 5578 O O . GLU B 1 52 ? -16 -1.687 -27.578 1 89.62 52 GLU B O 1
ATOM 5583 N N . VAL B 1 53 ? -15.836 -2.236 -29.781 1 89.38 53 VAL B N 1
ATOM 5584 C CA . VAL B 1 53 ? -14.398 -1.997 -29.859 1 89.38 53 VAL B CA 1
ATOM 5585 C C . VAL B 1 53 ? -14.141 -0.599 -30.406 1 89.38 53 VAL B C 1
ATOM 5587 O O . VAL B 1 53 ? -14.469 -0.307 -31.562 1 89.38 53 VAL B O 1
ATOM 5590 N N . GLN B 1 54 ? -13.656 0.264 -29.578 1 86.38 54 GLN B N 1
ATOM 5591 C CA . GLN B 1 54 ? -13.383 1.639 -29.984 1 86.38 54 GLN B CA 1
ATOM 5592 C C . GLN B 1 54 ? -11.93 1.806 -30.406 1 86.38 54 GLN B C 1
ATOM 5594 O O . GLN B 1 54 ? -11.023 1.256 -29.781 1 86.38 54 GLN B O 1
ATOM 5599 N N . SER B 1 55 ? -11.797 2.381 -31.562 1 84.62 55 SER B N 1
ATOM 5600 C CA . SER B 1 55 ? -10.461 2.727 -32.031 1 84.62 55 SER B CA 1
ATOM 5601 C C . SER B 1 55 ? -10.031 4.094 -31.516 1 84.62 55 SER B C 1
ATOM 5603 O O . SER B 1 55 ? -10.672 5.105 -31.797 1 84.62 55 SER B O 1
ATOM 5605 N N . LEU B 1 56 ? -9.102 4.066 -30.641 1 78.69 56 LEU B N 1
ATOM 5606 C CA . LEU B 1 56 ? -8.523 5.316 -30.156 1 78.69 56 LEU B CA 1
ATOM 5607 C C . LEU B 1 56 ? -7.363 5.75 -31.047 1 78.69 56 LEU B C 1
ATOM 5609 O O . LEU B 1 56 ? -6.391 5.012 -31.219 1 78.69 56 LEU B O 1
ATOM 5613 N N . LYS B 1 57 ? -7.5 6.879 -31.688 1 73.62 57 LYS B N 1
ATOM 5614 C CA . LYS B 1 57 ? -6.508 7.379 -32.625 1 73.62 57 LYS B CA 1
ATOM 5615 C C . LYS B 1 57 ? -5.121 7.426 -32 1 73.62 57 LYS B C 1
ATOM 5617 O O . LYS B 1 57 ? -4.93 8.055 -30.953 1 73.62 57 LYS B O 1
ATOM 5622 N N . GLY B 1 58 ? -4.141 6.684 -32.594 1 69.44 58 GLY B N 1
ATOM 5623 C CA . GLY B 1 58 ? -2.744 6.66 -32.188 1 69.44 58 GLY B CA 1
ATOM 5624 C C . GLY B 1 58 ? -2.494 5.777 -30.984 1 69.44 58 GLY B C 1
ATOM 5625 O O . GLY B 1 58 ? -1.347 5.578 -30.578 1 69.44 58 GLY B O 1
ATOM 5626 N N . LYS B 1 59 ? -3.488 5.211 -30.375 1 74.25 59 LYS B N 1
ATOM 5627 C CA . LYS B 1 59 ? -3.303 4.422 -29.156 1 74.25 59 LYS B CA 1
ATOM 5628 C C . LYS B 1 59 ? -3.656 2.957 -29.391 1 74.25 59 LYS B C 1
ATOM 5630 O O . LYS B 1 59 ? -2.979 2.061 -28.891 1 74.25 59 LYS B O 1
ATOM 5635 N N . GLY B 1 60 ? -4.688 2.672 -30.109 1 83.38 60 GLY B N 1
ATOM 5636 C CA . GLY B 1 60 ? -5.09 1.306 -30.406 1 83.38 60 GLY B CA 1
ATOM 5637 C C . GLY B 1 60 ? -6.562 1.049 -30.125 1 83.38 60 GLY B C 1
ATOM 5638 O O . GLY B 1 60 ? -7.395 1.943 -30.297 1 83.38 60 GLY B O 1
ATOM 5639 N N . TYR B 1 61 ? -6.871 -0.201 -29.953 1 88.12 61 TYR B N 1
ATOM 5640 C CA . TYR B 1 61 ? -8.25 -0.643 -29.766 1 88.12 61 TYR B CA 1
ATOM 5641 C C . TYR B 1 61 ? -8.555 -0.899 -28.297 1 88.12 61 TYR B C 1
ATOM 5643 O O . TYR B 1 61 ? -7.703 -1.403 -27.562 1 88.12 61 TYR B O 1
ATOM 5651 N N . VAL B 1 62 ? -9.641 -0.448 -27.828 1 87.06 62 VAL B N 1
ATOM 5652 C CA . VAL B 1 62 ? -10.086 -0.742 -26.484 1 87.06 62 VAL B CA 1
ATOM 5653 C C . VAL B 1 62 ? -11.508 -1.304 -26.516 1 87.06 62 VAL B C 1
ATOM 5655 O O . VAL B 1 62 ? -12.344 -0.854 -27.312 1 87.06 62 VAL B O 1
ATOM 5658 N N . LEU B 1 63 ? -11.773 -2.252 -25.672 1 86 63 LEU B N 1
ATOM 5659 C CA . LEU B 1 63 ? -13.117 -2.807 -25.531 1 86 63 LEU B CA 1
ATOM 5660 C C . LEU B 1 63 ? -13.938 -1.989 -24.531 1 86 63 LEU B C 1
ATOM 5662 O O . LEU B 1 63 ? -13.508 -1.751 -23.406 1 86 63 LEU B O 1
ATOM 5666 N N . VAL B 1 64 ? -15.008 -1.437 -24.953 1 84.12 64 VAL B N 1
ATOM 5667 C CA . VAL B 1 64 ? -15.914 -0.667 -24.109 1 84.12 64 VAL B CA 1
ATOM 5668 C C . VAL B 1 64 ? -17.234 -1.42 -23.938 1 84.12 64 VAL B C 1
ATOM 5670 O O . VAL B 1 64 ? -17.906 -1.743 -24.922 1 84.12 64 VAL B O 1
ATOM 5673 N N . ILE B 1 65 ? -17.594 -1.755 -22.75 1 78.88 65 ILE B N 1
ATOM 5674 C CA . ILE B 1 65 ? -18.828 -2.484 -22.469 1 78.88 65 ILE B CA 1
ATOM 5675 C C . ILE B 1 65 ? -19.938 -1.502 -22.109 1 78.88 65 ILE B C 1
ATOM 5677 O O . ILE B 1 65 ? -19.844 -0.796 -21.094 1 78.88 65 ILE B O 1
ATOM 5681 N N . GLU B 1 66 ? -20.922 -1.277 -22.906 1 76.38 66 GLU B N 1
ATOM 5682 C CA . GLU B 1 66 ? -22.047 -0.37 -22.703 1 76.38 66 GLU B CA 1
ATOM 5683 C C . GLU B 1 66 ? -23.141 -1.021 -21.859 1 76.38 66 GLU B C 1
ATOM 5685 O O . GLU B 1 66 ? -23.75 -0.369 -21.016 1 76.38 66 GLU B O 1
ATOM 5690 N N . ASP B 1 67 ? -23.406 -2.311 -22.156 1 74.5 67 ASP B N 1
ATOM 5691 C CA . ASP B 1 67 ? -24.391 -3.131 -21.453 1 74.5 67 ASP B CA 1
ATOM 5692 C C . ASP B 1 67 ? -23.766 -4.434 -20.969 1 74.5 67 ASP B C 1
ATOM 5694 O O . ASP B 1 67 ? -23.641 -5.395 -21.734 1 74.5 67 ASP B O 1
ATOM 5698 N N . ASP B 1 68 ? -23.406 -4.398 -19.766 1 73.94 68 ASP B N 1
ATOM 5699 C CA . ASP B 1 68 ? -22.672 -5.516 -19.172 1 73.94 68 ASP B CA 1
ATOM 5700 C C . ASP B 1 68 ? -23.484 -6.805 -19.234 1 73.94 68 ASP B C 1
ATOM 5702 O O . ASP B 1 68 ? -22.953 -7.875 -19.516 1 73.94 68 ASP B O 1
ATOM 5706 N N . ALA B 1 69 ? -24.781 -6.625 -18.938 1 70.75 69 ALA B N 1
ATOM 5707 C CA . ALA B 1 69 ? -25.641 -7.805 -18.938 1 70.75 69 ALA B CA 1
ATOM 5708 C C . ALA B 1 69 ? -25.734 -8.414 -20.328 1 70.75 69 ALA B C 1
ATOM 5710 O O . ALA B 1 69 ? -25.594 -9.625 -20.5 1 70.75 69 ALA B O 1
ATOM 5711 N N . ALA B 1 70 ? -26 -7.551 -21.25 1 79.06 70 ALA B N 1
ATOM 5712 C CA . ALA B 1 70 ? -26.094 -8.023 -22.641 1 79.06 70 ALA B CA 1
ATOM 5713 C C . ALA B 1 70 ? -24.766 -8.625 -23.094 1 79.06 70 ALA B C 1
ATOM 5715 O O . ALA B 1 70 ? -24.75 -9.656 -23.781 1 79.06 70 ALA B O 1
ATOM 5716 N N . PHE B 1 71 ? -23.656 -8.062 -22.719 1 81.12 71 PHE B N 1
ATOM 5717 C CA . PHE B 1 71 ? -22.344 -8.539 -23.125 1 81.12 71 PHE B CA 1
ATOM 5718 C C . PHE B 1 71 ? -22.016 -9.867 -22.453 1 81.12 71 PHE B C 1
ATOM 5720 O O . PHE B 1 71 ? -21.5 -10.781 -23.094 1 81.12 71 PHE B O 1
ATOM 5727 N N . LYS B 1 72 ? -22.438 -9.938 -21.188 1 73.44 72 LYS B N 1
ATOM 5728 C CA . LYS B 1 72 ? -22.219 -11.195 -20.469 1 73.44 72 LYS B CA 1
ATOM 5729 C C . LYS B 1 72 ? -23.031 -12.328 -21.094 1 73.44 72 LYS B C 1
ATOM 5731 O O . LYS B 1 72 ? -22.531 -13.445 -21.219 1 73.44 72 LYS B O 1
ATOM 5736 N N . SER B 1 73 ? -24.234 -12.008 -21.375 1 71.81 73 SER B N 1
ATOM 5737 C CA . SER B 1 73 ? -25.094 -12.977 -22.047 1 71.81 73 SER B CA 1
ATOM 5738 C C . SER B 1 73 ? -24.484 -13.391 -23.391 1 71.81 73 SER B C 1
ATOM 5740 O O . SER B 1 73 ? -24.516 -14.57 -23.75 1 71.81 73 SER B O 1
ATOM 5742 N N . PHE B 1 74 ? -23.891 -12.453 -24.125 1 76.31 74 PHE B N 1
ATOM 5743 C CA . PHE B 1 74 ? -23.219 -12.711 -25.391 1 76.31 74 PHE B CA 1
ATOM 5744 C C . PHE B 1 74 ? -22 -13.617 -25.172 1 76.31 74 PHE B C 1
ATOM 5746 O O . PHE B 1 74 ? -21.812 -14.594 -25.906 1 76.31 74 PHE B O 1
ATOM 5753 N N . LEU B 1 75 ? -21.328 -13.195 -24.156 1 70.19 75 LEU B N 1
ATOM 5754 C CA . LEU B 1 75 ? -20.125 -13.969 -23.859 1 70.19 75 LEU B CA 1
ATOM 5755 C C . LEU B 1 75 ? -20.484 -15.406 -23.484 1 70.19 75 LEU B C 1
ATOM 5757 O O . LEU B 1 75 ? -19.828 -16.344 -23.906 1 70.19 75 LEU B O 1
ATOM 5761 N N . GLU B 1 76 ? -21.516 -15.5 -22.609 1 61.44 76 GLU B N 1
ATOM 5762 C CA . GLU B 1 76 ? -22 -16.812 -22.203 1 61.44 76 GLU B CA 1
ATOM 5763 C C . GLU B 1 76 ? -22.469 -17.609 -23.422 1 61.44 76 GLU B C 1
ATOM 5765 O O . GLU B 1 76 ? -22.188 -18.812 -23.531 1 61.44 76 GLU B O 1
ATOM 5770 N N . LYS B 1 77 ? -23.281 -16.906 -24.234 1 61.66 77 LYS B N 1
ATOM 5771 C CA . LYS B 1 77 ? -23.781 -17.562 -25.438 1 61.66 77 LYS B CA 1
ATOM 5772 C C . LYS B 1 77 ? -22.641 -17.875 -26.406 1 61.66 77 LYS B C 1
ATOM 5774 O O . LYS B 1 77 ? -22.594 -18.953 -27 1 61.66 77 LYS B O 1
ATOM 5779 N N . GLU B 1 78 ? -21.844 -16.844 -26.531 1 56.41 78 GLU B N 1
ATOM 5780 C CA . GLU B 1 78 ? -20.75 -16.953 -27.484 1 56.41 78 GLU B CA 1
ATOM 5781 C C . GLU B 1 78 ? -19.641 -17.875 -26.953 1 56.41 78 GLU B C 1
ATOM 5783 O O . GLU B 1 78 ? -19.047 -18.625 -27.719 1 56.41 78 GLU B O 1
ATOM 5788 N N . PHE B 1 79 ? -19.562 -17.547 -25.609 1 48.72 79 PHE B N 1
ATOM 5789 C CA . PHE B 1 79 ? -18.484 -18.328 -25 1 48.72 79 PHE B CA 1
ATOM 5790 C C . PHE B 1 79 ? -19.047 -19.516 -24.25 1 48.72 79 PHE B C 1
ATOM 5792 O O . PHE B 1 79 ? -18.359 -20.531 -24.062 1 48.72 79 PHE B O 1
ATOM 5799 N N . GLN B 1 80 ? -20.234 -19.422 -23.516 1 41.88 80 GLN B N 1
ATOM 5800 C CA . GLN B 1 80 ? -20.875 -20.594 -22.953 1 41.88 80 GLN B CA 1
ATOM 5801 C C . GLN B 1 80 ? -21.281 -21.594 -24.031 1 41.88 80 GLN B C 1
ATOM 5803 O O . GLN B 1 80 ? -21.203 -22.797 -23.828 1 41.88 80 GLN B O 1
ATOM 5808 N N . THR B 1 81 ? -22.25 -21 -24.938 1 36.12 81 THR B N 1
ATOM 5809 C CA . THR B 1 81 ? -22.547 -21.969 -25.984 1 36.12 81 THR B CA 1
ATOM 5810 C C . THR B 1 81 ? -21.266 -22.578 -26.547 1 36.12 81 THR B C 1
ATOM 5812 O O . THR B 1 81 ? -21.297 -23.641 -27.156 1 36.12 81 THR B O 1
ATOM 5815 N N . ALA B 1 82 ? -20.312 -21.781 -26.5 1 35.19 82 ALA B N 1
ATOM 5816 C CA . ALA B 1 82 ? -19.047 -22.422 -26.891 1 35.19 82 ALA B CA 1
ATOM 5817 C C . ALA B 1 82 ? -18.609 -23.453 -25.844 1 35.19 82 ALA B C 1
ATOM 5819 O O . ALA B 1 82 ? -17.688 -24.234 -26.078 1 35.19 82 ALA B O 1
ATOM 5820 N N . SER B 1 83 ? -19 -23.297 -24.609 1 33.22 83 SER B N 1
ATOM 5821 C CA . SER B 1 83 ? -18.734 -24.422 -23.703 1 33.22 83 SER B CA 1
ATOM 5822 C C . SER B 1 83 ? -19.484 -25.672 -24.156 1 33.22 83 SER B C 1
ATOM 5824 O O . SER B 1 83 ? -18.938 -26.781 -24.125 1 33.22 83 SER B O 1
ATOM 5826 N N . VAL B 1 84 ? -21 -25.734 -24.094 1 32.06 84 VAL B N 1
ATOM 5827 C CA . VAL B 1 84 ? -21.703 -26.969 -24.438 1 32.06 84 VAL B CA 1
ATOM 5828 C C . VAL B 1 84 ? -21.562 -27.234 -25.938 1 32.06 84 VAL B C 1
ATOM 5830 O O . VAL B 1 84 ? -21.234 -28.344 -26.344 1 32.06 84 VAL B O 1
ATOM 5833 N N . LEU B 1 85 ? -22.438 -26.547 -26.875 1 30.03 85 LEU B N 1
ATOM 5834 C CA . LEU B 1 85 ? -22.531 -26.891 -28.281 1 30.03 85 LEU B CA 1
ATOM 5835 C C . LEU B 1 85 ? -21.422 -26.219 -29.094 1 30.03 85 LEU B C 1
ATOM 5837 O O . LEU B 1 85 ? -21.062 -26.703 -30.172 1 30.03 85 LEU B O 1
ATOM 5841 N N . ALA B 1 86 ? -21.281 -24.922 -29.031 1 33.41 86 ALA B N 1
ATOM 5842 C CA . ALA B 1 86 ? -20.25 -24.344 -29.875 1 33.41 86 ALA B CA 1
ATOM 5843 C C . ALA B 1 86 ? -18.859 -24.734 -29.391 1 33.41 86 ALA B C 1
ATOM 5845 O O . ALA B 1 86 ? -17.859 -24.141 -29.781 1 33.41 86 ALA B O 1
ATOM 5846 N N . SER B 1 87 ? -18.641 -25.312 -28.375 1 35.5 87 SER B N 1
ATOM 5847 C CA . SER B 1 87 ? -17.5 -26.094 -27.922 1 35.5 87 SER B CA 1
ATOM 5848 C C . SER B 1 87 ? -16.844 -26.844 -29.078 1 35.5 87 SER B C 1
ATOM 5850 O O . SER B 1 87 ? -15.82 -27.5 -28.906 1 35.5 87 SER B O 1
ATOM 5852 N N . SER B 1 88 ? -17.625 -27.344 -29.938 1 35.5 88 SER B N 1
ATOM 5853 C CA . SER B 1 88 ? -17.172 -28.516 -30.688 1 35.5 88 SER B CA 1
ATOM 5854 C C . SER B 1 88 ? -15.898 -28.234 -31.453 1 35.5 88 SER B C 1
ATOM 5856 O O . SER B 1 88 ? -14.953 -29.031 -31.406 1 35.5 88 SER B O 1
ATOM 5858 N N . PHE B 1 89 ? -16.031 -27.5 -32.594 1 37.75 89 PHE B N 1
ATOM 5859 C CA . PHE B 1 89 ? -14.797 -27.578 -33.375 1 37.75 89 PHE B CA 1
ATOM 5860 C C . PHE B 1 89 ? -13.781 -26.562 -32.844 1 37.75 89 PHE B C 1
ATOM 5862 O O . PHE B 1 89 ? -14.078 -25.375 -32.75 1 37.75 89 PHE B O 1
ATOM 5869 N N . PRO B 1 90 ? -12.836 -26.906 -31.953 1 49.78 90 PRO B N 1
ATOM 5870 C CA . PRO B 1 90 ? -11.711 -26.109 -31.469 1 49.78 90 PRO B CA 1
ATOM 5871 C C . PRO B 1 90 ? -11.141 -25.188 -32.531 1 49.78 90 PRO B C 1
ATOM 5873 O O . PRO B 1 90 ? -10.703 -25.656 -33.594 1 49.78 90 PRO B O 1
ATOM 5876 N N . ASP B 1 91 ? -11.508 -23.984 -32.688 1 52.16 91 ASP B N 1
ATOM 5877 C CA . ASP B 1 91 ? -11.055 -23.062 -33.719 1 52.16 91 ASP B CA 1
ATOM 5878 C C . ASP B 1 91 ? -9.594 -22.688 -33.5 1 52.16 91 ASP B C 1
ATOM 5880 O O . ASP B 1 91 ? -8.875 -22.391 -34.469 1 52.16 91 ASP B O 1
ATOM 5884 N N . PHE B 1 92 ? -9.094 -22.688 -32.25 1 53.5 92 PHE B N 1
ATOM 5885 C CA . PHE B 1 92 ? -7.684 -22.359 -32.031 1 53.5 92 PHE B CA 1
ATOM 5886 C C . PHE B 1 92 ? -6.816 -23.594 -32.156 1 53.5 92 PHE B C 1
ATOM 5888 O O . PHE B 1 92 ? -7.246 -24.703 -31.797 1 53.5 92 PHE B O 1
ATOM 5895 N N . PRO B 1 93 ? -5.715 -23.281 -32.812 1 68.94 93 PRO B N 1
ATOM 5896 C CA . PRO B 1 93 ? -4.832 -24.438 -32.969 1 68.94 93 PRO B CA 1
ATOM 5897 C C . PRO B 1 93 ? -4.629 -25.203 -31.672 1 68.94 93 PRO B C 1
ATOM 5899 O O . PRO B 1 93 ? -4.648 -26.438 -31.672 1 68.94 93 PRO B O 1
ATOM 5902 N N . GLU B 1 94 ? -4.598 -24.422 -30.578 1 72.38 94 GLU B N 1
ATOM 5903 C CA . GLU B 1 94 ? -4.348 -25.094 -29.312 1 72.38 94 GLU B CA 1
ATOM 5904 C C . GLU B 1 94 ? -5.547 -25.938 -28.891 1 72.38 94 GLU B C 1
ATOM 5906 O O . GLU B 1 94 ? -5.387 -27.047 -28.375 1 72.38 94 GLU B O 1
ATOM 5911 N N . GLU B 1 95 ? -6.633 -25.375 -29.125 1 75 95 GLU B N 1
ATOM 5912 C CA . GLU B 1 95 ? -7.852 -26.094 -28.766 1 75 95 GLU B CA 1
ATOM 5913 C C . GLU B 1 95 ? -8.062 -27.297 -29.688 1 75 95 GLU B C 1
ATOM 5915 O O . GLU B 1 95 ? -8.508 -28.359 -29.234 1 75 95 GLU B O 1
ATOM 5920 N N . ARG B 1 96 ? -7.723 -27.062 -30.984 1 81 96 ARG B N 1
ATOM 5921 C CA . ARG B 1 96 ? -7.844 -28.172 -31.938 1 81 96 ARG B CA 1
ATOM 5922 C C . ARG B 1 96 ? -6.891 -29.297 -31.578 1 81 96 ARG B C 1
ATOM 5924 O O . ARG B 1 96 ? -7.266 -30.484 -31.641 1 81 96 ARG B O 1
ATOM 5931 N N . VAL B 1 97 ? -5.734 -28.844 -31.25 1 87.25 97 VAL B N 1
ATOM 5932 C CA . VAL B 1 97 ? -4.719 -29.828 -30.891 1 87.25 97 VAL B CA 1
ATOM 5933 C C . VAL B 1 97 ? -5.176 -30.625 -29.672 1 87.25 97 VAL B C 1
ATOM 5935 O O . VAL B 1 97 ? -5.039 -31.844 -29.641 1 87.25 97 VAL B O 1
ATOM 5938 N N . ARG B 1 98 ? -5.695 -29.969 -28.719 1 83.69 98 ARG B N 1
ATOM 5939 C CA . ARG B 1 98 ? -6.203 -30.641 -27.531 1 83.69 98 ARG B CA 1
ATOM 5940 C C . ARG B 1 98 ? -7.328 -31.609 -27.875 1 83.69 98 ARG B C 1
ATOM 5942 O O . ARG B 1 98 ? -7.398 -32.719 -27.344 1 83.69 98 ARG B O 1
ATOM 5949 N N . PHE B 1 99 ? -8.195 -31.172 -28.719 1 83.88 99 PHE B N 1
ATOM 5950 C CA . PHE B 1 99 ? -9.297 -32 -29.188 1 83.88 99 PHE B CA 1
ATOM 5951 C C . PHE B 1 99 ? -8.773 -33.25 -29.891 1 83.88 99 PHE B C 1
ATOM 5953 O O . PHE B 1 99 ? -9.25 -34.344 -29.625 1 83.88 99 PHE B O 1
ATOM 5960 N N . LEU B 1 100 ? -7.84 -33 -30.75 1 90.12 100 LEU B N 1
ATOM 5961 C CA . LEU B 1 100 ? -7.27 -34.094 -31.516 1 90.12 100 LEU B CA 1
ATOM 5962 C C . LEU B 1 100 ? -6.605 -35.125 -30.578 1 90.12 100 LEU B C 1
ATOM 5964 O O . LEU B 1 100 ? -6.746 -36.312 -30.766 1 90.12 100 LEU B O 1
ATOM 5968 N N . ILE B 1 101 ? -5.891 -34.625 -29.594 1 90.5 101 ILE B N 1
ATOM 5969 C CA . ILE B 1 101 ? -5.234 -35.469 -28.625 1 90.5 101 ILE B CA 1
ATOM 5970 C C . ILE B 1 101 ? -6.277 -36.312 -27.891 1 90.5 101 ILE B C 1
ATOM 5972 O O . ILE B 1 101 ? -6.137 -37.531 -27.766 1 90.5 101 ILE B O 1
ATOM 5976 N N . LYS B 1 102 ? -7.301 -35.656 -27.469 1 87.06 102 LYS B N 1
ATOM 5977 C CA . LYS B 1 102 ? -8.383 -36.344 -26.766 1 87.06 102 LYS B CA 1
ATOM 5978 C C . LYS B 1 102 ? -9.031 -37.406 -27.641 1 87.06 102 LYS B C 1
ATOM 5980 O O . LYS B 1 102 ? -9.242 -38.531 -27.203 1 87.06 102 LYS B O 1
ATOM 5985 N N . ARG B 1 103 ? -9.305 -37.062 -28.859 1 87.38 103 ARG B N 1
ATOM 5986 C CA . ARG B 1 103 ? -9.961 -37.969 -29.797 1 87.38 103 ARG B CA 1
ATOM 5987 C C . ARG B 1 103 ? -9.094 -39.188 -30.078 1 87.38 103 ARG B C 1
ATOM 5989 O O . ARG B 1 103 ? -9.609 -40.312 -30.188 1 87.38 103 ARG B O 1
ATOM 5996 N N . LEU B 1 104 ? -7.883 -38.938 -30.266 1 90.81 104 LEU B N 1
ATOM 5997 C CA . LEU B 1 104 ? -6.953 -40 -30.594 1 90.81 104 LEU B CA 1
ATOM 5998 C C . LEU B 1 104 ? -6.727 -40.938 -29.406 1 90.81 104 LEU B C 1
ATOM 6000 O O . LEU B 1 104 ? -6.609 -42.156 -29.547 1 90.81 104 LEU B O 1
ATOM 6004 N N . LEU B 1 105 ? -6.719 -40.375 -28.203 1 88.88 105 LEU B N 1
ATOM 6005 C CA . LEU B 1 105 ? -6.465 -41.125 -27 1 88.88 105 LEU B CA 1
ATOM 6006 C C . LEU B 1 105 ? -7.672 -42 -26.625 1 88.88 105 LEU B C 1
ATOM 6008 O O . LEU B 1 105 ? -7.523 -43.094 -26.094 1 88.88 105 LEU B O 1
ATOM 6012 N N . LEU B 1 106 ? -8.805 -41.438 -26.922 1 85.12 106 LEU B N 1
ATOM 6013 C CA . LEU B 1 106 ? -10.023 -42.125 -26.484 1 85.12 106 LEU B CA 1
ATOM 6014 C C . LEU B 1 106 ? -10.477 -43.125 -27.547 1 85.12 106 LEU B C 1
ATOM 6016 O O . LEU B 1 106 ? -11.336 -43.969 -27.266 1 85.12 106 LEU B O 1
ATOM 6020 N N . SER B 1 107 ? -9.859 -43.031 -28.672 1 83.31 107 SER B N 1
ATOM 6021 C CA . SER B 1 107 ? -10.25 -43.969 -29.734 1 83.31 107 SER B CA 1
ATOM 6022 C C . SER B 1 107 ? -9.453 -45.25 -29.672 1 83.31 107 SER B C 1
ATOM 6024 O O . SER B 1 107 ? -8.25 -45.219 -29.406 1 83.31 107 SER B O 1
ATOM 6026 N N . ASN B 1 108 ? -10.133 -46.406 -29.812 1 79.31 108 ASN B N 1
ATOM 6027 C CA . ASN B 1 108 ? -9.453 -47.688 -29.875 1 79.31 108 ASN B CA 1
ATOM 6028 C C . ASN B 1 108 ? -9.219 -48.125 -31.312 1 79.31 108 ASN B C 1
ATOM 6030 O O . ASN B 1 108 ? -8.734 -49.25 -31.562 1 79.31 108 ASN B O 1
ATOM 6034 N N . THR B 1 109 ? -9.57 -47.219 -32.25 1 85.44 109 THR B N 1
ATOM 6035 C CA . THR B 1 109 ? -9.438 -47.562 -33.656 1 85.44 109 THR B CA 1
ATOM 6036 C C . THR B 1 109 ? -8.68 -46.5 -34.406 1 85.44 109 THR B C 1
ATOM 6038 O O . THR B 1 109 ? -8.367 -45.438 -33.844 1 85.44 109 THR B O 1
ATOM 6041 N N . PHE B 1 110 ? -8.297 -46.875 -35.562 1 93.06 110 PHE B N 1
ATOM 6042 C CA . PHE B 1 110 ? -7.66 -45.875 -36.438 1 93.06 110 PHE B CA 1
ATOM 6043 C C . PHE B 1 110 ? -8.656 -44.781 -36.844 1 93.06 110 PHE B C 1
ATOM 6045 O O . PHE B 1 110 ? -9.828 -45.094 -37.125 1 93.06 110 PHE B O 1
ATOM 6052 N N . LEU B 1 111 ? -8.258 -43.625 -36.812 1 92.81 111 LEU B N 1
ATOM 6053 C CA . LEU B 1 111 ? -9.078 -42.5 -37.219 1 92.81 111 LEU B CA 1
ATOM 6054 C C . LEU B 1 111 ? -8.531 -41.875 -38.5 1 92.81 111 LEU B C 1
ATOM 6056 O O . LEU B 1 111 ? -7.352 -41.5 -38.594 1 92.81 111 LEU B O 1
ATOM 6060 N N . LYS B 1 112 ? -9.367 -41.719 -39.469 1 92.5 112 LYS B N 1
ATOM 6061 C CA . LYS B 1 112 ? -8.953 -41.094 -40.719 1 92.5 112 LYS B CA 1
ATOM 6062 C C . LYS B 1 112 ? -8.797 -39.594 -40.562 1 92.5 112 LYS B C 1
ATOM 6064 O O . LYS B 1 112 ? -9.625 -38.938 -39.938 1 92.5 112 LYS B O 1
ATOM 6069 N N . LEU B 1 113 ? -7.762 -39.125 -41.188 1 90.69 113 LEU B N 1
ATOM 6070 C CA . LEU B 1 113 ? -7.477 -37.688 -41.125 1 90.69 113 LEU B CA 1
ATOM 6071 C C . LEU B 1 113 ? -8.633 -36.875 -41.688 1 90.69 113 LEU B C 1
ATOM 6073 O O . LEU B 1 113 ? -8.953 -35.812 -41.188 1 90.69 113 LEU B O 1
ATOM 6077 N N . GLU B 1 114 ? -9.242 -37.375 -42.719 1 86.69 114 GLU B N 1
ATOM 6078 C CA . GLU B 1 114 ? -10.352 -36.688 -43.375 1 86.69 114 GLU B CA 1
ATOM 6079 C C . GLU B 1 114 ? -11.57 -36.594 -42.469 1 86.69 114 GLU B C 1
ATOM 6081 O O . GLU B 1 114 ? -12.25 -35.594 -42.438 1 86.69 114 GLU B O 1
ATOM 6086 N N . ASP B 1 115 ? -11.758 -37.688 -41.781 1 90.56 115 ASP B N 1
ATOM 6087 C CA . ASP B 1 115 ? -12.875 -37.688 -40.844 1 90.56 115 ASP B CA 1
ATOM 6088 C C . ASP B 1 115 ? -12.672 -36.688 -39.75 1 90.56 115 ASP B C 1
ATOM 6090 O O . ASP B 1 115 ? -13.625 -36 -39.344 1 90.56 115 ASP B O 1
ATOM 6094 N N . LEU B 1 116 ? -11.438 -36.625 -39.25 1 90.94 116 LEU B N 1
ATOM 6095 C CA . LEU B 1 116 ? -11.109 -35.688 -38.188 1 90.94 116 LEU B CA 1
ATOM 6096 C C . LEU B 1 116 ? -11.234 -34.25 -38.688 1 90.94 116 LEU B C 1
ATOM 6098 O O . LEU B 1 116 ? -11.734 -33.375 -37.969 1 90.94 116 LEU B O 1
ATOM 6102 N N . ALA B 1 117 ? -10.805 -33.938 -39.844 1 86.88 117 ALA B N 1
ATOM 6103 C CA . ALA B 1 117 ? -10.938 -32.625 -40.438 1 86.88 117 ALA B CA 1
ATOM 6104 C C . ALA B 1 117 ? -12.406 -32.219 -40.594 1 86.88 117 ALA B C 1
ATOM 6106 O O . ALA B 1 117 ? -12.766 -31.078 -40.344 1 86.88 117 ALA B O 1
ATOM 6107 N N . ASP B 1 118 ? -13.188 -33.219 -41 1 81.06 118 ASP B N 1
ATOM 6108 C CA . ASP B 1 118 ? -14.617 -32.969 -41.156 1 81.06 118 ASP B CA 1
ATOM 6109 C C . ASP B 1 118 ? -15.281 -32.656 -39.812 1 81.06 118 ASP B C 1
ATOM 6111 O O . ASP B 1 118 ? -16.141 -31.797 -39.719 1 81.06 118 ASP B O 1
ATOM 6115 N N . GLU B 1 119 ? -14.859 -33.469 -38.875 1 82.5 119 GLU B N 1
ATOM 6116 C CA . GLU B 1 119 ? -15.398 -33.25 -37.531 1 82.5 119 GLU B CA 1
ATOM 6117 C C . GLU B 1 119 ? -15.078 -31.859 -37.031 1 82.5 119 GLU B C 1
ATOM 6119 O O . GLU B 1 119 ? -15.883 -31.25 -36.312 1 82.5 119 GLU B O 1
ATOM 6124 N N . LEU B 1 120 ? -13.906 -31.422 -37.344 1 81.94 120 LEU B N 1
ATOM 6125 C CA . LEU B 1 120 ? -13.438 -30.125 -36.875 1 81.94 120 LEU B CA 1
ATOM 6126 C C . LEU B 1 120 ? -13.781 -29.016 -37.844 1 81.94 120 LEU B C 1
ATOM 6128 O O . LEU B 1 120 ? -13.562 -27.844 -37.562 1 81.94 120 LEU B O 1
ATOM 6132 N N . LEU B 1 121 ? -14.297 -29.406 -38.969 1 76.62 121 LEU B N 1
ATOM 6133 C CA . LEU B 1 121 ? -14.688 -28.5 -40.062 1 76.62 121 LEU B CA 1
ATOM 6134 C C . LEU B 1 121 ? -13.508 -27.609 -40.469 1 76.62 121 LEU B C 1
ATOM 6136 O O . LEU B 1 121 ? -13.641 -26.391 -40.5 1 76.62 121 LEU B O 1
ATOM 6140 N N . ILE B 1 122 ? -12.375 -28.203 -40.625 1 80.12 122 ILE B N 1
ATOM 6141 C CA . ILE B 1 122 ? -11.18 -27.484 -41.031 1 80.12 122 ILE B CA 1
ATOM 6142 C C . ILE B 1 122 ? -10.617 -28.109 -42.312 1 80.12 122 ILE B C 1
ATOM 6144 O O . ILE B 1 122 ? -11.047 -29.188 -42.719 1 80.12 122 ILE B O 1
ATOM 6148 N N . SER B 1 123 ? -9.719 -27.359 -42.938 1 76.56 123 SER B N 1
ATOM 6149 C CA . SER B 1 123 ? -9.125 -27.812 -44.188 1 76.56 123 SER B CA 1
ATOM 6150 C C . SER B 1 123 ? -8.094 -28.906 -43.938 1 76.56 123 SER B C 1
ATOM 6152 O O . SER B 1 123 ? -7.668 -29.141 -42.812 1 76.56 123 SER B O 1
ATOM 6154 N N . LYS B 1 124 ? -7.684 -29.594 -45.031 1 81.75 124 LYS B N 1
ATOM 6155 C CA . LYS B 1 124 ? -6.68 -30.656 -44.969 1 81.75 124 LYS B CA 1
ATOM 6156 C C . LYS B 1 124 ? -5.32 -30.109 -44.562 1 81.75 124 LYS B C 1
ATOM 6158 O O . LYS B 1 124 ? -4.57 -30.75 -43.844 1 81.75 124 LYS B O 1
ATOM 6163 N N . SER B 1 125 ? -5.066 -28.969 -45.031 1 80.69 125 SER B N 1
ATOM 6164 C CA . SER B 1 125 ? -3.791 -28.344 -44.688 1 80.69 125 SER B CA 1
ATOM 6165 C C . SER B 1 125 ? -3.725 -27.984 -43.188 1 80.69 125 SER B C 1
ATOM 6167 O O . SER B 1 125 ? -2.697 -28.203 -42.562 1 80.69 125 SER B O 1
ATOM 6169 N N . THR B 1 126 ? -4.766 -27.578 -42.656 1 81.06 126 THR B N 1
ATOM 6170 C CA . THR B 1 126 ? -4.84 -27.172 -41.25 1 81.06 126 THR B CA 1
ATOM 6171 C C . THR B 1 126 ? -4.707 -28.391 -40.344 1 81.06 126 THR B C 1
ATOM 6173 O O . THR B 1 126 ? -3.982 -28.344 -39.344 1 81.06 126 THR B O 1
ATOM 6176 N N . ILE B 1 127 ? -5.367 -29.422 -40.688 1 89.12 127 ILE B N 1
ATOM 6177 C CA . ILE B 1 127 ? -5.344 -30.594 -39.812 1 89.12 127 ILE B CA 1
ATOM 6178 C C . ILE B 1 127 ? -3.955 -31.219 -39.844 1 89.12 127 ILE B C 1
ATOM 6180 O O . ILE B 1 127 ? -3.504 -31.781 -38.844 1 89.12 127 ILE B O 1
ATOM 6184 N N . GLN B 1 128 ? -3.312 -31.109 -41 1 88.12 128 GLN B N 1
ATOM 6185 C CA . GLN B 1 128 ? -1.956 -31.641 -41.062 1 88.12 128 GLN B CA 1
ATOM 6186 C C . GLN B 1 128 ? -1.007 -30.891 -40.156 1 88.12 128 GLN B C 1
ATOM 6188 O O . GLN B 1 128 ? -0.151 -31.484 -39.5 1 88.12 128 GLN B O 1
ATOM 6193 N N . ASN B 1 129 ? -1.197 -29.688 -40.125 1 85.25 129 ASN B N 1
ATOM 6194 C CA . ASN B 1 129 ? -0.395 -28.875 -39.219 1 85.25 129 ASN B CA 1
ATOM 6195 C C . ASN B 1 129 ? -0.709 -29.188 -37.75 1 85.25 129 ASN B C 1
ATOM 6197 O O . ASN B 1 129 ? 0.193 -29.234 -36.906 1 85.25 129 ASN B O 1
ATOM 6201 N N . ASP B 1 130 ? -1.908 -29.328 -37.438 1 89.25 130 ASP B N 1
ATOM 6202 C CA . ASP B 1 130 ? -2.326 -29.656 -36.094 1 89.25 130 ASP B CA 1
ATOM 6203 C C . ASP B 1 130 ? -1.771 -31 -35.656 1 89.25 130 ASP B C 1
ATOM 6205 O O . ASP B 1 130 ? -1.375 -31.172 -34.5 1 89.25 130 ASP B O 1
ATOM 6209 N N . ILE B 1 131 ? -1.728 -31.906 -36.594 1 92 131 ILE B N 1
ATOM 6210 C CA . ILE B 1 131 ? -1.259 -33.25 -36.281 1 92 131 ILE B CA 1
ATOM 6211 C C . ILE B 1 131 ? 0.24 -33.219 -36 1 92 131 ILE B C 1
ATOM 6213 O O . ILE B 1 131 ? 0.729 -33.969 -35.156 1 92 131 ILE B O 1
ATOM 6217 N N . ARG B 1 132 ? 0.889 -32.375 -36.625 1 89.88 132 ARG B N 1
ATOM 6218 C CA . ARG B 1 132 ? 2.305 -32.188 -36.312 1 89.88 132 ARG B CA 1
ATOM 6219 C C . ARG B 1 132 ? 2.494 -31.75 -34.875 1 89.88 132 ARG B C 1
ATOM 6221 O O . ARG B 1 132 ? 3.393 -32.25 -34.188 1 89.88 132 ARG B O 1
ATOM 6228 N N . MET B 1 133 ? 1.654 -30.922 -34.469 1 89.12 133 MET B N 1
ATOM 6229 C CA . MET B 1 133 ? 1.707 -30.453 -33.094 1 89.12 133 MET B CA 1
ATOM 6230 C C . MET B 1 133 ? 1.335 -31.578 -32.125 1 89.12 133 MET B C 1
ATOM 6232 O O . MET B 1 133 ? 1.939 -31.703 -31.062 1 89.12 133 MET B O 1
ATOM 6236 N N . VAL B 1 134 ? 0.415 -32.312 -32.562 1 92.25 134 VAL B N 1
ATOM 6237 C CA . VAL B 1 134 ? -0.004 -33.469 -31.75 1 92.25 134 VAL B CA 1
ATOM 6238 C C . VAL B 1 134 ? 1.158 -34.438 -31.594 1 92.25 134 VAL B C 1
ATOM 6240 O O . VAL B 1 134 ? 1.408 -34.969 -30.5 1 92.25 134 VAL B O 1
ATOM 6243 N N . LYS B 1 135 ? 1.874 -34.594 -32.656 1 93 135 LYS B N 1
ATOM 6244 C CA . LYS B 1 135 ? 3.014 -35.531 -32.625 1 93 135 LYS B CA 1
ATOM 6245 C C . LYS B 1 135 ? 4.086 -35.031 -31.672 1 93 135 LYS B C 1
ATOM 6247 O O . LYS B 1 135 ? 4.684 -35.844 -30.938 1 93 135 LYS B O 1
ATOM 6252 N N . ASN B 1 136 ? 4.234 -33.812 -31.719 1 88.19 136 ASN B N 1
ATOM 6253 C CA . ASN B 1 136 ? 5.223 -33.25 -30.812 1 88.19 136 ASN B CA 1
ATOM 6254 C C . ASN B 1 136 ? 4.832 -33.406 -29.359 1 88.19 136 ASN B C 1
ATOM 6256 O O . ASN B 1 136 ? 5.684 -33.688 -28.5 1 88.19 136 ASN B O 1
ATOM 6260 N N . ILE B 1 137 ? 3.639 -33.281 -29.031 1 87.75 137 ILE B N 1
ATOM 6261 C CA . ILE B 1 137 ? 3.148 -33.469 -27.672 1 87.75 137 ILE B CA 1
ATOM 6262 C C . ILE B 1 137 ? 3.225 -34.938 -27.266 1 87.75 137 ILE B C 1
ATOM 6264 O O . ILE B 1 137 ? 3.658 -35.25 -26.156 1 87.75 137 ILE B O 1
ATOM 6268 N N . PHE B 1 138 ? 2.82 -35.781 -28.172 1 91.5 138 PHE B N 1
ATOM 6269 C CA . PHE B 1 138 ? 2.838 -37.219 -27.922 1 91.5 138 PHE B CA 1
ATOM 6270 C C . PHE B 1 138 ? 4.262 -37.719 -27.672 1 91.5 138 PHE B C 1
ATOM 6272 O O . PHE B 1 138 ? 4.48 -38.594 -26.859 1 91.5 138 PHE B O 1
ATOM 6279 N N . LYS B 1 139 ? 5.117 -37.062 -28.344 1 88.88 139 LYS B N 1
ATOM 6280 C CA . LYS B 1 139 ? 6.52 -37.438 -28.172 1 88.88 139 LYS B CA 1
ATOM 6281 C C . LYS B 1 139 ? 6.984 -37.25 -26.734 1 88.88 139 LYS B C 1
ATOM 6283 O O . LYS B 1 139 ? 7.781 -38.031 -26.219 1 88.88 139 LYS B O 1
ATOM 6288 N N . LYS B 1 140 ? 6.469 -36.312 -26.078 1 80.75 140 LYS B N 1
ATOM 6289 C CA . LYS B 1 140 ? 6.828 -36 -24.703 1 80.75 140 LYS B CA 1
ATOM 6290 C C . LYS B 1 140 ? 6.371 -37.125 -23.766 1 80.75 140 LYS B C 1
ATOM 6292 O O . LYS B 1 140 ? 6.934 -37.312 -22.672 1 80.75 140 LYS B O 1
ATOM 6297 N N . TYR B 1 141 ? 5.406 -37.875 -24.203 1 86.06 141 TYR B N 1
ATOM 6298 C CA . TYR B 1 141 ? 4.867 -38.969 -23.391 1 86.06 141 TYR B CA 1
ATOM 6299 C C . TYR B 1 141 ? 5.297 -40.312 -23.938 1 86.06 141 TYR B C 1
ATOM 6301 O O . TYR B 1 141 ? 4.758 -41.344 -23.547 1 86.06 141 TYR B O 1
ATOM 6309 N N . ASP B 1 142 ? 6.152 -40.312 -24.922 1 87.25 142 ASP B N 1
ATOM 6310 C CA . ASP B 1 142 ? 6.605 -41.531 -25.609 1 87.25 142 ASP B CA 1
ATOM 6311 C C . ASP B 1 142 ? 5.445 -42.219 -26.297 1 87.25 142 ASP B C 1
ATOM 6313 O O . ASP B 1 142 ? 5.309 -43.438 -26.219 1 87.25 142 ASP B O 1
ATOM 6317 N N . ILE B 1 143 ? 4.547 -41.406 -26.766 1 92.94 143 ILE B N 1
ATOM 6318 C CA . ILE B 1 143 ? 3.438 -41.906 -27.578 1 92.94 143 ILE B CA 1
ATOM 6319 C C . ILE B 1 143 ? 3.705 -41.594 -29.047 1 92.94 143 ILE B C 1
ATOM 6321 O O . ILE B 1 143 ? 4.242 -40.531 -29.391 1 92.94 143 ILE B O 1
ATOM 6325 N N . THR B 1 144 ? 3.451 -42.531 -29.906 1 94.31 144 THR B N 1
ATOM 6326 C CA . THR B 1 144 ? 3.645 -42.344 -31.328 1 94.31 144 THR B CA 1
ATOM 6327 C C . THR B 1 144 ? 2.322 -42.469 -32.094 1 94.31 144 THR B C 1
ATOM 6329 O O . THR B 1 144 ? 1.405 -43.156 -31.609 1 94.31 144 THR B O 1
ATOM 6332 N N . LEU B 1 145 ? 2.254 -41.812 -33.188 1 93.75 145 LEU B N 1
ATOM 6333 C CA . LEU B 1 145 ? 1.097 -41.938 -34.062 1 93.75 145 LEU B CA 1
ATOM 6334 C C . LEU B 1 145 ? 1.376 -42.906 -35.188 1 93.75 145 LEU B C 1
ATOM 6336 O O . LEU B 1 145 ? 2.15 -42.594 -36.094 1 93.75 145 LEU B O 1
ATOM 6340 N N . GLU B 1 146 ? 0.736 -44 -35.094 1 93.44 146 GLU B N 1
ATOM 6341 C CA . GLU B 1 146 ? 0.867 -45 -36.156 1 93.44 146 GLU B CA 1
ATOM 6342 C C . GLU B 1 146 ? -0.084 -44.719 -37.312 1 93.44 146 GLU B C 1
ATOM 6344 O O . GLU B 1 146 ? -1.271 -44.469 -37.094 1 93.44 146 GLU B O 1
ATOM 6349 N N . LYS B 1 147 ? 0.531 -44.625 -38.406 1 92.25 147 LYS B N 1
ATOM 6350 C CA . LYS B 1 147 ? -0.259 -44.375 -39.594 1 92.25 147 LYS B CA 1
ATOM 6351 C C . LYS B 1 147 ? -0.394 -45.625 -40.469 1 92.25 147 LYS B C 1
ATOM 6353 O O . LYS B 1 147 ? 0.602 -46.281 -40.75 1 92.25 147 LYS B O 1
ATOM 6358 N N . ARG B 1 148 ? -1.611 -46.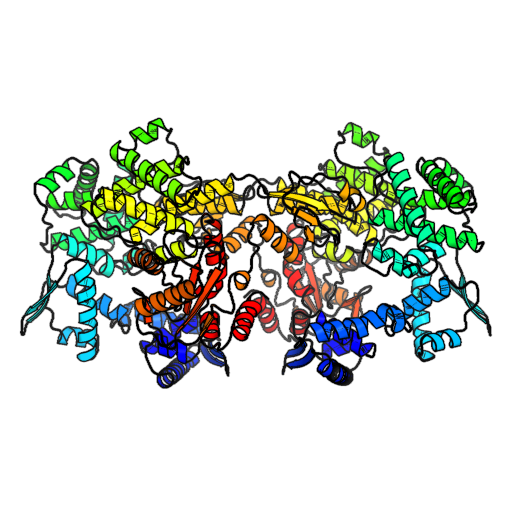031 -40.75 1 91.44 148 ARG B N 1
ATOM 6359 C CA . ARG B 1 148 ? -1.888 -47.125 -41.656 1 91.44 148 ARG B CA 1
ATOM 6360 C C . ARG B 1 148 ? -2.66 -46.656 -42.875 1 91.44 148 ARG B C 1
ATOM 6362 O O . ARG B 1 148 ? -3.715 -46.031 -42.75 1 91.44 148 ARG B O 1
ATOM 6369 N N . PRO B 1 149 ? -2.143 -46.969 -44.062 1 87.25 149 PRO B N 1
ATOM 6370 C CA . PRO B 1 149 ? -2.805 -46.5 -45.281 1 87.25 149 PRO B CA 1
ATOM 6371 C C . PRO B 1 149 ? -4.27 -46.938 -45.344 1 87.25 149 PRO B C 1
ATOM 6373 O O . PRO B 1 149 ? -4.602 -48.062 -45.031 1 87.25 149 PRO B O 1
ATOM 6376 N N . ASN B 1 150 ? -5.109 -46.094 -45.719 1 84.75 150 ASN B N 1
ATOM 6377 C CA . ASN B 1 150 ? -6.543 -46.25 -45.938 1 84.75 150 ASN B CA 1
ATOM 6378 C C . ASN B 1 150 ? -7.293 -46.438 -44.625 1 84.75 150 ASN B C 1
ATOM 6380 O O . ASN B 1 150 ? -8.523 -46.531 -44.594 1 84.75 150 ASN B O 1
ATOM 6384 N N . TYR B 1 151 ? -6.57 -46.625 -43.5 1 88.31 151 TYR B N 1
ATOM 6385 C CA . TYR B 1 151 ? -7.234 -46.781 -42.219 1 88.31 151 TYR B CA 1
ATOM 6386 C C . TYR B 1 151 ? -7.156 -45.5 -41.375 1 88.31 151 TYR B C 1
ATOM 6388 O O . TYR B 1 151 ? -8.133 -45.125 -40.719 1 88.31 151 TYR B O 1
ATOM 6396 N N . GLY B 1 152 ? -5.977 -44.875 -41.375 1 92.56 152 GLY B N 1
ATOM 6397 C CA . GLY B 1 152 ? -5.863 -43.594 -40.656 1 92.56 152 GLY B CA 1
ATOM 6398 C C . GLY B 1 152 ? -4.77 -43.625 -39.594 1 92.56 152 GLY B C 1
ATOM 6399 O O . GLY B 1 152 ? -3.701 -44.188 -39.812 1 92.56 152 GLY B O 1
ATOM 6400 N N . LEU B 1 153 ? -5.004 -42.781 -38.5 1 94.5 153 LEU B N 1
ATOM 6401 C CA . LEU B 1 153 ? -4 -42.594 -37.438 1 94.5 153 LEU B CA 1
ATOM 6402 C C . LEU B 1 153 ? -4.457 -43.188 -36.125 1 94.5 153 LEU B C 1
ATOM 6404 O O . LEU B 1 153 ? -5.652 -43.188 -35.812 1 94.5 153 LEU B O 1
ATOM 6408 N N . LYS B 1 154 ? -3.531 -43.75 -35.375 1 94.44 154 LYS B N 1
ATOM 6409 C CA . LYS B 1 154 ? -3.812 -44.281 -34.062 1 94.44 154 LYS B CA 1
ATOM 6410 C C . LYS B 1 154 ? -2.672 -44 -33.062 1 94.44 154 LYS B C 1
ATOM 6412 O O . LYS B 1 154 ? -1.499 -44.094 -33.438 1 94.44 154 LYS B O 1
ATOM 6417 N N . ALA B 1 155 ? -3.066 -43.625 -31.891 1 93.94 155 ALA B N 1
ATOM 6418 C CA . ALA B 1 155 ? -2.066 -43.375 -30.859 1 93.94 155 ALA B CA 1
ATOM 6419 C C . ALA B 1 155 ? -1.594 -44.688 -30.234 1 93.94 155 ALA B C 1
ATOM 6421 O O . ALA B 1 155 ? -2.41 -45.531 -29.828 1 93.94 155 ALA B O 1
ATOM 6422 N N . VAL B 1 156 ? -0.3 -44.875 -30.266 1 93.06 156 VAL B N 1
ATOM 6423 C CA . VAL B 1 156 ? 0.271 -46.125 -29.734 1 93.06 156 VAL B CA 1
ATOM 6424 C C . VAL B 1 156 ? 1.356 -45.781 -28.719 1 93.06 156 VAL B C 1
ATOM 6426 O O . VAL B 1 156 ? 2.184 -44.906 -28.938 1 93.06 156 VAL B O 1
ATOM 6429 N N . GLY B 1 157 ? 1.291 -46.406 -27.594 1 89.69 157 GLY B N 1
ATOM 6430 C CA . GLY B 1 157 ? 2.27 -46.25 -26.531 1 89.69 157 GLY B CA 1
ATOM 6431 C C . GLY B 1 157 ? 2.027 -47.188 -25.344 1 89.69 157 GLY B C 1
ATOM 6432 O O . GLY B 1 157 ? 1.071 -47.938 -25.344 1 89.69 157 GLY B O 1
ATOM 6433 N N . ASN B 1 158 ? 3.006 -47.125 -24.422 1 89.5 158 ASN B N 1
ATOM 6434 C CA . ASN B 1 158 ? 2.807 -47.875 -23.188 1 89.5 158 ASN B CA 1
ATOM 6435 C C . ASN B 1 158 ? 1.596 -47.375 -22.406 1 89.5 158 ASN B C 1
ATOM 6437 O O . ASN B 1 158 ? 1.34 -46.156 -22.375 1 89.5 158 ASN B O 1
ATOM 6441 N N . GLU B 1 159 ? 0.801 -48.219 -21.844 1 91 159 GLU B N 1
ATOM 6442 C CA . GLU B 1 159 ? -0.447 -47.875 -21.172 1 91 159 GLU B CA 1
ATOM 6443 C C . GLU B 1 159 ? -0.213 -46.844 -20.094 1 91 159 GLU B C 1
ATOM 6445 O O . GLU B 1 159 ? -1.043 -45.938 -19.891 1 91 159 GLU B O 1
ATOM 6450 N N . PHE B 1 160 ? 0.941 -46.969 -19.438 1 88 160 PHE B N 1
ATOM 6451 C CA . PHE B 1 160 ? 1.3 -46 -18.406 1 88 160 PHE B CA 1
ATOM 6452 C C . PHE B 1 160 ? 1.377 -44.594 -18.969 1 88 160 PHE B C 1
ATOM 6454 O O . PHE B 1 160 ? 0.812 -43.656 -18.406 1 88 160 PHE B O 1
ATOM 6461 N N . LYS B 1 161 ? 2.006 -44.438 -20 1 86.94 161 LYS B N 1
ATOM 6462 C CA . LYS B 1 161 ? 2.221 -43.156 -20.641 1 86.94 161 LYS B CA 1
ATOM 6463 C C . LYS B 1 161 ? 0.933 -42.625 -21.266 1 86.94 161 LYS B C 1
ATOM 6465 O O . LYS B 1 161 ? 0.698 -41.406 -21.297 1 86.94 161 LYS B O 1
ATOM 6470 N N . LEU B 1 162 ? 0.157 -43.562 -21.812 1 89.88 162 LEU B N 1
ATOM 6471 C CA . LEU B 1 162 ? -1.136 -43.156 -22.359 1 89.88 162 LEU B CA 1
ATOM 6472 C C . LEU B 1 162 ? -2.027 -42.562 -21.281 1 89.88 162 LEU B C 1
ATOM 6474 O O . LEU B 1 162 ? -2.654 -41.531 -21.516 1 89.88 162 LEU B O 1
ATOM 6478 N N . ARG B 1 163 ? -2.053 -43.125 -20.125 1 88.75 163 ARG B N 1
ATOM 6479 C CA . ARG B 1 163 ? -2.889 -42.625 -19.031 1 88.75 163 ARG B CA 1
ATOM 6480 C C . ARG B 1 163 ? -2.412 -41.281 -18.547 1 88.75 163 ARG B C 1
ATOM 6482 O O . ARG B 1 163 ? -3.225 -40.406 -18.188 1 88.75 163 ARG B O 1
ATOM 6489 N N . PHE B 1 164 ? -1.118 -41.125 -18.516 1 86.19 164 PHE B N 1
ATOM 6490 C CA . PHE B 1 164 ? -0.576 -39.844 -18.094 1 86.19 164 PHE B CA 1
ATOM 6491 C C . PHE B 1 164 ? -0.995 -38.75 -19.078 1 86.19 164 PHE B C 1
ATOM 6493 O O . PHE B 1 164 ? -1.349 -37.656 -18.656 1 86.19 164 PHE B O 1
ATOM 6500 N N . CYS B 1 165 ? -0.895 -39.062 -20.312 1 87.25 165 CYS B N 1
ATOM 6501 C CA . CYS B 1 165 ? -1.309 -38.094 -21.328 1 87.25 165 CYS B CA 1
ATOM 6502 C C . CYS B 1 165 ? -2.803 -37.812 -21.234 1 87.25 165 CYS B C 1
ATOM 6504 O O . CYS B 1 165 ? -3.23 -36.656 -21.391 1 87.25 165 CYS B O 1
ATOM 6506 N N . MET B 1 166 ? -3.617 -38.844 -20.969 1 86.38 166 MET B N 1
ATOM 6507 C CA . MET B 1 166 ? -5.059 -38.688 -20.812 1 86.38 166 MET B CA 1
ATOM 6508 C C . MET B 1 166 ? -5.383 -37.781 -19.641 1 86.38 166 MET B C 1
ATOM 6510 O O . MET B 1 166 ? -6.297 -36.938 -19.734 1 86.38 166 MET B O 1
ATOM 6514 N N . SER B 1 167 ? -4.668 -37.938 -18.594 1 83.25 167 SER B N 1
ATOM 6515 C CA . SER B 1 167 ? -4.918 -37.125 -17.406 1 83.25 167 SER B CA 1
ATOM 6516 C C . SER B 1 167 ? -4.703 -35.656 -17.703 1 83.25 167 SER B C 1
ATOM 6518 O O . SER B 1 167 ? -5.379 -34.781 -17.125 1 83.25 167 SER B O 1
ATOM 6520 N N . GLU B 1 168 ? -3.795 -35.344 -18.516 1 78.5 168 GLU B N 1
ATOM 6521 C CA . GLU B 1 168 ? -3.455 -33.938 -18.812 1 78.5 168 GLU B CA 1
ATOM 6522 C C . GLU B 1 168 ? -4.41 -33.375 -19.859 1 78.5 168 GLU B C 1
ATOM 6524 O O . GLU B 1 168 ? -4.77 -32.188 -19.781 1 78.5 168 GLU B O 1
ATOM 6529 N N . TYR B 1 169 ? -4.75 -34.062 -20.797 1 78.44 169 TYR B N 1
ATOM 6530 C CA . TYR B 1 169 ? -5.418 -33.469 -21.953 1 78.44 169 TYR B CA 1
ATOM 6531 C C . TYR B 1 169 ? -6.902 -33.844 -21.969 1 78.44 169 TYR B C 1
ATOM 6533 O O . TYR B 1 169 ? -7.699 -33.188 -22.656 1 78.44 169 TYR B O 1
ATOM 6541 N N . VAL B 1 170 ? -7.203 -34.812 -21.328 1 72.75 170 VAL B N 1
ATOM 6542 C CA . VAL B 1 170 ? -8.609 -35.219 -21.312 1 72.75 170 VAL B CA 1
ATOM 6543 C C . VAL B 1 170 ? -9.305 -34.594 -20.109 1 72.75 170 VAL B C 1
ATOM 6545 O O . VAL B 1 170 ? -10.445 -34.125 -20.219 1 72.75 170 VAL B O 1
ATOM 6548 N N . PHE B 1 171 ? -8.617 -34.469 -18.984 1 60.97 171 PHE B N 1
ATOM 6549 C CA . PHE B 1 171 ? -9.258 -34.031 -17.75 1 60.97 171 PHE B CA 1
ATOM 6550 C C . PHE B 1 171 ? -8.812 -32.625 -17.375 1 60.97 171 PHE B C 1
ATOM 6552 O O . PHE B 1 171 ? -9.43 -31.969 -16.516 1 60.97 171 PHE B O 1
ATOM 6559 N N . ALA B 1 172 ? -7.738 -32.031 -17.828 1 54.06 172 ALA B N 1
ATOM 6560 C CA . ALA B 1 172 ? -7.117 -30.797 -17.328 1 54.06 172 ALA B CA 1
ATOM 6561 C C . ALA B 1 172 ? -8.016 -29.594 -17.578 1 54.06 172 ALA B C 1
ATOM 6563 O O . ALA B 1 172 ? -7.738 -28.5 -17.078 1 54.06 172 ALA B O 1
ATOM 6564 N N . GLU B 1 173 ? -8.977 -29.625 -18.406 1 45.41 173 GLU B N 1
ATOM 6565 C CA . GLU B 1 173 ? -9.461 -28.312 -18.828 1 45.41 173 GLU B CA 1
ATOM 6566 C C . GLU B 1 173 ? -9.883 -27.469 -17.625 1 45.41 173 GLU B C 1
ATOM 6568 O O . GLU B 1 173 ? -9.938 -26.234 -17.703 1 45.41 173 GLU B O 1
ATOM 6573 N N . ARG B 1 174 ? -10.977 -27.781 -16.891 1 40.97 174 ARG B N 1
ATOM 6574 C CA . ARG B 1 174 ? -11.75 -26.703 -16.281 1 40.97 174 ARG B CA 1
ATOM 6575 C C . ARG B 1 174 ? -11.078 -26.203 -15.008 1 40.97 174 ARG B C 1
ATOM 6577 O O . ARG B 1 174 ? -10.82 -26.984 -14.086 1 40.97 174 ARG B O 1
ATOM 6584 N N . GLU B 1 175 ? -10.273 -25.422 -15.125 1 41.91 175 GLU B N 1
ATOM 6585 C CA . GLU B 1 175 ? -9.531 -24.672 -14.109 1 41.91 175 GLU B CA 1
ATOM 6586 C C . GLU B 1 175 ? -10.281 -24.656 -12.773 1 41.91 175 GLU B C 1
ATOM 6588 O O . GLU B 1 175 ? -9.711 -24.312 -11.742 1 41.91 175 GLU B O 1
ATOM 6593 N N . GLY B 1 176 ? -11.711 -24.781 -12.766 1 39.16 176 GLY B N 1
ATOM 6594 C CA . GLY B 1 176 ? -12.383 -24.531 -11.5 1 39.16 176 GLY B CA 1
ATOM 6595 C C . GLY B 1 176 ? -12.555 -25.781 -10.656 1 39.16 176 GLY B C 1
ATOM 6596 O O . GLY B 1 176 ? -13.055 -26.797 -11.141 1 39.16 176 GLY B O 1
ATOM 6597 N N . VAL B 1 177 ? -11.75 -26 -9.625 1 40.69 177 VAL B N 1
ATOM 6598 C CA . VAL B 1 177 ? -11.734 -27.094 -8.656 1 40.69 177 VAL B CA 1
ATOM 6599 C C . VAL B 1 177 ? -13.148 -27.344 -8.141 1 40.69 177 VAL B C 1
ATOM 6601 O O . VAL B 1 177 ? -13.328 -27.969 -7.09 1 40.69 177 VAL B O 1
ATOM 6604 N N . THR B 1 178 ? -14.188 -26.641 -8.375 1 38.16 178 THR B N 1
ATOM 6605 C CA . THR B 1 178 ? -15.383 -26.922 -7.586 1 38.16 178 THR B CA 1
ATOM 6606 C C . THR B 1 178 ? -15.977 -28.281 -7.953 1 38.16 178 THR B C 1
ATOM 6608 O O . THR B 1 178 ? -15.758 -28.781 -9.062 1 38.16 178 THR B O 1
ATOM 6611 N N . LYS B 1 179 ? -16.562 -28.984 -7.082 1 43.19 179 LYS B N 1
ATOM 6612 C CA . LYS B 1 179 ? -17.391 -30.172 -7.234 1 43.19 179 LYS B CA 1
ATOM 6613 C C . LYS B 1 179 ? -18.141 -30.156 -8.555 1 43.19 179 LYS B C 1
ATOM 6615 O O . LYS B 1 179 ? -18.312 -31.188 -9.203 1 43.19 179 LYS B O 1
ATOM 6620 N N . ASP B 1 180 ? -18.688 -29.047 -8.891 1 40.94 180 ASP B N 1
ATOM 6621 C CA . ASP B 1 180 ? -19.422 -28.859 -10.141 1 40.94 180 ASP B CA 1
ATOM 6622 C C . ASP B 1 180 ? -18.484 -28.953 -11.344 1 40.94 180 ASP B C 1
ATOM 6624 O O . ASP B 1 180 ? -18.938 -28.953 -12.492 1 40.94 180 ASP B O 1
ATOM 6628 N N . ILE B 1 181 ? -17.359 -28.719 -11.188 1 40.75 181 ILE B N 1
ATOM 6629 C CA . ILE B 1 181 ? -16.328 -28.859 -12.211 1 40.75 181 ILE B CA 1
ATOM 6630 C C . ILE B 1 181 ? -16.344 -30.281 -12.766 1 40.75 181 ILE B C 1
ATOM 6632 O O . ILE B 1 181 ? -16.125 -30.5 -13.961 1 40.75 181 ILE B O 1
ATOM 6636 N N . PHE B 1 182 ? -16.594 -31.281 -11.867 1 40.75 182 PHE B N 1
ATOM 6637 C CA . PHE B 1 182 ? -16.484 -32.719 -12.117 1 40.75 182 PHE B CA 1
ATOM 6638 C C . PHE B 1 182 ? -17.609 -33.188 -13.031 1 40.75 182 PHE B C 1
ATOM 6640 O O . PHE B 1 182 ? -17.406 -34.094 -13.852 1 40.75 182 PHE B O 1
ATOM 6647 N N . ASP B 1 183 ? -18.672 -32.625 -12.75 1 44.09 183 ASP B N 1
ATOM 6648 C CA . ASP B 1 183 ? -19.812 -33.094 -13.523 1 44.09 183 ASP B CA 1
ATOM 6649 C C . ASP B 1 183 ? -19.594 -32.875 -15.023 1 44.09 183 ASP B C 1
ATOM 6651 O O . ASP B 1 183 ? -20.016 -33.688 -15.844 1 44.09 183 ASP B O 1
ATOM 6655 N N . SER B 1 184 ? -18.938 -31.844 -15.281 1 41.22 184 SER B N 1
ATOM 6656 C CA . SER B 1 184 ? -18.906 -31.5 -16.703 1 41.22 184 SER B CA 1
ATOM 6657 C C . SER B 1 184 ? -17.734 -32.188 -17.406 1 41.22 184 SER B C 1
ATOM 6659 O O . SER B 1 184 ? -17.703 -32.25 -18.625 1 41.22 184 SER B O 1
ATOM 6661 N N . GLN B 1 185 ? -16.828 -32.562 -16.703 1 41.47 185 GLN B N 1
ATOM 6662 C CA . GLN B 1 185 ? -15.578 -32.875 -17.391 1 41.47 185 GLN B CA 1
ATOM 6663 C C . GLN B 1 185 ? -15.594 -34.344 -17.875 1 41.47 185 GLN B C 1
ATOM 6665 O O . GLN B 1 185 ? -14.766 -34.719 -18.703 1 41.47 185 GLN B O 1
ATOM 6670 N N . LEU B 1 186 ? -16.406 -35.281 -17.172 1 44.28 186 LEU B N 1
ATOM 6671 C CA . LEU B 1 186 ? -16.328 -36.656 -17.609 1 44.28 186 LEU B CA 1
ATOM 6672 C C . LEU B 1 186 ? -17.641 -37.125 -18.234 1 44.28 186 LEU B C 1
ATOM 6674 O O . LEU B 1 186 ? -18.484 -37.719 -17.578 1 44.28 186 LEU B O 1
ATOM 6678 N N . PRO B 1 187 ? -17.984 -36.688 -19.312 1 44.53 187 PRO B N 1
ATOM 6679 C CA . PRO B 1 187 ? -19.328 -37 -19.812 1 44.53 187 PRO B CA 1
ATOM 6680 C C . PRO B 1 187 ? -19.719 -38.438 -19.547 1 44.53 187 PRO B C 1
ATOM 6682 O O . PRO B 1 187 ? -20.891 -38.75 -19.312 1 44.53 187 PRO B O 1
ATOM 6685 N N . GLY B 1 188 ? -18.844 -39.312 -19.734 1 49.03 188 GLY B N 1
ATOM 6686 C CA . GLY B 1 188 ? -19.188 -40.719 -19.75 1 49.03 188 GLY B CA 1
ATOM 6687 C C . GLY B 1 188 ? -19.031 -41.406 -18.391 1 49.03 188 GLY B C 1
ATOM 6688 O O . GLY B 1 188 ? -19.438 -42.562 -18.203 1 49.03 188 GLY B O 1
ATOM 6689 N N . LEU B 1 189 ? -18.141 -40.969 -17.703 1 51.19 189 LEU B N 1
ATOM 6690 C CA . LEU B 1 189 ? -18.125 -41.594 -16.375 1 51.19 189 LEU B CA 1
ATOM 6691 C C . LEU B 1 189 ? -19.328 -41.156 -15.555 1 51.19 189 LEU B C 1
ATOM 6693 O O . LEU B 1 189 ? -19.594 -39.938 -15.422 1 51.19 189 LEU B O 1
ATOM 6697 N N . ILE B 1 190 ? -20.359 -42.031 -15.398 1 51.16 190 ILE B N 1
ATOM 6698 C CA . ILE B 1 190 ? -21.641 -41.781 -14.742 1 51.16 190 ILE B CA 1
ATOM 6699 C C . ILE B 1 190 ? -21.422 -41 -13.453 1 51.16 190 ILE B C 1
ATOM 6701 O O . ILE B 1 190 ? -20.531 -41.344 -12.656 1 51.16 190 ILE B O 1
ATOM 6705 N N . LYS B 1 191 ? -22.078 -39.812 -13.367 1 56.03 191 LYS B N 1
ATOM 6706 C CA . LYS B 1 191 ? -22.141 -38.875 -12.242 1 56.03 191 LYS B CA 1
ATOM 6707 C C . LYS B 1 191 ? -22.062 -39.625 -10.914 1 56.03 191 LYS B C 1
ATOM 6709 O O . LYS B 1 191 ? -21.375 -39.188 -9.992 1 56.03 191 LYS B O 1
ATOM 6714 N N . GLU B 1 192 ? -22.75 -40.812 -10.836 1 58.25 192 GLU B N 1
ATOM 6715 C CA . GLU B 1 192 ? -22.891 -41.531 -9.578 1 58.25 192 GLU B CA 1
ATOM 6716 C C . GLU B 1 192 ? -21.578 -42.188 -9.156 1 58.25 192 GLU B C 1
ATOM 6718 O O . GLU B 1 192 ? -21.203 -42.125 -7.988 1 58.25 192 GLU B O 1
ATOM 6723 N N . ASN B 1 193 ? -20.781 -42.625 -10.141 1 69.12 193 ASN B N 1
ATOM 6724 C CA . ASN B 1 193 ? -19.562 -43.344 -9.812 1 69.12 193 ASN B CA 1
ATOM 6725 C C . ASN B 1 193 ? -18.422 -42.406 -9.438 1 69.12 193 ASN B C 1
ATOM 6727 O O . ASN B 1 193 ? -17.547 -42.75 -8.656 1 69.12 193 ASN B O 1
ATOM 6731 N N . VAL B 1 194 ? -18.641 -41.25 -9.852 1 73.31 194 VAL B N 1
ATOM 6732 C CA . VAL B 1 194 ? -17.594 -40.25 -9.609 1 73.31 194 VAL B CA 1
ATOM 6733 C C . VAL B 1 194 ? -17.562 -39.875 -8.133 1 73.31 194 VAL B C 1
ATOM 6735 O O . VAL B 1 194 ? -16.5 -39.781 -7.527 1 73.31 194 VAL B O 1
ATOM 6738 N N . ASN B 1 195 ? -18.703 -39.75 -7.605 1 78.12 195 ASN B N 1
ATOM 6739 C CA . ASN B 1 195 ? -18.781 -39.375 -6.195 1 78.12 195 ASN B CA 1
ATOM 6740 C C . ASN B 1 195 ? -18.281 -40.5 -5.289 1 78.12 195 ASN B C 1
ATOM 6742 O O . ASN B 1 195 ? -17.641 -40.219 -4.266 1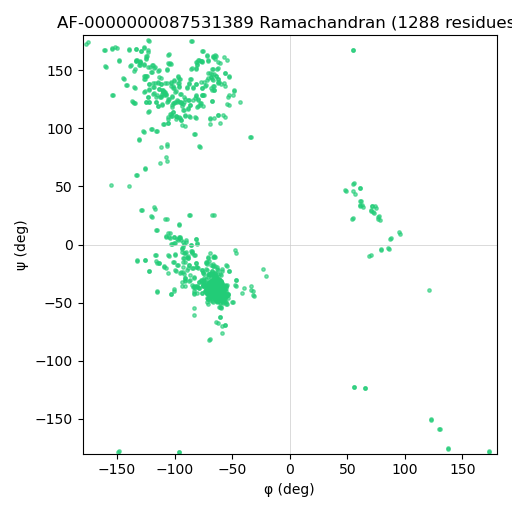 78.12 195 ASN B O 1
ATOM 6746 N N . ASP B 1 196 ? -18.516 -41.688 -5.793 1 84.81 196 ASP B N 1
ATOM 6747 C CA . ASP B 1 196 ? -18.078 -42.844 -5.02 1 84.81 196 ASP B CA 1
ATOM 6748 C C . ASP B 1 196 ? -16.547 -42.906 -4.957 1 84.81 196 ASP B C 1
ATOM 6750 O O . ASP B 1 196 ? -15.977 -43.156 -3.898 1 84.81 196 ASP B O 1
ATOM 6754 N N . ILE B 1 197 ? -15.945 -42.625 -6.078 1 86.94 197 ILE B N 1
ATOM 6755 C CA . ILE B 1 197 ? -14.492 -42.688 -6.152 1 86.94 197 ILE B CA 1
ATOM 6756 C C . ILE B 1 197 ? -13.883 -41.625 -5.234 1 86.94 197 ILE B C 1
ATOM 6758 O O . ILE B 1 197 ? -12.984 -41.938 -4.445 1 86.94 197 ILE B O 1
ATOM 6762 N N . TRP B 1 198 ? -14.453 -40.531 -5.262 1 86.31 198 TRP B N 1
ATOM 6763 C CA . TRP B 1 198 ? -13.961 -39.406 -4.457 1 86.31 198 TRP B CA 1
ATOM 6764 C C . TRP B 1 198 ? -14.07 -39.719 -2.967 1 86.31 198 TRP B C 1
ATOM 6766 O O . TRP B 1 198 ? -13.117 -39.531 -2.215 1 86.31 198 TRP B O 1
ATOM 6776 N N . ASP B 1 199 ? -15.211 -40.219 -2.605 1 88.12 199 ASP B N 1
ATOM 6777 C CA . ASP B 1 199 ? -15.469 -40.531 -1.202 1 88.12 199 ASP B CA 1
ATOM 6778 C C . ASP B 1 199 ? -14.523 -41.594 -0.691 1 88.12 199 ASP B C 1
ATOM 6780 O O . ASP B 1 199 ? -14.062 -41.531 0.452 1 88.12 199 ASP B O 1
ATOM 6784 N N . ILE B 1 200 ? -14.273 -42.5 -1.507 1 91.38 200 ILE B N 1
ATOM 6785 C CA . ILE B 1 200 ? -13.398 -43.594 -1.131 1 91.38 200 ILE B CA 1
ATOM 6786 C C . ILE B 1 200 ? -11.977 -43.094 -0.91 1 91.38 200 ILE B C 1
ATOM 6788 O O . ILE B 1 200 ? -11.32 -43.438 0.071 1 91.38 200 ILE B O 1
ATOM 6792 N N . ILE B 1 201 ? -11.516 -42.25 -1.825 1 89.56 201 ILE B N 1
ATOM 6793 C CA . ILE B 1 201 ? -10.18 -41.688 -1.69 1 89.56 201 ILE B CA 1
ATOM 6794 C C . ILE B 1 201 ? -10.086 -40.875 -0.387 1 89.56 201 ILE B C 1
ATOM 6796 O O . ILE B 1 201 ? -9.117 -41.031 0.366 1 89.56 201 ILE B O 1
ATOM 6800 N N . LEU B 1 202 ? -11.109 -40.094 -0.139 1 87.25 202 LEU B N 1
ATOM 6801 C CA . LEU B 1 202 ? -11.133 -39.25 1.054 1 87.25 202 LEU B CA 1
ATOM 6802 C C . LEU B 1 202 ? -11.109 -40.094 2.318 1 87.25 202 LEU B C 1
ATOM 6804 O O . LEU B 1 202 ? -10.344 -39.812 3.246 1 87.25 202 LEU B O 1
ATOM 6808 N N . GLU B 1 203 ? -11.875 -41.062 2.322 1 89.12 203 GLU B N 1
ATOM 6809 C CA . GLU B 1 203 ? -11.992 -41.938 3.48 1 89.12 203 GLU B CA 1
ATOM 6810 C C . GLU B 1 203 ? -10.68 -42.688 3.744 1 89.12 203 GLU B C 1
ATOM 6812 O O . GLU B 1 203 ? -10.227 -42.781 4.891 1 89.12 203 GLU B O 1
ATOM 6817 N N . GLU B 1 204 ? -10.117 -43.219 2.717 1 88.44 204 GLU B N 1
ATOM 6818 C CA . GLU B 1 204 ? -8.906 -44 2.879 1 88.44 204 GLU B CA 1
ATOM 6819 C C . GLU B 1 204 ? -7.711 -43.125 3.225 1 88.44 204 GLU B C 1
ATOM 6821 O O . GLU B 1 204 ? -6.805 -43.562 3.945 1 88.44 204 GLU B O 1
ATOM 6826 N N . SER B 1 205 ? -7.703 -41.938 2.652 1 83.62 205 SER B N 1
ATOM 6827 C CA . SER B 1 205 ? -6.641 -41 3.002 1 83.62 205 SER B CA 1
ATOM 6828 C C . SER B 1 205 ? -6.691 -40.656 4.484 1 83.62 205 SER B C 1
ATOM 6830 O O . SER B 1 205 ? -5.652 -40.562 5.145 1 83.62 205 SER B O 1
ATOM 6832 N N . LYS B 1 206 ? -7.816 -40.438 4.98 1 81.5 206 LYS B N 1
ATOM 6833 C CA . LYS B 1 206 ? -8.008 -40.125 6.398 1 81.5 206 LYS B CA 1
ATOM 6834 C C . LYS B 1 206 ? -7.594 -41.312 7.273 1 81.5 206 LYS B C 1
ATOM 6836 O O . LYS B 1 206 ? -6.91 -41.125 8.281 1 81.5 206 LYS B O 1
ATOM 6841 N N . ALA B 1 207 ? -8 -42.406 6.84 1 84.38 207 ALA B N 1
ATOM 6842 C CA . ALA B 1 207 ? -7.742 -43.625 7.602 1 84.38 207 ALA B CA 1
ATOM 6843 C C . ALA B 1 207 ? -6.246 -43.938 7.656 1 84.38 207 ALA B C 1
ATOM 6845 O O . ALA B 1 207 ? -5.75 -44.469 8.648 1 84.38 207 ALA B O 1
ATOM 6846 N N . SER B 1 208 ? -5.613 -43.688 6.645 1 79.88 208 SER B N 1
ATOM 6847 C CA . SER B 1 208 ? -4.188 -43.969 6.555 1 79.88 208 SER B CA 1
ATOM 6848 C C . SER B 1 208 ? -3.342 -42.812 7.012 1 79.88 208 SER B C 1
ATOM 6850 O O . SER B 1 208 ? -2.121 -42.812 6.848 1 79.88 208 SER B O 1
ATOM 6852 N N . ASN B 1 209 ? -3.91 -41.719 7.48 1 76.69 209 ASN B N 1
ATOM 6853 C CA . ASN B 1 209 ? -3.252 -40.531 7.961 1 76.69 209 ASN B CA 1
ATOM 6854 C C . ASN B 1 209 ? -2.398 -39.875 6.875 1 76.69 209 ASN B C 1
ATOM 6856 O O . ASN B 1 209 ? -1.255 -39.5 7.125 1 76.69 209 ASN B O 1
ATOM 6860 N N . ILE B 1 210 ? -2.891 -40 5.695 1 75.88 210 ILE B N 1
ATOM 6861 C CA . ILE B 1 210 ? -2.246 -39.344 4.566 1 75.88 210 ILE B CA 1
ATOM 6862 C C . ILE B 1 210 ? -2.953 -38.031 4.266 1 75.88 210 ILE B C 1
ATOM 6864 O O . ILE B 1 210 ? -4.184 -37.969 4.168 1 75.88 210 ILE B O 1
ATOM 6868 N N . THR B 1 211 ? -2.145 -37 4.273 1 75.94 211 THR B N 1
ATOM 6869 C CA . THR B 1 211 ? -2.729 -35.719 3.91 1 75.94 211 THR B CA 1
ATOM 6870 C C . THR B 1 211 ? -2.369 -35.344 2.473 1 75.94 211 THR B C 1
ATOM 6872 O O . THR B 1 211 ? -1.19 -35.281 2.123 1 75.94 211 THR B O 1
ATOM 6875 N N . LEU B 1 212 ? -3.404 -35.219 1.685 1 82.81 212 LEU B N 1
ATOM 6876 C CA . LEU B 1 212 ? -3.244 -34.812 0.291 1 82.81 212 LEU B CA 1
ATOM 6877 C C . LEU B 1 212 ? -3.703 -33.375 0.081 1 82.81 212 LEU B C 1
ATOM 6879 O O . LEU B 1 212 ? -4.664 -32.906 0.708 1 82.81 212 LEU B O 1
ATOM 6883 N N . SER B 1 213 ? -2.902 -32.688 -0.729 1 81.06 213 SER B N 1
ATOM 6884 C CA . SER B 1 213 ? -3.432 -31.391 -1.168 1 81.06 213 SER B CA 1
ATOM 6885 C C . SER B 1 213 ? -4.68 -31.578 -2.029 1 81.06 213 SER B C 1
ATOM 6887 O O . SER B 1 213 ? -4.961 -32.688 -2.5 1 81.06 213 SER B O 1
ATOM 6889 N N . ASP B 1 214 ? -5.422 -30.547 -2.191 1 81.56 214 ASP B N 1
ATOM 6890 C CA . ASP B 1 214 ? -6.598 -30.625 -3.053 1 81.56 214 ASP B CA 1
ATOM 6891 C C . ASP B 1 214 ? -6.215 -31.031 -4.477 1 81.56 214 ASP B C 1
ATOM 6893 O O . ASP B 1 214 ? -6.91 -31.812 -5.113 1 81.56 214 ASP B O 1
ATOM 6897 N N . ILE B 1 215 ? -5.125 -30.547 -4.922 1 78 215 ILE B N 1
ATOM 6898 C CA . ILE B 1 215 ? -4.648 -30.844 -6.266 1 78 215 ILE B CA 1
ATOM 6899 C C . ILE B 1 215 ? -4.215 -32.312 -6.344 1 78 215 ILE B C 1
ATOM 6901 O O . ILE B 1 215 ? -4.527 -33 -7.312 1 78 215 ILE B O 1
ATOM 6905 N N . ALA B 1 216 ? -3.531 -32.719 -5.344 1 82.19 216 ALA B N 1
ATOM 6906 C CA . ALA B 1 216 ? -3.104 -34.125 -5.301 1 82.19 216 ALA B CA 1
ATOM 6907 C C . ALA B 1 216 ? -4.305 -35.062 -5.242 1 82.19 216 ALA B C 1
ATOM 6909 O O . ALA B 1 216 ? -4.305 -36.125 -5.879 1 82.19 216 ALA B O 1
ATOM 6910 N N . MET B 1 217 ? -5.27 -34.719 -4.504 1 83.5 217 MET B N 1
ATOM 6911 C CA . MET B 1 217 ? -6.5 -35.469 -4.406 1 83.5 217 MET B CA 1
ATOM 6912 C C . MET B 1 217 ? -7.195 -35.562 -5.758 1 83.5 217 MET B C 1
ATOM 6914 O O . MET B 1 217 ? -7.625 -36.656 -6.168 1 83.5 217 MET B O 1
ATOM 6918 N N . ASN B 1 218 ? -7.266 -34.531 -6.367 1 81 218 ASN B N 1
ATOM 6919 C CA . ASN B 1 218 ? -7.891 -34.5 -7.684 1 81 218 ASN B CA 1
ATOM 6920 C C . ASN B 1 218 ? -7.105 -35.312 -8.695 1 81 218 ASN B C 1
ATOM 6922 O O . ASN B 1 218 ? -7.695 -36 -9.539 1 81 218 ASN B O 1
ATOM 6926 N N . ASN B 1 219 ? -5.836 -35.188 -8.648 1 81.31 219 ASN B N 1
ATOM 6927 C CA . ASN B 1 219 ? -5 -35.969 -9.539 1 81.31 219 ASN B CA 1
ATOM 6928 C C . ASN B 1 219 ? -5.219 -37.469 -9.328 1 81.31 219 ASN B C 1
ATOM 6930 O O . ASN B 1 219 ? -5.328 -38.219 -10.297 1 81.31 219 ASN B O 1
ATOM 6934 N N . LEU B 1 220 ? -5.203 -37.844 -8.07 1 86.44 220 LEU B N 1
ATOM 6935 C CA . LEU B 1 220 ? -5.434 -39.25 -7.758 1 86.44 220 LEU B CA 1
ATOM 6936 C C . LEU B 1 220 ? -6.805 -39.719 -8.258 1 86.44 220 LEU B C 1
ATOM 6938 O O . LEU B 1 220 ? -6.938 -40.812 -8.805 1 86.44 220 LEU B O 1
ATOM 6942 N N . PHE B 1 221 ? -7.754 -38.938 -8.07 1 86.75 221 PHE B N 1
ATOM 6943 C CA . PHE B 1 221 ? -9.109 -39.188 -8.531 1 86.75 221 PHE B CA 1
ATOM 6944 C C . PHE B 1 221 ? -9.133 -39.438 -10.039 1 86.75 221 PHE B C 1
ATOM 6946 O O . PHE B 1 221 ? -9.711 -40.406 -10.516 1 86.75 221 PHE B O 1
ATOM 6953 N N . ILE B 1 222 ? -8.484 -38.531 -10.758 1 83.56 222 ILE B N 1
ATOM 6954 C CA . ILE B 1 222 ? -8.469 -38.594 -12.219 1 83.56 222 ILE B CA 1
ATOM 6955 C C . ILE B 1 222 ? -7.785 -39.875 -12.672 1 83.56 222 ILE B C 1
ATOM 6957 O O . ILE B 1 222 ? -8.289 -40.594 -13.555 1 83.56 222 ILE B O 1
ATOM 6961 N N . HIS B 1 223 ? -6.727 -40.188 -12.109 1 86.88 223 HIS B N 1
ATOM 6962 C CA . HIS B 1 223 ? -5.992 -41.375 -12.516 1 86.88 223 HIS B CA 1
ATOM 6963 C C . HIS B 1 223 ? -6.777 -42.656 -12.18 1 86.88 223 HIS B C 1
ATOM 6965 O O . HIS B 1 223 ? -6.703 -43.656 -12.914 1 86.88 223 HIS B O 1
ATOM 6971 N N . ILE B 1 224 ? -7.48 -42.656 -11.117 1 89 224 ILE B N 1
ATOM 6972 C CA . ILE B 1 224 ? -8.312 -43.781 -10.766 1 89 224 ILE B CA 1
ATOM 6973 C C . ILE B 1 224 ? -9.469 -43.906 -11.75 1 89 224 ILE B C 1
ATOM 6975 O O . ILE B 1 224 ? -9.812 -45 -12.195 1 89 224 ILE B O 1
ATOM 6979 N N . ALA B 1 225 ? -10.07 -42.75 -12.086 1 85.69 225 ALA B N 1
ATOM 6980 C CA . ALA B 1 225 ? -11.156 -42.75 -13.055 1 85.69 225 ALA B CA 1
ATOM 6981 C C . ALA B 1 225 ? -10.695 -43.281 -14.414 1 85.69 225 ALA B C 1
ATOM 6983 O O . ALA B 1 225 ? -11.398 -44.062 -15.055 1 85.69 225 ALA B O 1
ATOM 6984 N N . ILE B 1 226 ? -9.516 -42.844 -14.789 1 86.5 226 ILE B N 1
ATOM 6985 C CA . ILE B 1 226 ? -8.945 -43.312 -16.047 1 86.5 226 ILE B CA 1
ATOM 6986 C C . ILE B 1 226 ? -8.68 -44.812 -15.961 1 86.5 226 ILE B C 1
ATOM 6988 O O . ILE B 1 226 ? -8.992 -45.562 -16.891 1 86.5 226 ILE B O 1
ATOM 6992 N N . THR B 1 227 ? -8.125 -45.25 -14.875 1 89 227 THR B N 1
ATOM 6993 C CA . THR B 1 227 ? -7.848 -46.688 -14.664 1 89 227 THR B CA 1
ATOM 6994 C C . THR B 1 227 ? -9.125 -47.5 -14.781 1 89 227 THR B C 1
ATOM 6996 O O . THR B 1 227 ? -9.125 -48.562 -15.414 1 89 227 THR B O 1
ATOM 6999 N N . TYR B 1 228 ? -10.125 -47.031 -14.195 1 86.44 228 TYR B N 1
ATOM 7000 C CA . TYR B 1 228 ? -11.414 -47.719 -14.227 1 86.44 228 TYR B CA 1
ATOM 7001 C C . TYR B 1 228 ? -11.898 -47.906 -15.656 1 86.44 228 TYR B C 1
ATOM 7003 O O . TYR B 1 228 ? -12.242 -49 -16.062 1 86.44 228 TYR B O 1
ATOM 7011 N N . LYS B 1 229 ? -11.867 -46.812 -16.422 1 83.25 229 LYS B N 1
ATOM 7012 C CA . LYS B 1 229 ? -12.359 -46.875 -17.797 1 83.25 229 LYS B CA 1
ATOM 7013 C C . LYS B 1 229 ? -11.469 -47.75 -18.672 1 83.25 229 LYS B C 1
ATOM 7015 O O . LYS B 1 229 ? -11.953 -48.438 -19.547 1 83.25 229 LYS B O 1
ATOM 7020 N N . ARG B 1 230 ? -10.203 -47.625 -18.484 1 87.38 230 ARG B N 1
ATOM 7021 C CA . ARG B 1 230 ? -9.242 -48.375 -19.281 1 87.38 230 ARG B CA 1
ATOM 7022 C C . ARG B 1 230 ? -9.328 -49.875 -18.984 1 87.38 230 ARG B C 1
ATOM 7024 O O . ARG B 1 230 ? -9.312 -50.688 -19.906 1 87.38 230 ARG B O 1
ATOM 7031 N N . VAL B 1 231 ? -9.453 -50.219 -17.766 1 88 231 VAL B N 1
ATOM 7032 C CA . VAL B 1 231 ? -9.578 -51.625 -17.375 1 88 231 VAL B CA 1
ATOM 7033 C C . VAL B 1 231 ? -10.867 -52.219 -17.922 1 88 231 VAL B C 1
ATOM 7035 O O . VAL B 1 231 ? -10.891 -53.344 -18.406 1 88 231 VAL B O 1
ATOM 7038 N N . GLN B 1 232 ? -11.891 -51.438 -17.891 1 82.75 232 GLN B N 1
ATOM 7039 C CA . GLN B 1 232 ? -13.172 -51.844 -18.438 1 82.75 232 GLN B CA 1
ATOM 7040 C C . GLN B 1 232 ? -13.062 -52.125 -19.938 1 82.75 232 GLN B C 1
ATOM 7042 O O . GLN B 1 232 ? -13.727 -53.031 -20.453 1 82.75 232 GLN B O 1
ATOM 7047 N N . SER B 1 233 ? -12.203 -51.438 -20.562 1 82.94 233 SER B N 1
ATOM 7048 C CA . SER B 1 233 ? -12.039 -51.562 -22.016 1 82.94 233 SER B CA 1
ATOM 7049 C C . SER B 1 233 ? -10.953 -52.594 -22.344 1 82.94 233 SER B C 1
ATOM 7051 O O . SER B 1 233 ? -10.547 -52.719 -23.5 1 82.94 233 SER B O 1
ATOM 7053 N N . GLY B 1 234 ? -10.336 -53.156 -21.328 1 85.12 234 GLY B N 1
ATOM 7054 C CA . GLY B 1 234 ? -9.414 -54.25 -21.516 1 85.12 234 GLY B CA 1
ATOM 7055 C C . GLY B 1 234 ? -7.965 -53.812 -21.609 1 85.12 234 GLY B C 1
ATOM 7056 O O . GLY B 1 234 ? -7.094 -54.594 -22 1 85.12 234 GLY B O 1
ATOM 7057 N N . HIS B 1 235 ? -7.703 -52.594 -21.312 1 88.19 235 HIS B N 1
ATOM 7058 C CA . HIS B 1 235 ? -6.336 -52.094 -21.328 1 88.19 235 HIS B CA 1
ATOM 7059 C C . HIS B 1 235 ? -5.711 -52.156 -19.938 1 88.19 235 HIS B C 1
ATOM 7061 O O . HIS B 1 235 ? -6.23 -51.562 -18.984 1 88.19 235 HIS B O 1
ATOM 7067 N N . HIS B 1 236 ? -4.555 -52.875 -19.766 1 88.81 236 HIS B N 1
ATOM 7068 C CA . HIS B 1 236 ? -3.881 -53.031 -18.484 1 88.81 236 HIS B CA 1
ATOM 7069 C C . HIS B 1 236 ? -2.449 -52.5 -18.547 1 88.81 236 HIS B C 1
ATOM 7071 O O . HIS B 1 236 ? -1.843 -52.469 -19.625 1 88.81 236 HIS B O 1
ATOM 7077 N N . ILE B 1 237 ? -1.985 -52.094 -17.453 1 89.88 237 ILE B N 1
ATOM 7078 C CA . ILE B 1 237 ? -0.608 -51.625 -17.406 1 89.88 237 ILE B CA 1
ATOM 7079 C C . ILE B 1 237 ? 0.348 -52.812 -17.312 1 89.88 237 ILE B C 1
ATOM 7081 O O . ILE B 1 237 ? -0.06 -53.906 -16.969 1 89.88 237 ILE B O 1
ATOM 7085 N N . THR B 1 238 ? 1.534 -52.531 -17.766 1 87.06 238 THR B N 1
ATOM 7086 C CA . THR B 1 238 ? 2.594 -53.5 -17.641 1 87.06 238 THR B CA 1
ATOM 7087 C C . THR B 1 238 ? 3.74 -52.969 -16.781 1 87.06 238 THR B C 1
ATOM 7089 O O . THR B 1 238 ? 4.141 -51.812 -16.922 1 87.06 238 THR B O 1
ATOM 7092 N N . LEU B 1 239 ? 4.184 -53.781 -15.766 1 87.12 239 LEU B N 1
ATOM 7093 C CA . LEU B 1 239 ? 5.32 -53.438 -14.922 1 87.12 239 LEU B CA 1
ATOM 7094 C C . LEU B 1 239 ? 6.352 -54.562 -14.914 1 87.12 239 LEU B C 1
ATOM 7096 O O . LEU B 1 239 ? 5.996 -55.719 -14.977 1 87.12 239 LEU B O 1
ATOM 7100 N N . TYR B 1 240 ? 7.566 -54.125 -14.844 1 83.12 240 TYR B N 1
ATOM 7101 C CA . TYR B 1 240 ? 8.609 -55.125 -14.68 1 83.12 240 TYR B CA 1
ATOM 7102 C C . TYR B 1 240 ? 8.492 -55.812 -13.328 1 83.12 240 TYR B C 1
ATOM 7104 O O . TYR B 1 240 ? 8.188 -55.188 -12.32 1 83.12 240 TYR B O 1
ATOM 7112 N N . PRO B 1 241 ? 8.734 -57.062 -13.289 1 86.38 241 PRO B N 1
ATOM 7113 C CA . PRO B 1 241 ? 8.547 -57.844 -12.055 1 86.38 241 PRO B CA 1
ATOM 7114 C C . PRO B 1 241 ? 9.312 -57.25 -10.867 1 86.38 241 PRO B C 1
ATOM 7116 O O . PRO B 1 241 ? 8.789 -57.219 -9.758 1 86.38 241 PRO B O 1
ATOM 7119 N N . ARG B 1 242 ? 10.484 -56.844 -11.109 1 86.69 242 ARG B N 1
ATOM 7120 C CA . ARG B 1 242 ? 11.289 -56.312 -10.031 1 86.69 242 ARG B CA 1
ATOM 7121 C C . ARG B 1 242 ? 10.664 -55.031 -9.484 1 86.69 242 ARG B C 1
ATOM 7123 O O . ARG B 1 242 ? 10.633 -54.812 -8.273 1 86.69 242 ARG B O 1
ATOM 7130 N N . GLU B 1 243 ? 10.242 -54.219 -10.359 1 87.44 243 GLU B N 1
ATOM 7131 C CA . GLU B 1 243 ? 9.602 -52.969 -9.977 1 87.44 243 GLU B CA 1
ATOM 7132 C C . GLU B 1 243 ? 8.297 -53.219 -9.219 1 87.44 243 GLU B C 1
ATOM 7134 O O . GLU B 1 243 ? 7.996 -52.531 -8.242 1 87.44 243 GLU B O 1
ATOM 7139 N N . PHE B 1 244 ? 7.652 -54.219 -9.688 1 91.19 244 PHE B N 1
ATOM 7140 C CA . PHE B 1 244 ? 6.391 -54.562 -9.055 1 91.19 244 PHE B CA 1
ATOM 7141 C C . PHE B 1 244 ? 6.613 -55.031 -7.617 1 91.19 244 PHE B C 1
ATOM 7143 O O . PHE B 1 244 ? 5.871 -54.625 -6.715 1 91.19 244 PHE B O 1
ATOM 7150 N N . LYS B 1 245 ? 7.625 -55.812 -7.43 1 91.62 245 LYS B N 1
ATOM 7151 C CA . LYS B 1 245 ? 7.945 -56.312 -6.094 1 91.62 245 LYS B CA 1
ATOM 7152 C C . LYS B 1 245 ? 8.336 -55.156 -5.164 1 91.62 245 LYS B C 1
ATOM 7154 O O . LYS B 1 245 ? 7.965 -55.156 -3.988 1 91.62 245 LYS B O 1
ATOM 7159 N N . ASP B 1 246 ? 9.055 -54.25 -5.695 1 91.06 246 ASP B N 1
ATOM 7160 C CA . ASP B 1 246 ? 9.477 -53.094 -4.922 1 91.06 246 ASP B CA 1
ATOM 7161 C C . ASP B 1 246 ? 8.281 -52.281 -4.473 1 91.06 246 ASP B C 1
ATOM 7163 O O . ASP B 1 246 ? 8.219 -51.844 -3.324 1 91.06 246 ASP B O 1
ATOM 7167 N N . ILE B 1 247 ? 7.328 -52.031 -5.297 1 91.62 247 ILE B N 1
ATOM 7168 C CA . ILE B 1 247 ? 6.145 -51.219 -5.027 1 91.62 247 ILE B CA 1
ATOM 7169 C C . ILE B 1 247 ? 5.262 -51.938 -4 1 91.62 247 ILE B C 1
ATOM 7171 O O . ILE B 1 247 ? 4.699 -51.312 -3.107 1 91.62 247 ILE B O 1
ATOM 7175 N N . LYS B 1 248 ? 5.223 -53.219 -4.133 1 92.5 248 LYS B N 1
ATOM 7176 C CA . LYS B 1 248 ? 4.371 -54.031 -3.26 1 92.5 248 LYS B CA 1
ATOM 7177 C C . LYS B 1 248 ? 4.836 -53.938 -1.81 1 92.5 248 LYS B C 1
ATOM 7179 O O . LYS B 1 248 ? 4.035 -54.094 -0.885 1 92.5 248 LYS B O 1
ATOM 7184 N N . SER B 1 249 ? 6.078 -53.688 -1.647 1 90.75 249 SER B N 1
ATOM 7185 C CA . SER B 1 249 ? 6.648 -53.656 -0.305 1 90.75 249 SER B CA 1
ATOM 7186 C C . SER B 1 249 ? 6.41 -52.312 0.374 1 90.75 249 SER B C 1
ATOM 7188 O O . SER B 1 249 ? 6.629 -52.188 1.579 1 90.75 249 SER B O 1
ATOM 7190 N N . LYS B 1 250 ? 5.934 -51.344 -0.324 1 88.06 250 LYS B N 1
ATOM 7191 C CA . LYS B 1 250 ? 5.758 -50 0.215 1 88.06 250 LYS B CA 1
ATOM 7192 C C . LYS B 1 250 ? 4.426 -49.875 0.945 1 88.06 250 LYS B C 1
ATOM 7194 O O . LYS B 1 250 ? 3.475 -50.625 0.649 1 88.06 250 LYS B O 1
ATOM 7199 N N . GLU B 1 251 ? 4.355 -48.969 1.938 1 85.56 251 GLU B N 1
ATOM 7200 C CA . GLU B 1 251 ? 3.127 -48.719 2.68 1 85.56 251 GLU B CA 1
ATOM 7201 C C . GLU B 1 251 ? 2.035 -48.156 1.766 1 85.56 251 GLU B C 1
ATOM 7203 O O . GLU B 1 251 ? 0.851 -48.438 1.973 1 85.56 251 GLU B O 1
ATOM 7208 N N . GLU B 1 252 ? 2.371 -47.438 0.755 1 88.81 252 GLU B N 1
ATOM 7209 C CA . GLU B 1 252 ? 1.443 -46.875 -0.208 1 88.81 252 GLU B CA 1
ATOM 7210 C C . GLU B 1 252 ? 0.667 -47.938 -0.954 1 88.81 252 GLU B C 1
ATOM 7212 O O . GLU B 1 252 ? -0.496 -47.75 -1.312 1 88.81 252 GLU B O 1
ATOM 7217 N N . TYR B 1 253 ? 1.325 -49.094 -1.116 1 92.06 253 TYR B N 1
ATOM 7218 C CA . TYR B 1 253 ? 0.646 -50.188 -1.789 1 92.06 253 TYR B CA 1
ATOM 7219 C C . TYR B 1 253 ? -0.529 -50.688 -0.96 1 92.06 253 TYR B C 1
ATOM 7221 O O . TYR B 1 253 ? -1.591 -51 -1.504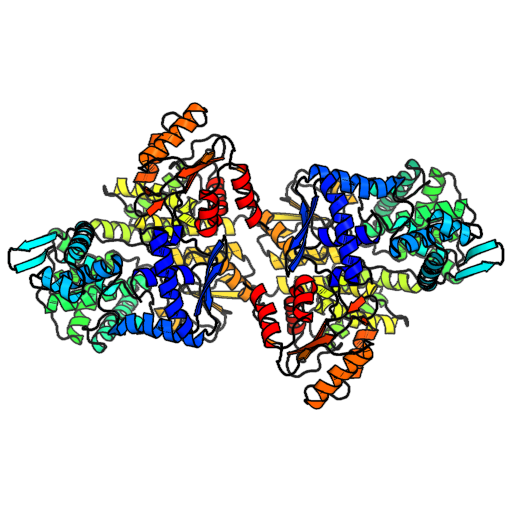 1 92.06 253 TYR B O 1
ATOM 7229 N N . LYS B 1 254 ? -0.327 -50.75 0.32 1 91.94 254 LYS B N 1
ATOM 7230 C CA . LYS B 1 254 ? -1.402 -51.156 1.208 1 91.94 254 LYS B CA 1
ATOM 7231 C C . LYS B 1 254 ? -2.598 -50.219 1.125 1 91.94 254 LYS B C 1
ATOM 7233 O O . LYS B 1 254 ? -3.746 -50.656 1.082 1 91.94 254 LYS B O 1
ATOM 7238 N N . THR B 1 255 ? -2.293 -49.031 1.112 1 90.62 255 THR B N 1
ATOM 7239 C CA . THR B 1 255 ? -3.35 -48.031 0.973 1 90.62 255 THR B CA 1
ATOM 7240 C C . THR B 1 255 ? -4.059 -48.188 -0.369 1 90.62 255 THR B C 1
ATOM 7242 O O . THR B 1 255 ? -5.289 -48.125 -0.437 1 90.62 255 THR B O 1
ATOM 7245 N N . ALA B 1 256 ? -3.289 -48.344 -1.453 1 93.81 256 ALA B N 1
ATOM 7246 C CA . ALA B 1 256 ? -3.846 -48.531 -2.789 1 93.81 256 ALA B CA 1
ATOM 7247 C C . ALA B 1 256 ? -4.734 -49.781 -2.84 1 93.81 256 ALA B C 1
ATOM 7249 O O . ALA B 1 256 ? -5.785 -49.75 -3.488 1 93.81 256 ALA B O 1
ATOM 7250 N N . GLU B 1 257 ? -4.277 -50.781 -2.119 1 95 257 GLU B N 1
ATOM 7251 C CA . GLU B 1 257 ? -5.055 -52 -2.061 1 95 257 GLU B CA 1
ATOM 7252 C C . GLU B 1 257 ? -6.422 -51.781 -1.429 1 95 257 GLU B C 1
ATOM 7254 O O . GLU B 1 257 ? -7.434 -52.312 -1.902 1 95 257 GLU B O 1
ATOM 7259 N N . ARG B 1 258 ? -6.434 -51.062 -0.394 1 94.5 258 ARG B N 1
ATOM 7260 C CA . ARG B 1 258 ? -7.688 -50.719 0.283 1 94.5 258 ARG B CA 1
ATOM 7261 C C . ARG B 1 258 ? -8.602 -49.906 -0.615 1 94.5 258 ARG B C 1
ATOM 7263 O O . ARG B 1 258 ? -9.805 -50.156 -0.685 1 94.5 258 ARG B O 1
ATOM 7270 N N . ILE B 1 259 ? -8.047 -48.969 -1.291 1 93.31 259 ILE B N 1
ATOM 7271 C CA . ILE B 1 259 ? -8.812 -48.125 -2.205 1 93.31 259 ILE B CA 1
ATOM 7272 C C . ILE B 1 259 ? -9.438 -49 -3.303 1 93.31 259 ILE B C 1
ATOM 7274 O O . ILE B 1 259 ? -10.641 -48.906 -3.562 1 93.31 259 ILE B O 1
ATOM 7278 N N . VAL B 1 260 ? -8.648 -49.875 -3.885 1 94.5 260 VAL B N 1
ATOM 7279 C CA . VAL B 1 260 ? -9.094 -50.688 -5.012 1 94.5 260 VAL B CA 1
ATOM 7280 C C . VAL B 1 260 ? -10.164 -51.656 -4.547 1 94.5 260 VAL B C 1
ATOM 7282 O O . VAL B 1 260 ? -11.133 -51.906 -5.262 1 94.5 260 VAL B O 1
ATOM 7285 N N . SER B 1 261 ? -9.953 -52.219 -3.373 1 94.94 261 SER B N 1
ATOM 7286 C CA . SER B 1 261 ? -10.93 -53.156 -2.828 1 94.94 261 SER B CA 1
ATOM 7287 C C . SER B 1 261 ? -12.297 -52.5 -2.672 1 94.94 261 SER B C 1
ATOM 7289 O O . SER B 1 261 ? -13.328 -53.094 -3.004 1 94.94 261 SER B O 1
ATOM 7291 N N . LYS B 1 262 ? -12.281 -51.312 -2.174 1 94.12 262 LYS B N 1
ATOM 7292 C CA . LYS B 1 262 ? -13.539 -50.594 -1.999 1 94.12 262 LYS B CA 1
ATOM 7293 C C . LYS B 1 262 ? -14.148 -50.219 -3.346 1 94.12 262 LYS B C 1
ATOM 7295 O O . LYS B 1 262 ? -15.367 -50.25 -3.506 1 94.12 262 LYS B O 1
ATOM 7300 N N . LEU B 1 263 ? -13.32 -49.906 -4.238 1 92 263 LEU B N 1
ATOM 7301 C CA . LEU B 1 263 ? -13.781 -49.562 -5.578 1 92 263 LEU B CA 1
ATOM 7302 C C . LEU B 1 263 ? -14.422 -50.781 -6.254 1 92 263 LEU B C 1
ATOM 7304 O O . LEU B 1 263 ? -15.461 -50.656 -6.906 1 92 263 LEU B O 1
ATOM 7308 N N . GLU B 1 264 ? -13.758 -51.906 -6.125 1 93.81 264 GLU B N 1
ATOM 7309 C CA . GLU B 1 264 ? -14.281 -53.156 -6.711 1 93.81 264 GLU B CA 1
ATOM 7310 C C . GLU B 1 264 ? -15.664 -53.469 -6.156 1 93.81 264 GLU B C 1
ATOM 7312 O O . GLU B 1 264 ? -16.562 -53.844 -6.906 1 93.81 264 GLU B O 1
ATOM 7317 N N . ALA B 1 265 ? -15.773 -53.25 -4.887 1 92.06 265 ALA B N 1
ATOM 7318 C CA . ALA B 1 265 ? -17.047 -53.531 -4.219 1 92.06 265 ALA B CA 1
ATOM 7319 C C . ALA B 1 265 ? -18.125 -52.594 -4.703 1 92.06 265 ALA B C 1
ATOM 7321 O O . ALA B 1 265 ? -19.281 -53 -4.918 1 92.06 265 ALA B O 1
ATOM 7322 N N . LYS B 1 266 ? -17.812 -51.375 -4.867 1 89 266 LYS B N 1
ATOM 7323 C CA . LYS B 1 266 ? -18.797 -50.344 -5.184 1 89 266 LYS B CA 1
ATOM 7324 C C . LYS B 1 266 ? -19.125 -50.344 -6.676 1 89 266 LYS B C 1
ATOM 7326 O O . LYS B 1 266 ? -20.25 -50.062 -7.066 1 89 266 LYS B O 1
ATOM 7331 N N . LEU B 1 267 ? -18.125 -50.625 -7.492 1 84.62 267 LEU B N 1
ATOM 7332 C CA . LEU B 1 267 ? -18.297 -50.438 -8.93 1 84.62 267 LEU B CA 1
ATOM 7333 C C . LEU B 1 267 ? -18.562 -51.781 -9.609 1 84.62 267 LEU B C 1
ATOM 7335 O O . LEU B 1 267 ? -19 -51.844 -10.766 1 84.62 267 LEU B O 1
ATOM 7339 N N . GLY B 1 268 ? -18.328 -52.875 -8.984 1 83.69 268 GLY B N 1
ATOM 7340 C CA . GLY B 1 268 ? -18.594 -54.219 -9.523 1 83.69 268 GLY B CA 1
ATOM 7341 C C . GLY B 1 268 ? -17.594 -54.625 -10.578 1 83.69 268 GLY B C 1
ATOM 7342 O O . GLY B 1 268 ? -17.969 -55.25 -11.586 1 83.69 268 GLY B O 1
ATOM 7343 N N . ILE B 1 269 ? -16.391 -54.156 -10.391 1 84.88 269 ILE B N 1
ATOM 7344 C CA . ILE B 1 269 ? -15.328 -54.531 -11.32 1 84.88 269 ILE B CA 1
ATOM 7345 C C . ILE B 1 269 ? -14.141 -55.094 -10.547 1 84.88 269 ILE B C 1
ATOM 7347 O O . ILE B 1 269 ? -13.984 -54.844 -9.359 1 84.88 269 ILE B O 1
ATOM 7351 N N . THR B 1 270 ? -13.344 -55.938 -11.227 1 90.56 270 THR B N 1
ATOM 7352 C CA . THR B 1 270 ? -12.133 -56.469 -10.617 1 90.56 270 THR B CA 1
ATOM 7353 C C . THR B 1 270 ? -10.891 -55.844 -11.25 1 90.56 270 THR B C 1
ATOM 7355 O O . THR B 1 270 ? -10.773 -55.781 -12.477 1 90.56 270 THR B O 1
ATOM 7358 N N . PHE B 1 271 ? -10.031 -55.375 -10.477 1 92.5 271 PHE B N 1
ATOM 7359 C CA . PHE B 1 271 ? -8.773 -54.812 -10.945 1 92.5 271 PHE B CA 1
ATOM 7360 C C . PHE B 1 271 ? -7.633 -55.812 -10.805 1 92.5 271 PHE B C 1
ATOM 7362 O O . PHE B 1 271 ? -7.473 -56.438 -9.75 1 92.5 271 PHE B O 1
ATOM 7369 N N . 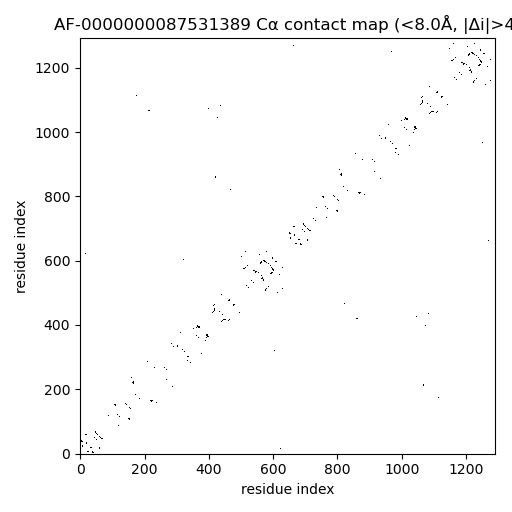PRO B 1 272 ? -6.871 -55.969 -11.859 1 92.38 272 PRO B N 1
ATOM 7370 C CA . PRO B 1 272 ? -5.648 -56.75 -11.695 1 92.38 272 PRO B CA 1
ATOM 7371 C C . PRO B 1 272 ? -4.688 -56.156 -10.672 1 92.38 272 PRO B C 1
ATOM 7373 O O . PRO B 1 272 ? -4.715 -54.938 -10.43 1 92.38 272 PRO B O 1
ATOM 7376 N N . GLU B 1 273 ? -3.816 -56.938 -10.086 1 91.94 273 GLU B N 1
ATOM 7377 C CA . GLU B 1 273 ? -2.883 -56.5 -9.047 1 91.94 273 GLU B CA 1
ATOM 7378 C C . GLU B 1 273 ? -1.963 -55.375 -9.547 1 91.94 273 GLU B C 1
ATOM 7380 O O . GLU B 1 273 ? -1.569 -54.5 -8.781 1 91.94 273 GLU B O 1
ATOM 7385 N N . VAL B 1 274 ? -1.667 -55.5 -10.812 1 92.5 274 VAL B N 1
ATOM 7386 C CA . VAL B 1 274 ? -0.763 -54.5 -11.398 1 92.5 274 VAL B CA 1
ATOM 7387 C C . VAL B 1 274 ? -1.408 -53.125 -11.367 1 92.5 274 VAL B C 1
ATOM 7389 O O . VAL B 1 274 ? -0.711 -52.125 -11.305 1 92.5 274 VAL B O 1
ATOM 7392 N N . GLU B 1 275 ? -2.729 -53.125 -11.391 1 94.38 275 GLU B N 1
ATOM 7393 C CA . GLU B 1 275 ? -3.438 -51.875 -11.336 1 94.38 275 GLU B CA 1
ATOM 7394 C C . GLU B 1 275 ? -3.381 -51.25 -9.93 1 94.38 275 GLU B C 1
ATOM 7396 O O . GLU B 1 275 ? -3.428 -50.031 -9.773 1 94.38 275 GLU B O 1
ATOM 7401 N N . VAL B 1 276 ? -3.291 -52.062 -8.914 1 94.62 276 VAL B N 1
ATOM 7402 C CA . VAL B 1 276 ? -3.078 -51.594 -7.551 1 94.62 276 VAL B CA 1
ATOM 7403 C C . VAL B 1 276 ? -1.721 -50.906 -7.445 1 94.62 276 VAL B C 1
ATOM 7405 O O . VAL B 1 276 ? -1.599 -49.875 -6.809 1 94.62 276 VAL B O 1
ATOM 7408 N N . ALA B 1 277 ? -0.772 -51.562 -8.117 1 93.62 277 ALA B N 1
ATOM 7409 C CA . ALA B 1 277 ? 0.567 -51 -8.133 1 93.62 277 ALA B CA 1
ATOM 7410 C C . ALA B 1 277 ? 0.567 -49.625 -8.82 1 93.62 277 ALA B C 1
ATOM 7412 O O . ALA B 1 277 ? 1.304 -48.719 -8.422 1 93.62 277 ALA B O 1
ATOM 7413 N N . TYR B 1 278 ? -0.247 -49.469 -9.805 1 92.31 278 TYR B N 1
ATOM 7414 C CA . TYR B 1 278 ? -0.362 -48.188 -10.516 1 92.31 278 TYR B CA 1
ATOM 7415 C C . TYR B 1 278 ? -0.865 -47.094 -9.586 1 92.31 278 TYR B C 1
ATOM 7417 O O . TYR B 1 278 ? -0.31 -46 -9.562 1 92.31 278 TYR B O 1
ATOM 7425 N N . ILE B 1 279 ? -1.844 -47.406 -8.844 1 91.56 279 ILE B N 1
ATOM 7426 C CA . ILE B 1 279 ? -2.398 -46.438 -7.902 1 91.56 279 ILE B CA 1
ATOM 7427 C C . ILE B 1 279 ? -1.38 -46.156 -6.805 1 91.56 279 ILE B C 1
ATOM 7429 O O . ILE B 1 279 ? -1.238 -45 -6.367 1 91.56 279 ILE B O 1
ATOM 7433 N N . ALA B 1 280 ? -0.671 -47.188 -6.402 1 92.19 280 ALA B N 1
ATOM 7434 C CA . ALA B 1 280 ? 0.368 -47.031 -5.391 1 92.19 280 ALA B CA 1
ATOM 7435 C C . ALA B 1 280 ? 1.459 -46.062 -5.867 1 92.19 280 ALA B C 1
ATOM 7437 O O . ALA B 1 280 ? 2.004 -45.281 -5.082 1 92.19 280 ALA B O 1
ATOM 7438 N N . ILE B 1 281 ? 1.791 -46.156 -7.105 1 90.19 281 ILE B N 1
ATOM 7439 C CA . ILE B 1 281 ? 2.805 -45.281 -7.691 1 90.19 281 ILE B CA 1
ATOM 7440 C C . ILE B 1 281 ? 2.363 -43.812 -7.574 1 90.19 281 ILE B C 1
ATOM 7442 O O . ILE B 1 281 ? 3.168 -42.938 -7.242 1 90.19 281 ILE B O 1
ATOM 7446 N N . HIS B 1 282 ? 1.145 -43.562 -7.758 1 88.19 282 HIS B N 1
ATOM 7447 C CA . HIS B 1 282 ? 0.63 -42.188 -7.637 1 88.19 282 HIS B CA 1
ATOM 7448 C C . HIS B 1 282 ? 0.681 -41.719 -6.191 1 88.19 282 HIS B C 1
ATOM 7450 O O . HIS B 1 282 ? 0.95 -40.531 -5.934 1 88.19 282 HIS B O 1
ATOM 7456 N N . LEU B 1 283 ? 0.42 -42.594 -5.309 1 88.25 283 LEU B N 1
ATOM 7457 C CA . LEU B 1 283 ? 0.505 -42.25 -3.893 1 88.25 283 LEU B CA 1
ATOM 7458 C C . LEU B 1 283 ? 1.95 -41.969 -3.48 1 88.25 283 LEU B C 1
ATOM 7460 O O . LEU B 1 283 ? 2.221 -41.094 -2.686 1 88.25 283 LEU B O 1
ATOM 7464 N N . LEU B 1 284 ? 2.809 -42.781 -4.078 1 86.19 284 LEU B N 1
ATOM 7465 C CA . LEU B 1 284 ? 4.234 -42.625 -3.807 1 86.19 284 LEU B CA 1
ATOM 7466 C C . LEU B 1 284 ? 4.738 -41.281 -4.309 1 86.19 284 LEU B C 1
ATOM 7468 O O . LEU B 1 284 ? 5.664 -40.688 -3.734 1 86.19 284 LEU B O 1
ATOM 7472 N N . GLY B 1 285 ? 4.109 -40.75 -5.359 1 84.12 285 GLY B N 1
ATOM 7473 C CA . GLY B 1 285 ? 4.504 -39.5 -5.953 1 84.12 285 GLY B CA 1
ATOM 7474 C C . GLY B 1 285 ? 3.875 -38.281 -5.273 1 84.12 285 GLY B C 1
ATOM 7475 O O . GLY B 1 285 ? 4.121 -37.156 -5.672 1 84.12 285 GLY B O 1
ATOM 7476 N N . THR B 1 286 ? 3.033 -38.531 -4.379 1 78.12 286 THR B N 1
ATOM 7477 C CA . THR B 1 286 ? 2.334 -37.438 -3.699 1 78.12 286 THR B CA 1
ATOM 7478 C C . THR B 1 286 ? 2.791 -37.312 -2.248 1 78.12 286 THR B C 1
ATOM 7480 O O . THR B 1 286 ? 3.129 -38.312 -1.619 1 78.12 286 THR B O 1
ATOM 7483 N N . LYS B 1 287 ? 3.107 -35.906 -1.813 1 63 287 LYS B N 1
ATOM 7484 C CA . LYS B 1 287 ? 3.588 -35.594 -0.47 1 63 287 LYS B CA 1
ATOM 7485 C C . LYS B 1 287 ? 2.555 -35.969 0.585 1 63 287 LYS B C 1
ATOM 7487 O O . LYS B 1 287 ? 1.389 -35.594 0.491 1 63 287 LYS B O 1
ATOM 7492 N N . MET B 1 288 ? 2.781 -37.031 1.492 1 51.88 288 MET B N 1
ATOM 7493 C CA . MET B 1 288 ? 1.772 -37.531 2.418 1 51.88 288 MET B CA 1
ATOM 7494 C C . MET B 1 288 ? 1.788 -36.719 3.723 1 51.88 288 MET B C 1
ATOM 7496 O O . MET B 1 288 ? 0.845 -36.812 4.512 1 51.88 288 MET B O 1
ATOM 7500 N N . ILE B 1 289 ? 2.939 -36.125 4.23 1 52.12 289 ILE B N 1
ATOM 7501 C CA . ILE B 1 289 ? 2.936 -36.031 5.688 1 52.12 289 ILE B CA 1
ATOM 7502 C C . ILE B 1 289 ? 2.768 -34.562 6.102 1 52.12 289 ILE B C 1
ATOM 7504 O O . ILE B 1 289 ? 3.297 -33.656 5.445 1 52.12 289 ILE B O 1
ATOM 7508 N N . SER B 1 290 ? 1.766 -34.219 7.035 1 48.84 290 SER B N 1
ATOM 7509 C CA . SER B 1 290 ? 1.527 -32.969 7.738 1 48.84 290 SER B CA 1
ATOM 7510 C C . SER B 1 290 ? 2.742 -32.562 8.562 1 48.84 290 SER B C 1
ATOM 7512 O O . SER B 1 290 ? 3.318 -33.375 9.281 1 48.84 290 SER B O 1
ATOM 7514 N N . GLN B 1 291 ? 3.482 -31.5 8.258 1 48.44 291 GLN B N 1
ATOM 7515 C CA . GLN B 1 291 ? 4.707 -30.875 8.758 1 48.44 291 GLN B CA 1
ATOM 7516 C C . GLN B 1 291 ? 4.547 -30.438 10.211 1 48.44 291 GLN B C 1
ATOM 7518 O O . GLN B 1 291 ? 5.508 -30 10.844 1 48.44 291 GLN B O 1
ATOM 7523 N N . ALA B 1 292 ? 3.477 -30.141 10.867 1 47.56 292 ALA B N 1
ATOM 7524 C CA . ALA B 1 292 ? 3.383 -29.078 11.859 1 47.56 292 ALA B CA 1
ATOM 7525 C C . ALA B 1 292 ? 4.406 -29.266 12.977 1 47.56 292 ALA B C 1
ATOM 7527 O O . ALA B 1 292 ? 4.902 -28.297 13.547 1 47.56 292 ALA B O 1
ATOM 7528 N N . ASN B 1 293 ? 4.66 -30.438 13.562 1 49.25 293 ASN B N 1
ATOM 7529 C CA . ASN B 1 293 ? 5.219 -30.391 14.914 1 49.25 293 ASN B CA 1
ATOM 7530 C C . ASN B 1 293 ? 6.312 -31.438 15.109 1 49.25 293 ASN B C 1
ATOM 7532 O O . ASN B 1 293 ? 6.285 -32.188 16.078 1 49.25 293 ASN B O 1
ATOM 7536 N N . LEU B 1 294 ? 7.203 -31.375 14.125 1 53.34 294 LEU B N 1
ATOM 7537 C CA . LEU B 1 294 ? 8.133 -32.469 14.43 1 53.34 294 LEU B CA 1
ATOM 7538 C C . LEU B 1 294 ? 9.414 -31.922 15.047 1 53.34 294 LEU B C 1
ATOM 7540 O O . LEU B 1 294 ? 9.93 -30.891 14.609 1 53.34 294 LEU B O 1
ATOM 7544 N N . SER B 1 295 ? 9.906 -32.406 16.25 1 54.69 295 SER B N 1
ATOM 7545 C CA . SER B 1 295 ? 11.227 -32.188 16.828 1 54.69 295 SER B CA 1
ATOM 7546 C C . SER B 1 295 ? 12.328 -32.594 15.852 1 54.69 295 SER B C 1
ATOM 7548 O O . SER B 1 295 ? 12.07 -33.312 14.883 1 54.69 295 SER B O 1
ATOM 7550 N N . ALA B 1 296 ? 13.602 -32.094 15.992 1 55.34 296 ALA B N 1
ATOM 7551 C CA . ALA B 1 296 ? 14.742 -32.438 15.148 1 55.34 296 ALA B CA 1
ATOM 7552 C C . ALA B 1 296 ? 14.883 -33.969 15 1 55.34 296 ALA B C 1
ATOM 7554 O O . ALA B 1 296 ? 15.172 -34.469 13.906 1 55.34 296 ALA B O 1
ATOM 7555 N N . GLN B 1 297 ? 14.852 -34.625 16.078 1 56.97 297 GLN B N 1
ATOM 7556 C CA . GLN B 1 297 ? 14.938 -36.094 16.125 1 56.97 297 GLN B CA 1
ATOM 7557 C C . GLN B 1 297 ? 13.789 -36.75 15.344 1 56.97 297 GLN B C 1
ATOM 7559 O O . GLN B 1 297 ? 13.992 -37.719 14.633 1 56.97 297 GLN B O 1
ATOM 7564 N N . GLU B 1 298 ? 12.742 -36.094 15.398 1 61.22 298 GLU B N 1
ATOM 7565 C CA . GLU B 1 298 ? 11.562 -36.594 14.719 1 61.22 298 GLU B CA 1
ATOM 7566 C C . GLU B 1 298 ? 11.664 -36.406 13.203 1 61.22 298 GLU B C 1
ATOM 7568 O O . GLU B 1 298 ? 11.172 -37.219 12.43 1 61.22 298 GLU B O 1
ATOM 7573 N N . VAL B 1 299 ? 12.438 -35.438 12.922 1 65.12 299 VAL B N 1
ATOM 7574 C CA . VAL B 1 299 ? 12.625 -35.156 11.5 1 65.12 299 VAL B CA 1
ATOM 7575 C C . VAL B 1 299 ? 13.43 -36.281 10.852 1 65.12 299 VAL B C 1
ATOM 7577 O O . VAL B 1 299 ? 13.086 -36.75 9.766 1 65.12 299 VAL B O 1
ATOM 7580 N N . GLU B 1 300 ? 14.508 -36.594 11.562 1 63.69 300 GLU B N 1
ATOM 7581 C CA . GLU B 1 300 ? 15.352 -37.688 11.039 1 63.69 300 GLU B CA 1
ATOM 7582 C C . GLU B 1 300 ? 14.586 -39 10.953 1 63.69 300 GLU B C 1
ATOM 7584 O O . GLU B 1 300 ? 14.805 -39.781 10.031 1 63.69 300 GLU B O 1
ATOM 7589 N N . GLU B 1 301 ? 13.812 -39.125 11.898 1 62 301 GLU B N 1
ATOM 7590 C CA . GLU B 1 301 ? 13.031 -40.375 11.914 1 62 301 GLU B CA 1
ATOM 7591 C C . GLU B 1 301 ? 12.008 -40.406 10.789 1 62 301 GLU B C 1
ATOM 7593 O O . GLU B 1 301 ? 11.734 -41.438 10.211 1 62 301 GLU B O 1
ATOM 7598 N N . VAL B 1 302 ? 11.555 -39.156 10.609 1 63.97 302 VAL B N 1
ATOM 7599 C CA . VAL B 1 302 ? 10.508 -39.094 9.594 1 63.97 302 VAL B CA 1
ATOM 7600 C C . VAL B 1 302 ? 11.125 -39.188 8.203 1 63.97 302 VAL B C 1
ATOM 7602 O O . VAL B 1 302 ? 10.57 -39.812 7.316 1 63.97 302 VAL B O 1
ATOM 7605 N N . LEU B 1 303 ? 12.359 -38.625 8.188 1 75.94 303 LEU B N 1
ATOM 7606 C CA . LEU B 1 303 ? 13.031 -38.656 6.895 1 75.94 303 LEU B CA 1
ATOM 7607 C C . LEU B 1 303 ? 14.047 -39.781 6.824 1 75.94 303 LEU B C 1
ATOM 7609 O O . LEU B 1 303 ? 14.781 -40.031 7.785 1 75.94 303 LEU B O 1
ATOM 7613 N N . ASP B 1 304 ? 13.883 -40.656 5.855 1 80.12 304 ASP B N 1
ATOM 7614 C CA . ASP B 1 304 ? 14.93 -41.656 5.703 1 80.12 304 ASP B CA 1
ATOM 7615 C C . ASP B 1 304 ? 16.297 -41 5.52 1 80.12 304 ASP B C 1
ATOM 7617 O O . ASP B 1 304 ? 16.375 -39.844 5.059 1 80.12 304 ASP B O 1
ATOM 7621 N N . VAL B 1 305 ? 17.406 -41.594 5.996 1 84 305 VAL B N 1
ATOM 7622 C CA . VAL B 1 305 ? 18.766 -41.062 6.102 1 84 305 VAL B CA 1
ATOM 7623 C C . VAL B 1 305 ? 19.219 -40.531 4.738 1 84 305 VAL B C 1
ATOM 7625 O O . VAL B 1 305 ? 19.719 -39.438 4.633 1 84 305 VAL B O 1
ATOM 7628 N N . PRO B 1 306 ? 18.953 -41.25 3.635 1 89.69 306 PRO B N 1
ATOM 7629 C CA . PRO B 1 306 ? 19.422 -40.75 2.338 1 89.69 306 PRO B CA 1
ATOM 7630 C C . PRO B 1 306 ? 18.766 -39.438 1.932 1 89.69 306 PRO B C 1
ATOM 7632 O O . PRO B 1 306 ? 19.422 -38.562 1.372 1 89.69 306 PRO B O 1
ATOM 7635 N N . ILE B 1 307 ? 17.531 -39.312 2.256 1 90.88 307 ILE B N 1
ATOM 7636 C CA . ILE B 1 307 ? 16.797 -38.094 1.886 1 90.88 307 ILE B CA 1
ATOM 7637 C C . ILE B 1 307 ? 17.281 -36.938 2.725 1 90.88 307 ILE B C 1
ATOM 7639 O O . ILE B 1 307 ? 17.422 -35.812 2.217 1 90.88 307 ILE B O 1
ATOM 7643 N N . TYR B 1 308 ? 17.5 -37.188 3.982 1 90.25 308 TYR B N 1
ATOM 7644 C CA . TYR B 1 308 ? 18.016 -36.156 4.879 1 90.25 308 TYR B CA 1
ATOM 7645 C C . TYR B 1 308 ? 19.375 -35.656 4.395 1 90.25 308 TYR B C 1
ATOM 7647 O O . TYR B 1 308 ? 19.609 -34.438 4.375 1 90.25 308 TYR B O 1
ATOM 7655 N N . GLN B 1 309 ? 20.203 -36.531 3.988 1 93.12 309 GLN B N 1
ATOM 7656 C CA . GLN B 1 309 ? 21.531 -36.188 3.51 1 93.12 309 GLN B CA 1
ATOM 7657 C C . GLN B 1 309 ? 21.453 -35.406 2.203 1 93.12 309 GLN B C 1
ATOM 7659 O O . GLN B 1 309 ? 22.203 -34.438 1.999 1 93.12 309 GLN B O 1
ATOM 7664 N N . LEU B 1 310 ? 20.578 -35.812 1.396 1 94.88 310 LEU B N 1
ATOM 7665 C CA . LEU B 1 310 ? 20.391 -35.125 0.13 1 94.88 310 LEU B CA 1
ATOM 7666 C C . LEU B 1 310 ? 19.906 -33.688 0.363 1 94.88 310 LEU B C 1
ATOM 7668 O O . LEU B 1 310 ? 20.406 -32.75 -0.249 1 94.88 310 LEU B O 1
ATOM 7672 N N . ALA B 1 311 ? 18.938 -33.562 1.25 1 94.44 311 ALA B N 1
ATOM 7673 C CA . ALA B 1 311 ? 18.406 -32.25 1.579 1 94.44 311 ALA B CA 1
ATOM 7674 C C . ALA B 1 311 ? 19.5 -31.328 2.133 1 94.44 311 ALA B C 1
ATOM 7676 O O . ALA B 1 311 ? 19.594 -30.156 1.755 1 94.44 311 ALA B O 1
ATOM 7677 N N . ASN B 1 312 ? 20.312 -31.891 2.963 1 94.5 312 ASN B N 1
ATOM 7678 C CA . ASN B 1 312 ? 21.422 -31.125 3.529 1 94.5 312 ASN B CA 1
ATOM 7679 C C . ASN B 1 312 ? 22.422 -30.703 2.457 1 94.5 312 ASN B C 1
ATOM 7681 O O . ASN B 1 312 ? 22.969 -29.594 2.496 1 94.5 312 ASN B O 1
ATOM 7685 N N . SER B 1 313 ? 22.672 -31.609 1.584 1 96.31 313 SER B N 1
ATOM 7686 C CA . SER B 1 313 ? 23.594 -31.312 0.496 1 96.31 313 SER B CA 1
ATOM 7687 C C . SER B 1 313 ? 23.078 -30.172 -0.381 1 96.31 313 SER B C 1
ATOM 7689 O O . SER B 1 313 ? 23.844 -29.328 -0.832 1 96.31 313 SER B O 1
ATOM 7691 N N . ILE B 1 314 ? 21.844 -30.203 -0.601 1 97 314 ILE B N 1
ATOM 7692 C CA . ILE B 1 314 ? 21.203 -29.156 -1.391 1 97 314 ILE B CA 1
ATOM 7693 C C . ILE B 1 314 ? 21.344 -27.812 -0.688 1 97 314 ILE B C 1
ATOM 7695 O O . ILE B 1 314 ? 21.766 -26.828 -1.301 1 97 314 ILE B O 1
ATOM 7699 N N . LEU B 1 315 ? 21.047 -27.797 0.594 1 96.81 315 LEU B N 1
ATOM 7700 C CA . LEU B 1 315 ? 21.094 -26.547 1.353 1 96.81 315 LEU B CA 1
ATOM 7701 C C . LEU B 1 315 ? 22.516 -26.031 1.455 1 96.81 315 LEU B C 1
ATOM 7703 O O . LEU B 1 315 ? 22.75 -24.812 1.424 1 96.81 315 LEU B O 1
ATOM 7707 N N . GLU B 1 316 ? 23.406 -26.891 1.538 1 95.94 316 GLU B N 1
ATOM 7708 C CA . GLU B 1 316 ? 24.812 -26.5 1.562 1 95.94 316 GLU B CA 1
ATOM 7709 C C . GLU B 1 316 ? 25.234 -25.891 0.233 1 95.94 316 GLU B C 1
ATOM 7711 O O . GLU B 1 316 ? 25.969 -24.891 0.209 1 95.94 316 GLU B O 1
ATOM 7716 N N . ALA B 1 317 ? 24.844 -26.484 -0.822 1 95.19 317 ALA B N 1
ATOM 7717 C CA . ALA B 1 317 ? 25.172 -25.969 -2.148 1 95.19 317 ALA B CA 1
ATOM 7718 C C . ALA B 1 317 ? 24.594 -24.578 -2.35 1 95.19 317 ALA B C 1
ATOM 7720 O O . ALA B 1 317 ? 25.25 -23.688 -2.889 1 95.19 317 ALA B O 1
ATOM 7721 N N . ILE B 1 318 ? 23.375 -24.406 -1.926 1 93.88 318 ILE B N 1
ATOM 7722 C CA . ILE B 1 318 ? 22.703 -23.109 -2.045 1 93.88 318 ILE B CA 1
ATOM 7723 C C . ILE B 1 318 ? 23.453 -22.062 -1.22 1 93.88 318 ILE B C 1
ATOM 7725 O O . ILE B 1 318 ? 23.703 -20.953 -1.695 1 93.88 318 ILE B O 1
ATOM 7729 N N . GLU B 1 319 ? 23.812 -22.391 0.012 1 93.44 319 GLU B N 1
ATOM 7730 C CA . GLU B 1 319 ? 24.516 -21.484 0.897 1 93.44 319 GLU B CA 1
ATOM 7731 C C . GLU B 1 319 ? 25.875 -21.078 0.311 1 93.44 319 GLU B C 1
ATOM 7733 O O . GLU B 1 319 ? 26.25 -19.906 0.346 1 93.44 319 GLU B O 1
ATOM 7738 N N . ASN B 1 320 ? 26.547 -22 -0.194 1 90.31 320 ASN B N 1
ATOM 7739 C CA . ASN B 1 320 ? 27.875 -21.766 -0.747 1 90.31 320 ASN B CA 1
ATOM 7740 C C . ASN B 1 320 ? 27.828 -20.859 -1.978 1 90.31 320 ASN B C 1
ATOM 7742 O O . ASN B 1 320 ? 28.688 -20 -2.16 1 90.31 320 ASN B O 1
ATOM 7746 N N . LYS B 1 321 ? 26.812 -21.062 -2.76 1 87.19 321 LYS B N 1
ATOM 7747 C CA . LYS B 1 321 ? 26.766 -20.375 -4.047 1 87.19 321 LYS B CA 1
ATOM 7748 C C . LYS B 1 321 ? 26.047 -19.031 -3.926 1 87.19 321 LYS B C 1
ATOM 7750 O O . LYS B 1 321 ? 26.359 -18.094 -4.656 1 87.19 321 LYS B O 1
ATOM 7755 N N . MET B 1 322 ? 25.078 -18.984 -2.977 1 88.19 322 MET B N 1
ATOM 7756 C CA . MET B 1 322 ? 24.219 -17.812 -2.998 1 88.19 322 MET B CA 1
ATOM 7757 C C . MET B 1 322 ? 24.266 -17.078 -1.66 1 88.19 322 MET B C 1
ATOM 7759 O O . MET B 1 322 ? 23.875 -15.906 -1.57 1 88.19 322 MET B O 1
ATOM 7763 N N . GLY B 1 323 ? 24.609 -17.688 -0.601 1 87.06 323 GLY B N 1
ATOM 7764 C CA . GLY B 1 323 ? 24.688 -17.062 0.711 1 87.06 323 GLY B CA 1
ATOM 7765 C C . GLY B 1 323 ? 23.359 -16.516 1.189 1 87.06 323 GLY B C 1
ATOM 7766 O O . GLY B 1 323 ? 23.266 -15.375 1.648 1 87.06 323 GLY B O 1
ATOM 7767 N N . LEU B 1 324 ? 22.25 -17.297 1.125 1 88.06 324 LEU B N 1
ATOM 7768 C CA . LEU B 1 324 ? 20.906 -16.828 1.451 1 88.06 324 LEU B CA 1
ATOM 7769 C C . LEU B 1 324 ? 20.688 -16.844 2.959 1 88.06 324 LEU B C 1
ATOM 7771 O O . LEU B 1 324 ? 19.734 -16.219 3.453 1 88.06 324 LEU B O 1
ATOM 7775 N N . GLY B 1 325 ? 21.547 -17.562 3.725 1 89 325 GLY B N 1
ATOM 7776 C CA . GLY B 1 325 ? 21.422 -17.625 5.172 1 89 325 GLY B CA 1
ATOM 7777 C C . GLY B 1 325 ? 20.266 -18.469 5.637 1 89 325 GLY B C 1
ATOM 7778 O O . GLY B 1 325 ? 19.688 -18.219 6.695 1 89 325 GLY B O 1
ATOM 7779 N N . ILE B 1 326 ? 19.812 -19.484 4.852 1 92.06 326 ILE B N 1
ATOM 7780 C CA . ILE B 1 326 ? 18.656 -20.297 5.223 1 92.06 326 ILE B CA 1
ATOM 7781 C C . ILE B 1 326 ? 19.094 -21.734 5.453 1 92.06 326 ILE B C 1
ATOM 7783 O O . ILE B 1 326 ? 18.25 -22.641 5.555 1 92.06 326 ILE B O 1
ATOM 7787 N N . ARG B 1 327 ? 20.344 -21.953 5.543 1 92.75 327 ARG B N 1
ATOM 7788 C CA . ARG B 1 327 ? 20.875 -23.297 5.684 1 92.75 327 ARG B CA 1
ATOM 7789 C C . ARG B 1 327 ? 20.406 -23.938 6.984 1 92.75 327 ARG B C 1
ATOM 7791 O O . ARG B 1 327 ? 20.141 -25.141 7.035 1 92.75 327 ARG B O 1
ATOM 7798 N N . ARG B 1 328 ? 20.25 -23.188 8.039 1 89.12 328 ARG B N 1
ATOM 7799 C CA . ARG B 1 328 ? 19.938 -23.719 9.359 1 89.12 328 ARG B CA 1
ATOM 7800 C C . ARG B 1 328 ? 18.438 -23.672 9.625 1 89.12 328 ARG B C 1
ATOM 7802 O O . ARG B 1 328 ? 17.984 -23.906 10.75 1 89.12 328 ARG B O 1
ATOM 7809 N N . ASP B 1 329 ? 17.641 -23.297 8.57 1 91.94 329 ASP B N 1
ATOM 7810 C CA . ASP B 1 329 ? 16.188 -23.297 8.711 1 91.94 329 ASP B CA 1
ATOM 7811 C C . ASP B 1 329 ? 15.641 -24.703 8.82 1 91.94 329 ASP B C 1
ATOM 7813 O O . ASP B 1 329 ? 15.555 -25.422 7.82 1 91.94 329 ASP B O 1
ATOM 7817 N N . LYS B 1 330 ? 15.164 -25.141 10.031 1 88.5 330 LYS B N 1
ATOM 7818 C CA . LYS B 1 330 ? 14.711 -26.5 10.289 1 88.5 330 LYS B CA 1
ATOM 7819 C C . LYS B 1 330 ? 13.438 -26.812 9.5 1 88.5 330 LYS B C 1
ATOM 7821 O O . LYS B 1 330 ? 13.266 -27.938 9.008 1 88.5 330 LYS B O 1
ATOM 7826 N N . GLU B 1 331 ? 12.57 -25.875 9.453 1 89.25 331 GLU B N 1
ATOM 7827 C CA . GLU B 1 331 ? 11.328 -26.078 8.711 1 89.25 331 GLU B CA 1
ATOM 7828 C C . GLU B 1 331 ? 11.594 -26.297 7.23 1 89.25 331 GLU B C 1
ATOM 7830 O O . GLU B 1 331 ? 10.914 -27.109 6.586 1 89.25 331 GLU B O 1
ATOM 7835 N N . LEU B 1 332 ? 12.57 -25.547 6.715 1 93.06 332 LEU B N 1
ATOM 7836 C CA . LEU B 1 332 ? 12.953 -25.734 5.316 1 93.06 332 LEU B CA 1
ATOM 7837 C C . LEU B 1 332 ? 13.523 -27.141 5.094 1 93.06 332 LEU B C 1
ATOM 7839 O O . LEU B 1 332 ? 13.188 -27.797 4.109 1 93.06 332 LEU B O 1
ATOM 7843 N N . LEU B 1 333 ? 14.383 -27.547 5.98 1 92.06 333 LEU B N 1
ATOM 7844 C CA . LEU B 1 333 ? 15 -28.859 5.871 1 92.06 333 LEU B CA 1
ATOM 7845 C C . LEU B 1 333 ? 13.945 -29.953 5.852 1 92.06 333 LEU B C 1
ATOM 7847 O O . LEU B 1 333 ? 13.984 -30.844 5 1 92.06 333 LEU B O 1
ATOM 7851 N N . VAL B 1 334 ? 13.008 -29.875 6.738 1 87.69 334 VAL B N 1
ATOM 7852 C CA . VAL B 1 334 ? 11.938 -30.859 6.836 1 87.69 334 VAL B CA 1
ATOM 7853 C C . VAL B 1 334 ? 11.047 -30.781 5.602 1 87.69 334 VAL B C 1
ATOM 7855 O O . VAL B 1 334 ? 10.734 -31.812 4.988 1 87.69 334 VAL B O 1
ATOM 7858 N N . GLY B 1 335 ? 10.625 -29.594 5.246 1 88.56 335 GLY B N 1
ATOM 7859 C CA . GLY B 1 335 ? 9.766 -29.422 4.082 1 88.56 335 GLY B CA 1
ATOM 7860 C C . GLY B 1 335 ? 10.398 -29.922 2.797 1 88.56 335 GLY B C 1
ATOM 7861 O O . GLY B 1 335 ? 9.727 -30.578 1.989 1 88.56 335 GLY B O 1
ATOM 7862 N N . LEU B 1 336 ? 11.672 -29.641 2.617 1 91.75 336 LEU B N 1
ATOM 7863 C CA . LEU B 1 336 ? 12.406 -30.094 1.439 1 91.75 336 LEU B CA 1
ATOM 7864 C C . LEU B 1 336 ? 12.539 -31.609 1.43 1 91.75 336 LEU B C 1
ATOM 7866 O O . LEU B 1 336 ? 12.375 -32.25 0.385 1 91.75 336 LEU B O 1
ATOM 7870 N N . GLY B 1 337 ? 12.859 -32.156 2.572 1 89.44 337 GLY B N 1
ATOM 7871 C CA . GLY B 1 337 ? 12.953 -33.625 2.668 1 89.44 337 GLY B CA 1
ATOM 7872 C C . GLY B 1 337 ? 11.664 -34.312 2.305 1 89.44 337 GLY B C 1
ATOM 7873 O O . GLY B 1 337 ? 11.672 -35.312 1.557 1 89.44 337 GLY B O 1
ATOM 7874 N N . LEU B 1 338 ? 10.594 -33.812 2.818 1 86.88 338 LEU B N 1
ATOM 7875 C CA . LEU B 1 338 ? 9.289 -34.375 2.551 1 86.88 338 LEU B CA 1
ATOM 7876 C C . LEU B 1 338 ? 8.898 -34.219 1.087 1 86.88 338 LEU B C 1
ATOM 7878 O O . LEU B 1 338 ? 8.117 -35 0.547 1 86.88 338 LEU B O 1
ATOM 7882 N N . HIS B 1 339 ? 9.438 -33.188 0.447 1 89.69 339 HIS B N 1
ATOM 7883 C CA . HIS B 1 339 ? 9.188 -32.938 -0.969 1 89.69 339 HIS B CA 1
ATOM 7884 C C . HIS B 1 339 ? 10.047 -33.844 -1.845 1 89.69 339 HIS B C 1
ATOM 7886 O O . HIS B 1 339 ? 9.586 -34.344 -2.877 1 89.69 339 HIS B O 1
ATOM 7892 N N . LEU B 1 340 ? 11.266 -34.125 -1.437 1 92 340 LEU B N 1
ATOM 7893 C CA . LEU B 1 340 ? 12.242 -34.812 -2.268 1 92 340 LEU B CA 1
ATOM 7894 C C . LEU B 1 340 ? 11.875 -36.281 -2.408 1 92 340 LEU B C 1
ATOM 7896 O O . LEU B 1 340 ? 12.062 -36.875 -3.473 1 92 340 LEU B O 1
ATOM 7900 N N . LYS B 1 341 ? 11.352 -36.844 -1.374 1 87.88 341 LYS B N 1
ATOM 7901 C CA . LYS B 1 341 ? 11.008 -38.281 -1.431 1 87.88 341 LYS B CA 1
ATOM 7902 C C . LYS B 1 341 ? 9.992 -38.562 -2.535 1 87.88 341 LYS B C 1
ATOM 7904 O O . LYS B 1 341 ? 10.25 -39.344 -3.434 1 87.88 341 LYS B O 1
ATOM 7909 N N . PRO B 1 342 ? 8.867 -37.844 -2.514 1 88.25 342 PRO B N 1
ATOM 7910 C CA . PRO B 1 342 ? 7.93 -38.031 -3.623 1 88.25 342 PRO B CA 1
ATOM 7911 C C . PRO B 1 342 ? 8.508 -37.594 -4.965 1 88.25 342 PRO B C 1
ATOM 7913 O O . PRO B 1 342 ? 8.219 -38.219 -5.996 1 88.25 342 PRO B O 1
ATOM 7916 N N . ALA B 1 343 ? 9.305 -36.594 -4.984 1 90.38 343 ALA B N 1
ATOM 7917 C CA . ALA B 1 343 ? 9.914 -36.125 -6.223 1 90.38 343 ALA B CA 1
ATOM 7918 C C . ALA B 1 343 ? 10.797 -37.219 -6.848 1 90.38 343 ALA B C 1
ATOM 7920 O O . ALA B 1 343 ? 10.734 -37.438 -8.055 1 90.38 343 ALA B O 1
ATOM 7921 N N . ILE B 1 344 ? 11.578 -37.844 -6.043 1 90.69 344 ILE B N 1
ATOM 7922 C CA . ILE B 1 344 ? 12.461 -38.906 -6.508 1 90.69 344 ILE B CA 1
ATOM 7923 C C . ILE B 1 344 ? 11.625 -40.062 -7.082 1 90.69 344 ILE B C 1
ATOM 7925 O O . ILE B 1 344 ? 11.953 -40.594 -8.133 1 90.69 344 ILE B O 1
ATOM 7929 N N . ASN B 1 345 ? 10.516 -40.344 -6.402 1 87.81 345 ASN B N 1
ATOM 7930 C CA . ASN B 1 345 ? 9.609 -41.375 -6.898 1 87.81 345 ASN B CA 1
ATOM 7931 C C . ASN B 1 345 ? 9.008 -41 -8.242 1 87.81 345 ASN B C 1
ATOM 7933 O O . ASN B 1 345 ? 8.836 -41.844 -9.117 1 87.81 345 ASN B O 1
ATOM 7937 N N . ARG B 1 346 ? 8.703 -39.812 -8.43 1 87.5 346 ARG B N 1
ATOM 7938 C CA . ARG B 1 346 ? 8.125 -39.344 -9.688 1 87.5 346 ARG B CA 1
ATOM 7939 C C . ARG B 1 346 ? 9.109 -39.562 -10.844 1 87.5 346 ARG B C 1
ATOM 7941 O O . ARG B 1 346 ? 8.719 -40 -11.922 1 87.5 346 ARG B O 1
ATOM 7948 N N . TYR B 1 347 ? 10.266 -39.219 -10.602 1 87.69 347 TYR B N 1
ATOM 7949 C CA . TYR B 1 347 ? 11.266 -39.375 -11.648 1 87.69 347 TYR B CA 1
ATOM 7950 C C . TYR B 1 347 ? 11.602 -40.875 -11.859 1 87.69 347 TYR B C 1
ATOM 7952 O O . TYR B 1 347 ? 11.797 -41.312 -12.992 1 87.69 347 TYR B O 1
ATOM 7960 N N . LYS B 1 348 ? 11.617 -41.562 -10.773 1 85 348 LYS B N 1
ATOM 7961 C CA . LYS B 1 348 ? 11.906 -43 -10.852 1 85 348 LYS B CA 1
ATOM 7962 C C . LYS B 1 348 ? 10.875 -43.719 -11.727 1 85 348 LYS B C 1
ATOM 7964 O O . LYS B 1 348 ? 11.227 -44.625 -12.508 1 85 348 LYS B O 1
ATOM 7969 N N . TYR B 1 349 ? 9.672 -43.281 -11.594 1 81.31 349 TYR B N 1
ATOM 7970 C CA . TYR B 1 349 ? 8.602 -44 -12.289 1 81.31 349 TYR B CA 1
ATOM 7971 C C . TYR B 1 349 ? 8.141 -43.219 -13.516 1 81.31 349 TYR B C 1
ATOM 7973 O O . TYR B 1 349 ? 7.105 -43.531 -14.102 1 81.31 349 TYR B O 1
ATOM 7981 N N . GLY B 1 350 ? 8.844 -42.125 -13.82 1 78.94 350 GLY B N 1
ATOM 7982 C CA . GLY B 1 350 ? 8.625 -41.375 -15.055 1 78.94 350 GLY B CA 1
ATOM 7983 C C . GLY B 1 350 ? 7.316 -40.594 -15.062 1 78.94 350 GLY B C 1
ATOM 7984 O O . GLY B 1 350 ? 6.641 -40.531 -16.094 1 78.94 350 GLY B O 1
ATOM 7985 N N . MET B 1 351 ? 6.941 -40.156 -13.953 1 78.69 351 MET B N 1
ATOM 7986 C CA . MET B 1 351 ? 5.715 -39.344 -13.867 1 78.69 351 MET B CA 1
ATOM 7987 C C . MET B 1 351 ? 5.922 -37.969 -14.438 1 78.69 351 MET B C 1
ATOM 7989 O O . MET B 1 351 ? 7.023 -37.406 -14.375 1 78.69 351 MET B O 1
ATOM 7993 N N . ASN B 1 352 ? 4.91 -37.5 -15.211 1 70.44 352 ASN B N 1
ATOM 7994 C CA . ASN B 1 352 ? 4.977 -36.125 -15.703 1 70.44 352 ASN B CA 1
ATOM 7995 C C . ASN B 1 352 ? 4.629 -35.125 -14.609 1 70.44 352 ASN B C 1
ATOM 7997 O O . ASN B 1 352 ? 3.768 -35.375 -13.766 1 70.44 352 ASN B O 1
ATOM 8001 N N . ILE B 1 353 ? 5.477 -34.062 -14.555 1 74.19 353 ILE B N 1
ATOM 8002 C CA . ILE B 1 353 ? 5.23 -33.031 -13.547 1 74.19 353 ILE B CA 1
ATOM 8003 C C . ILE B 1 353 ? 4.863 -31.719 -14.227 1 74.19 353 ILE B C 1
ATOM 8005 O O . ILE B 1 353 ? 5.586 -31.25 -15.109 1 74.19 353 ILE B O 1
ATOM 8009 N N . ARG B 1 354 ? 3.699 -31.188 -13.984 1 74.38 354 ARG B N 1
ATOM 8010 C CA . ARG B 1 354 ? 3.305 -29.859 -14.43 1 74.38 354 ARG B CA 1
ATOM 8011 C C . ARG B 1 354 ? 3.184 -28.891 -13.258 1 74.38 354 ARG B C 1
ATOM 8013 O O . ARG B 1 354 ? 2.699 -29.266 -12.188 1 74.38 354 ARG B O 1
ATOM 8020 N N . ASN B 1 355 ? 3.82 -27.734 -13.469 1 82.5 355 ASN B N 1
ATOM 8021 C CA . ASN B 1 355 ? 3.746 -26.688 -12.438 1 82.5 355 ASN B CA 1
ATOM 8022 C C . ASN B 1 355 ? 3.025 -25.453 -12.945 1 82.5 355 ASN B C 1
ATOM 8024 O O . ASN B 1 355 ? 3.625 -24.609 -13.625 1 82.5 355 ASN B O 1
ATOM 8028 N N . PRO B 1 356 ? 1.773 -25.359 -12.617 1 78.56 356 PRO B N 1
ATOM 8029 C CA . PRO B 1 356 ? 0.993 -24.219 -13.094 1 78.56 356 PRO B CA 1
ATOM 8030 C C . PRO B 1 356 ? 1.47 -22.891 -12.508 1 78.56 356 PRO B C 1
ATOM 8032 O O . PRO B 1 356 ? 1.107 -21.828 -13.016 1 78.56 356 PRO B O 1
ATOM 8035 N N . LEU B 1 357 ? 2.355 -22.922 -11.492 1 87.12 357 LEU B N 1
ATOM 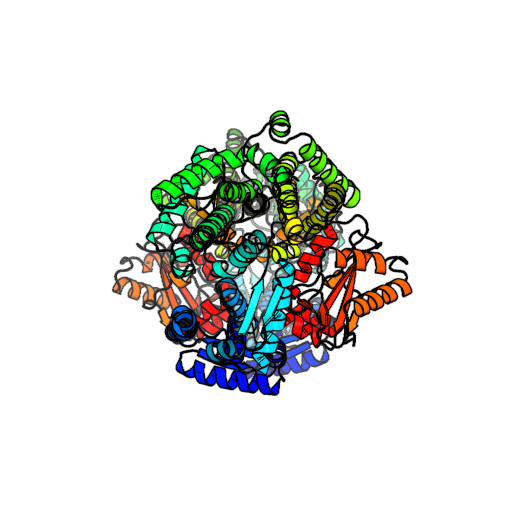8036 C CA . LEU B 1 357 ? 2.787 -21.719 -10.805 1 87.12 357 LEU B CA 1
ATOM 8037 C C . LEU B 1 357 ? 4.16 -21.266 -11.297 1 87.12 357 LEU B C 1
ATOM 8039 O O . LEU B 1 357 ? 4.723 -20.297 -10.789 1 87.12 357 LEU B O 1
ATOM 8043 N N . LEU B 1 358 ? 4.605 -21.906 -12.258 1 88.12 358 LEU B N 1
ATOM 8044 C CA . LEU B 1 358 ? 6.012 -21.766 -12.633 1 88.12 358 LEU B CA 1
ATOM 8045 C C . LEU B 1 358 ? 6.324 -20.312 -13.008 1 88.12 358 LEU B C 1
ATOM 8047 O O . LEU B 1 358 ? 7.277 -19.734 -12.492 1 88.12 358 LEU B O 1
ATOM 8051 N N . SER B 1 359 ? 5.578 -19.672 -13.859 1 84.25 359 SER B N 1
ATOM 8052 C CA . SER B 1 359 ? 5.84 -18.312 -14.328 1 84.25 359 SER B CA 1
ATOM 8053 C C . SER B 1 359 ? 5.746 -17.297 -13.18 1 84.25 359 SER B C 1
ATOM 8055 O O . SER B 1 359 ? 6.559 -16.375 -13.086 1 84.25 359 SER B O 1
ATOM 8057 N N . ASP B 1 360 ? 4.777 -17.547 -12.344 1 86.69 360 ASP B N 1
ATOM 8058 C CA . ASP B 1 360 ? 4.598 -16.656 -11.203 1 86.69 360 ASP B CA 1
ATOM 8059 C C . ASP B 1 360 ? 5.762 -16.766 -10.227 1 86.69 360 ASP B C 1
ATOM 8061 O O . ASP B 1 360 ? 6.203 -15.773 -9.648 1 86.69 360 ASP B O 1
ATOM 8065 N N . ILE B 1 361 ? 6.223 -17.984 -10.039 1 91.5 361 ILE B N 1
ATOM 8066 C CA . ILE B 1 361 ? 7.352 -18.219 -9.148 1 91.5 361 ILE B CA 1
ATOM 8067 C C . ILE B 1 361 ? 8.594 -17.5 -9.68 1 91.5 361 ILE B C 1
ATOM 8069 O O . ILE B 1 361 ? 9.281 -16.812 -8.938 1 91.5 361 ILE B O 1
ATOM 8073 N N . LYS B 1 362 ? 8.781 -17.656 -10.93 1 89.69 362 LYS B N 1
ATOM 8074 C CA . LYS B 1 362 ? 9.953 -17.047 -11.562 1 89.69 362 LYS B CA 1
ATOM 8075 C C . LYS B 1 362 ? 9.93 -15.531 -11.445 1 89.69 362 LYS B C 1
ATOM 8077 O O . LYS B 1 362 ? 10.961 -14.906 -11.18 1 89.69 362 LYS B O 1
ATOM 8082 N N . MET B 1 363 ? 8.805 -15 -11.555 1 86.25 363 MET B N 1
ATOM 8083 C CA . MET B 1 363 ? 8.68 -13.547 -11.609 1 86.25 363 MET B CA 1
ATOM 8084 C C . MET B 1 363 ? 8.688 -12.945 -10.203 1 86.25 363 MET B C 1
ATOM 8086 O O . MET B 1 363 ? 9.281 -11.898 -9.977 1 86.25 363 MET B O 1
ATOM 8090 N N . ASN B 1 364 ? 8.094 -13.617 -9.297 1 87.12 364 ASN B N 1
ATOM 8091 C CA . ASN B 1 364 ? 7.879 -13.016 -7.984 1 87.12 364 ASN B CA 1
ATOM 8092 C C . ASN B 1 364 ? 8.922 -13.484 -6.977 1 87.12 364 ASN B C 1
ATOM 8094 O O . ASN B 1 364 ? 9.156 -12.828 -5.961 1 87.12 364 ASN B O 1
ATOM 8098 N N . TYR B 1 365 ? 9.516 -14.617 -7.258 1 90.06 365 TYR B N 1
ATOM 8099 C CA . TYR B 1 365 ? 10.547 -15.164 -6.383 1 90.06 365 TYR B CA 1
ATOM 8100 C C . TYR B 1 365 ? 11.758 -15.625 -7.188 1 90.06 365 TYR B C 1
ATOM 8102 O O . TYR B 1 365 ? 12.172 -16.781 -7.09 1 90.06 365 TYR B O 1
ATOM 8110 N N . PRO B 1 366 ? 12.352 -14.703 -7.887 1 88.31 366 PRO B N 1
ATOM 8111 C CA . PRO B 1 366 ? 13.453 -15.086 -8.766 1 88.31 366 PRO B CA 1
ATOM 8112 C C . PRO B 1 366 ? 14.641 -15.672 -8 1 88.31 366 PRO B C 1
ATOM 8114 O O . PRO B 1 366 ? 15.273 -16.625 -8.469 1 88.31 366 PRO B O 1
ATOM 8117 N N . VAL B 1 367 ? 14.922 -15.109 -6.816 1 89.56 367 VAL B N 1
ATOM 8118 C CA . VAL B 1 367 ? 16.047 -15.602 -6.027 1 89.56 367 VAL B CA 1
ATOM 8119 C C . VAL B 1 367 ? 15.766 -17.016 -5.547 1 89.56 367 VAL B C 1
ATOM 8121 O O . VAL B 1 367 ? 16.641 -17.891 -5.594 1 89.56 367 VAL B O 1
ATOM 8124 N N . ALA B 1 368 ? 14.578 -17.234 -5.086 1 93.5 368 ALA B N 1
ATOM 8125 C CA . ALA B 1 368 ? 14.188 -18.578 -4.684 1 93.5 368 ALA B CA 1
ATOM 8126 C C . ALA B 1 368 ? 14.289 -19.547 -5.859 1 93.5 368 ALA B C 1
ATOM 8128 O O . ALA B 1 368 ? 14.703 -20.703 -5.688 1 93.5 368 ALA B O 1
ATOM 8129 N N . PHE B 1 369 ? 13.906 -19.156 -7.012 1 93.25 369 PHE B N 1
ATOM 8130 C CA . PHE B 1 369 ? 13.969 -20 -8.195 1 93.25 369 PHE B CA 1
ATOM 8131 C C . PHE B 1 369 ? 15.414 -20.344 -8.547 1 93.25 369 PHE B C 1
ATOM 8133 O O . PHE B 1 369 ? 15.727 -21.484 -8.891 1 93.25 369 PHE B O 1
ATOM 8140 N N . GLU B 1 370 ? 16.266 -19.281 -8.492 1 92 370 GLU B N 1
ATOM 8141 C CA . GLU B 1 370 ? 17.688 -19.547 -8.734 1 92 370 GLU B CA 1
ATOM 8142 C C . GLU B 1 370 ? 18.234 -20.562 -7.746 1 92 370 GLU B C 1
ATOM 8144 O O . GLU B 1 370 ? 19.031 -21.438 -8.125 1 92 370 GLU B O 1
ATOM 8149 N N . ALA B 1 371 ? 17.859 -20.406 -6.551 1 93.94 371 ALA B N 1
ATOM 8150 C CA . ALA B 1 371 ? 18.25 -21.406 -5.559 1 93.94 371 ALA B CA 1
ATOM 8151 C C . ALA B 1 371 ? 17.703 -22.781 -5.922 1 93.94 371 ALA B C 1
ATOM 8153 O O . ALA B 1 371 ? 18.359 -23.797 -5.711 1 93.94 371 ALA B O 1
ATOM 8154 N N . GLY B 1 372 ? 16.469 -22.812 -6.414 1 95.69 372 GLY B N 1
ATOM 8155 C CA . GLY B 1 372 ? 15.883 -24.047 -6.91 1 95.69 372 GLY B CA 1
ATOM 8156 C C . GLY B 1 372 ? 16.688 -24.688 -8.023 1 95.69 372 GLY B C 1
ATOM 8157 O O . GLY B 1 372 ? 16.781 -25.906 -8.094 1 95.69 372 GLY B O 1
ATOM 8158 N N . ILE B 1 373 ? 17.234 -23.875 -8.859 1 93.5 373 ILE B N 1
ATOM 8159 C CA . ILE B 1 373 ? 18.078 -24.359 -9.938 1 93.5 373 ILE B CA 1
ATOM 8160 C C . ILE B 1 373 ? 19.281 -25.094 -9.344 1 93.5 373 ILE B C 1
ATOM 8162 O O . ILE B 1 373 ? 19.641 -26.188 -9.789 1 93.5 373 ILE B O 1
ATOM 8166 N N . ILE B 1 374 ? 19.875 -24.484 -8.391 1 93.44 374 ILE B N 1
ATOM 8167 C CA . ILE B 1 374 ? 21.031 -25.109 -7.727 1 93.44 374 ILE B CA 1
ATOM 8168 C C . ILE B 1 374 ? 20.594 -26.438 -7.102 1 93.44 374 ILE B C 1
ATOM 8170 O O . ILE B 1 374 ? 21.312 -27.438 -7.219 1 93.44 374 ILE B O 1
ATOM 8174 N N . ALA B 1 375 ? 19.484 -26.391 -6.453 1 95.69 375 ALA B N 1
ATOM 8175 C CA . ALA B 1 375 ? 18.938 -27.625 -5.887 1 95.69 375 ALA B CA 1
ATOM 8176 C C . ALA B 1 375 ? 18.719 -28.688 -6.965 1 95.69 375 ALA B C 1
ATOM 8178 O O . ALA B 1 375 ? 19.016 -29.859 -6.758 1 95.69 375 ALA B O 1
ATOM 8179 N N . GLY B 1 376 ? 18.156 -28.234 -8.086 1 93.69 376 GLY B N 1
ATOM 8180 C CA . GLY B 1 376 ? 17.938 -29.141 -9.211 1 93.69 376 GLY B CA 1
ATOM 8181 C C . GLY B 1 376 ? 19.219 -29.781 -9.711 1 93.69 376 GLY B C 1
ATOM 8182 O O . GLY B 1 376 ? 19.234 -30.969 -10.055 1 93.69 376 GLY B O 1
ATOM 8183 N N . LEU B 1 377 ? 20.281 -29.016 -9.734 1 92.69 377 LEU B N 1
ATOM 8184 C CA . LEU B 1 377 ? 21.578 -29.531 -10.18 1 92.69 377 LEU B CA 1
ATOM 8185 C C . LEU B 1 377 ? 22.094 -30.609 -9.227 1 92.69 377 LEU B C 1
ATOM 8187 O O . LEU B 1 377 ? 22.609 -31.641 -9.672 1 92.69 377 LEU B O 1
ATOM 8191 N N . VAL B 1 378 ? 21.953 -30.391 -7.973 1 95.19 378 VAL B N 1
ATOM 8192 C CA . VAL B 1 378 ? 22.359 -31.375 -6.984 1 95.19 378 VAL B CA 1
ATOM 8193 C C . VAL B 1 378 ? 21.5 -32.625 -7.133 1 95.19 378 VAL B C 1
ATOM 8195 O O . VAL B 1 378 ? 22.031 -33.75 -7.098 1 95.19 378 VAL B O 1
ATOM 8198 N N . LEU B 1 379 ? 20.25 -32.438 -7.281 1 93.88 379 LEU B N 1
ATOM 8199 C CA . LEU B 1 379 ? 19.328 -33.562 -7.453 1 93.88 379 LEU B CA 1
ATOM 8200 C C . LEU B 1 379 ? 19.641 -34.344 -8.719 1 93.88 379 LEU B C 1
ATOM 8202 O O . LEU B 1 379 ? 19.531 -35.562 -8.742 1 93.88 379 LEU B O 1
ATOM 8206 N N . GLU B 1 380 ? 19.938 -33.625 -9.766 1 93.19 380 GLU B N 1
ATOM 8207 C CA . GLU B 1 380 ? 20.297 -34.25 -11.031 1 93.19 380 GLU B CA 1
ATOM 8208 C C . GLU B 1 380 ? 21.531 -35.125 -10.867 1 93.19 380 GLU B C 1
ATOM 8210 O O . GLU B 1 380 ? 21.578 -36.25 -11.398 1 93.19 380 GLU B O 1
ATOM 8215 N N . GLU B 1 381 ? 22.469 -34.656 -10.195 1 92.62 381 GLU B N 1
ATOM 8216 C CA . GLU B 1 381 ? 23.672 -35.438 -9.93 1 92.62 381 GLU B CA 1
ATOM 8217 C C . GLU B 1 381 ? 23.359 -36.656 -9.094 1 92.62 381 GLU B C 1
ATOM 8219 O O . GLU B 1 381 ? 23.922 -37.75 -9.328 1 92.62 381 GLU B O 1
ATOM 8224 N N . TYR B 1 382 ? 22.516 -36.5 -8.195 1 91.62 382 TYR B N 1
ATOM 8225 C CA . TYR B 1 382 ? 22.141 -37.594 -7.301 1 91.62 382 TYR B CA 1
ATOM 8226 C C . TYR B 1 382 ? 21.359 -38.656 -8.055 1 91.62 382 TYR B C 1
ATOM 8228 O O . TYR B 1 382 ? 21.594 -39.844 -7.863 1 91.62 382 TYR B O 1
ATOM 8236 N N . MET B 1 383 ? 20.438 -38.281 -8.875 1 91.12 383 MET B N 1
ATOM 8237 C CA . MET B 1 383 ? 19.516 -39.188 -9.523 1 91.12 383 MET B CA 1
ATOM 8238 C C . MET B 1 383 ? 20.047 -39.656 -10.883 1 91.12 383 MET B C 1
ATOM 8240 O O . MET B 1 383 ? 19.609 -40.656 -11.43 1 91.12 383 MET B O 1
ATOM 8244 N N . GLY B 1 384 ? 20.859 -38.875 -11.453 1 89.44 384 GLY B N 1
ATOM 8245 C CA . GLY B 1 384 ? 21.375 -39.188 -12.781 1 89.44 384 GLY B CA 1
ATOM 8246 C C . GLY B 1 384 ? 20.391 -38.875 -13.891 1 89.44 384 GLY B C 1
ATOM 8247 O O . GLY B 1 384 ? 20.375 -39.562 -14.914 1 89.44 384 GLY B O 1
ATOM 8248 N N . VAL B 1 385 ? 19.438 -38 -13.578 1 87.38 385 VAL B N 1
ATOM 8249 C CA . VAL B 1 385 ? 18.422 -37.625 -14.562 1 87.38 385 VAL B CA 1
ATOM 8250 C C . VAL B 1 385 ? 18.312 -36.125 -14.641 1 87.38 385 VAL B C 1
ATOM 8252 O O . VAL B 1 385 ? 18.75 -35.406 -13.727 1 87.38 385 VAL B O 1
ATOM 8255 N N . HIS B 1 386 ? 17.812 -35.688 -15.75 1 87.25 386 HIS B N 1
ATOM 8256 C CA . HIS B 1 386 ? 17.578 -34.25 -15.898 1 87.25 386 HIS B CA 1
ATOM 8257 C C . HIS B 1 386 ? 16.344 -33.812 -15.117 1 87.25 386 HIS B C 1
ATOM 8259 O O . HIS B 1 386 ? 15.281 -34.438 -15.227 1 87.25 386 HIS B O 1
ATOM 8265 N N . ILE B 1 387 ? 16.469 -32.812 -14.32 1 90.12 387 ILE B N 1
ATOM 8266 C CA . ILE B 1 387 ? 15.352 -32.312 -13.531 1 90.12 387 ILE B CA 1
ATOM 8267 C C . ILE B 1 387 ? 14.633 -31.203 -14.305 1 90.12 387 ILE B C 1
ATOM 8269 O O . ILE B 1 387 ? 15.25 -30.219 -14.719 1 90.12 387 ILE B O 1
ATOM 8273 N N . GLU B 1 388 ? 13.367 -31.328 -14.469 1 88.06 388 GLU B N 1
ATOM 8274 C CA . GLU B 1 388 ? 12.562 -30.391 -15.234 1 88.06 388 GLU B CA 1
ATOM 8275 C C . GLU B 1 388 ? 12.297 -29.109 -14.438 1 88.06 388 GLU B C 1
ATOM 8277 O O . GLU B 1 388 ? 12.328 -29.125 -13.203 1 88.06 388 GLU B O 1
ATOM 8282 N N . GLU B 1 389 ? 11.984 -28.031 -15.094 1 90.31 389 GLU B N 1
ATOM 8283 C CA . GLU B 1 389 ? 11.781 -26.734 -14.469 1 90.31 389 GLU B CA 1
ATOM 8284 C C . GLU B 1 389 ? 10.57 -26.75 -13.539 1 90.31 389 GLU B C 1
ATOM 8286 O O . GLU B 1 389 ? 10.547 -26.031 -12.531 1 90.31 389 GLU B O 1
ATOM 8291 N N . GLY B 1 390 ? 9.625 -27.547 -13.953 1 89.81 390 GLY B N 1
ATOM 8292 C CA . GLY B 1 390 ? 8.461 -27.656 -13.086 1 89.81 390 GLY B CA 1
ATOM 8293 C C . GLY B 1 390 ? 8.812 -28.078 -11.672 1 89.81 390 GLY B C 1
ATOM 8294 O O . GLY B 1 390 ? 8.305 -27.5 -10.703 1 89.81 390 GLY B O 1
ATOM 8295 N N . GLU B 1 391 ? 9.648 -29.047 -11.609 1 92 391 GLU B N 1
ATOM 8296 C CA . GLU B 1 391 ? 10.102 -29.531 -10.312 1 92 391 GLU B CA 1
ATOM 8297 C C . GLU B 1 391 ? 10.945 -28.484 -9.594 1 92 391 GLU B C 1
ATOM 8299 O O . GLU B 1 391 ? 10.82 -28.312 -8.375 1 92 391 GLU B O 1
ATOM 8304 N N . ILE B 1 392 ? 11.734 -27.781 -10.312 1 93.69 392 ILE B N 1
ATOM 8305 C CA . ILE B 1 392 ? 12.539 -26.703 -9.758 1 93.69 392 ILE B CA 1
ATOM 8306 C C . ILE B 1 392 ? 11.633 -25.641 -9.133 1 93.69 392 ILE B C 1
ATOM 8308 O O . ILE B 1 392 ? 11.938 -25.125 -8.062 1 93.69 392 ILE B O 1
ATOM 8312 N N . GLY B 1 393 ? 10.578 -25.359 -9.844 1 93.75 393 GLY B N 1
ATOM 8313 C CA . GLY B 1 393 ? 9.609 -24.406 -9.328 1 93.75 393 GLY B CA 1
ATOM 8314 C C . GLY B 1 393 ? 9.023 -24.812 -7.992 1 93.75 393 GLY B C 1
ATOM 8315 O O . GLY B 1 393 ? 8.867 -23.984 -7.094 1 93.75 393 GLY B O 1
ATOM 8316 N N . TYR B 1 394 ? 8.734 -26.062 -7.816 1 91.88 394 TYR B N 1
ATOM 8317 C CA . TYR B 1 394 ? 8.164 -26.547 -6.562 1 91.88 394 TYR B CA 1
ATOM 8318 C C . TYR B 1 394 ? 9.18 -26.453 -5.43 1 91.88 394 TYR B C 1
ATOM 8320 O O . TYR B 1 394 ? 8.828 -26.109 -4.297 1 91.88 394 TYR B O 1
ATOM 8328 N N . ILE B 1 395 ? 10.375 -26.734 -5.746 1 94.44 395 ILE B N 1
ATOM 8329 C CA . ILE B 1 395 ? 11.438 -26.609 -4.758 1 94.44 395 ILE B CA 1
ATOM 8330 C C . ILE B 1 395 ? 11.586 -25.156 -4.344 1 94.44 395 ILE B C 1
ATOM 8332 O O . ILE B 1 395 ? 11.758 -24.844 -3.162 1 94.44 395 ILE B O 1
ATOM 8336 N N . ALA B 1 396 ? 11.461 -24.328 -5.348 1 95.19 396 ALA B N 1
ATOM 8337 C CA . ALA B 1 396 ? 11.594 -22.891 -5.125 1 95.19 396 ALA B CA 1
ATOM 8338 C C . ALA B 1 396 ? 10.547 -22.391 -4.129 1 95.19 396 ALA B C 1
ATOM 8340 O O . ALA B 1 396 ? 10.789 -21.438 -3.381 1 95.19 396 ALA B O 1
ATOM 8341 N N . LEU B 1 397 ? 9.406 -22.984 -4.082 1 94 397 LEU B N 1
ATOM 8342 C CA . LEU B 1 397 ? 8.359 -22.594 -3.154 1 94 397 LEU B CA 1
ATOM 8343 C C . LEU B 1 397 ? 8.812 -22.781 -1.71 1 94 397 LEU B C 1
ATOM 8345 O O . LEU B 1 397 ? 8.555 -21.922 -0.863 1 94 397 LEU B O 1
ATOM 8349 N N . HIS B 1 398 ? 9.492 -23.875 -1.4 1 94 398 HIS B N 1
ATOM 8350 C CA . HIS B 1 398 ? 10 -24.125 -0.058 1 94 398 HIS B CA 1
ATOM 8351 C C . HIS B 1 398 ? 11.086 -23.125 0.317 1 94 398 HIS B C 1
ATOM 8353 O O . HIS B 1 398 ? 11.133 -22.656 1.455 1 94 398 HIS B O 1
ATOM 8359 N N . ILE B 1 399 ? 11.867 -22.875 -0.669 1 95.38 399 ILE B N 1
ATOM 8360 C CA . ILE B 1 399 ? 12.945 -21.922 -0.44 1 95.38 399 ILE B CA 1
ATOM 8361 C C . ILE B 1 399 ? 12.367 -20.531 -0.224 1 95.38 399 ILE B C 1
ATOM 8363 O O . ILE B 1 399 ? 12.797 -19.797 0.672 1 95.38 399 ILE B O 1
ATOM 8367 N N . GLY B 1 400 ? 11.438 -20.188 -1.08 1 94 400 GLY B N 1
ATOM 8368 C CA . GLY B 1 400 ? 10.75 -18.922 -0.91 1 94 400 GLY B CA 1
ATOM 8369 C C . GLY B 1 400 ? 10.133 -18.75 0.465 1 94 400 GLY B C 1
ATOM 8370 O O . GLY B 1 400 ? 10.234 -17.672 1.071 1 94 400 GLY B O 1
ATOM 8371 N N . ALA B 1 401 ? 9.5 -19.75 0.981 1 92.69 401 ALA B N 1
ATOM 8372 C CA . ALA B 1 401 ? 8.898 -19.719 2.311 1 92.69 401 ALA B CA 1
ATOM 8373 C C . ALA B 1 401 ? 9.953 -19.484 3.387 1 92.69 401 ALA B C 1
ATOM 8375 O O . ALA B 1 401 ? 9.719 -18.734 4.344 1 92.69 401 ALA B O 1
ATOM 8376 N N . ALA B 1 402 ? 11.062 -20.141 3.248 1 93.81 402 ALA B N 1
ATOM 8377 C CA . ALA B 1 402 ? 12.156 -19.969 4.203 1 93.81 402 ALA B CA 1
ATOM 8378 C C . ALA B 1 402 ? 12.68 -18.531 4.188 1 93.81 402 ALA B C 1
ATOM 8380 O O . ALA B 1 402 ? 12.984 -17.969 5.238 1 93.81 402 ALA B O 1
ATOM 8381 N N . MET B 1 403 ? 12.773 -18.016 3.012 1 91.44 403 MET B N 1
ATOM 8382 C CA . MET B 1 403 ? 13.227 -16.641 2.875 1 91.44 403 MET B CA 1
ATOM 8383 C C . MET B 1 403 ? 12.25 -15.68 3.543 1 91.44 403 MET B C 1
ATOM 8385 O O . MET B 1 403 ? 12.664 -14.742 4.23 1 91.44 403 MET B O 1
ATOM 8389 N N . GLU B 1 404 ? 11.016 -15.875 3.316 1 88.69 404 GLU B N 1
ATOM 8390 C CA . GLU B 1 404 ? 9.992 -15.047 3.951 1 88.69 404 GLU B CA 1
ATOM 8391 C C . GLU B 1 404 ? 10.039 -15.18 5.473 1 88.69 404 GLU B C 1
ATOM 8393 O O . GLU B 1 404 ? 9.844 -14.203 6.191 1 88.69 404 GLU B O 1
ATOM 8398 N N . ARG B 1 405 ? 10.266 -16.406 5.914 1 88.25 405 ARG B N 1
ATOM 8399 C CA . ARG B 1 405 ? 10.375 -16.656 7.348 1 88.25 405 ARG B CA 1
ATOM 8400 C C . ARG B 1 405 ? 11.555 -15.914 7.949 1 88.25 405 ARG B C 1
ATOM 8402 O O . ARG B 1 405 ? 11.453 -15.344 9.039 1 88.25 405 ARG B O 1
ATOM 8409 N N . LYS B 1 406 ? 12.633 -15.945 7.27 1 87.06 406 LYS B N 1
ATOM 8410 C CA . LYS B 1 406 ? 13.812 -15.211 7.719 1 87.06 406 LYS B CA 1
ATOM 8411 C C . LYS B 1 406 ? 13.516 -13.711 7.809 1 87.06 406 LYS B C 1
ATOM 8413 O O . LYS B 1 406 ? 13.914 -13.055 8.773 1 87.06 406 LYS B O 1
ATOM 8418 N N . LYS B 1 407 ? 12.852 -13.203 6.809 1 80.62 407 LYS B N 1
ATOM 8419 C CA . LYS B 1 407 ? 12.477 -11.789 6.789 1 80.62 407 LYS B CA 1
ATOM 8420 C C . LYS B 1 407 ? 11.594 -11.438 7.988 1 80.62 407 LYS B C 1
ATOM 8422 O O . LYS B 1 407 ? 11.734 -10.367 8.578 1 80.62 407 LYS B O 1
ATOM 8427 N N . ALA B 1 408 ? 10.719 -12.266 8.242 1 76 408 ALA B N 1
ATOM 8428 C CA . ALA B 1 408 ? 9.789 -12.047 9.352 1 76 408 ALA B CA 1
ATOM 8429 C C . ALA B 1 408 ? 10.531 -12 10.68 1 76 408 ALA B C 1
ATOM 8431 O O . ALA B 1 408 ? 10.086 -11.344 11.625 1 76 408 ALA B O 1
ATOM 8432 N N . HIS B 1 409 ? 11.75 -12.578 10.711 1 74.81 409 HIS B N 1
ATOM 8433 C CA . HIS B 1 409 ? 12.484 -12.664 11.969 1 74.81 409 HIS B CA 1
ATOM 8434 C C . HIS B 1 409 ? 13.633 -11.664 12.008 1 74.81 409 HIS B C 1
ATOM 8436 O O . HIS B 1 409 ? 14.391 -11.617 12.977 1 74.81 409 HIS B O 1
ATOM 8442 N N . SER B 1 410 ? 13.992 -10.961 10.898 1 72.19 410 SER B N 1
ATOM 8443 C CA . SER B 1 410 ? 15.102 -10.016 10.836 1 72.19 410 SER B CA 1
ATOM 8444 C C . SER B 1 410 ? 14.828 -8.789 11.695 1 72.19 410 SER B C 1
ATOM 8446 O O . SER B 1 410 ? 15.688 -7.918 11.828 1 72.19 410 SER B O 1
ATOM 8448 N N . GLY B 1 411 ? 14.086 -8.805 12.656 1 72.38 411 GLY B N 1
ATOM 8449 C CA . GLY B 1 411 ? 13.797 -7.691 13.555 1 72.38 411 GLY B CA 1
ATOM 8450 C C . GLY B 1 411 ? 13.297 -6.457 12.828 1 72.38 411 GLY B C 1
ATOM 8451 O O . GLY B 1 411 ? 13.453 -6.336 11.609 1 72.38 411 GLY B O 1
ATOM 8452 N N . PRO B 1 412 ? 12.766 -5.465 13.391 1 80.62 412 PRO B N 1
ATOM 8453 C CA . PRO B 1 412 ? 12.164 -4.277 12.789 1 80.62 412 PRO B CA 1
ATOM 8454 C C . PRO B 1 412 ? 13.195 -3.23 12.383 1 80.62 412 PRO B C 1
ATOM 8456 O O . PRO B 1 412 ? 14.289 -3.18 12.953 1 80.62 412 PRO B O 1
ATOM 8459 N N . LYS B 1 413 ? 13.055 -2.604 11.242 1 86.69 413 LYS B N 1
ATOM 8460 C CA . LYS B 1 413 ? 13.789 -1.368 10.992 1 86.69 413 LYS B CA 1
ATOM 8461 C C . LYS B 1 413 ? 13.562 -0.356 12.109 1 86.69 413 LYS B C 1
ATOM 8463 O O . LYS B 1 413 ? 12.516 -0.368 12.758 1 86.69 413 LYS B O 1
ATOM 8468 N N . ARG B 1 414 ? 14.648 0.387 12.391 1 92 414 ARG B N 1
ATOM 8469 C CA . ARG B 1 414 ? 14.57 1.348 13.492 1 92 414 ARG B CA 1
ATOM 8470 C C . ARG B 1 414 ? 14.633 2.779 12.969 1 92 414 ARG B C 1
ATOM 8472 O O . ARG B 1 414 ? 15.508 3.117 12.172 1 92 414 ARG B O 1
ATOM 8479 N N . CYS B 1 415 ? 13.664 3.576 13.352 1 93.81 415 CYS B N 1
ATOM 8480 C CA . CYS B 1 415 ? 13.688 4.961 12.898 1 93.81 415 CYS B CA 1
ATOM 8481 C C . CYS B 1 415 ? 13.492 5.922 14.07 1 93.81 415 CYS B C 1
ATOM 8483 O O . CYS B 1 415 ? 13.047 5.512 15.141 1 93.81 415 CYS B O 1
ATOM 8485 N N . MET B 1 416 ? 13.945 7.168 13.922 1 94.56 416 MET B N 1
ATOM 8486 C CA . MET B 1 416 ? 13.719 8.289 14.836 1 94.56 416 MET B CA 1
ATOM 8487 C C . MET B 1 416 ? 12.828 9.344 14.188 1 94.56 416 MET B C 1
ATOM 8489 O O . MET B 1 416 ? 12.961 9.633 13 1 94.56 416 MET B O 1
ATOM 8493 N N . VAL B 1 417 ? 11.883 9.875 14.969 1 94.5 417 VAL B N 1
ATOM 8494 C CA . VAL B 1 417 ? 10.977 10.891 14.445 1 94.5 417 VAL B CA 1
ATOM 8495 C C . VAL B 1 417 ? 11.438 12.281 14.898 1 94.5 417 VAL B C 1
ATOM 8497 O O . VAL B 1 417 ? 11.633 12.516 16.094 1 94.5 417 VAL B O 1
ATOM 8500 N N . VAL B 1 418 ? 11.68 13.102 13.977 1 92.56 418 VAL B N 1
ATOM 8501 C CA . VAL B 1 418 ? 11.977 14.508 14.25 1 92.56 418 VAL B CA 1
ATOM 8502 C C . VAL B 1 418 ? 10.758 15.359 13.945 1 92.56 418 VAL B C 1
ATOM 8504 O O . VAL B 1 418 ? 10.352 15.484 12.781 1 92.56 418 VAL B O 1
ATOM 8507 N N . CYS B 1 419 ? 10.172 15.891 14.977 1 88.94 419 CYS B N 1
ATOM 8508 C CA . CYS B 1 419 ? 8.945 16.656 14.828 1 88.94 419 CYS B CA 1
ATOM 8509 C C . CYS B 1 419 ? 9.117 18.078 15.375 1 88.94 419 CYS B C 1
ATOM 8511 O O . CYS B 1 419 ? 9.578 18.25 16.5 1 88.94 419 CYS B O 1
ATOM 8513 N N . ALA B 1 420 ? 8.656 19.016 14.586 1 83.44 420 ALA B N 1
ATOM 8514 C CA . ALA B 1 420 ? 8.867 20.406 14.945 1 83.44 420 ALA B CA 1
ATOM 8515 C C . ALA B 1 420 ? 7.664 20.969 15.695 1 83.44 420 ALA B C 1
ATOM 8517 O O . ALA B 1 420 ? 7.785 21.953 16.438 1 83.44 420 ALA B O 1
ATOM 8518 N N . SER B 1 421 ? 6.473 20.453 15.547 1 80.31 421 SER B N 1
ATOM 8519 C CA . SER B 1 421 ? 5.227 21.094 15.953 1 80.31 421 SER B CA 1
ATOM 8520 C C . SER B 1 421 ? 4.902 20.781 17.406 1 80.31 421 SER B C 1
ATOM 8522 O O . SER B 1 421 ? 4.051 21.438 18.016 1 80.31 421 SER B O 1
ATOM 8524 N N . GLY B 1 422 ? 5.52 19.719 18.016 1 83.19 422 GLY B N 1
ATOM 8525 C CA . GLY B 1 422 ? 5.277 19.516 19.438 1 83.19 422 GLY B CA 1
ATOM 8526 C C . GLY B 1 422 ? 5.059 18.047 19.797 1 83.19 422 GLY B C 1
ATOM 8527 O O . GLY B 1 422 ? 5.109 17.188 18.922 1 83.19 422 GLY B O 1
ATOM 8528 N N . ALA B 1 423 ? 4.742 17.875 21.078 1 81.25 423 ALA B N 1
ATOM 8529 C CA . ALA B 1 423 ? 4.66 16.516 21.641 1 81.25 423 ALA B CA 1
ATOM 8530 C C . ALA B 1 423 ? 3.426 15.789 21.125 1 81.25 423 ALA B C 1
ATOM 8532 O O . ALA B 1 423 ? 3.486 14.586 20.844 1 81.25 423 ALA B O 1
ATOM 8533 N N . GLY B 1 424 ? 2.291 16.516 21.062 1 86 424 GLY B N 1
ATOM 8534 C CA . GLY B 1 424 ? 1.082 15.875 20.562 1 86 424 GLY B CA 1
ATOM 8535 C C . GLY B 1 424 ? 1.231 15.336 19.156 1 86 424 GLY B C 1
ATOM 8536 O O . GLY B 1 424 ? 0.843 14.195 18.875 1 86 424 GLY B O 1
ATOM 8537 N N . SER B 1 425 ? 1.77 16.125 18.312 1 89.06 425 SER B N 1
ATOM 8538 C CA . SER B 1 425 ? 2.004 15.719 16.938 1 89.06 425 SER B CA 1
ATOM 8539 C C . SER B 1 425 ? 3.023 14.586 16.859 1 89.06 425 SER B C 1
ATOM 8541 O O . SER B 1 425 ? 2.861 13.656 16.062 1 89.06 425 SER B O 1
ATOM 8543 N N . ALA B 1 426 ? 4.02 14.711 17.656 1 89 426 ALA B N 1
ATOM 8544 C CA . ALA B 1 426 ? 5.059 13.68 17.672 1 89 426 ALA B CA 1
ATOM 8545 C C . ALA B 1 426 ? 4.48 12.328 18.078 1 89 426 ALA B C 1
ATOM 8547 O O . ALA B 1 426 ? 4.801 11.297 17.484 1 89 426 ALA B O 1
ATOM 8548 N N . GLN B 1 427 ? 3.672 12.398 19.094 1 88.88 427 GLN B N 1
ATOM 8549 C CA . GLN B 1 427 ? 3.051 11.164 19.562 1 88.88 427 GLN B CA 1
ATOM 8550 C C . GLN B 1 427 ? 2.121 10.578 18.5 1 88.88 427 GLN B C 1
ATOM 8552 O O . GLN B 1 427 ? 2.045 9.359 18.344 1 88.88 427 GLN B O 1
ATOM 8557 N N . LEU B 1 428 ? 1.419 11.477 17.891 1 91.38 428 LEU B N 1
ATOM 8558 C CA . LEU B 1 428 ? 0.528 11.016 16.828 1 91.38 428 LEU B CA 1
ATOM 8559 C C . LEU B 1 428 ? 1.308 10.273 15.75 1 91.38 428 LEU B C 1
ATOM 8561 O O . LEU B 1 428 ? 0.916 9.18 15.336 1 91.38 428 LEU B O 1
ATOM 8565 N N . ILE B 1 429 ? 2.396 10.812 15.305 1 93 429 ILE B N 1
ATOM 8566 C CA . ILE B 1 429 ? 3.227 10.188 14.281 1 93 429 ILE B CA 1
ATOM 8567 C C . ILE B 1 429 ? 3.773 8.859 14.812 1 93 429 ILE B C 1
ATOM 8569 O O . ILE B 1 429 ? 3.742 7.844 14.109 1 93 429 ILE B O 1
ATOM 8573 N N . PHE B 1 430 ? 4.238 8.945 16.047 1 91.69 430 PHE B N 1
ATOM 8574 C CA . PHE B 1 430 ? 4.828 7.773 16.688 1 91.69 430 PHE B CA 1
ATOM 8575 C C . PHE B 1 430 ? 3.861 6.598 16.656 1 91.69 430 PHE B C 1
ATOM 8577 O O . PHE B 1 430 ? 4.195 5.523 16.141 1 91.69 430 PHE B O 1
ATOM 8584 N N . TYR B 1 431 ? 2.697 6.848 17.094 1 88.5 431 TYR B N 1
ATOM 8585 C CA . TYR B 1 431 ? 1.749 5.746 17.219 1 88.5 431 TYR B CA 1
ATOM 8586 C C . TYR B 1 431 ? 1.133 5.391 15.875 1 88.5 431 TYR B C 1
ATOM 8588 O O . TYR B 1 431 ? 0.768 4.238 15.633 1 88.5 431 TYR B O 1
ATOM 8596 N N . LYS B 1 432 ? 0.968 6.398 15.016 1 91.44 432 LYS B N 1
ATOM 8597 C CA . LYS B 1 432 ? 0.513 6.086 13.664 1 91.44 432 LYS B CA 1
ATOM 8598 C C . LYS B 1 432 ? 1.47 5.125 12.969 1 91.44 432 LYS B C 1
ATOM 8600 O O . LYS B 1 432 ? 1.035 4.18 12.305 1 91.44 432 LYS B O 1
ATOM 8605 N N . LEU B 1 433 ? 2.752 5.309 13.117 1 91.31 433 LEU B N 1
ATOM 8606 C CA . LEU B 1 433 ? 3.756 4.43 12.531 1 91.31 433 LEU B CA 1
ATOM 8607 C C . LEU B 1 433 ? 3.703 3.045 13.164 1 91.31 433 LEU B C 1
ATOM 8609 O O . LEU B 1 433 ? 3.824 2.031 12.469 1 91.31 433 LEU B O 1
ATOM 8613 N N . GLN B 1 434 ? 3.484 3.059 14.438 1 86.69 434 GLN B N 1
ATOM 8614 C CA . GLN B 1 434 ? 3.381 1.782 15.141 1 86.69 434 GLN B CA 1
ATOM 8615 C C . GLN B 1 434 ? 2.164 0.991 14.672 1 86.69 434 GLN B C 1
ATOM 8617 O O . GLN B 1 434 ? 2.248 -0.221 14.461 1 86.69 434 GLN B O 1
ATOM 8622 N N . SER B 1 435 ? 1.111 1.698 14.578 1 84.31 435 SER B N 1
ATOM 8623 C CA . SER B 1 435 ? -0.118 1.028 14.164 1 84.31 435 SER B CA 1
ATOM 8624 C C . SER B 1 435 ? -0.037 0.562 12.719 1 84.31 435 SER B C 1
ATOM 8626 O O . SER B 1 435 ? -0.578 -0.488 12.367 1 84.31 435 SER B O 1
ATOM 8628 N N . GLN B 1 436 ? 0.627 1.29 11.883 1 83.06 436 GLN B N 1
ATOM 8629 C CA . GLN B 1 436 ? 0.699 1.007 10.453 1 83.06 436 GLN B CA 1
ATOM 8630 C C . GLN B 1 436 ? 1.695 -0.112 10.164 1 83.06 436 GLN B C 1
ATOM 8632 O O . GLN B 1 436 ? 1.455 -0.954 9.297 1 83.06 436 GLN B O 1
ATOM 8637 N N . PHE B 1 437 ? 2.807 -0.175 10.867 1 84.56 437 PHE B N 1
ATOM 8638 C CA . PHE B 1 437 ? 3.896 -1.059 10.469 1 84.56 437 PHE B CA 1
ATOM 8639 C C . PHE B 1 437 ? 4.09 -2.172 11.492 1 84.56 437 PHE B C 1
ATOM 8641 O O . PHE B 1 437 ? 4.754 -3.172 11.211 1 84.56 437 PHE B O 1
ATOM 8648 N N . GLY B 1 438 ? 3.52 -1.967 12.648 1 79.5 438 GLY B N 1
ATOM 8649 C CA . GLY B 1 438 ? 3.629 -2.99 13.68 1 79.5 438 GLY B CA 1
ATOM 8650 C C . GLY B 1 438 ? 5.062 -3.357 14.008 1 79.5 438 GLY B C 1
ATOM 8651 O O . GLY B 1 438 ? 5.891 -2.48 14.266 1 79.5 438 GLY B O 1
ATOM 8652 N N . ASN B 1 439 ? 5.426 -4.582 13.891 1 78.5 439 ASN B N 1
ATOM 8653 C CA . ASN B 1 439 ? 6.742 -5.062 14.297 1 78.5 439 ASN B CA 1
ATOM 8654 C C . ASN B 1 439 ? 7.77 -4.875 13.18 1 78.5 439 ASN B C 1
ATOM 8656 O O . ASN B 1 439 ? 8.953 -5.172 13.359 1 78.5 439 ASN B O 1
ATOM 8660 N N . ARG B 1 440 ? 7.375 -4.379 12.133 1 81.94 440 ARG B N 1
ATOM 8661 C CA . ARG B 1 440 ? 8.305 -4.141 11.031 1 81.94 440 ARG B CA 1
ATOM 8662 C C . ARG B 1 440 ? 9.102 -2.861 11.25 1 81.94 440 ARG B C 1
ATOM 8664 O O . ARG B 1 440 ? 10.133 -2.645 10.609 1 81.94 440 ARG B O 1
ATOM 8671 N N . LEU B 1 441 ? 8.562 -2.084 12.078 1 88.25 441 LEU B N 1
ATOM 8672 C CA . LEU B 1 441 ? 9.203 -0.797 12.336 1 88.25 441 LEU B CA 1
ATOM 8673 C C . LEU B 1 441 ? 9.211 -0.485 13.828 1 88.25 441 LEU B C 1
ATOM 8675 O O . LEU B 1 441 ? 8.172 -0.583 14.492 1 88.25 441 LEU B O 1
ATOM 8679 N N . GLU B 1 442 ? 10.383 -0.274 14.312 1 91.19 442 GLU B N 1
ATOM 8680 C CA . GLU B 1 442 ? 10.516 0.2 15.688 1 91.19 442 GLU B CA 1
ATOM 8681 C C . GLU B 1 442 ? 10.852 1.688 15.727 1 91.19 442 GLU B C 1
ATOM 8683 O O . GLU B 1 442 ? 11.922 2.104 15.273 1 91.19 442 GLU B O 1
ATOM 8688 N N . VAL B 1 443 ? 9.938 2.436 16.203 1 92.62 443 VAL B N 1
ATOM 8689 C CA . VAL B 1 443 ? 10.227 3.85 16.422 1 92.62 443 VAL B CA 1
ATOM 8690 C C . VAL B 1 443 ? 10.961 4.02 17.75 1 92.62 443 VAL B C 1
ATOM 8692 O O . VAL B 1 443 ? 10.375 3.83 18.828 1 92.62 443 VAL B O 1
ATOM 8695 N N . VAL B 1 444 ? 12.203 4.348 17.688 1 91.38 444 VAL B N 1
ATOM 8696 C CA . VAL B 1 444 ? 13.07 4.418 18.859 1 91.38 444 VAL B CA 1
ATOM 8697 C C . VAL B 1 444 ? 12.633 5.578 19.75 1 91.38 444 VAL B C 1
ATOM 8699 O O . VAL B 1 444 ? 12.734 5.496 20.984 1 91.38 444 VAL B O 1
ATOM 8702 N N . GLY B 1 445 ? 12.188 6.699 19.109 1 90.81 445 GLY B N 1
ATOM 8703 C CA . GLY B 1 445 ? 11.75 7.867 19.859 1 90.81 445 GLY B CA 1
ATOM 8704 C C . GLY B 1 445 ? 11.461 9.062 18.969 1 90.81 445 GLY B C 1
ATOM 8705 O O . GLY B 1 445 ? 11.422 8.945 17.75 1 90.81 445 GLY B O 1
ATOM 8706 N N . THR B 1 446 ? 11.109 10.117 19.656 1 91 446 THR B N 1
ATOM 8707 C CA . THR B 1 446 ? 10.883 11.398 18.984 1 91 446 THR B CA 1
ATOM 8708 C C . THR B 1 446 ? 11.828 12.461 19.531 1 91 446 THR B C 1
ATOM 8710 O O . THR B 1 446 ? 12.289 12.367 20.672 1 91 446 THR B O 1
ATOM 8713 N N . THR B 1 447 ? 12.203 13.406 18.656 1 89.38 447 THR B N 1
ATOM 8714 C CA . THR B 1 447 ? 13.07 14.484 19.109 1 89.38 447 THR B CA 1
ATOM 8715 C C . THR B 1 447 ? 12.773 15.766 18.344 1 89.38 447 THR B C 1
ATOM 8717 O O . THR B 1 447 ? 12.102 15.742 17.312 1 89.38 447 THR B O 1
ATOM 8720 N N . GLU B 1 448 ? 13.18 16.844 18.969 1 88.25 448 GLU B N 1
ATOM 8721 C CA . GLU B 1 448 ? 13.125 18.141 18.281 1 88.25 448 GLU B CA 1
ATOM 8722 C C . GLU B 1 448 ? 14.328 18.328 17.359 1 88.25 448 GLU B C 1
ATOM 8724 O O . GLU B 1 448 ? 15.383 17.719 17.578 1 88.25 448 GLU B O 1
ATOM 8729 N N . TYR B 1 449 ? 14.164 19.141 16.422 1 86.44 449 TYR B N 1
ATOM 8730 C CA . TYR B 1 449 ? 15.219 19.375 15.438 1 86.44 449 TYR B CA 1
ATOM 8731 C C . TYR B 1 449 ? 16.469 19.922 16.109 1 86.44 449 TYR B C 1
ATOM 8733 O O . TYR B 1 449 ? 17.594 19.516 15.773 1 86.44 449 TYR B O 1
ATOM 8741 N N . TYR B 1 450 ? 16.297 20.859 17.062 1 83.12 450 TYR B N 1
ATOM 8742 C CA . TYR B 1 450 ? 17.438 21.547 17.641 1 83.12 450 TYR B CA 1
ATOM 8743 C C . TYR B 1 450 ? 18.234 20.609 18.531 1 83.12 450 TYR B C 1
ATOM 8745 O O . TYR B 1 450 ? 19.391 20.891 18.891 1 83.12 450 TYR B O 1
ATOM 8753 N N . LYS B 1 451 ? 17.688 19.422 18.859 1 86.44 451 LYS B N 1
ATOM 8754 C CA . LYS B 1 451 ? 18.375 18.422 19.688 1 86.44 451 LYS B CA 1
ATOM 8755 C C . LYS B 1 451 ? 18.938 17.297 18.812 1 86.44 451 LYS B C 1
ATOM 8757 O O . LYS B 1 451 ? 19.531 16.344 19.344 1 86.44 451 LYS B O 1
ATOM 8762 N N . LEU B 1 452 ? 18.766 17.344 17.516 1 87.94 452 LEU B N 1
ATOM 8763 C CA . LEU B 1 452 ? 19.094 16.266 16.594 1 87.94 452 LEU B CA 1
ATOM 8764 C C . LEU B 1 452 ? 20.594 15.938 16.656 1 87.94 452 LEU B C 1
ATOM 8766 O O . LEU B 1 452 ? 20.984 14.781 16.531 1 87.94 452 LEU B O 1
ATOM 8770 N N . SER B 1 453 ? 21.391 16.969 16.906 1 84.38 453 SER B N 1
ATOM 8771 C CA . SER B 1 453 ? 22.844 16.797 16.906 1 84.38 453 SER B CA 1
ATOM 8772 C C . SER B 1 453 ? 23.297 16.016 18.141 1 84.38 453 SER B C 1
ATOM 8774 O O . SER B 1 453 ? 24.406 15.477 18.172 1 84.38 453 SER B O 1
ATOM 8776 N N . GLN B 1 454 ? 22.453 15.898 19.094 1 84.88 454 GLN B N 1
ATOM 8777 C CA . GLN B 1 454 ? 22.797 15.25 20.359 1 84.88 454 GLN B CA 1
ATOM 8778 C C . GLN B 1 454 ? 22.422 13.773 20.344 1 84.88 454 GLN B C 1
ATOM 8780 O O . GLN B 1 454 ? 22.797 13.016 21.234 1 84.88 454 GLN B O 1
ATOM 8785 N N . ILE B 1 455 ? 21.797 13.312 19.266 1 86.94 455 ILE B N 1
ATOM 8786 C CA . ILE B 1 455 ? 21.297 11.945 19.25 1 86.94 455 ILE B CA 1
ATOM 8787 C C . ILE B 1 455 ? 22.297 11.031 18.562 1 86.94 455 ILE B C 1
ATOM 8789 O O . ILE B 1 455 ? 22.984 11.453 17.625 1 86.94 455 ILE B O 1
ATOM 8793 N N . SER B 1 456 ? 22.375 9.812 19.078 1 88.94 456 SER B N 1
ATOM 8794 C CA . SER B 1 456 ? 23.203 8.797 18.438 1 88.94 456 SER B CA 1
ATOM 8795 C C . SER B 1 456 ? 22.453 8.109 17.297 1 88.94 456 SER B C 1
ATOM 8797 O O . SER B 1 456 ? 21.312 7.68 17.469 1 88.94 456 SER B O 1
ATOM 8799 N N . PHE B 1 457 ? 23.156 7.953 16.188 1 89.31 457 PHE B N 1
ATOM 8800 C CA . PHE B 1 457 ? 22.531 7.348 15.016 1 89.31 457 PHE B CA 1
ATOM 8801 C C . PHE B 1 457 ? 22.922 5.883 14.891 1 89.31 457 PHE B C 1
ATOM 8803 O O . PHE B 1 457 ? 22.547 5.215 13.922 1 89.31 457 PHE B O 1
ATOM 8810 N N . ALA B 1 458 ? 23.703 5.289 15.781 1 86.38 458 ALA B N 1
ATOM 8811 C CA . ALA B 1 458 ? 24.266 3.947 15.695 1 86.38 458 ALA B CA 1
ATOM 8812 C C . ALA B 1 458 ? 23.172 2.902 15.508 1 86.38 458 ALA B C 1
ATOM 8814 O O . ALA B 1 458 ? 23.359 1.933 14.766 1 86.38 458 ALA B O 1
ATOM 8815 N N . ASN B 1 459 ? 22.062 3.057 16.078 1 87.81 459 ASN B N 1
ATOM 8816 C CA . ASN B 1 459 ? 21.016 2.043 15.992 1 87.81 459 ASN B CA 1
ATOM 8817 C C . ASN B 1 459 ? 19.766 2.578 15.297 1 87.81 459 ASN B C 1
ATOM 8819 O O . ASN B 1 459 ? 18.641 2.209 15.648 1 87.81 459 ASN B O 1
ATOM 8823 N N . ILE B 1 460 ? 19.984 3.467 14.375 1 91.75 460 ILE B N 1
ATOM 8824 C CA . ILE B 1 460 ? 18.875 4.055 13.641 1 91.75 460 ILE B CA 1
ATOM 8825 C C . ILE B 1 460 ? 19.062 3.83 12.141 1 91.75 460 ILE B C 1
ATOM 8827 O O . ILE B 1 460 ? 20.141 4.086 11.602 1 91.75 460 ILE B O 1
ATOM 8831 N N . ASP B 1 461 ? 18.078 3.279 11.508 1 89.88 461 ASP B N 1
ATOM 8832 C CA . ASP B 1 461 ? 18.172 2.984 10.078 1 89.88 461 ASP B CA 1
ATOM 8833 C C . ASP B 1 461 ? 17.812 4.207 9.242 1 89.88 461 ASP B C 1
ATOM 8835 O O . ASP B 1 461 ? 18.359 4.41 8.156 1 89.88 461 ASP B O 1
ATOM 8839 N N . PHE B 1 462 ? 16.875 4.977 9.688 1 92.44 462 PHE B N 1
ATOM 8840 C CA . PHE B 1 462 ? 16.5 6.195 8.984 1 92.44 462 PHE B CA 1
ATOM 8841 C C . PHE B 1 462 ? 15.742 7.148 9.906 1 92.44 462 PHE B C 1
ATOM 8843 O O . PHE B 1 462 ? 15.367 6.773 11.023 1 92.44 462 PHE B O 1
ATOM 8850 N N . ILE B 1 463 ? 15.562 8.422 9.461 1 94.31 463 ILE B N 1
ATOM 8851 C CA . ILE B 1 463 ? 14.875 9.453 10.227 1 94.31 463 ILE B CA 1
ATOM 8852 C C . ILE B 1 463 ? 13.586 9.844 9.516 1 94.31 463 ILE B C 1
ATOM 8854 O O . ILE B 1 463 ? 13.555 9.977 8.289 1 94.31 463 ILE B O 1
ATOM 8858 N N . VAL B 1 464 ? 12.547 9.93 10.258 1 94.88 464 VAL B N 1
ATOM 8859 C CA . VAL B 1 464 ? 11.297 10.516 9.766 1 94.88 464 VAL B CA 1
ATOM 8860 C C . VAL B 1 464 ? 11.156 11.945 10.281 1 94.88 464 VAL B C 1
ATOM 8862 O O . VAL B 1 464 ? 11.039 12.172 11.484 1 94.88 464 VAL B O 1
ATOM 8865 N N . SER B 1 465 ? 11.195 12.93 9.375 1 93.88 465 SER B N 1
ATOM 8866 C CA . SER B 1 465 ? 11.219 14.32 9.812 1 93.88 465 SER B CA 1
ATOM 8867 C C . SER B 1 465 ? 10.047 15.102 9.234 1 93.88 465 SER B C 1
ATOM 8869 O O . SER B 1 465 ? 9.703 14.945 8.062 1 93.88 465 SER B O 1
ATOM 8871 N N . THR B 1 466 ? 9.43 15.938 10.062 1 91.44 466 THR B N 1
ATOM 8872 C CA . THR B 1 466 ? 8.336 16.781 9.594 1 91.44 466 THR B CA 1
ATOM 8873 C C . THR B 1 466 ? 8.867 18.062 8.961 1 91.44 466 THR B C 1
ATOM 8875 O O . THR B 1 466 ? 8.102 18.859 8.422 1 91.44 466 THR B O 1
ATOM 8878 N N . ILE B 1 467 ? 10.188 18.266 9.07 1 85.81 467 ILE B N 1
ATOM 8879 C CA . ILE B 1 467 ? 10.82 19.453 8.484 1 85.81 467 ILE B CA 1
ATOM 8880 C C . ILE B 1 467 ? 12.031 19.031 7.656 1 85.81 467 ILE B C 1
ATOM 8882 O O . ILE B 1 467 ? 12.602 17.969 7.875 1 85.81 467 ILE B O 1
ATOM 8886 N N . PRO B 1 468 ? 12.375 19.859 6.672 1 85.75 468 PRO B N 1
ATOM 8887 C CA . PRO B 1 468 ? 13.594 19.547 5.914 1 85.75 468 PRO B CA 1
ATOM 8888 C C . PRO B 1 468 ? 14.852 19.641 6.762 1 85.75 468 PRO B C 1
ATOM 8890 O O . PRO B 1 468 ? 14.977 20.547 7.594 1 85.75 468 PRO B O 1
ATOM 8893 N N . ILE B 1 469 ? 15.656 18.719 6.68 1 86.06 469 ILE B N 1
ATOM 8894 C CA . ILE B 1 469 ? 16.938 18.719 7.367 1 86.06 469 ILE B CA 1
ATOM 8895 C C . ILE B 1 469 ? 18.062 18.969 6.363 1 86.06 469 ILE B C 1
ATOM 8897 O O . ILE B 1 469 ? 18.312 18.141 5.48 1 86.06 469 ILE B O 1
ATOM 8901 N N . ALA B 1 470 ? 18.656 20.062 6.406 1 74.88 470 ALA B N 1
ATOM 8902 C CA . ALA B 1 470 ? 19.672 20.5 5.449 1 74.88 470 ALA B CA 1
ATOM 8903 C C . ALA B 1 470 ? 20.984 19.766 5.695 1 74.88 470 ALA B C 1
ATOM 8905 O O . ALA B 1 470 ? 21.734 19.5 4.758 1 74.88 470 ALA B O 1
ATOM 8906 N N . GLU B 1 471 ? 21.234 19.453 6.883 1 80.38 471 GLU B N 1
ATOM 8907 C CA . GLU B 1 471 ? 22.484 18.797 7.238 1 80.38 471 GLU B CA 1
ATOM 8908 C C . GLU B 1 471 ? 22.531 17.359 6.73 1 80.38 471 GLU B C 1
ATOM 8910 O O . GLU B 1 471 ? 21.5 16.688 6.664 1 80.38 471 GLU B O 1
ATOM 8915 N N . LYS B 1 472 ? 23.688 16.953 6.32 1 82.88 472 LYS B N 1
ATOM 8916 C CA . LYS B 1 472 ? 23.875 15.57 5.926 1 82.88 472 LYS B CA 1
ATOM 8917 C C . LYS B 1 472 ? 24 14.664 7.145 1 82.88 472 LYS B C 1
ATOM 8919 O O . LYS B 1 472 ? 24.891 14.852 7.977 1 82.88 472 LYS B O 1
ATOM 8924 N N . LEU B 1 473 ? 23.172 13.797 7.238 1 88 473 LEU B N 1
ATOM 8925 C CA . LEU B 1 473 ? 23.172 12.859 8.352 1 88 473 LEU B CA 1
ATOM 8926 C C . LEU B 1 473 ? 23.672 11.484 7.914 1 88 473 LEU B C 1
ATOM 8928 O O . LEU B 1 473 ? 23.672 11.172 6.723 1 88 473 LEU B O 1
ATOM 8932 N N . PRO B 1 474 ? 24.188 10.672 8.812 1 88 474 PRO B N 1
ATOM 8933 C CA . PRO B 1 474 ? 24.703 9.336 8.477 1 88 474 PRO B CA 1
ATOM 8934 C C . PRO B 1 474 ? 23.609 8.375 8.031 1 88 474 PRO B C 1
ATOM 8936 O O . PRO B 1 474 ? 23.891 7.332 7.441 1 88 474 PRO B O 1
ATOM 8939 N N . VAL B 1 475 ? 22.406 8.711 8.344 1 89.5 475 VAL B N 1
ATOM 8940 C CA . VAL B 1 475 ? 21.266 7.879 7.961 1 89.5 475 VAL B CA 1
ATOM 8941 C C . VAL B 1 475 ? 20.328 8.672 7.062 1 89.5 475 VAL B C 1
ATOM 8943 O O . VAL B 1 475 ? 20.266 9.898 7.148 1 89.5 475 VAL B O 1
ATOM 8946 N N . PRO B 1 476 ? 19.547 7.973 6.195 1 88.25 476 PRO B N 1
ATOM 8947 C CA . PRO B 1 476 ? 18.609 8.688 5.316 1 88.25 476 PRO B CA 1
ATOM 8948 C C . PRO B 1 476 ? 17.484 9.359 6.082 1 88.25 476 PRO B C 1
ATOM 8950 O O . PRO B 1 476 ? 17.109 8.906 7.164 1 88.25 476 PRO B O 1
ATOM 8953 N N . VAL B 1 477 ? 17 10.469 5.469 1 91.81 477 VAL B N 1
ATOM 8954 C CA . VAL B 1 477 ? 15.906 11.227 6.074 1 91.81 477 VAL B CA 1
ATOM 8955 C C . VAL B 1 477 ? 14.68 11.188 5.172 1 91.81 477 VAL B C 1
ATOM 8957 O O . VAL B 1 477 ? 14.766 11.477 3.975 1 91.81 477 VAL B O 1
ATOM 8960 N N . VAL B 1 478 ? 13.609 10.711 5.73 1 91.38 478 VAL B N 1
ATOM 8961 C CA . VAL B 1 478 ? 12.328 10.742 5.031 1 91.38 478 VAL B CA 1
ATOM 8962 C C . VAL B 1 478 ? 11.5 11.922 5.523 1 91.38 478 VAL B C 1
ATOM 8964 O O . VAL B 1 478 ? 11.078 11.953 6.68 1 91.38 478 VAL B O 1
ATOM 8967 N N . GLN B 1 479 ? 11.32 12.906 4.68 1 91.69 479 GLN B N 1
ATOM 8968 C CA . GLN B 1 479 ? 10.508 14.055 5.051 1 91.69 479 GLN B CA 1
ATOM 8969 C C . GLN B 1 479 ? 9.023 13.758 4.875 1 91.69 479 GLN B C 1
ATOM 8971 O O . GLN B 1 479 ? 8.602 13.266 3.822 1 91.69 479 GLN B O 1
ATOM 8976 N N . VAL B 1 480 ? 8.227 14 5.906 1 91.12 480 VAL B N 1
ATOM 8977 C CA . VAL B 1 480 ? 6.797 13.719 5.875 1 91.12 480 VAL B CA 1
ATOM 8978 C C . VAL B 1 480 ? 6.023 14.922 6.422 1 91.12 480 VAL B C 1
ATOM 8980 O O . VAL B 1 480 ? 6.617 15.836 7 1 91.12 480 VAL B O 1
ATOM 8983 N N . LYS B 1 481 ? 4.711 14.945 6.258 1 88.69 481 LYS B N 1
ATOM 8984 C CA . LYS B 1 481 ? 3.83 15.891 6.93 1 88.69 481 LYS B CA 1
ATOM 8985 C C . LYS B 1 481 ? 3.559 15.469 8.367 1 88.69 481 LYS B C 1
ATOM 8987 O O . LYS B 1 481 ? 3.746 14.305 8.727 1 88.69 481 LYS B O 1
ATOM 8992 N N . THR B 1 482 ? 3.172 16.453 9.133 1 89 482 THR B N 1
ATOM 8993 C CA . THR B 1 482 ? 2.859 16.141 10.523 1 89 482 THR B CA 1
ATOM 8994 C C . THR B 1 482 ? 1.681 15.18 10.617 1 89 482 THR B C 1
ATOM 8996 O O . THR B 1 482 ? 1.679 14.273 11.445 1 89 482 THR B O 1
ATOM 8999 N N . ILE B 1 483 ? 0.728 15.469 9.812 1 91.38 483 ILE B N 1
ATOM 9000 C CA . ILE B 1 483 ? -0.367 14.523 9.641 1 91.38 483 ILE B CA 1
ATOM 9001 C C . ILE B 1 483 ? -0.091 13.625 8.438 1 91.38 483 ILE B C 1
ATOM 9003 O O . ILE B 1 483 ? -0.28 14.039 7.293 1 91.38 483 ILE B O 1
ATOM 9007 N N . LEU B 1 484 ? 0.228 12.406 8.734 1 89.75 484 LEU B N 1
ATOM 9008 C CA . LEU B 1 484 ? 0.702 11.492 7.695 1 89.75 484 LEU B CA 1
ATOM 9009 C C . LEU B 1 484 ? -0.413 11.172 6.707 1 89.75 484 LEU B C 1
ATOM 9011 O O . LEU B 1 484 ? -1.505 10.766 7.109 1 89.75 484 LEU B O 1
ATOM 9015 N N . GLY B 1 485 ? -0.119 11.445 5.461 1 81.19 485 GLY B N 1
ATOM 9016 C CA . GLY B 1 485 ? -1.003 11 4.398 1 81.19 485 GLY B CA 1
ATOM 9017 C C . GLY B 1 485 ? -0.568 9.688 3.766 1 81.19 485 GLY B C 1
ATOM 9018 O O . GLY B 1 485 ? 0.421 9.086 4.191 1 81.19 485 GLY B O 1
ATOM 9019 N N . GLU B 1 486 ? -1.291 9.242 2.781 1 74.75 486 GLU B N 1
ATOM 9020 C CA . GLU B 1 486 ? -0.975 7.984 2.102 1 74.75 486 GLU B CA 1
ATOM 9021 C C . GLU B 1 486 ? 0.387 8.055 1.417 1 74.75 486 GLU B C 1
ATOM 9023 O O . GLU B 1 486 ? 1.141 7.082 1.42 1 74.75 486 GLU B O 1
ATOM 9028 N N . GLY B 1 487 ? 0.624 9.203 0.84 1 76.56 487 GLY B N 1
ATOM 9029 C CA . GLY B 1 487 ? 1.919 9.383 0.202 1 76.56 487 GLY B CA 1
ATOM 9030 C C . GLY B 1 487 ? 3.08 9.297 1.175 1 76.56 487 GLY B C 1
ATOM 9031 O O . GLY B 1 487 ? 4.113 8.703 0.863 1 76.56 487 GLY B O 1
ATOM 9032 N N . ASP B 1 488 ? 2.904 9.875 2.326 1 88.88 488 ASP B N 1
ATOM 9033 C CA . ASP B 1 488 ? 3.926 9.812 3.367 1 88.88 488 ASP B CA 1
ATOM 9034 C C . ASP B 1 488 ? 4.176 8.375 3.809 1 88.88 488 ASP B C 1
ATOM 9036 O O . ASP B 1 488 ? 5.324 7.945 3.932 1 88.88 488 ASP B O 1
ATOM 9040 N N . LEU B 1 489 ? 3.135 7.68 3.992 1 87.06 489 LEU B N 1
ATOM 9041 C CA . LEU B 1 489 ? 3.23 6.309 4.473 1 87.06 489 LEU B CA 1
ATOM 9042 C C . LEU B 1 489 ? 3.904 5.414 3.436 1 87.06 489 LEU B C 1
ATOM 9044 O O . LEU B 1 489 ? 4.68 4.523 3.787 1 87.06 489 LEU B O 1
ATOM 9048 N N . GLU B 1 490 ? 3.609 5.676 2.199 1 80.12 490 GLU B N 1
ATOM 9049 C CA . GLU B 1 490 ? 4.242 4.922 1.124 1 80.12 490 GLU B CA 1
ATOM 9050 C C . GLU B 1 490 ? 5.754 5.145 1.11 1 80.12 490 GLU B C 1
ATOM 9052 O O . GLU B 1 490 ? 6.523 4.199 0.922 1 80.12 490 GLU B O 1
ATOM 9057 N N . ARG B 1 491 ? 6.152 6.328 1.282 1 83.81 491 ARG B N 1
ATOM 9058 C CA . ARG B 1 491 ? 7.578 6.645 1.311 1 83.81 491 ARG B CA 1
ATOM 9059 C C . ARG B 1 491 ? 8.273 5.957 2.482 1 83.81 491 ARG B C 1
ATOM 9061 O O . ARG B 1 491 ? 9.383 5.449 2.34 1 83.81 491 ARG B O 1
ATOM 9068 N N . ILE B 1 492 ? 7.637 5.98 3.576 1 89.69 492 ILE B N 1
ATOM 9069 C CA . ILE B 1 492 ? 8.203 5.324 4.75 1 89.69 492 ILE B CA 1
ATOM 9070 C C . ILE B 1 492 ? 8.273 3.816 4.52 1 89.69 492 ILE B C 1
ATOM 9072 O O . ILE B 1 492 ? 9.266 3.172 4.867 1 89.69 492 ILE B O 1
ATOM 9076 N N . GLU B 1 493 ? 7.176 3.314 3.891 1 83.25 493 GLU B N 1
ATOM 9077 C CA . GLU B 1 493 ? 7.145 1.893 3.564 1 83.25 493 GLU B CA 1
ATOM 9078 C C . GLU B 1 493 ? 8.32 1.501 2.68 1 83.25 493 GLU B C 1
ATOM 9080 O O . GLU B 1 493 ? 8.914 0.432 2.859 1 83.25 493 GLU B O 1
ATOM 9085 N N . ASN B 1 494 ? 8.602 2.305 1.759 1 76.62 494 ASN B N 1
ATOM 9086 C CA . ASN B 1 494 ? 9.727 2.053 0.861 1 76.62 494 ASN B CA 1
ATOM 9087 C C . ASN B 1 494 ? 11.047 1.955 1.624 1 76.62 494 ASN B C 1
ATOM 9089 O O . ASN B 1 494 ? 11.914 1.164 1.265 1 76.62 494 ASN B O 1
ATOM 9093 N N . HIS B 1 495 ? 11.18 2.758 2.605 1 81.06 495 HIS B N 1
ATOM 9094 C CA . HIS B 1 495 ? 12.398 2.729 3.404 1 81.06 495 HIS B CA 1
ATOM 9095 C C . HIS B 1 495 ? 12.422 1.518 4.332 1 81.06 495 HIS B C 1
ATOM 9097 O O . HIS B 1 495 ? 13.492 0.99 4.641 1 81.06 495 HIS B O 1
ATOM 9103 N N . VAL B 1 496 ? 11.25 1.239 4.75 1 81.19 496 VAL B N 1
ATOM 9104 C CA . VAL B 1 496 ? 11.148 0.072 5.621 1 81.19 496 VAL B CA 1
ATOM 9105 C C . VAL B 1 496 ? 11.438 -1.195 4.82 1 81.19 496 VAL B C 1
ATOM 9107 O O . VAL B 1 496 ? 12.125 -2.1 5.312 1 81.19 496 VAL B O 1
ATOM 9110 N N . ALA B 1 497 ? 10.828 -1.202 3.609 1 68.25 497 ALA B N 1
ATOM 9111 C CA . ALA B 1 497 ? 10.969 -2.383 2.76 1 68.25 497 ALA B CA 1
ATOM 9112 C C . ALA B 1 497 ? 12.297 -2.361 2.014 1 68.25 497 ALA B C 1
ATOM 9114 O O . ALA B 1 497 ? 12.656 -3.336 1.35 1 68.25 497 ALA B O 1
ATOM 9115 N N . GLU B 1 498 ? 13.219 -1.436 2.209 1 58.94 498 GLU B N 1
ATOM 9116 C CA . GLU B 1 498 ? 14.516 -1.287 1.559 1 58.94 498 GLU B CA 1
ATOM 9117 C C . GLU B 1 498 ? 14.367 -1.252 0.04 1 58.94 498 GLU B C 1
ATOM 9119 O O . GLU B 1 498 ? 15.188 -1.824 -0.681 1 58.94 498 GLU B O 1
ATOM 9124 N N . GLN B 1 499 ? 13.203 -0.91 -0.584 1 55.22 499 GLN B N 1
ATOM 9125 C CA . GLN B 1 499 ? 12.906 -1.076 -2.002 1 55.22 499 GLN B CA 1
ATOM 9126 C C . GLN B 1 499 ? 13.391 0.121 -2.812 1 55.22 499 GLN B C 1
ATOM 9128 O O . GLN B 1 499 ? 12.602 0.976 -3.209 1 55.22 499 GLN B O 1
ATOM 9133 N N . HIS B 1 500 ? 14.391 0.933 -2.461 1 49.97 500 HIS B N 1
ATOM 9134 C CA . HIS B 1 500 ? 14.5 2.297 -2.963 1 49.97 500 HIS B CA 1
ATOM 9135 C C . HIS B 1 500 ? 14.711 2.312 -4.473 1 49.97 500 HIS B C 1
ATOM 9137 O O . HIS B 1 500 ? 14.617 3.367 -5.105 1 49.97 500 HIS B O 1
ATOM 9143 N N . SER B 1 501 ? 15.508 1.42 -5.184 1 56.12 501 SER B N 1
ATOM 9144 C CA . SER B 1 501 ? 16.156 2.006 -6.352 1 56.12 501 SER B CA 1
ATOM 9145 C C . SER B 1 501 ? 15.32 1.795 -7.613 1 56.12 501 SER B C 1
ATOM 9147 O O . SER B 1 501 ? 14.68 0.755 -7.77 1 56.12 501 SER B O 1
ATOM 9149 N N . SER B 1 502 ? 14.906 2.951 -8.25 1 65.12 502 SER B N 1
ATOM 9150 C CA . SER B 1 502 ? 14.305 2.885 -9.578 1 65.12 502 SER B CA 1
ATOM 9151 C C . SER B 1 502 ? 15.133 2.018 -10.523 1 65.12 502 SER B C 1
ATOM 9153 O O . SER B 1 502 ? 16.359 2.014 -10.445 1 65.12 502 SER B O 1
ATOM 9155 N N . ILE B 1 503 ? 14.508 1.081 -11.273 1 78.69 503 ILE B N 1
ATOM 9156 C CA . ILE B 1 503 ? 15.164 0.204 -12.242 1 78.69 503 ILE B CA 1
ATOM 9157 C C . ILE B 1 503 ? 15.992 1.036 -13.219 1 78.69 503 ILE B C 1
ATOM 9159 O O . ILE B 1 503 ? 16.969 0.551 -13.773 1 78.69 503 ILE B O 1
ATOM 9163 N N . ALA B 1 504 ? 15.594 2.355 -13.344 1 77.62 504 ALA B N 1
ATOM 9164 C CA . ALA B 1 504 ? 16.266 3.25 -14.281 1 77.62 504 ALA B CA 1
ATOM 9165 C C . ALA B 1 504 ? 17.719 3.477 -13.875 1 77.62 504 ALA B C 1
ATOM 9167 O O . ALA B 1 504 ? 18.578 3.701 -14.719 1 77.62 504 ALA B O 1
ATOM 9168 N N . GLU B 1 505 ? 17.984 3.303 -12.625 1 80.19 505 GLU B N 1
ATOM 9169 C CA . GLU B 1 505 ? 19.328 3.531 -12.117 1 80.19 505 GLU B CA 1
ATOM 9170 C C . GLU B 1 505 ? 20.281 2.434 -12.562 1 80.19 505 GLU B C 1
ATOM 9172 O O . GLU B 1 505 ? 21.5 2.635 -12.594 1 80.19 505 GLU B O 1
ATOM 9177 N N . TYR B 1 506 ? 19.75 1.319 -13.023 1 88.5 506 TYR B N 1
ATOM 9178 C CA . TYR B 1 506 ? 20.578 0.178 -13.391 1 88.5 506 TYR B CA 1
ATOM 9179 C C . TYR B 1 506 ? 20.797 0.124 -14.898 1 88.5 506 TYR B C 1
ATOM 9181 O O . TYR B 1 506 ? 21.609 -0.665 -15.391 1 88.5 506 TYR B O 1
ATOM 9189 N N . ILE B 1 507 ? 20.062 0.983 -15.57 1 87.56 507 ILE B N 1
ATOM 9190 C CA . ILE B 1 507 ? 20.156 0.939 -17.031 1 87.56 507 ILE B CA 1
ATOM 9191 C C . ILE B 1 507 ? 21.188 1.947 -17.516 1 87.56 507 ILE B C 1
ATOM 9193 O O . ILE B 1 507 ? 21.094 3.141 -17.219 1 87.56 507 ILE B O 1
ATOM 9197 N N . LYS B 1 508 ? 22.172 1.469 -18.234 1 85.94 508 LYS B N 1
ATOM 9198 C CA . LYS B 1 508 ? 23.219 2.318 -18.812 1 85.94 508 LYS B CA 1
ATOM 9199 C C . LYS B 1 508 ? 22.906 2.666 -20.266 1 85.94 508 LYS B C 1
ATOM 9201 O O . LYS B 1 508 ? 22.547 1.787 -21.047 1 85.94 508 LYS B O 1
ATOM 9206 N N . LYS B 1 509 ? 23.094 3.906 -20.594 1 88.94 509 LYS B N 1
ATOM 9207 C CA . LYS B 1 509 ? 22.766 4.414 -21.922 1 88.94 509 LYS B CA 1
ATOM 9208 C C . LYS B 1 509 ? 23.594 3.705 -23 1 88.94 509 LYS B C 1
ATOM 9210 O O . LYS B 1 509 ? 23.094 3.393 -24.078 1 88.94 509 LYS B O 1
ATOM 9215 N N . ASP B 1 510 ? 24.766 3.441 -22.719 1 92.31 510 ASP B N 1
ATOM 9216 C CA . ASP B 1 510 ? 25.688 2.873 -23.703 1 92.31 510 ASP B CA 1
ATOM 9217 C C . ASP B 1 510 ? 25.469 1.369 -23.844 1 92.31 510 ASP B C 1
ATOM 9219 O O . ASP B 1 510 ? 26.125 0.721 -24.656 1 92.31 510 ASP B O 1
ATOM 9223 N N . LEU B 1 511 ? 24.562 0.81 -23.156 1 94.69 511 LEU B N 1
ATOM 9224 C CA . LEU B 1 511 ? 24.312 -0.623 -23.219 1 94.69 511 LEU B CA 1
ATOM 9225 C C . LEU B 1 511 ? 22.875 -0.889 -23.672 1 94.69 511 LEU B C 1
ATOM 9227 O O . LEU B 1 511 ? 22.266 -1.885 -23.281 1 94.69 511 LEU B O 1
ATOM 9231 N N . PHE B 1 512 ? 22.391 0.039 -24.328 1 94.44 512 PHE B N 1
ATOM 9232 C CA . PHE B 1 512 ? 21.062 -0.105 -24.922 1 94.44 512 PHE B CA 1
ATOM 9233 C C . PHE B 1 512 ? 21.172 -0.312 -26.422 1 94.44 512 PHE B C 1
ATOM 9235 O O . PHE B 1 512 ? 21.766 0.507 -27.125 1 94.44 512 PHE B O 1
ATOM 9242 N N . TYR B 1 513 ? 20.578 -1.39 -26.984 1 96.06 513 TYR B N 1
ATOM 9243 C CA . TYR B 1 513 ? 20.656 -1.727 -28.406 1 96.06 513 TYR B CA 1
ATOM 9244 C C . TYR B 1 513 ? 19.266 -1.822 -29.016 1 96.06 513 TYR B C 1
ATOM 9246 O O . TYR B 1 513 ? 18.484 -2.721 -28.672 1 96.06 513 TYR B O 1
ATOM 9254 N N . PHE B 1 514 ? 19.031 -0.891 -29.922 1 94.69 514 PHE B N 1
ATOM 9255 C CA . PHE B 1 514 ? 17.672 -0.758 -30.438 1 94.69 514 PHE B CA 1
ATOM 9256 C C . PHE B 1 514 ? 17.516 -1.521 -31.75 1 94.69 514 PHE B C 1
ATOM 9258 O O . PHE B 1 514 ? 18.391 -1.489 -32.594 1 94.69 514 PHE B O 1
ATOM 9265 N N . GLN B 1 515 ? 16.438 -2.203 -31.969 1 93.5 515 GLN B N 1
ATOM 9266 C CA . GLN B 1 515 ? 15.891 -2.723 -33.219 1 93.5 515 GLN B CA 1
ATOM 9267 C C . GLN B 1 515 ? 16.906 -3.592 -33.938 1 93.5 515 GLN B C 1
ATOM 9269 O O . GLN B 1 515 ? 17.203 -3.359 -35.125 1 93.5 515 GLN B O 1
ATOM 9274 N N . LYS B 1 516 ? 17.406 -4.535 -33.188 1 95.06 516 LYS B N 1
ATOM 9275 C CA . LYS B 1 516 ? 18.359 -5.457 -33.812 1 95.06 516 LYS B CA 1
ATOM 9276 C C . LYS B 1 516 ? 17.656 -6.555 -34.594 1 95.06 516 LYS B C 1
ATOM 9278 O O . LYS B 1 516 ? 16.531 -6.938 -34.25 1 95.06 516 LYS B O 1
ATOM 9283 N N . SER B 1 517 ? 18.312 -7.043 -35.594 1 94.56 517 SER B N 1
ATOM 9284 C CA . SER B 1 517 ? 17.719 -8.062 -36.469 1 94.56 517 SER B CA 1
ATOM 9285 C C . SER B 1 517 ? 18.328 -9.43 -36.219 1 94.56 517 SER B C 1
ATOM 9287 O O . SER B 1 517 ? 19.156 -9.898 -37 1 94.56 517 SER B O 1
ATOM 9289 N N . PHE B 1 518 ? 18.047 -10.062 -35.156 1 94.81 518 PHE B N 1
ATOM 9290 C CA . PHE B 1 518 ? 18.5 -11.414 -34.844 1 94.81 518 PHE B CA 1
ATOM 9291 C C . PHE B 1 518 ? 17.375 -12.414 -35.062 1 94.81 518 PHE B C 1
ATOM 9293 O O . PHE B 1 518 ? 16.188 -12.055 -35 1 94.81 518 PHE B O 1
ATOM 9300 N N . SER B 1 519 ? 17.703 -13.664 -35.312 1 90.81 519 SER B N 1
ATOM 9301 C CA . SER B 1 519 ? 16.672 -14.656 -35.625 1 90.81 519 SER B CA 1
ATOM 9302 C C . SER B 1 519 ? 16.609 -15.734 -34.531 1 90.81 519 SER B C 1
ATOM 9304 O O . SER B 1 519 ? 15.664 -16.531 -34.5 1 90.81 519 SER B O 1
ATOM 9306 N N . ALA B 1 520 ? 17.641 -15.75 -33.75 1 93.62 520 ALA B N 1
ATOM 9307 C CA . ALA B 1 520 ? 17.672 -16.797 -32.719 1 93.62 520 ALA B CA 1
ATOM 9308 C C . ALA B 1 520 ? 18.156 -16.25 -31.391 1 93.62 520 ALA B C 1
ATOM 9310 O O . ALA B 1 520 ? 18.922 -15.289 -31.344 1 93.62 520 ALA B O 1
ATOM 9311 N N . ARG B 1 521 ? 17.734 -16.906 -30.328 1 95.25 521 ARG B N 1
ATOM 9312 C CA . ARG B 1 521 ? 18.109 -16.562 -28.969 1 95.25 521 ARG B CA 1
ATOM 9313 C C . ARG B 1 521 ? 19.641 -16.562 -28.812 1 95.25 521 ARG B C 1
ATOM 9315 O O . ARG B 1 521 ? 20.188 -15.672 -28.172 1 95.25 521 ARG B O 1
ATOM 9322 N N . GLU B 1 522 ? 20.328 -17.547 -29.469 1 95.62 522 GLU B N 1
ATOM 9323 C CA . GLU B 1 522 ? 21.766 -17.688 -29.375 1 95.62 522 GLU B CA 1
ATOM 9324 C C . GLU B 1 522 ? 22.5 -16.484 -29.984 1 95.62 522 GLU B C 1
ATOM 9326 O O . GLU B 1 522 ? 23.516 -16.047 -29.453 1 95.62 522 GLU B O 1
ATOM 9331 N N . ASP B 1 523 ? 21.891 -16.016 -30.969 1 96.62 523 ASP B N 1
ATOM 9332 C CA . ASP B 1 523 ? 22.484 -14.852 -31.641 1 96.62 523 ASP B CA 1
ATOM 9333 C C . ASP B 1 523 ? 22.406 -13.609 -30.75 1 96.62 523 ASP B C 1
ATOM 9335 O O . ASP B 1 523 ? 23.344 -12.82 -30.688 1 96.62 523 ASP B O 1
ATOM 9339 N N . VAL B 1 524 ? 21.281 -13.453 -30.125 1 97.31 524 VAL B N 1
ATOM 9340 C CA . VAL B 1 524 ? 21.078 -12.312 -29.25 1 97.31 524 VAL B CA 1
ATOM 9341 C C . VAL B 1 524 ? 22.062 -12.367 -28.078 1 97.31 524 VAL B C 1
ATOM 9343 O O . VAL B 1 524 ? 22.75 -11.391 -27.797 1 97.31 524 VAL B O 1
ATOM 9346 N N . LEU B 1 525 ? 22.172 -13.523 -27.422 1 97.56 525 LEU B N 1
ATOM 9347 C CA . LEU B 1 525 ? 23.016 -13.695 -26.266 1 97.56 525 LEU B CA 1
ATOM 9348 C C . LEU B 1 525 ? 24.5 -13.539 -26.625 1 97.56 525 LEU B C 1
ATOM 9350 O O . LEU B 1 525 ? 25.266 -12.961 -25.875 1 97.56 525 LEU B O 1
ATOM 9354 N N . SER B 1 526 ? 24.844 -14.078 -27.812 1 97.12 526 SER B N 1
ATOM 9355 C CA . SER B 1 526 ? 26.219 -13.945 -28.297 1 97.12 526 SER B CA 1
ATOM 9356 C C . SER B 1 526 ? 26.578 -12.484 -28.531 1 97.12 526 SER B C 1
ATOM 9358 O O . SER B 1 526 ? 27.672 -12.047 -28.188 1 97.12 526 SER B O 1
ATOM 9360 N N . PHE B 1 527 ? 25.703 -11.812 -29.125 1 97.06 527 PHE B N 1
ATOM 9361 C CA . PHE B 1 527 ? 25.906 -10.398 -29.391 1 97.06 527 PHE B CA 1
ATOM 9362 C C . PHE B 1 527 ? 26.094 -9.617 -28.109 1 97.06 527 PHE B C 1
ATOM 9364 O O . PHE B 1 527 ? 27.047 -8.852 -27.969 1 97.06 527 PHE B O 1
ATOM 9371 N N . LEU B 1 528 ? 25.141 -9.758 -27.188 1 97 528 LEU B N 1
ATOM 9372 C CA . LEU B 1 528 ? 25.172 -9.016 -25.938 1 97 528 LEU B CA 1
ATOM 9373 C C . LEU B 1 528 ? 26.422 -9.359 -25.125 1 97 528 LEU B C 1
ATOM 9375 O O . LEU B 1 528 ? 27.047 -8.477 -24.547 1 97 528 LEU B O 1
ATOM 9379 N N . ALA B 1 529 ? 26.781 -10.633 -25.109 1 96.69 529 ALA B N 1
ATOM 9380 C CA . ALA B 1 529 ? 27.984 -11.055 -24.406 1 96.69 529 ALA B CA 1
ATOM 9381 C C . ALA B 1 529 ? 29.234 -10.422 -25 1 96.69 529 ALA B C 1
ATOM 9383 O O . ALA B 1 529 ? 30.141 -10 -24.281 1 96.69 529 ALA B O 1
ATOM 9384 N N . LYS B 1 530 ? 29.281 -10.43 -26.281 1 96.44 530 LYS B N 1
ATOM 9385 C CA . LYS B 1 530 ? 30.422 -9.844 -26.969 1 96.44 530 LYS B CA 1
ATOM 9386 C C . LYS B 1 530 ? 30.547 -8.352 -26.672 1 96.44 530 LYS B C 1
ATOM 9388 O O . LYS B 1 530 ? 31.641 -7.844 -26.438 1 96.44 530 LYS B O 1
ATOM 9393 N N . GLU B 1 531 ? 29.438 -7.652 -26.719 1 96.12 531 GLU B N 1
ATOM 9394 C CA . GLU B 1 531 ? 29.422 -6.227 -26.422 1 96.12 531 GLU B CA 1
ATOM 9395 C C . GLU B 1 531 ? 29.969 -5.949 -25.031 1 96.12 531 GLU B C 1
ATOM 9397 O O . GLU B 1 531 ? 30.734 -5 -24.828 1 96.12 531 GLU B O 1
ATOM 9402 N N . LEU B 1 532 ? 29.562 -6.727 -24.094 1 96.06 532 LEU B N 1
ATOM 9403 C CA . LEU B 1 532 ? 30 -6.543 -22.719 1 96.06 532 LEU B CA 1
ATOM 9404 C C . LEU B 1 532 ? 31.469 -6.895 -22.547 1 96.06 532 LEU B C 1
ATOM 9406 O O . LEU B 1 532 ? 32.188 -6.238 -21.797 1 96.06 532 LEU B O 1
ATOM 9410 N N . GLN B 1 533 ? 31.859 -7.93 -23.266 1 95.44 533 GLN B N 1
ATOM 9411 C CA . GLN B 1 533 ? 33.281 -8.312 -23.234 1 95.44 533 GLN B CA 1
ATOM 9412 C C . GLN B 1 533 ? 34.156 -7.215 -23.828 1 95.44 533 GLN B C 1
ATOM 9414 O O . GLN B 1 533 ? 35.219 -6.91 -23.281 1 95.44 533 GLN B O 1
ATOM 9419 N N . ASP B 1 534 ? 33.688 -6.691 -24.906 1 95.31 534 ASP B N 1
ATOM 9420 C CA . ASP B 1 534 ? 34.438 -5.625 -25.578 1 95.31 534 ASP B CA 1
ATOM 9421 C C . ASP B 1 534 ? 34.594 -4.406 -24.672 1 95.31 534 ASP B C 1
ATOM 9423 O O . ASP B 1 534 ? 35.594 -3.682 -24.75 1 95.31 534 ASP B O 1
ATOM 9427 N N . LYS B 1 535 ? 33.625 -4.234 -23.812 1 94.31 535 LYS B N 1
ATOM 9428 C CA . LYS B 1 535 ? 33.656 -3.102 -22.891 1 94.31 535 LYS B CA 1
ATOM 9429 C C . LYS B 1 535 ? 34.312 -3.49 -21.562 1 94.31 535 LYS B C 1
ATOM 9431 O O . LYS B 1 535 ? 34.312 -2.699 -20.625 1 94.31 535 LYS B O 1
ATOM 9436 N N . ASN B 1 536 ? 34.781 -4.719 -21.438 1 93.94 536 ASN B N 1
ATOM 9437 C CA . ASN B 1 536 ? 35.469 -5.262 -20.266 1 93.94 536 ASN B CA 1
ATOM 9438 C C . ASN B 1 536 ? 34.594 -5.262 -19.031 1 93.94 536 ASN B C 1
ATOM 9440 O O . ASN B 1 536 ? 35.062 -4.953 -17.938 1 93.94 536 ASN B O 1
ATOM 9444 N N . LEU B 1 537 ? 33.406 -5.535 -19.312 1 94.5 537 LEU B N 1
ATOM 9445 C CA . LEU B 1 537 ? 32.438 -5.543 -18.188 1 94.5 537 LEU B CA 1
ATOM 9446 C C . LEU B 1 537 ? 32.219 -6.965 -17.688 1 94.5 537 LEU B C 1
ATOM 9448 O O . LEU B 1 537 ? 31.703 -7.156 -16.594 1 94.5 537 LEU B O 1
ATOM 9452 N N . VAL B 1 538 ? 32.594 -7.961 -18.531 1 94.62 538 VAL B N 1
ATOM 9453 C CA . VAL B 1 538 ? 32.406 -9.359 -18.156 1 94.62 538 VAL B CA 1
ATOM 9454 C C . VAL B 1 538 ? 33.625 -10.172 -18.594 1 94.62 538 VAL B C 1
ATOM 9456 O O . VAL B 1 538 ? 34.469 -9.688 -19.359 1 94.62 538 VAL B O 1
ATOM 9459 N N . GLN B 1 539 ? 33.688 -11.383 -18.078 1 92 539 GLN B N 1
ATOM 9460 C CA . GLN B 1 539 ? 34.781 -12.266 -18.406 1 92 539 GLN B CA 1
ATOM 9461 C C . GLN B 1 539 ? 34.531 -13.031 -19.703 1 92 539 GLN B C 1
ATOM 9463 O O . GLN B 1 539 ? 33.438 -12.969 -20.266 1 92 539 GLN B O 1
ATOM 9468 N N . GLU B 1 540 ? 35.531 -13.797 -20.125 1 90.62 540 GLU B N 1
ATOM 9469 C CA . GLU B 1 540 ? 35.5 -14.469 -21.422 1 90.62 540 GLU B CA 1
ATOM 9470 C C . GLU B 1 540 ? 34.469 -15.594 -21.438 1 90.62 540 GLU B C 1
ATOM 9472 O O . GLU B 1 540 ? 33.906 -15.914 -22.484 1 90.62 540 GLU B O 1
ATOM 9477 N N . ASP B 1 541 ? 34.188 -16.109 -20.312 1 92.69 541 ASP B N 1
ATOM 9478 C CA . ASP B 1 541 ? 33.281 -17.266 -20.281 1 92.69 541 ASP B CA 1
ATOM 9479 C C . ASP B 1 541 ? 31.859 -16.844 -20 1 92.69 541 ASP B C 1
ATOM 9481 O O . ASP B 1 541 ? 31.016 -17.672 -19.641 1 92.69 541 ASP B O 1
ATOM 9485 N N . TYR B 1 542 ? 31.578 -15.609 -20.172 1 95 542 TYR B N 1
ATOM 9486 C CA . TYR B 1 542 ? 30.266 -15.07 -19.812 1 95 542 TYR B CA 1
ATOM 9487 C C . TYR B 1 542 ? 29.172 -15.68 -20.672 1 95 542 TYR B C 1
ATOM 9489 O O . TYR B 1 542 ? 28.094 -16.016 -20.172 1 95 542 TYR B O 1
ATOM 9497 N N . LEU B 1 543 ? 29.391 -15.789 -22 1 95.5 543 LEU B N 1
ATOM 9498 C CA . LEU B 1 543 ? 28.406 -16.391 -22.891 1 95.5 543 LEU B CA 1
ATOM 9499 C C . LEU B 1 543 ? 28.078 -17.812 -22.484 1 95.5 543 LEU B C 1
ATOM 9501 O O . LEU B 1 543 ? 26.922 -18.234 -22.516 1 95.5 543 LEU B O 1
ATOM 9505 N N . GLU B 1 544 ? 29.094 -18.531 -22.109 1 94.75 544 GLU B N 1
ATOM 9506 C CA . GLU B 1 544 ? 28.906 -19.906 -21.672 1 94.75 544 GLU B CA 1
ATOM 9507 C C . GLU B 1 544 ? 28.016 -19.969 -20.422 1 94.75 544 GLU B C 1
ATOM 9509 O O . GLU B 1 544 ? 27.172 -20.859 -20.297 1 94.75 544 GLU B O 1
ATOM 9514 N N . GLN B 1 545 ? 28.219 -19.109 -19.578 1 93.31 545 GLN B N 1
ATOM 9515 C CA . GLN B 1 545 ? 27.422 -19.062 -18.344 1 93.31 545 GLN B CA 1
ATOM 9516 C C . GLN B 1 545 ? 25.969 -18.719 -18.641 1 93.31 545 GLN B C 1
ATOM 9518 O O . GLN B 1 545 ? 25.062 -19.266 -18.016 1 93.31 545 GLN B O 1
ATOM 9523 N N . LEU B 1 546 ? 25.766 -17.797 -19.531 1 94.81 546 LEU B N 1
ATOM 9524 C CA . LEU B 1 546 ? 24.422 -17.438 -19.938 1 94.81 546 LEU B CA 1
ATOM 9525 C C . LEU B 1 546 ? 23.688 -18.625 -20.547 1 94.81 546 LEU B C 1
ATOM 9527 O O . LEU B 1 546 ? 22.531 -18.891 -20.234 1 94.81 546 LEU B O 1
ATOM 9531 N N . MET B 1 547 ? 24.406 -19.312 -21.391 1 94.38 547 MET B N 1
ATOM 9532 C CA . MET B 1 547 ? 23.828 -20.453 -22.078 1 94.38 547 MET B CA 1
ATOM 9533 C C . MET B 1 547 ? 23.516 -21.578 -21.109 1 94.38 547 MET B C 1
ATOM 9535 O O . MET B 1 547 ? 22.5 -22.266 -21.25 1 94.38 547 MET B O 1
ATOM 9539 N N . GLU B 1 548 ? 24.391 -21.734 -20.25 1 90.31 548 GLU B N 1
ATOM 9540 C CA . GLU B 1 548 ? 24.156 -22.75 -19.219 1 90.31 548 GLU B CA 1
ATOM 9541 C C . GLU B 1 548 ? 22.859 -22.484 -18.469 1 90.31 548 GLU B C 1
ATOM 9543 O O . GLU B 1 548 ? 22.047 -23.406 -18.281 1 90.31 548 GLU B O 1
ATOM 9548 N N . ARG B 1 549 ? 22.703 -21.266 -18.047 1 91 549 ARG B N 1
ATOM 9549 C CA . ARG B 1 549 ? 21.484 -20.891 -17.328 1 91 549 ARG B CA 1
ATOM 9550 C C . ARG B 1 549 ? 20.25 -21.094 -18.203 1 91 549 ARG B C 1
ATOM 9552 O O . ARG B 1 549 ? 19.234 -21.594 -17.75 1 91 549 ARG B O 1
ATOM 9559 N N . GLU B 1 550 ? 20.281 -20.766 -19.453 1 91.38 550 GLU B N 1
ATOM 9560 C CA . GLU B 1 550 ? 19.172 -20.859 -20.391 1 91.38 550 GLU B CA 1
ATOM 9561 C C . GLU B 1 550 ? 18.797 -22.328 -20.641 1 91.38 550 GLU B C 1
ATOM 9563 O O . GLU B 1 550 ? 17.625 -22.641 -20.859 1 91.38 550 GLU B O 1
ATOM 9568 N N . ASN B 1 551 ? 19.797 -23.109 -20.547 1 88.19 551 ASN B N 1
ATOM 9569 C CA . ASN B 1 551 ? 19.562 -24.516 -20.828 1 88.19 551 ASN B CA 1
ATOM 9570 C C . ASN B 1 551 ? 18.859 -25.203 -19.656 1 88.19 551 ASN B C 1
ATOM 9572 O O . ASN B 1 551 ? 18.141 -26.188 -19.844 1 88.19 551 ASN B O 1
ATOM 9576 N N . ILE B 1 552 ? 19.141 -24.719 -18.531 1 87.25 552 ILE B N 1
ATOM 9577 C CA . ILE B 1 552 ? 18.484 -25.281 -17.344 1 87.25 552 ILE B CA 1
ATOM 9578 C C . ILE B 1 552 ? 17.016 -24.859 -17.344 1 87.25 552 ILE B C 1
ATOM 9580 O O . ILE B 1 552 ? 16.125 -25.703 -17.172 1 87.25 552 ILE B O 1
ATOM 9584 N N . ALA B 1 553 ? 16.766 -23.641 -17.516 1 89.25 553 ALA B N 1
ATOM 9585 C CA . ALA B 1 553 ? 15.422 -23.078 -17.578 1 89.25 553 ALA B CA 1
ATOM 9586 C C . ALA B 1 553 ? 15.406 -21.781 -18.391 1 89.25 553 ALA B C 1
ATOM 9588 O O . ALA B 1 553 ? 16.188 -20.859 -18.125 1 89.25 553 ALA B O 1
ATOM 9589 N N . PRO B 1 554 ? 14.531 -21.766 -19.297 1 90.31 554 PRO B N 1
ATOM 9590 C CA . PRO B 1 554 ? 14.477 -20.547 -20.109 1 90.31 554 PRO B CA 1
ATOM 9591 C C . PRO B 1 554 ? 14.125 -19.297 -19.297 1 90.31 554 PRO B C 1
ATOM 9593 O O . PRO B 1 554 ? 13.406 -19.406 -18.297 1 90.31 554 PRO B O 1
ATOM 9596 N N . THR B 1 555 ? 14.586 -18.094 -19.719 1 93.38 555 THR B N 1
ATOM 9597 C CA . THR B 1 555 ? 14.367 -16.859 -18.984 1 93.38 555 THR B CA 1
ATOM 9598 C C . THR B 1 555 ? 13.344 -15.977 -19.719 1 93.38 555 THR B C 1
ATOM 9600 O O . THR B 1 555 ? 13.367 -14.75 -19.578 1 93.38 555 THR B O 1
ATOM 9603 N N . SER B 1 556 ? 12.547 -16.625 -20.562 1 92.31 556 SER B N 1
ATOM 9604 C CA . SER B 1 556 ? 11.508 -15.906 -21.281 1 92.31 556 SER B CA 1
ATOM 9605 C C . SER B 1 556 ? 10.227 -15.797 -20.453 1 92.31 556 SER B C 1
ATOM 9607 O O . SER B 1 556 ? 9.891 -16.719 -19.703 1 92.31 556 SER B O 1
ATOM 9609 N N . PHE B 1 557 ? 9.594 -14.719 -20.547 1 88.81 557 PHE B N 1
ATOM 9610 C CA . PHE B 1 557 ? 8.352 -14.438 -19.844 1 88.81 557 PHE B CA 1
ATOM 9611 C C . PHE B 1 557 ? 7.246 -14.062 -20.828 1 88.81 557 PHE B C 1
ATOM 9613 O O . PHE B 1 557 ? 7.445 -14.109 -22.031 1 88.81 557 PHE B O 1
ATOM 9620 N N . TRP B 1 558 ? 6.074 -13.875 -20.312 1 81 558 TRP B N 1
ATOM 9621 C CA . TRP B 1 558 ? 4.945 -13.453 -21.141 1 81 558 TRP B CA 1
ATOM 9622 C C . TRP B 1 558 ? 5.156 -12.039 -21.672 1 81 558 TRP B C 1
ATOM 9624 O O . TRP B 1 558 ? 6.121 -11.367 -21.297 1 81 558 TRP B O 1
ATOM 9634 N N . ASN B 1 559 ? 4.5 -11.633 -22.641 1 82.31 559 ASN B N 1
ATOM 9635 C CA . ASN B 1 559 ? 4.473 -10.297 -23.219 1 82.31 559 ASN B CA 1
ATOM 9636 C C . ASN B 1 559 ? 5.781 -9.969 -23.938 1 82.31 559 ASN B C 1
ATOM 9638 O O . ASN B 1 559 ? 6.289 -8.852 -23.828 1 82.31 559 ASN B O 1
ATOM 9642 N N . LEU B 1 560 ? 6.469 -10.961 -24.453 1 90.56 560 LEU B N 1
ATOM 9643 C CA . LEU B 1 560 ? 7.578 -10.805 -25.391 1 90.56 560 LEU B CA 1
ATOM 9644 C C . LEU B 1 560 ? 8.852 -10.383 -24.656 1 90.56 560 LEU B C 1
ATOM 9646 O O . LEU B 1 560 ? 9.727 -9.75 -25.25 1 90.56 560 LEU B O 1
ATOM 9650 N N . VAL B 1 561 ? 8.961 -10.68 -23.391 1 94.38 561 VAL B N 1
ATOM 9651 C CA . VAL B 1 561 ? 10.102 -10.188 -22.625 1 94.38 561 VAL B CA 1
ATOM 9652 C C . VAL B 1 561 ? 10.961 -11.359 -22.172 1 94.38 561 VAL B C 1
ATOM 9654 O O . VAL B 1 561 ? 10.438 -12.414 -21.797 1 94.38 561 VAL B O 1
ATOM 9657 N N . ALA B 1 562 ? 12.242 -11.188 -22.234 1 96 562 ALA B N 1
ATOM 9658 C CA . ALA B 1 562 ? 13.18 -12.148 -21.656 1 96 562 ALA B CA 1
ATOM 9659 C C . ALA B 1 562 ? 14.125 -11.469 -20.688 1 96 562 ALA B C 1
ATOM 9661 O O . ALA B 1 562 ? 14.539 -10.32 -20.906 1 96 562 ALA B O 1
ATOM 9662 N N . LEU B 1 563 ? 14.508 -12.172 -19.609 1 95.81 563 LEU B N 1
ATOM 9663 C CA . LEU B 1 563 ? 15.406 -11.648 -18.594 1 95.81 563 LEU B CA 1
ATOM 9664 C C . LEU B 1 563 ? 16.594 -12.578 -18.391 1 95.81 563 LEU B C 1
ATOM 9666 O O . LEU B 1 563 ? 16.844 -13.047 -17.281 1 95.81 563 LEU B O 1
ATOM 9670 N N . PRO B 1 564 ? 17.406 -12.688 -19.406 1 96.38 564 PRO B N 1
ATOM 9671 C CA . PRO B 1 564 ? 18.531 -13.602 -19.266 1 96.38 564 PRO B CA 1
ATOM 9672 C C . PRO B 1 564 ? 19.562 -13.109 -18.25 1 96.38 564 PRO B C 1
ATOM 9674 O O . PRO B 1 564 ? 19.734 -11.898 -18.078 1 96.38 564 PRO B O 1
ATOM 9677 N N . HIS B 1 565 ? 20.141 -13.977 -17.547 1 94.38 565 HIS B N 1
ATOM 9678 C CA . HIS B 1 565 ? 21.219 -13.75 -16.578 1 94.38 565 HIS B CA 1
ATOM 9679 C C . HIS B 1 565 ? 21.969 -15.039 -16.281 1 94.38 565 HIS B C 1
ATOM 9681 O O . HIS B 1 565 ? 21.453 -16.141 -16.516 1 94.38 565 HIS B O 1
ATOM 9687 N N . PRO B 1 566 ? 23.203 -14.945 -15.898 1 90.44 566 PRO B N 1
ATOM 9688 C CA . PRO B 1 566 ? 23.953 -16.156 -15.578 1 90.44 566 PRO B CA 1
ATOM 9689 C C . PRO B 1 566 ? 23.5 -16.812 -14.273 1 90.44 566 PRO B C 1
ATOM 9691 O O . PRO B 1 566 ? 22.812 -16.172 -13.469 1 90.44 566 PRO B O 1
ATOM 9694 N N . VAL B 1 567 ? 23.828 -18.016 -14.07 1 81.5 567 VAL B N 1
ATOM 9695 C CA . VAL B 1 567 ? 23.484 -18.766 -12.867 1 81.5 567 VAL B CA 1
ATOM 9696 C C . VAL B 1 567 ? 24.125 -18.125 -11.641 1 81.5 567 VAL B C 1
ATOM 9698 O O . VAL B 1 567 ? 23.5 -18.031 -10.586 1 81.5 567 VAL B O 1
ATOM 9701 N N . THR B 1 568 ? 25.312 -17.75 -11.797 1 81 568 THR B N 1
ATOM 9702 C CA . THR B 1 568 ? 26.031 -17.078 -10.719 1 81 568 THR B CA 1
ATOM 9703 C C . THR B 1 568 ? 26.359 -15.641 -11.109 1 81 568 THR B C 1
ATOM 9705 O O . THR B 1 568 ? 26.562 -15.336 -12.289 1 81 568 THR B O 1
ATOM 9708 N N . THR B 1 569 ? 26.391 -14.875 -10.055 1 81 569 THR B N 1
ATOM 9709 C CA . THR B 1 569 ? 26.703 -13.477 -10.305 1 81 569 THR B CA 1
ATOM 9710 C C . THR B 1 569 ? 28.156 -13.32 -10.773 1 81 569 THR B C 1
ATOM 9712 O O . THR B 1 569 ? 29.047 -13.977 -10.242 1 81 569 THR B O 1
ATOM 9715 N N . GLN B 1 570 ? 28.328 -12.492 -11.844 1 81.25 570 GLN B N 1
ATOM 9716 C CA . GLN B 1 570 ? 29.625 -12.5 -12.516 1 81.25 570 GLN B CA 1
ATOM 9717 C C . GLN B 1 570 ? 30.219 -11.094 -12.609 1 81.25 570 GLN B C 1
ATOM 9719 O O . GLN B 1 570 ? 31.406 -10.93 -12.836 1 81.25 570 GLN B O 1
ATOM 9724 N N . THR B 1 571 ? 29.453 -10.094 -12.359 1 89.88 571 THR B N 1
ATOM 9725 C CA . THR B 1 571 ? 29.906 -8.742 -12.68 1 89.88 571 THR B CA 1
ATOM 9726 C C . THR B 1 571 ? 30.297 -7.992 -11.406 1 89.88 571 THR B C 1
ATOM 9728 O O . THR B 1 571 ? 29.906 -8.375 -10.305 1 89.88 571 THR B O 1
ATOM 9731 N N . ASP B 1 572 ? 31.016 -6.93 -11.547 1 88.5 572 ASP B N 1
ATOM 9732 C CA . ASP B 1 572 ? 31.5 -6.133 -10.422 1 88.5 572 ASP B CA 1
ATOM 9733 C C . ASP B 1 572 ? 30.438 -5.164 -9.938 1 88.5 572 ASP B C 1
ATOM 9735 O O . ASP B 1 572 ? 30.453 -4.727 -8.781 1 88.5 572 ASP B O 1
ATOM 9739 N N . GLU B 1 573 ? 29.625 -4.816 -10.844 1 90.12 573 GLU B N 1
ATOM 9740 C CA . GLU B 1 573 ? 28.484 -3.961 -10.508 1 90.12 573 GLU 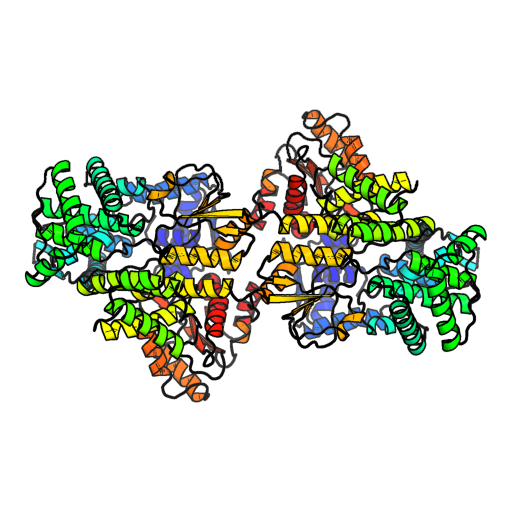B CA 1
ATOM 9741 C C . GLU B 1 573 ? 27.203 -4.484 -11.125 1 90.12 573 GLU B C 1
ATOM 9743 O O . GLU B 1 573 ? 27.234 -5.297 -12.047 1 90.12 573 GLU B O 1
ATOM 9748 N N . THR B 1 574 ? 26.141 -4.047 -10.492 1 91.75 574 THR B N 1
ATOM 9749 C CA . THR B 1 574 ? 24.828 -4.438 -11.016 1 91.75 574 THR B CA 1
ATOM 9750 C C . THR B 1 574 ? 24.359 -3.455 -12.078 1 91.75 574 THR B C 1
ATOM 9752 O O . THR B 1 574 ? 24.359 -2.242 -11.859 1 91.75 574 THR B O 1
ATOM 9755 N N . PHE B 1 575 ? 24.062 -3.963 -13.203 1 93.69 575 PHE B N 1
ATOM 9756 C CA . PHE B 1 575 ? 23.547 -3.121 -14.273 1 93.69 575 PHE B CA 1
ATOM 9757 C C . PHE B 1 575 ? 22.703 -3.941 -15.25 1 93.69 575 PHE B C 1
ATOM 9759 O O . PHE B 1 575 ? 22.734 -5.172 -15.211 1 93.69 575 PHE B O 1
ATOM 9766 N N . LEU B 1 576 ? 21.984 -3.209 -16.125 1 94.06 576 LEU B N 1
ATOM 9767 C CA . LEU B 1 576 ? 21.125 -3.848 -17.125 1 94.06 576 LEU B CA 1
ATOM 9768 C C . LEU B 1 576 ? 21.594 -3.52 -18.531 1 94.06 576 LEU B C 1
ATOM 9770 O O . LEU B 1 576 ? 22.047 -2.408 -18.797 1 94.06 576 LEU B O 1
ATOM 9774 N N . THR B 1 577 ? 21.562 -4.461 -19.359 1 95.25 577 THR B N 1
ATOM 9775 C CA . THR B 1 577 ? 21.703 -4.297 -20.797 1 95.25 577 THR B CA 1
ATOM 9776 C C . THR B 1 577 ? 20.375 -4.574 -21.5 1 95.25 577 THR B C 1
ATOM 9778 O O . THR B 1 577 ? 19.703 -5.562 -21.203 1 95.25 577 THR B O 1
ATOM 9781 N N . VAL B 1 578 ? 20 -3.65 -22.391 1 96.19 578 VAL B N 1
ATOM 9782 C CA . VAL B 1 578 ? 18.672 -3.771 -23 1 96.19 578 VAL B CA 1
ATOM 9783 C C . VAL B 1 578 ? 18.828 -3.943 -24.516 1 96.19 578 VAL B C 1
ATOM 9785 O O . VAL B 1 578 ? 19.688 -3.314 -25.141 1 96.19 578 VAL B O 1
ATOM 9788 N N . CYS B 1 579 ? 18.094 -4.859 -25.109 1 96.94 579 CYS B N 1
ATOM 9789 C CA . CYS B 1 579 ? 18.078 -5.086 -26.562 1 96.94 579 CYS B CA 1
ATOM 9790 C C . CYS B 1 579 ? 16.656 -5.246 -27.078 1 96.94 579 CYS B C 1
ATOM 9792 O O . CYS B 1 579 ? 15.898 -6.07 -26.562 1 96.94 579 CYS B O 1
ATOM 9794 N N . THR B 1 580 ? 16.234 -4.414 -28 1 96.38 580 THR B N 1
ATOM 9795 C CA . THR B 1 580 ? 14.961 -4.602 -28.688 1 96.38 580 THR B CA 1
ATOM 9796 C C . THR B 1 580 ? 15.172 -5.219 -30.062 1 96.38 580 THR B C 1
ATOM 9798 O O . THR B 1 580 ? 16.141 -4.906 -30.75 1 96.38 580 THR B O 1
ATOM 9801 N N . LEU B 1 581 ? 14.281 -6.117 -30.438 1 95.38 581 LEU B N 1
ATOM 9802 C CA . LEU B 1 581 ? 14.383 -6.809 -31.719 1 95.38 581 LEU B CA 1
ATOM 9803 C C . LEU B 1 581 ? 13.336 -6.289 -32.688 1 95.38 581 LEU B C 1
ATOM 9805 O O . LEU B 1 581 ? 12.25 -5.871 -32.281 1 95.38 581 LEU B O 1
ATOM 9809 N N . GLN B 1 582 ? 13.664 -6.348 -33.969 1 91.81 582 GLN B N 1
ATOM 9810 C CA . GLN B 1 582 ? 12.742 -5.914 -35 1 91.81 582 GLN B CA 1
ATOM 9811 C C . GLN B 1 582 ? 11.539 -6.848 -35.094 1 91.81 582 GLN B C 1
ATOM 9813 O O . GLN B 1 582 ? 10.422 -6.398 -35.344 1 91.81 582 GLN B O 1
ATOM 9818 N N . ARG B 1 583 ? 11.82 -8.109 -34.875 1 88.56 583 ARG B N 1
ATOM 9819 C CA . ARG B 1 583 ? 10.781 -9.133 -34.875 1 88.56 583 ARG B CA 1
ATOM 9820 C C . ARG B 1 583 ? 10.93 -10.078 -33.688 1 88.56 583 ARG B C 1
ATOM 9822 O O . ARG B 1 583 ? 12.039 -10.328 -33.219 1 88.56 583 ARG B O 1
ATOM 9829 N N . PRO B 1 584 ? 9.758 -10.57 -33.312 1 91.19 584 PRO B N 1
ATOM 9830 C CA . PRO B 1 584 ? 9.852 -11.531 -32.219 1 91.19 584 PRO B CA 1
ATOM 9831 C C . PRO B 1 584 ? 10.562 -12.82 -32.625 1 91.19 584 PRO B C 1
ATOM 9833 O O . PRO B 1 584 ? 10.422 -13.273 -33.75 1 91.19 584 PRO B O 1
ATOM 9836 N N . ILE B 1 585 ? 11.25 -13.383 -31.734 1 91.81 585 ILE B N 1
ATOM 9837 C CA . ILE B 1 585 ? 11.945 -14.641 -31.984 1 91.81 585 ILE B CA 1
ATOM 9838 C C . ILE B 1 585 ? 11.508 -15.68 -30.953 1 91.81 585 ILE B C 1
ATOM 9840 O O . ILE B 1 585 ? 10.977 -15.336 -29.906 1 91.81 585 ILE B O 1
ATOM 9844 N N . ASN B 1 586 ? 11.766 -16.906 -31.266 1 89.25 586 ASN B N 1
ATOM 9845 C CA . ASN B 1 586 ? 11.477 -17.984 -30.328 1 89.25 586 ASN B CA 1
ATOM 9846 C C . ASN B 1 586 ? 12.516 -18.047 -29.219 1 89.25 586 ASN B C 1
ATOM 9848 O O . ASN B 1 586 ? 13.719 -18.016 -29.484 1 89.25 586 ASN B O 1
ATOM 9852 N N . TRP B 1 587 ? 12.102 -18.062 -28.062 1 91.94 587 TRP B N 1
ATOM 9853 C CA . TRP B 1 587 ? 12.906 -18.203 -26.844 1 91.94 587 TRP B CA 1
ATOM 9854 C C . TRP B 1 587 ? 12.32 -19.266 -25.922 1 91.94 587 TRP B C 1
ATOM 9856 O O . TRP B 1 587 ? 11.5 -18.953 -25.047 1 91.94 587 TRP B O 1
ATOM 9866 N N . GLY B 1 588 ? 12.812 -20.438 -26.156 1 80.69 588 GLY B N 1
ATOM 9867 C CA . GLY B 1 588 ? 12.094 -21.547 -25.547 1 80.69 588 GLY B CA 1
ATOM 9868 C C . GLY B 1 588 ? 10.695 -21.719 -26.094 1 80.69 588 GLY B C 1
ATOM 9869 O O . GLY B 1 588 ? 10.5 -21.844 -27.297 1 80.69 588 GLY B O 1
ATOM 9870 N N . GLU B 1 589 ? 9.672 -21.688 -25.188 1 75.38 589 GLU B N 1
ATOM 9871 C CA . GLU B 1 589 ? 8.289 -21.891 -25.594 1 75.38 589 GLU B CA 1
ATOM 9872 C C . GLU B 1 589 ? 7.566 -20.547 -25.781 1 75.38 589 GLU B C 1
ATOM 9874 O O . GLU B 1 589 ? 6.375 -20.516 -26.094 1 75.38 589 GLU B O 1
ATOM 9879 N N . LYS B 1 590 ? 8.367 -19.5 -25.625 1 84 590 LYS B N 1
ATOM 9880 C CA . LYS B 1 590 ? 7.738 -18.188 -25.703 1 84 590 LYS B CA 1
ATOM 9881 C C . LYS B 1 590 ? 8.414 -17.312 -26.766 1 84 590 LYS B C 1
ATOM 9883 O O . LYS B 1 590 ? 9.531 -17.609 -27.188 1 84 590 LYS B O 1
ATOM 9888 N N . ARG B 1 591 ? 7.688 -16.344 -27.156 1 87.75 591 ARG B N 1
ATOM 9889 C CA . ARG B 1 591 ? 8.242 -15.375 -28.078 1 87.75 591 ARG B CA 1
ATOM 9890 C C . ARG B 1 591 ? 8.781 -14.156 -27.344 1 87.75 591 ARG B C 1
ATOM 9892 O O . ARG B 1 591 ? 8.195 -13.703 -26.359 1 87.75 591 ARG B O 1
ATOM 9899 N N . VAL B 1 592 ? 9.945 -13.648 -27.891 1 94.06 592 VAL B N 1
ATOM 9900 C CA . VAL B 1 592 ? 10.617 -12.555 -27.203 1 94.06 592 VAL B CA 1
ATOM 9901 C C . VAL B 1 592 ? 11.023 -11.477 -28.203 1 94.06 592 VAL B C 1
ATOM 9903 O O . VAL B 1 592 ? 11.469 -11.789 -29.312 1 94.06 592 VAL B O 1
ATOM 9906 N N . GLN B 1 593 ? 10.773 -10.273 -27.844 1 94.94 593 GLN B N 1
ATOM 9907 C CA . GLN B 1 593 ? 11.172 -9.156 -28.688 1 94.94 593 GLN B CA 1
ATOM 9908 C C . GLN B 1 593 ? 11.875 -8.07 -27.875 1 94.94 593 GLN B C 1
ATOM 9910 O O . GLN B 1 593 ? 12.453 -7.145 -28.453 1 94.94 593 GLN B O 1
ATOM 9915 N N . LEU B 1 594 ? 11.781 -8.141 -26.641 1 96.69 594 LEU B N 1
ATOM 9916 C CA . LEU B 1 594 ? 12.438 -7.242 -25.703 1 96.69 594 LEU B CA 1
ATOM 9917 C C . LEU B 1 594 ? 13.281 -8.023 -24.703 1 96.69 594 LEU B C 1
ATOM 9919 O O . LEU B 1 594 ? 12.758 -8.867 -23.969 1 96.69 594 LEU B O 1
ATOM 9923 N N . VAL B 1 595 ? 14.602 -7.719 -24.625 1 97.25 595 VAL B N 1
ATOM 9924 C CA . VAL B 1 595 ? 15.508 -8.492 -23.781 1 97.25 595 VAL B CA 1
ATOM 9925 C C . VAL B 1 595 ? 16.188 -7.57 -22.781 1 97.25 595 VAL B C 1
ATOM 9927 O O . VAL B 1 595 ? 16.797 -6.562 -23.156 1 97.25 595 VAL B O 1
ATOM 9930 N N . PHE B 1 596 ? 16.031 -7.863 -21.516 1 96.56 596 PHE B N 1
ATOM 9931 C CA . PHE B 1 596 ? 16.812 -7.246 -20.453 1 96.56 596 PHE B CA 1
ATOM 9932 C C . PHE B 1 596 ? 17.844 -8.227 -19.906 1 96.56 596 PHE B C 1
ATOM 9934 O O . PHE B 1 596 ? 17.5 -9.172 -19.203 1 96.56 596 PHE B O 1
ATOM 9941 N N . LEU B 1 597 ? 19.078 -8.008 -20.281 1 96.94 597 LEU B N 1
ATOM 9942 C CA . LEU B 1 597 ? 20.141 -8.828 -19.719 1 96.94 597 LEU B CA 1
ATOM 9943 C C . LEU B 1 597 ? 20.516 -8.328 -18.328 1 96.94 597 LEU B C 1
ATOM 9945 O O . LEU B 1 597 ? 20.953 -7.184 -18.172 1 96.94 597 LEU B O 1
ATOM 9949 N N . LEU B 1 598 ? 20.344 -9.18 -17.328 1 95 598 LEU B N 1
ATOM 9950 C CA . LEU B 1 598 ? 20.594 -8.805 -15.938 1 95 598 LEU B CA 1
ATOM 9951 C C . LEU B 1 598 ? 22.031 -9.148 -15.531 1 95 598 LEU B C 1
ATOM 9953 O O . LEU B 1 598 ? 22.406 -10.32 -15.539 1 95 598 LEU B O 1
ATOM 9957 N N . ASN B 1 599 ? 22.781 -8.141 -15.227 1 93.94 599 ASN B N 1
ATOM 9958 C CA . ASN B 1 599 ? 24.141 -8.289 -14.719 1 93.94 599 ASN B CA 1
ATOM 9959 C C . ASN B 1 599 ? 24.234 -7.891 -13.25 1 93.94 599 ASN B C 1
ATOM 9961 O O . ASN B 1 599 ? 24.266 -6.699 -12.93 1 93.94 599 ASN B O 1
ATOM 9965 N N . VAL B 1 600 ? 24.312 -8.898 -12.406 1 90.75 600 VAL B N 1
ATOM 9966 C CA . VAL B 1 600 ? 24.234 -8.656 -10.969 1 90.75 600 VAL B CA 1
ATOM 9967 C C . VAL B 1 600 ? 25.641 -8.75 -10.359 1 90.75 600 VAL B C 1
ATOM 9969 O O . VAL B 1 600 ? 26.422 -9.625 -10.719 1 90.75 600 VAL B O 1
ATOM 9972 N N . GLN B 1 601 ? 25.828 -7.844 -9.469 1 89.62 601 GLN B N 1
ATOM 9973 C CA . GLN B 1 601 ? 27.109 -7.797 -8.781 1 89.62 601 GLN B CA 1
ATOM 9974 C C . GLN B 1 601 ? 27.359 -9.078 -7.988 1 89.62 601 GLN B C 1
ATOM 9976 O O . GLN B 1 601 ? 26.438 -9.609 -7.359 1 89.62 601 GLN B O 1
ATOM 9981 N N . LYS B 1 602 ? 28.562 -9.523 -8.039 1 84.25 602 LYS B N 1
ATOM 9982 C CA . LYS B 1 602 ? 28.969 -10.734 -7.336 1 84.25 602 LYS B CA 1
ATOM 9983 C C . LYS B 1 602 ? 28.594 -10.656 -5.855 1 84.25 602 LYS B C 1
ATOM 9985 O O . LYS B 1 602 ? 28.875 -9.656 -5.195 1 84.25 602 LYS B O 1
ATOM 9990 N N . GLY B 1 603 ? 27.938 -11.641 -5.387 1 74.88 603 GLY B N 1
ATOM 9991 C CA . GLY B 1 603 ? 27.609 -11.758 -3.973 1 74.88 603 GLY B CA 1
ATOM 9992 C C . GLY B 1 603 ? 26.344 -11.016 -3.58 1 74.88 603 GLY B C 1
ATOM 9993 O O . GLY B 1 603 ? 25.906 -11.094 -2.434 1 74.88 603 GLY B O 1
ATOM 9994 N N . ASP B 1 604 ? 25.734 -10.32 -4.484 1 75.12 604 ASP B N 1
ATOM 9995 C CA . ASP B 1 604 ? 24.578 -9.516 -4.133 1 75.12 604 ASP B CA 1
ATOM 9996 C C . ASP B 1 604 ? 23.281 -10.156 -4.652 1 75.12 604 ASP B C 1
ATOM 9998 O O . ASP B 1 604 ? 22.766 -9.75 -5.695 1 75.12 604 ASP B O 1
ATOM 10002 N N . THR B 1 605 ? 22.797 -11.023 -3.891 1 72.75 605 THR B N 1
ATOM 10003 C CA . THR B 1 605 ? 21.562 -11.703 -4.301 1 72.75 605 THR B CA 1
ATOM 10004 C C . THR B 1 605 ? 20.375 -10.758 -4.203 1 72.75 605 THR B C 1
ATOM 10006 O O . THR B 1 605 ? 19.375 -10.945 -4.895 1 72.75 605 THR B O 1
ATOM 10009 N N . GLN B 1 606 ? 20.469 -9.742 -3.436 1 73.06 606 GLN B N 1
ATOM 10010 C CA . GLN B 1 606 ? 19.375 -8.805 -3.242 1 73.06 606 GLN B CA 1
ATOM 10011 C C . GLN B 1 606 ? 19.141 -7.969 -4.496 1 73.06 606 GLN B C 1
ATOM 10013 O O . GLN B 1 606 ? 18 -7.586 -4.789 1 73.06 606 GLN B O 1
ATOM 10018 N N . ASP B 1 607 ? 20.188 -7.855 -5.227 1 79.31 607 ASP B N 1
ATOM 10019 C CA . ASP B 1 607 ? 20.062 -7.047 -6.438 1 79.31 607 ASP B CA 1
ATOM 10020 C C . ASP B 1 607 ? 19.188 -7.742 -7.477 1 79.31 607 ASP B C 1
ATOM 10022 O O . ASP B 1 607 ? 18.453 -7.082 -8.211 1 79.31 607 ASP B O 1
ATOM 10026 N N . LEU B 1 608 ? 19.344 -9.055 -7.473 1 82.25 608 LEU B N 1
ATOM 10027 C CA . LEU B 1 608 ? 18.531 -9.773 -8.438 1 82.25 608 LEU B CA 1
ATOM 10028 C C . LEU B 1 608 ? 17.047 -9.57 -8.156 1 82.25 608 LEU B C 1
ATOM 10030 O O . LEU B 1 608 ? 16.266 -9.32 -9.078 1 82.25 608 LEU B O 1
ATOM 10034 N N . GLN B 1 609 ? 16.703 -9.695 -6.949 1 82.88 609 GLN B N 1
ATOM 10035 C CA . GLN B 1 609 ? 15.32 -9.477 -6.539 1 82.88 609 GLN B CA 1
ATOM 10036 C C . GLN B 1 609 ? 14.859 -8.07 -6.898 1 82.88 609 GLN B C 1
ATOM 10038 O O . GLN B 1 609 ? 13.734 -7.879 -7.379 1 82.88 609 GLN B O 1
ATOM 10043 N N . THR B 1 610 ? 15.719 -7.133 -6.633 1 81.62 610 THR B N 1
ATOM 10044 C CA . THR B 1 610 ? 15.414 -5.73 -6.914 1 81.62 610 THR B CA 1
ATOM 10045 C C . THR B 1 610 ? 15.164 -5.52 -8.406 1 81.62 610 THR B C 1
ATOM 10047 O O . THR B 1 610 ? 14.219 -4.82 -8.781 1 81.62 610 THR B O 1
ATOM 10050 N N . LEU B 1 611 ? 16 -6.098 -9.18 1 86.12 611 LEU B N 1
ATOM 10051 C CA . LEU B 1 611 ? 15.859 -5.953 -10.625 1 86.12 611 LEU B CA 1
ATOM 10052 C C . LEU B 1 611 ? 14.555 -6.57 -11.109 1 86.12 611 LEU B C 1
ATOM 10054 O O . LEU B 1 611 ? 13.836 -5.961 -11.906 1 86.12 611 LEU B O 1
ATOM 10058 N N . TYR B 1 612 ? 14.273 -7.758 -10.656 1 85.75 612 TYR B N 1
ATOM 10059 C CA . TYR B 1 612 ? 13.039 -8.422 -11.055 1 85.75 612 TYR B CA 1
ATOM 10060 C C . TYR B 1 612 ? 11.82 -7.613 -10.641 1 85.75 612 TYR B C 1
ATOM 10062 O O . TYR B 1 612 ? 10.859 -7.48 -11.398 1 85.75 612 TYR B O 1
ATOM 10070 N N . LYS B 1 613 ? 11.867 -7.117 -9.484 1 80.75 613 LYS B N 1
ATOM 10071 C CA . LYS B 1 613 ? 10.758 -6.301 -8.992 1 80.75 613 LYS B CA 1
ATOM 10072 C C . LYS B 1 613 ? 10.547 -5.07 -9.867 1 80.75 613 LYS B C 1
ATOM 10074 O O . LYS B 1 613 ? 9.414 -4.711 -10.18 1 80.75 613 LYS B O 1
ATOM 10079 N N . GLY B 1 614 ? 11.609 -4.414 -10.172 1 80.12 614 GLY B N 1
ATOM 10080 C CA . GLY B 1 614 ? 11.547 -3.223 -11.008 1 80.12 614 GLY B CA 1
ATOM 10081 C C . GLY B 1 614 ? 11.047 -3.504 -12.414 1 80.12 614 GLY B C 1
ATOM 10082 O O . GLY B 1 614 ? 10.391 -2.658 -13.023 1 80.12 614 GLY B O 1
ATOM 10083 N N . LEU B 1 615 ? 11.305 -4.699 -12.867 1 88 615 LEU B N 1
ATOM 10084 C CA . LEU B 1 615 ? 10.969 -5.055 -14.234 1 88 615 LEU B CA 1
ATOM 10085 C C . LEU B 1 615 ? 9.578 -5.68 -14.312 1 88 615 LEU B C 1
ATOM 10087 O O . LEU B 1 615 ? 9.031 -5.867 -15.406 1 88 615 LEU B O 1
ATOM 10091 N N . ARG B 1 616 ? 9.047 -6.004 -13.211 1 82.31 616 ARG B N 1
ATOM 10092 C CA . ARG B 1 616 ? 7.758 -6.691 -13.164 1 82.31 616 ARG B CA 1
ATOM 10093 C C . ARG B 1 616 ? 6.68 -5.891 -13.883 1 82.31 616 ARG B C 1
ATOM 10095 O O . ARG B 1 616 ? 5.875 -6.453 -14.633 1 82.31 616 ARG B O 1
ATOM 10102 N N . TYR B 1 617 ? 6.75 -4.602 -13.617 1 78 617 TYR B N 1
ATOM 10103 C CA . TYR B 1 617 ? 5.742 -3.746 -14.227 1 78 617 TYR B CA 1
ATOM 10104 C C . TYR B 1 617 ? 5.812 -3.816 -15.742 1 78 617 TYR B C 1
ATOM 10106 O O . TYR B 1 617 ? 4.781 -3.807 -16.422 1 78 617 TYR B O 1
ATOM 10114 N N . ILE B 1 618 ? 6.973 -3.893 -16.25 1 84.75 618 ILE B N 1
ATOM 10115 C CA . ILE B 1 618 ? 7.168 -3.953 -17.688 1 84.75 618 ILE B CA 1
ATOM 10116 C C . ILE B 1 618 ? 6.691 -5.305 -18.219 1 84.75 618 ILE B C 1
ATOM 10118 O O . ILE B 1 618 ? 5.922 -5.363 -19.188 1 84.75 618 ILE B O 1
ATOM 10122 N N . VAL B 1 619 ? 7.047 -6.324 -17.594 1 86.75 619 VAL B N 1
ATOM 10123 C CA . VAL B 1 619 ? 6.738 -7.688 -18.031 1 86.75 619 VAL B CA 1
ATOM 10124 C C . VAL B 1 619 ? 5.227 -7.902 -18.016 1 86.75 619 VAL B C 1
ATOM 10126 O O . VAL B 1 619 ? 4.688 -8.602 -18.875 1 86.75 619 VAL B O 1
ATOM 10129 N N . ASP B 1 620 ? 4.59 -7.227 -17.094 1 79.06 620 ASP B N 1
ATOM 10130 C CA . ASP B 1 620 ? 3.168 -7.48 -16.891 1 79.06 620 ASP B CA 1
ATOM 10131 C C . ASP B 1 620 ? 2.312 -6.602 -17.797 1 79.06 620 ASP B C 1
ATOM 10133 O O . ASP B 1 620 ? 1.102 -6.809 -17.906 1 79.06 620 ASP B O 1
ATOM 10137 N N . ASN B 1 621 ? 2.961 -5.625 -18.406 1 79 621 ASN B N 1
ATOM 10138 C CA . ASN B 1 621 ? 2.188 -4.656 -19.172 1 79 621 ASN B CA 1
ATOM 10139 C C . ASN B 1 621 ? 2.604 -4.648 -20.641 1 79 621 ASN B C 1
ATOM 10141 O O . ASN B 1 621 ? 3.502 -3.9 -21.031 1 79 621 ASN B O 1
ATOM 10145 N N . ILE B 1 622 ? 1.814 -5.324 -21.375 1 81 622 ILE B N 1
ATOM 10146 C CA . ILE B 1 622 ? 2.135 -5.465 -22.781 1 81 622 ILE B CA 1
ATOM 10147 C C . ILE B 1 622 ? 2.154 -4.094 -23.453 1 81 622 ILE B C 1
ATOM 10149 O O . ILE B 1 622 ? 2.943 -3.852 -24.375 1 81 622 ILE B O 1
ATOM 10153 N N . SER B 1 623 ? 1.302 -3.123 -22.953 1 77.69 623 SER B N 1
ATOM 10154 C CA . SER B 1 623 ? 1.272 -1.78 -23.531 1 77.69 623 SER B CA 1
ATOM 10155 C C . SER B 1 623 ? 2.609 -1.07 -23.344 1 77.69 623 SER B C 1
ATOM 10157 O O . SER B 1 623 ? 3.066 -0.35 -24.234 1 77.69 623 SER B O 1
ATOM 10159 N N . VAL B 1 624 ? 3.199 -1.295 -22.219 1 84.19 624 VAL B N 1
ATOM 10160 C CA . VAL B 1 624 ? 4.5 -0.694 -21.938 1 84.19 624 VAL B CA 1
ATOM 10161 C C . VAL B 1 624 ? 5.562 -1.327 -22.828 1 84.19 624 VAL B C 1
ATOM 10163 O O . VAL B 1 624 ? 6.426 -0.629 -23.375 1 84.19 624 VAL B O 1
ATOM 10166 N N . VAL B 1 625 ? 5.5 -2.641 -23.016 1 89.06 625 VAL B N 1
ATOM 10167 C CA . VAL B 1 625 ? 6.453 -3.359 -23.859 1 89.06 625 VAL B CA 1
ATOM 10168 C C . VAL B 1 625 ? 6.371 -2.844 -25.297 1 89.06 625 VAL B C 1
ATOM 10170 O O . VAL B 1 625 ? 7.395 -2.59 -25.922 1 89.06 625 VAL B O 1
ATOM 10173 N N . GLN B 1 626 ? 5.191 -2.641 -25.734 1 85.94 626 GLN B N 1
ATOM 10174 C CA . GLN B 1 626 ? 4.992 -2.16 -27.094 1 85.94 626 GLN B CA 1
ATOM 10175 C C . GLN B 1 626 ? 5.535 -0.745 -27.266 1 85.94 626 GLN B C 1
ATOM 10177 O O . GLN B 1 626 ? 6.098 -0.412 -28.312 1 85.94 626 GLN B O 1
ATOM 10182 N N . ARG B 1 627 ? 5.383 0.074 -26.281 1 88.12 627 ARG B N 1
ATOM 10183 C CA . ARG B 1 627 ? 5.93 1.427 -26.328 1 88.12 627 ARG B CA 1
ATOM 10184 C C . ARG B 1 627 ? 7.453 1.404 -26.344 1 88.12 627 ARG B C 1
ATOM 10186 O O . ARG B 1 627 ? 8.086 2.193 -27.047 1 88.12 627 ARG B O 1
ATOM 10193 N N . ILE B 1 628 ? 7.988 0.504 -25.562 1 91.56 628 ILE B N 1
ATOM 10194 C CA . ILE B 1 628 ? 9.438 0.383 -25.516 1 91.56 628 ILE B CA 1
ATOM 10195 C C . ILE B 1 628 ? 9.969 -0.099 -26.859 1 91.56 628 ILE B C 1
ATOM 10197 O O . ILE B 1 628 ? 10.992 0.389 -27.344 1 91.56 628 ILE B O 1
ATOM 10201 N N . LEU B 1 629 ? 9.273 -1.039 -27.469 1 91.88 629 LEU B N 1
ATOM 10202 C CA . LEU B 1 629 ? 9.695 -1.611 -28.734 1 91.88 629 LEU B CA 1
ATOM 10203 C C . LEU B 1 629 ? 9.68 -0.555 -29.844 1 91.88 629 LEU B C 1
ATOM 10205 O O . LEU B 1 629 ? 10.391 -0.683 -30.844 1 91.88 629 LEU B O 1
ATOM 10209 N N . LYS B 1 630 ? 8.984 0.534 -29.641 1 89.31 630 LYS B N 1
ATOM 10210 C CA . LYS B 1 630 ? 8.883 1.605 -30.625 1 89.31 630 LYS B CA 1
ATOM 10211 C C . LYS B 1 630 ? 9.961 2.666 -30.391 1 89.31 630 LYS B C 1
ATOM 10213 O O . LYS B 1 630 ? 10.219 3.492 -31.266 1 89.31 630 LYS B O 1
ATOM 10218 N N . CYS B 1 631 ? 10.5 2.57 -29.266 1 91.19 631 CYS B N 1
ATOM 10219 C CA . CYS B 1 631 ? 11.539 3.551 -28.953 1 91.19 631 CYS B CA 1
ATOM 10220 C C . CYS B 1 631 ? 12.727 3.395 -29.891 1 91.19 631 CYS B C 1
ATOM 10222 O O . CYS B 1 631 ? 13.062 2.281 -30.297 1 91.19 631 CYS B O 1
ATOM 10224 N N . ARG B 1 632 ? 13.352 4.664 -30.219 1 90.19 632 ARG B N 1
ATOM 10225 C CA . ARG B 1 632 ? 14.492 4.641 -31.125 1 90.19 632 ARG B CA 1
ATOM 10226 C C . ARG B 1 632 ? 15.758 5.129 -30.438 1 90.19 632 ARG B C 1
ATOM 10228 O O . ARG B 1 632 ? 16.859 5.012 -30.984 1 90.19 632 ARG B O 1
ATOM 10235 N N . ASN B 1 633 ? 15.516 5.645 -29.219 1 89.5 633 ASN B N 1
ATOM 10236 C CA . ASN B 1 633 ? 16.672 6.113 -28.453 1 89.5 633 ASN B CA 1
ATOM 10237 C C . ASN B 1 633 ? 16.422 6.012 -26.953 1 89.5 633 ASN B C 1
ATOM 10239 O O . ASN B 1 633 ? 15.297 5.707 -26.516 1 89.5 633 ASN B O 1
ATOM 10243 N N . TYR B 1 634 ? 17.484 6.219 -26.234 1 89.81 634 TYR B N 1
ATOM 10244 C CA . TYR B 1 634 ? 17.484 6.035 -24.781 1 89.81 634 TYR B CA 1
ATOM 10245 C C . TYR B 1 634 ? 16.547 7.027 -24.094 1 89.81 634 TYR B C 1
ATOM 10247 O O . TYR B 1 634 ? 15.867 6.684 -23.125 1 89.81 634 TYR B O 1
ATOM 10255 N N . GLU B 1 635 ? 16.484 8.18 -24.562 1 86.12 635 GLU B N 1
ATOM 10256 C CA . GLU B 1 635 ? 15.664 9.227 -23.969 1 86.12 635 GLU B CA 1
ATOM 10257 C C . GLU B 1 635 ? 14.18 8.875 -24.062 1 86.12 635 GLU B C 1
ATOM 10259 O O . GLU B 1 635 ? 13.43 9.094 -23.109 1 86.12 635 GLU B O 1
ATOM 10264 N N . GLU B 1 636 ? 13.859 8.375 -25.203 1 86.88 636 GLU B N 1
ATOM 10265 C CA . GLU B 1 636 ? 12.484 7.926 -25.375 1 86.88 636 GLU B CA 1
ATOM 10266 C C . GLU B 1 636 ? 12.141 6.801 -24.391 1 86.88 636 GLU B C 1
ATOM 10268 O O . GLU B 1 636 ? 11.039 6.762 -23.844 1 86.88 636 GLU B O 1
ATOM 10273 N N . PHE B 1 637 ? 13.062 5.992 -24.234 1 89.56 637 PHE B N 1
ATOM 10274 C CA . PHE B 1 637 ? 12.898 4.871 -23.328 1 89.56 637 PHE B CA 1
ATOM 10275 C C . PHE B 1 637 ? 12.68 5.367 -21.891 1 89.56 637 PHE B C 1
ATOM 10277 O O . PHE B 1 637 ? 11.773 4.895 -21.203 1 89.56 637 PHE B O 1
ATOM 10284 N N . LEU B 1 638 ? 13.445 6.277 -21.5 1 83.31 638 LEU B N 1
ATOM 10285 C CA . LEU B 1 638 ? 13.352 6.824 -20.141 1 83.31 638 LEU B CA 1
ATOM 10286 C C . LEU B 1 638 ? 12 7.492 -19.922 1 83.31 638 LEU B C 1
ATOM 10288 O O . LEU B 1 638 ? 11.453 7.445 -18.828 1 83.31 638 LEU B O 1
ATOM 10292 N N . LYS B 1 639 ? 11.57 8.102 -20.953 1 80.12 639 LYS B N 1
ATOM 10293 C CA . LYS B 1 639 ? 10.258 8.75 -20.875 1 80.12 639 LYS B CA 1
ATOM 10294 C C . LYS B 1 639 ? 9.156 7.727 -20.625 1 80.12 639 LYS B C 1
ATOM 10296 O O . LYS B 1 639 ? 8.227 7.988 -19.859 1 80.12 639 LYS B O 1
ATOM 10301 N N . VAL B 1 640 ? 9.305 6.617 -21.281 1 83.19 640 VAL B N 1
ATOM 10302 C CA . VAL B 1 640 ? 8.312 5.555 -21.109 1 83.19 640 VAL B CA 1
ATOM 10303 C C . VAL B 1 640 ? 8.352 5.031 -19.688 1 83.19 640 VAL B C 1
ATOM 10305 O O . VAL B 1 640 ? 7.309 4.75 -19.094 1 83.19 640 VAL B O 1
ATOM 10308 N N . LEU B 1 641 ? 9.5 4.938 -19.094 1 79 641 LEU B N 1
ATOM 10309 C CA . LEU B 1 641 ? 9.68 4.406 -17.734 1 79 641 LEU B CA 1
ATOM 10310 C C . LEU B 1 641 ? 9.164 5.391 -16.703 1 79 641 LEU B C 1
ATOM 10312 O O . LEU B 1 641 ? 8.594 4.984 -15.68 1 79 641 LEU B O 1
ATOM 10316 N N . LYS B 1 642 ? 9.375 6.707 -16.875 1 65.69 642 LYS B N 1
ATOM 10317 C CA . LYS B 1 642 ? 8.992 7.75 -15.922 1 65.69 642 LYS B CA 1
ATOM 10318 C C . LYS B 1 642 ? 7.48 7.941 -15.891 1 65.69 642 LYS B C 1
ATOM 10320 O O . LYS B 1 642 ? 6.906 8.227 -14.836 1 65.69 642 LYS B O 1
ATOM 10325 N N . ASN B 1 643 ? 6.895 8.008 -16.984 1 54.03 643 ASN B N 1
ATOM 10326 C CA . ASN B 1 643 ? 5.449 8.18 -17.078 1 54.03 643 ASN B CA 1
ATOM 10327 C C . ASN B 1 643 ? 4.707 7.109 -16.281 1 54.03 643 ASN B C 1
ATOM 10329 O O . ASN B 1 643 ? 3.555 7.305 -15.891 1 54.03 643 ASN B O 1
ATOM 10333 N N . GLN B 1 644 ? 5.281 6.137 -15.992 1 49.81 644 GLN B N 1
ATOM 10334 C CA . GLN B 1 644 ? 4.629 5.023 -15.312 1 49.81 644 GLN B CA 1
ATOM 10335 C C . GLN B 1 644 ? 4.738 5.168 -13.797 1 49.81 644 GLN B C 1
ATOM 10337 O O . GLN B 1 644 ? 3.885 4.668 -13.062 1 49.81 644 GLN B O 1
ATOM 10342 N N . GLN B 1 645 ? 5.793 5.809 -13.398 1 44.75 645 GLN B N 1
ATOM 10343 C CA . GLN B 1 645 ? 5.922 6.004 -11.961 1 44.75 645 GLN B CA 1
ATOM 10344 C C . GLN B 1 645 ? 4.996 7.117 -11.469 1 44.75 645 GLN B C 1
ATOM 10346 O O . GLN B 1 645 ? 4.68 7.188 -10.281 1 44.75 645 GLN B O 1
ATOM 10351 N N . SER B 1 646 ? 4.562 8.008 -12.258 1 36.09 646 SER B N 1
ATOM 10352 C CA . SER B 1 646 ? 3.686 9.109 -11.859 1 36.09 646 SER B CA 1
ATOM 10353 C C . SER B 1 646 ? 2.225 8.672 -11.844 1 36.09 646 SER B C 1
ATOM 10355 O O . SER B 1 646 ? 1.796 7.887 -12.695 1 36.09 646 SER B O 1
#

Sequence (1292 aa):
MDTRSSVILKELMAAPGPLTSQYLAQLNRVTSRTAREDVKQINDKLMQHGAEVQSLKGKGYVLVIEDDAAFKSFLEKEFQTASVLASSFPDFPEERVRFLIKRLLLSNTFLKLEDLADELLISKSTIQNDIRMVKNIFKKYDITLEKRPNYGLKAVGNEFKLRFCMSEYVFAEREGVTKDIFDSQLPGLIKENVNDIWDIILEESKASNITLSDIAMNNLFIHIAITYKRVQSGHHITLYPREFKDIKSKEEYKTAERIVSKLEAKLGITFPEVEVAYIAIHLLGTKMISQANLSAQEVEEVLDVPIYQLANSILEAIENKMGLGIRRDKELLVGLGLHLKPAINRYKYGMNIRNPLLSDIKMNYPVAFEAGIIAGLVLEEYMGVHIEEGEIGYIALHIGAAMERKKAHSGPKRCMVVCASGAGSAQLIFYKLQSQFGNRLEVVGTTEYYKLSQISFANIDFIVSTIPIAEKLPVPVVQVKTILGEGDLERIENHVAEQHSSIAEYIKKDLFYFQKSFSAREDVLSFLAKELQDKNLVQEDYLEQLMERENIAPTSFWNLVALPHPVTTQTDETFLTVCTLQRPINWGEKRVQLVFLLNVQKGDTQDLQTLYKGLRYIVDNISVVQRILKCRNYEEFLKVLKNQQSMDTRSSVILKELMAAPGPLTSQYLAQLNRVTSRTAREDVKQINDKLMQHGAEVQSLKGKGYVLVIEDDAAFKSFLEKEFQTASVLASSFPDFPEERVRFLIKRLLLSNTFLKLEDLADELLISKSTIQNDIRMVKNIFKKYDITLEKRPNYGLKAVGNEFKLRFCMSEYVFAEREGVTKDIFDSQLPGLIKENVNDIWDIILEESKASNITLSDIAMNNLFIHIAITYKRVQSGHHITLYPREFKDIKSKEEYKTAERIVSKLEAKLGITFPEVEVAYIAIHLLGTKMISQANLSAQEVEEVLDVPIYQLANSILEAIENKMGLGIRRDKELLVGLGLHLKPAINRYKYGMNIRNPLLSDIKMNYPVAFEAGIIAGLVLEEYMGVHIEEGEIGYIALHIGAAMERKKAHSGPKRCMVVCASGAGSAQLIFYKLQSQFGNRLEVVGTTEYYKLSQISFANIDFIVSTIPIAEKLPVPVVQVKTILGEGDLERIENHVAEQHSSIAEYIKKDLFYFQKSFSAREDVLSFLAKELQDKNLVQEDYLEQLMERENIAPTSFWNLVALPHPVTTQTDETFLTVCTLQRPINWGEKRVQLVFLLNVQKGDTQDLQTLYKGLRYIVDNISVVQRILKCRNYEEFLKVLKNQQS

Solvent-accessible surface area (backbone atoms only — not comparable to full-atom values): 68916 Å² total; per-residue (Å²): 129,54,46,68,37,46,52,48,47,51,50,38,69,69,41,96,55,48,45,39,45,57,55,51,4,57,76,66,72,48,51,45,67,55,31,48,52,38,49,52,54,44,23,63,55,27,57,76,30,28,24,38,60,43,76,42,90,98,55,22,38,34,64,44,72,80,30,61,67,47,31,47,51,41,43,38,51,64,51,39,34,23,59,76,69,64,36,61,45,41,66,40,69,68,45,32,29,40,49,50,49,36,53,40,68,71,41,96,53,59,42,38,65,67,57,53,19,58,69,46,68,51,51,73,69,56,46,53,54,37,48,52,52,39,48,57,56,29,48,78,47,60,30,45,74,47,74,42,89,100,48,22,39,29,67,44,58,55,53,64,37,48,50,55,52,41,52,56,54,53,57,50,72,70,82,53,84,50,79,72,42,57,68,68,53,43,90,79,64,50,69,69,58,52,52,50,53,49,51,46,52,53,52,50,29,58,73,66,66,38,46,63,30,45,50,54,47,49,50,52,47,48,53,50,53,50,48,52,56,34,47,73,71,70,50,70,67,83,74,56,68,69,59,47,55,57,46,61,70,37,73,44,25,57,54,25,44,53,48,49,53,52,45,26,69,74,68,72,49,86,75,59,71,65,55,32,48,52,48,12,50,54,48,45,41,41,58,38,76,84,71,89,78,66,53,75,69,45,42,54,68,69,32,57,69,70,46,48,52,48,40,49,51,32,36,48,51,34,36,74,74,54,60,77,81,57,65,82,38,63,68,41,49,49,54,47,30,52,48,46,56,13,50,52,43,23,60,73,71,63,53,88,75,83,44,93,54,37,68,56,41,48,58,76,34,43,57,25,33,52,43,14,48,51,36,35,53,50,48,21,66,73,69,72,46,90,63,55,54,36,59,24,40,55,49,11,31,38,46,40,19,44,52,29,44,49,58,53,63,66,64,43,45,27,30,37,35,32,31,39,86,26,67,43,49,37,42,26,44,50,24,44,49,36,46,74,39,30,58,51,37,39,74,77,48,73,42,36,62,91,51,51,84,76,57,80,63,90,80,38,62,32,33,40,20,49,53,88,71,87,69,88,60,100,43,55,73,46,72,34,58,69,70,71,46,71,70,40,50,49,55,51,46,32,62,63,67,66,60,71,77,61,55,68,78,32,51,45,76,91,40,56,44,66,62,39,90,58,76,41,54,67,53,50,48,49,49,55,39,48,55,36,38,75,67,65,58,45,61,90,60,47,48,59,38,34,50,52,29,43,69,64,44,66,44,53,41,63,62,27,25,28,53,46,42,44,78,59,59,74,18,87,53,60,35,37,34,39,38,27,37,68,51,69,26,59,36,81,94,32,50,30,31,36,37,41,37,52,36,31,20,56,85,40,60,65,52,51,44,52,49,42,58,50,42,42,63,45,46,73,25,51,65,53,38,54,54,50,67,65,33,84,48,67,67,55,41,50,49,61,59,50,61,64,76,102,127,54,48,67,39,45,52,49,48,51,49,39,68,69,40,96,54,48,45,38,44,59,55,51,4,56,76,65,73,47,52,44,67,55,31,48,52,38,49,50,53,45,24,65,55,27,58,76,28,28,24,37,60,44,76,43,88,100,57,20,36,35,64,44,72,80,29,62,65,46,32,47,51,41,42,37,51,62,50,38,35,24,58,74,69,60,38,62,48,42,68,41,66,68,45,31,29,41,49,49,49,36,53,40,68,72,40,94,53,60,43,37,65,66,58,52,22,58,68,44,69,49,52,73,70,56,46,53,54,37,47,54,52,39,49,57,56,30,48,78,47,61,31,44,74,46,72,42,90,100,48,24,39,31,67,45,58,55,53,63,37,49,50,55,51,41,51,55,54,54,59,50,71,70,82,54,83,51,78,73,42,55,64,68,58,39,82,76,60,52,72,70,58,52,55,51,53,49,49,45,52,52,52,52,29,59,72,67,67,39,46,63,29,45,50,54,46,49,50,52,47,48,54,50,54,50,47,52,55,35,47,74,71,69,51,69,68,84,73,56,68,69,58,47,54,57,46,62,72,36,73,44,24,56,53,24,45,53,48,49,54,52,44,26,68,73,69,74,48,86,75,58,70,64,55,32,49,53,49,13,51,54,50,46,40,40,58,38,76,85,72,87,80,65,53,77,71,46,42,54,69,70,33,55,67,70,46,46,52,49,40,48,50,31,38,49,52,34,35,74,75,56,60,77,80,59,65,83,38,62,66,42,50,51,53,47,29,52,48,45,55,13,50,51,42,24,60,74,71,64,54,86,74,83,44,94,55,37,68,55,41,48,58,76,34,42,57,27,32,54,44,12,48,51,36,35,52,50,48,20,67,72,69,72,45,89,62,54,55,37,59,23,40,56,48,11,31,39,45,39,19,46,50,29,43,49,58,53,64,65,64,42,44,26,29,37,35,33,31,40,85,26,67,43,48,38,42,25,44,51,24,45,48,35,46,74,39,31,59,51,36,38,73,79,48,74,42,34,63,90,53,52,84,76,56,80,61,89,80,38,62,30,32,41,21,49,54,88,70,86,69,88,61,98,44,55,75,46,72,34,58,71,68,71,48,72,70,41,51,50,55,50,45,32,61,64,66,67,61,71,77,61,56,68,78,32,51,46,76,91,41,56,43,66,62,39,89,58,77,41,56,66,53,49,49,48,50,54,40,48,55,35,38,75,66,66,58,45,59,92,60,47,48,58,37,34,48,52,30,42,68,62,45,64,44,52,41,62,63,27,26,28,54,46,41,45,78,59,60,74,20,89,52,61,36,38,34,39,38,28,38,69,51,70,25,60,37,80,98,32,49,30,31,37,37,40,37,49,36,33,20,55,86,40,58,65,51,52,45,51,49,40,58,50,42,42,63,47,47,72,26,51,63,54,41,55,54,51,65,66,35,85,46,67,68,54,41,51,49,61,59,50,63,64,76,102

InterPro domains:
  IPR002178 PTS EIIA type-2 domain [PF00359] (506-643)
  IPR002178 PTS EIIA type-2 domain [PS51094] (505-644)
  IPR002178 PTS EIIA type-2 domain [cd00211] (507-641)
  IPR007737 Mga helix-turn-helix domain [PF05043] (93-169)
  IPR011608 PRD domain [PF00874] (199-285)
  IPR011608 PRD domain [PF00874] (313-402)
  IPR011608 PRD domain [PS51372] (185-293)
  IPR011608 PRD domain [PS51372] (302-409)
  IPR013011 Phosphotransferase system, EIIB component, type 2 [PS51099] (413-504)
  IPR013196 Helix-turn-helix, type 11 [PF08279] (4-61)
  IPR016152 Phosphotransferase/anion transporter [G3DSA:3.40.930.10] (499-645)
  IPR016152 Phosphotransferase/anion transporter [SSF55804] (503-643)
  IPR036095 PTS system IIB component-like superfamily [SSF52794] (413-498)
  IPR036388 Winged helix-like DNA-binding domain superfamily [G3DSA:1.10.10.10] (1-64)
  IPR036388 Winged helix-like DNA-binding domain superfamily [G3DSA:1.10.10.10] (93-149)
  IPR036634 PRD domain superfamily [SSF63520] (194-285)
  IPR036634 PRD domain superfamily [SSF63520] (303-406)
  IPR050661 BglG family transcriptional antiterminators [PTHR30185] (1-643)

Organism: NCBI:txid342944

Nearest PDB structures (foldseek):
  4r6i-assembly1_A  TM=4.515E-01  e=5.316E-18  Bacillus anthracis str. 'Ames Ancestor'
  4r6i-assembly1_B  TM=4.654E-01  e=1.252E-14  Bacillus anthracis str. 'Ames Ancestor'
  9atx-assembly1_A  TM=6.127E-01  e=2.807E-10  Bacillus anthracis str. Ames
  3sqn-assembly1_B  TM=5.975E-01  e=8.885E-11  Enterococcus faecalis
  1tlv-assembly1_A-2  TM=4.763E-01  e=4.472E-03  Bacillus subtilis

Radius of gyration: 37.51 Å; Cα contacts (8 Å, |Δi|>4): 1904; chains: 2; bounding box: 75×123×87 Å